Protein 6THD (pdb70)

Radius of gyration: 28.04 Å; Cα contacts (8 Å, |Δi|>4): 2144; chains: 4; bounding box: 78×81×57 Å

Structure (mmCIF, N/CA/C/O backbone):
data_6THD
#
_entry.id   6THD
#
_cell.length_a   1.00
_cell.length_b   1.00
_cell.length_c   1.00
_cell.angle_alpha   90.00
_cell.angle_beta   90.00
_cell.angle_gamma   90.00
#
_symmetry.space_group_name_H-M   'P 1'
#
loop_
_entity.id
_entity.type
_entity.pdbx_description
1 polymer 'Genome polyprotein'
2 polymer 'Genome polyprotein'
3 polymer 'Genome polyprotein'
4 polymer 'Genome polyprotein'
5 non-polymer 'MYRISTIC ACID'
6 non-polymer 'SULFATE ION'
7 water water
#
loop_
_atom_site.group_PDB
_atom_site.id
_atom_site.type_symbol
_atom_site.label_atom_id
_atom_site.label_alt_id
_atom_site.label_comp_id
_atom_site.label_asym_id
_atom_site.label_entity_id
_atom_site.label_seq_id
_atom_site.pdbx_PDB_ins_code
_atom_site.Cartn_x
_atom_site.Cartn_y
_atom_site.Cartn_z
_atom_site.occupancy
_atom_site.B_iso_or_equiv
_atom_site.auth_seq_id
_atom_site.auth_comp_id
_atom_site.auth_asym_id
_atom_site.auth_atom_id
_atom_site.pdbx_PDB_model_num
ATOM 1 N N . GLY A 1 4 ? 48.063 -1.463 87.330 1.00 39.38 4 GLY 1 N 1
ATOM 2 C CA . GLY A 1 4 ? 46.964 -2.405 87.358 1.00 39.38 4 GLY 1 CA 1
ATOM 3 C C . GLY A 1 4 ? 45.763 -1.894 88.128 1.00 39.38 4 GLY 1 C 1
ATOM 4 O O . GLY A 1 4 ? 45.890 -1.039 88.995 1.00 39.38 4 GLY 1 O 1
ATOM 5 N N . LYS A 1 5 ? 44.589 -2.432 87.797 1.00 41.17 5 LYS 1 N 1
ATOM 6 C CA . LYS A 1 5 ? 43.352 -2.069 88.478 1.00 41.17 5 LYS 1 CA 1
ATOM 7 C C . LYS A 1 5 ? 43.318 -2.597 89.911 1.00 41.17 5 LYS 1 C 1
ATOM 8 O O . LYS A 1 5 ? 42.772 -1.938 90.814 1.00 41.17 5 LYS 1 O 1
ATOM 14 N N . MET A 1 6 ? 43.924 -3.761 90.143 1.00 39.78 6 MET 1 N 1
ATOM 15 C CA . MET A 1 6 ? 43.982 -4.310 91.493 1.00 39.78 6 MET 1 CA 1
ATOM 16 C C . MET A 1 6 ? 44.766 -3.392 92.418 1.00 39.78 6 MET 1 C 1
ATOM 17 O O . MET A 1 6 ? 44.375 -3.175 93.570 1.00 39.78 6 MET 1 O 1
ATOM 22 N N . LEU A 1 7 ? 45.886 -2.850 91.932 1.00 38.38 7 LEU 1 N 1
ATOM 23 C CA . LEU A 1 7 ? 46.597 -1.853 92.720 1.00 38.38 7 LEU 1 CA 1
ATOM 24 C C . LEU A 1 7 ? 45.814 -0.544 92.778 1.00 38.38 7 LEU 1 C 1
ATOM 25 O O . LEU A 1 7 ? 45.934 0.203 93.754 1.00 38.38 7 LEU 1 O 1
ATOM 30 N N . LYS A 1 8 ? 44.999 -0.250 91.755 1.00 40.03 8 LYS 1 N 1
ATOM 31 C CA . LYS A 1 8 ? 44.095 0.895 91.846 1.00 40.03 8 LYS 1 CA 1
ATOM 32 C C . LYS A 1 8 ? 43.145 0.773 93.023 1.00 40.03 8 LYS 1 C 1
ATOM 33 O O . LYS A 1 8 ? 42.645 1.791 93.510 1.00 40.03 8 LYS 1 O 1
ATOM 39 N N . ASP A 1 9 ? 42.860 -0.450 93.470 1.00 38.42 9 ASP 1 N 1
ATOM 40 C CA . ASP A 1 9 ? 41.990 -0.611 94.633 1.00 38.42 9 ASP 1 CA 1
ATOM 41 C C . ASP A 1 9 ? 42.654 -0.106 95.911 1.00 38.42 9 ASP 1 C 1
ATOM 42 O O . ASP A 1 9 ? 41.970 0.339 96.839 1.00 38.42 9 ASP 1 O 1
ATOM 47 N N . ALA A 1 10 ? 43.977 -0.183 95.989 1.00 31.97 10 ALA 1 N 1
ATOM 48 C CA . ALA A 1 10 ? 44.701 0.217 97.187 1.00 31.97 10 ALA 1 CA 1
ATOM 49 C C . ALA A 1 10 ? 45.088 1.692 97.186 1.00 31.97 10 ALA 1 C 1
ATOM 50 O O . ALA A 1 10 ? 45.795 2.130 98.095 1.00 31.97 10 ALA 1 O 1
ATOM 52 N N . ILE A 1 11 ? 44.639 2.458 96.192 1.00 32.48 11 ILE 1 N 1
ATOM 53 C CA . ILE A 1 11 ? 44.910 3.887 96.087 1.00 32.48 11 ILE 1 CA 1
ATOM 54 C C . ILE A 1 11 ? 43.583 4.630 96.064 1.00 32.48 11 ILE 1 C 1
ATOM 55 O O . ILE A 1 11 ? 42.693 4.290 95.278 1.00 32.48 11 ILE 1 O 1
ATOM 60 N N . ASP A 1 12 ? 43.453 5.643 96.915 1.00 31.01 12 ASP 1 N 1
ATOM 61 C CA . ASP A 1 12 ? 42.285 6.519 96.915 1.00 31.01 12 ASP 1 CA 1
ATOM 62 C C . ASP A 1 12 ? 42.755 7.952 96.711 1.00 31.01 12 ASP 1 C 1
ATOM 63 O O . ASP A 1 12 ? 43.424 8.520 97.578 1.00 31.01 12 ASP 1 O 1
ATOM 68 N N . LYS A 1 13 ? 42.427 8.520 95.558 1.00 31.17 13 LYS 1 N 1
ATOM 69 C CA . LYS A 1 13 ? 42.686 9.926 95.286 1.00 31.17 13 LYS 1 CA 1
ATOM 70 C C . LYS A 1 13 ? 41.680 10.774 96.057 1.00 31.17 13 LYS 1 C 1
ATOM 71 O O . LYS A 1 13 ? 40.471 10.650 95.850 1.00 31.17 13 LYS 1 O 1
ATOM 77 N N . GLN A 1 14 ? 42.179 11.618 96.963 1.00 23.23 14 GLN 1 N 1
ATOM 78 C CA . GLN A 1 14 ? 41.341 12.386 97.876 1.00 23.23 14 GLN 1 CA 1
ATOM 79 C C . GLN A 1 14 ? 41.859 13.818 97.948 1.00 23.23 14 GLN 1 C 1
ATOM 80 O O . GLN A 1 14 ? 43.069 14.050 97.980 1.00 23.23 14 GLN 1 O 1
ATOM 86 N N . VAL A 1 15 ? 40.934 14.776 97.934 1.00 21.67 15 VAL 1 N 1
ATOM 87 C CA . VAL A 1 15 ? 41.219 16.156 97.552 1.00 21.67 15 VAL 1 CA 1
ATOM 88 C C . VAL A 1 15 ? 40.700 17.110 98.619 1.00 21.67 15 VAL 1 C 1
ATOM 89 O O . VAL A 1 15 ? 39.546 17.007 99.045 1.00 21.67 15 VAL 1 O 1
ATOM 93 N N . ALA A 1 16 ? 41.535 18.061 99.021 1.00 19.46 16 ALA 1 N 1
ATOM 94 C CA . ALA A 1 16 ? 41.140 19.148 99.920 1.00 19.46 16 ALA 1 CA 1
ATOM 95 C C . ALA A 1 16 ? 41.176 20.448 99.117 1.00 19.46 16 ALA 1 C 1
ATOM 96 O O . ALA A 1 16 ? 42.200 21.128 99.045 1.00 19.46 16 ALA 1 O 1
ATOM 98 N N . GLY A 1 17 ? 40.050 20.790 98.509 1.00 16.20 17 GLY 1 N 1
ATOM 99 C CA . GLY A 1 17 ? 39.977 21.992 97.710 1.00 16.20 17 GLY 1 CA 1
ATOM 100 C C . GLY A 1 17 ? 38.721 22.800 97.938 1.00 16.20 17 GLY 1 C 1
ATOM 101 O O . GLY A 1 17 ? 38.340 23.616 97.097 1.00 16.20 17 GLY 1 O 1
ATOM 102 N N . ALA A 1 18 ? 38.065 22.571 99.064 1.00 10.99 18 ALA 1 N 1
ATOM 103 C CA . ALA A 1 18 ? 36.921 23.383 99.450 1.00 10.99 18 ALA 1 CA 1
ATOM 104 C C . ALA A 1 18 ? 37.379 24.762 99.916 1.00 10.99 18 ALA 1 C 1
ATOM 105 O O . ALA A 1 18 ? 38.305 24.884 100.717 1.00 10.99 18 ALA 1 O 1
ATOM 107 N N . LEU A 1 19 ? 36.751 25.802 99.397 1.00 7.49 19 LEU 1 N 1
ATOM 108 C CA . LEU A 1 19 ? 37.156 27.166 99.692 1.00 7.49 19 LEU 1 CA 1
ATOM 109 C C . LEU A 1 19 ? 36.181 27.836 100.648 1.00 7.49 19 LEU 1 C 1
ATOM 110 O O . LEU A 1 19 ? 35.068 27.382 100.885 1.00 7.49 19 LEU 1 O 1
ATOM 115 N N . VAL A 1 20 ? 36.622 28.945 101.183 1.00 5.86 20 VAL 1 N 1
ATOM 116 C CA . VAL A 1 20 ? 35.790 29.784 102.024 1.00 5.86 20 VAL 1 CA 1
ATOM 117 C C . VAL A 1 20 ? 34.881 30.631 101.132 1.00 5.86 20 VAL 1 C 1
ATOM 118 O O . VAL A 1 20 ? 35.114 30.777 99.939 1.00 5.86 20 VAL 1 O 1
ATOM 122 N N . ALA A 1 21 ? 33.816 31.180 101.697 1.00 5.53 21 ALA 1 N 1
ATOM 123 C CA . ALA A 1 21 ? 32.915 31.984 100.870 1.00 5.53 21 ALA 1 CA 1
ATOM 124 C C . ALA A 1 21 ? 33.548 33.316 100.451 1.00 5.53 21 ALA 1 C 1
ATOM 125 O O . ALA A 1 21 ? 34.302 33.939 101.195 1.00 5.53 21 ALA 1 O 1
ATOM 127 N N . GLY A 1 22 ? 33.201 33.769 99.250 1.00 7.05 22 GLY 1 N 1
ATOM 128 C CA . GLY A 1 22 ? 33.696 35.024 98.723 1.00 7.05 22 GLY 1 CA 1
ATOM 129 C C . GLY A 1 22 ? 32.820 36.210 99.086 1.00 7.05 22 GLY 1 C 1
ATOM 130 O O . GLY A 1 22 ? 31.950 36.139 99.952 1.00 7.05 22 GLY 1 O 1
ATOM 131 N N . THR A 1 23 ? 33.064 37.328 98.408 1.00 8.39 23 THR 1 N 1
ATOM 132 C CA . THR A 1 23 ? 32.318 38.557 98.661 1.00 8.39 23 THR 1 CA 1
ATOM 133 C C . THR A 1 23 ? 31.941 39.210 97.340 1.00 8.39 23 THR 1 C 1
ATOM 134 O O . THR A 1 23 ? 32.792 39.405 96.474 1.00 8.39 23 THR 1 O 1
ATOM 138 N N . THR A 1 24 ? 30.675 39.545 97.197 1.00 9.35 24 THR 1 N 1
ATOM 139 C CA . THR A 1 24 ? 30.185 40.286 96.047 1.00 9.35 24 THR 1 CA 1
ATOM 140 C C . THR A 1 24 ? 30.140 41.768 96.388 1.00 9.35 24 THR 1 C 1
ATOM 141 O O . THR A 1 24 ? 29.820 42.140 97.514 1.00 9.35 24 THR 1 O 1
ATOM 145 N N . THR A 1 25 ? 30.475 42.611 95.423 1.00 9.67 25 THR 1 N 1
ATOM 146 C CA . THR A 1 25 ? 30.323 44.042 95.623 1.00 9.67 25 THR 1 CA 1
ATOM 147 C C . THR A 1 25 ? 28.851 44.400 95.831 1.00 9.67 25 THR 1 C 1
ATOM 148 O O . THR A 1 25 ? 27.948 43.761 95.289 1.00 9.67 25 THR 1 O 1
ATOM 152 N N . SER A 1 26 ? 28.612 45.404 96.663 1.00 9.95 26 SER 1 N 1
ATOM 153 C CA . SER A 1 26 ? 27.262 45.880 96.914 1.00 9.95 26 SER 1 CA 1
ATOM 154 C C . SER A 1 26 ? 27.271 47.399 96.915 1.00 9.95 26 SER 1 C 1
ATOM 155 O O . SER A 1 26 ? 28.319 48.031 97.016 1.00 9.95 26 SER 1 O 1
ATOM 158 N N . THR A 1 27 ? 26.093 47.976 96.777 1.00 11.45 27 THR 1 N 1
ATOM 159 C CA . THR A 1 27 ? 25.922 49.419 96.793 1.00 11.45 27 THR 1 CA 1
ATOM 160 C C . THR A 1 27 ? 24.942 49.808 97.888 1.00 11.45 27 THR 1 C 1
ATOM 161 O O . THR A 1 27 ? 24.433 48.972 98.626 1.00 11.45 27 THR 1 O 1
ATOM 165 N N . HIS A 1 28 ? 24.695 51.103 97.980 1.00 11.49 28 HIS 1 N 1
ATOM 166 C CA . HIS A 1 28 ? 23.878 51.638 99.045 1.00 11.49 28 HIS 1 CA 1
ATOM 167 C C . HIS A 1 28 ? 22.416 51.261 98.835 1.00 11.49 28 HIS 1 C 1
ATOM 168 O O . HIS A 1 28 ? 21.947 51.114 97.711 1.00 11.49 28 HIS 1 O 1
ATOM 175 N N . SER A 1 29 ? 21.691 51.127 99.934 1.00 11.99 29 SER 1 N 1
ATOM 176 C CA . SER A 1 29 ? 20.288 50.755 99.891 1.00 11.99 29 SER 1 CA 1
ATOM 177 C C . SER A 1 29 ? 19.477 51.706 100.755 1.00 11.99 29 SER 1 C 1
ATOM 178 O O . SER A 1 29 ? 19.709 51.807 101.961 1.00 11.99 29 SER 1 O 1
ATOM 181 N N . VAL A 1 30 ? 18.529 52.399 100.145 1.00 13.48 30 VAL 1 N 1
ATOM 182 C CA . VAL A 1 30 ? 17.607 53.267 100.869 1.00 13.48 30 VAL 1 CA 1
ATOM 183 C C . VAL A 1 30 ? 16.209 52.785 100.526 1.00 13.48 30 VAL 1 C 1
ATOM 184 O O . VAL A 1 30 ? 15.680 53.103 99.457 1.00 13.48 30 VAL 1 O 1
ATOM 188 N N . ALA A 1 31 ? 15.606 52.012 101.417 1.00 16.48 31 ALA 1 N 1
ATOM 189 C CA . ALA A 1 31 ? 14.306 51.428 101.130 1.00 16.48 31 ALA 1 CA 1
ATOM 190 C C . ALA A 1 31 ? 13.606 51.077 102.435 1.00 16.48 31 ALA 1 C 1
ATOM 191 O O . ALA A 1 31 ? 14.196 51.120 103.512 1.00 16.48 31 ALA 1 O 1
ATOM 193 N N . THR A 1 32 ? 12.319 50.760 102.318 1.00 20.06 32 THR 1 N 1
ATOM 194 C CA . THR A 1 32 ? 11.559 50.090 103.364 1.00 20.06 32 THR 1 CA 1
ATOM 195 C C . THR A 1 32 ? 11.279 48.633 103.013 1.00 20.06 32 THR 1 C 1
ATOM 196 O O . THR A 1 32 ? 10.630 47.925 103.786 1.00 20.06 32 THR 1 O 1
ATOM 200 N N . ASP A 1 33 ? 11.788 48.168 101.874 1.00 24.86 33 ASP 1 N 1
ATOM 201 C CA . ASP A 1 33 ? 11.550 46.809 101.403 1.00 24.86 33 ASP 1 CA 1
ATOM 202 C C . ASP A 1 33 ? 12.381 45.790 102.176 1.00 24.86 33 ASP 1 C 1
ATOM 203 O O . ASP A 1 33 ? 11.839 44.871 102.796 1.00 24.86 33 ASP 1 O 1
ATOM 208 N N . SER A 1 34 ? 13.693 45.943 102.145 1.00 19.88 34 SER 1 N 1
ATOM 209 C CA . SER A 1 34 ? 14.638 44.934 102.586 1.00 19.88 34 SER 1 CA 1
ATOM 210 C C . SER A 1 34 ? 15.271 45.403 103.888 1.00 19.88 34 SER 1 C 1
ATOM 211 O O . SER A 1 34 ? 15.969 46.418 103.909 1.00 19.88 34 SER 1 O 1
ATOM 214 N N . THR A 1 35 ? 15.032 44.674 104.974 1.00 14.86 35 THR 1 N 1
ATOM 215 C CA . THR A 1 35 ? 15.663 44.972 106.260 1.00 14.86 35 THR 1 CA 1
ATOM 216 C C . THR A 1 35 ? 16.456 43.767 106.754 1.00 14.86 35 THR 1 C 1
ATOM 217 O O . THR A 1 35 ? 16.016 43.052 107.663 1.00 14.86 35 THR 1 O 1
ATOM 221 N N . PRO A 1 36 ? 17.650 43.538 106.202 1.00 13.35 36 PRO 1 N 1
ATOM 222 C CA . PRO A 1 36 ? 18.460 42.389 106.634 1.00 13.35 36 PRO 1 CA 1
ATOM 223 C C . PRO A 1 36 ? 19.018 42.478 108.052 1.00 13.35 36 PRO 1 C 1
ATOM 224 O O . PRO A 1 36 ? 19.291 41.433 108.633 1.00 13.35 36 PRO 1 O 1
ATOM 228 N N . ALA A 1 37 ? 19.170 43.665 108.630 1.00 9.82 37 ALA 1 N 1
ATOM 229 C CA . ALA A 1 37 ? 19.756 43.805 109.956 1.00 9.82 37 ALA 1 CA 1
ATOM 230 C C . ALA A 1 37 ? 18.793 43.486 111.094 1.00 9.82 37 ALA 1 C 1
ATOM 231 O O . ALA A 1 37 ? 19.247 43.239 112.206 1.00 9.82 37 ALA 1 O 1
ATOM 233 N N . LEU A 1 38 ? 17.487 43.479 110.855 1.00 10.44 38 LEU 1 N 1
ATOM 234 C CA . LEU A 1 38 ? 16.528 43.164 111.911 1.00 10.44 38 LEU 1 CA 1
ATOM 235 C C . LEU A 1 38 ? 16.449 41.657 112.120 1.00 10.44 38 LEU 1 C 1
ATOM 236 O O . LEU A 1 38 ? 16.161 40.905 111.189 1.00 10.44 38 LEU 1 O 1
ATOM 241 N N . GLN A 1 39 ? 16.684 41.216 113.345 1.00 9.26 39 GLN 1 N 1
ATOM 242 C CA . GLN A 1 39 ? 16.770 39.798 113.638 1.00 9.26 39 GLN 1 CA 1
ATOM 243 C C . GLN A 1 39 ? 15.841 39.434 114.786 1.00 9.26 39 GLN 1 C 1
ATOM 244 O O . GLN A 1 39 ? 15.163 40.283 115.365 1.00 9.26 39 GLN 1 O 1
ATOM 250 N N . ALA A 1 40 ? 15.779 38.138 115.066 1.00 9.47 40 ALA 1 N 1
ATOM 251 C CA . ALA A 1 40 ? 15.009 37.619 116.196 1.00 9.47 40 ALA 1 CA 1
ATOM 252 C C . ALA A 1 40 ? 15.749 36.388 116.700 1.00 9.47 40 ALA 1 C 1
ATOM 253 O O . ALA A 1 40 ? 15.599 35.299 116.139 1.00 9.47 40 ALA 1 O 1
ATOM 255 N N . ALA A 1 41 ? 16.544 36.576 117.747 1.00 7.27 41 ALA 1 N 1
ATOM 256 C CA . ALA A 1 41 ? 17.297 35.485 118.335 1.00 7.27 41 ALA 1 CA 1
ATOM 257 C C . ALA A 1 41 ? 16.415 34.483 119.069 1.00 7.27 41 ALA 1 C 1
ATOM 258 O O . ALA A 1 41 ? 16.891 33.388 119.356 1.00 7.27 41 ALA 1 O 1
ATOM 260 N N . GLU A 1 42 ? 15.149 34.823 119.331 1.00 7.14 42 GLU 1 N 1
ATOM 261 C CA . GLU A 1 42 ? 14.243 33.936 120.061 1.00 7.14 42 GLU 1 CA 1
ATOM 262 C C . GLU A 1 42 ? 13.968 32.652 119.305 1.00 7.14 42 GLU 1 C 1
ATOM 263 O O . GLU A 1 42 ? 13.828 31.604 119.930 1.00 7.14 42 GLU 1 O 1
ATOM 269 N N . THR A 1 43 ? 13.903 32.710 117.972 1.00 6.71 43 THR 1 N 1
ATOM 270 C CA . THR A 1 43 ? 13.675 31.519 117.160 1.00 6.71 43 THR 1 CA 1
ATOM 271 C C . THR A 1 43 ? 14.713 30.428 117.386 1.00 6.71 43 THR 1 C 1
ATOM 272 O O . THR A 1 43 ? 14.411 29.264 117.149 1.00 6.71 43 THR 1 O 1
ATOM 276 N N . GLY A 1 44 ? 15.906 30.768 117.867 1.00 6.41 44 GLY 1 N 1
ATOM 277 C CA . GLY A 1 44 ? 16.990 29.820 117.909 1.00 6.41 44 GLY 1 CA 1
ATOM 278 C C . GLY A 1 44 ? 17.815 29.742 116.644 1.00 6.41 44 GLY 1 C 1
ATOM 279 O O . GLY A 1 44 ? 18.769 28.965 116.603 1.00 6.41 44 GLY 1 O 1
ATOM 280 N N . ALA A 1 45 ? 17.466 30.495 115.607 1.00 7.26 45 ALA 1 N 1
ATOM 281 C CA . ALA A 1 45 ? 18.266 30.554 114.394 1.00 7.26 45 ALA 1 CA 1
ATOM 282 C C . ALA A 1 45 ? 19.364 31.597 114.547 1.00 7.26 45 ALA 1 C 1
ATOM 283 O O . ALA A 1 45 ? 19.170 32.625 115.191 1.00 7.26 45 ALA 1 O 1
ATOM 285 N N . THR A 1 46 ? 20.517 31.319 113.955 1.00 7.95 46 THR 1 N 1
ATOM 286 C CA . THR A 1 46 ? 21.578 32.310 113.878 1.00 7.95 46 THR 1 CA 1
ATOM 287 C C . THR A 1 46 ? 21.213 33.357 112.823 1.00 7.95 46 THR 1 C 1
ATOM 288 O O . THR A 1 46 ? 20.491 33.072 111.864 1.00 7.95 46 THR 1 O 1
ATOM 292 N N . SER A 1 47 ? 21.671 34.585 113.045 1.00 9.31 47 SER 1 N 1
ATOM 293 C CA . SER A 1 47 ? 21.480 35.700 112.123 1.00 9.31 47 SER 1 CA 1
ATOM 294 C C . SER A 1 47 ? 21.809 35.314 110.686 1.00 9.31 47 SER 1 C 1
ATOM 295 O O . SER A 1 47 ? 22.800 34.636 110.420 1.00 9.31 47 SER 1 O 1
ATOM 298 N N . THR A 1 48 ? 20.975 35.772 109.756 1.00 12.39 48 THR 1 N 1
ATOM 299 C CA . THR A 1 48 ? 21.193 35.557 108.334 1.00 12.39 48 THR 1 CA 1
ATOM 300 C C . THR A 1 48 ? 21.866 36.736 107.646 1.00 12.39 48 THR 1 C 1
ATOM 301 O O . THR A 1 48 ? 22.206 36.624 106.468 1.00 12.39 48 THR 1 O 1
ATOM 305 N N . ALA A 1 49 ? 22.076 37.845 108.343 1.00 12.51 49 ALA 1 N 1
ATOM 306 C CA . ALA A 1 49 ? 22.596 39.036 107.695 1.00 12.51 49 ALA 1 CA 1
ATOM 307 C C . ALA A 1 49 ? 24.040 38.811 107.266 1.00 12.51 49 ALA 1 C 1
ATOM 308 O O . ALA A 1 49 ? 24.826 38.194 107.980 1.00 12.51 49 ALA 1 O 1
ATOM 310 N N . ARG A 1 50 ? 24.382 39.300 106.088 1.00 13.44 50 ARG 1 N 1
ATOM 311 C CA . ARG A 1 50 ? 25.731 39.158 105.575 1.00 13.44 50 ARG 1 CA 1
ATOM 312 C C . ARG A 1 50 ? 26.353 40.531 105.376 1.00 13.44 50 ARG 1 C 1
ATOM 313 O O . ARG A 1 50 ? 25.651 41.543 105.336 1.00 13.44 50 ARG 1 O 1
ATOM 321 N N . ASP A 1 51 ? 27.688 40.537 105.279 1.00 11.03 51 ASP 1 N 1
ATOM 322 C CA . ASP A 1 51 ? 28.493 41.708 104.929 1.00 11.03 51 ASP 1 CA 1
ATOM 323 C C . ASP A 1 51 ? 27.849 42.621 103.894 1.00 11.03 51 ASP 1 C 1
ATOM 324 O O . ASP A 1 51 ? 27.687 43.821 104.120 1.00 11.03 51 ASP 1 O 1
ATOM 329 N N . GLU A 1 52 ? 27.549 42.053 102.731 1.00 11.65 52 GLU 1 N 1
ATOM 330 C CA . GLU A 1 52 ? 27.103 42.814 101.571 1.00 11.65 52 GLU 1 CA 1
ATOM 331 C C . GLU A 1 52 ? 25.810 43.575 101.825 1.00 11.65 52 GLU 1 C 1
ATOM 332 O O . GLU A 1 52 ? 25.559 44.590 101.180 1.00 11.65 52 GLU 1 O 1
ATOM 338 N N . SER A 1 53 ? 24.972 43.086 102.717 1.00 11.85 53 SER 1 N 1
ATOM 339 C CA . SER A 1 53 ? 23.697 43.717 103.004 1.00 11.85 53 SER 1 CA 1
ATOM 340 C C . SER A 1 53 ? 23.776 44.730 104.140 1.00 11.85 53 SER 1 C 1
ATOM 341 O O . SER A 1 53 ? 22.810 45.452 104.370 1.00 11.85 53 SER 1 O 1
ATOM 344 N N . MET A 1 54 ? 24.910 44.839 104.813 1.00 9.82 54 MET 1 N 1
ATOM 345 C CA . MET A 1 54 ? 25.070 45.744 105.943 1.00 9.82 54 MET 1 CA 1
ATOM 346 C C . MET A 1 54 ? 25.925 46.964 105.639 1.00 9.82 54 MET 1 C 1
ATOM 347 O O . MET A 1 54 ? 25.668 48.037 106.180 1.00 9.82 54 MET 1 O 1
ATOM 352 N N . ILE A 1 55 ? 26.927 46.827 104.779 1.00 8.08 55 ILE 1 N 1
ATOM 353 C CA . ILE A 1 55 ? 27.799 47.907 104.342 1.00 8.08 55 ILE 1 CA 1
ATOM 354 C C . ILE A 1 55 ? 27.984 47.765 102.841 1.00 8.08 55 ILE 1 C 1
ATOM 355 O O . ILE A 1 55 ? 27.601 46.764 102.240 1.00 8.08 55 ILE 1 O 1
ATOM 360 N N . GLU A 1 56 ? 28.627 48.754 102.244 1.00 8.19 56 GLU 1 N 1
ATOM 361 C CA . GLU A 1 56 ? 29.007 48.653 100.847 1.00 8.19 56 GLU 1 CA 1
ATOM 362 C C . GLU A 1 56 ? 30.312 47.870 100.752 1.00 8.19 56 GLU 1 C 1
ATOM 363 O O . GLU A 1 56 ? 31.326 48.265 101.323 1.00 8.19 56 GLU 1 O 1
ATOM 369 N N . THR A 1 57 ? 30.272 46.737 100.066 1.00 7.75 57 THR 1 N 1
ATOM 370 C CA . THR A 1 57 ? 31.407 45.841 99.929 1.00 7.75 57 THR 1 CA 1
ATOM 371 C C . THR A 1 57 ? 32.021 45.947 98.540 1.00 7.75 57 THR 1 C 1
ATOM 372 O O . THR A 1 57 ? 31.386 46.384 97.584 1.00 7.75 57 THR 1 O 1
ATOM 376 N N . ARG A 1 58 ? 33.282 45.565 98.448 1.00 7.20 58 ARG 1 N 1
ATOM 377 C CA . ARG A 1 58 ? 33.906 45.272 97.170 1.00 7.20 58 ARG 1 CA 1
ATOM 378 C C . ARG A 1 58 ? 33.711 43.792 96.847 1.00 7.20 58 ARG 1 C 1
ATOM 379 O O . ARG A 1 58 ? 33.093 43.040 97.600 1.00 7.20 58 ARG 1 O 1
ATOM 387 N N . THR A 1 59 ? 34.204 43.371 95.696 1.00 8.13 59 THR 1 N 1
ATOM 388 C CA . THR A 1 59 ? 34.239 41.960 95.342 1.00 8.13 59 THR 1 CA 1
ATOM 389 C C . THR A 1 59 ? 35.531 41.326 95.850 1.00 8.13 59 THR 1 C 1
ATOM 390 O O . THR A 1 59 ? 36.608 41.905 95.734 1.00 8.13 59 THR 1 O 1
ATOM 394 N N . ILE A 1 60 ? 35.410 40.147 96.445 1.00 7.01 60 ILE 1 N 1
ATOM 395 C CA . ILE A 1 60 ? 36.556 39.380 96.922 1.00 7.01 60 ILE 1 CA 1
ATOM 396 C C . ILE A 1 60 ? 36.434 37.964 96.374 1.00 7.01 60 ILE 1 C 1
ATOM 397 O O . ILE A 1 60 ? 35.448 37.275 96.648 1.00 7.01 60 ILE 1 O 1
ATOM 402 N N . VAL A 1 61 ? 37.427 37.536 95.610 1.00 6.82 61 VAL 1 N 1
ATOM 403 C CA . VAL A 1 61 ? 37.504 36.151 95.135 1.00 6.82 61 VAL 1 CA 1
ATOM 404 C C . VAL A 1 61 ? 37.971 35.261 96.287 1.00 6.82 61 VAL 1 C 1
ATOM 405 O O . VAL A 1 61 ? 38.989 35.565 96.915 1.00 6.82 61 VAL 1 O 1
ATOM 409 N N . PRO A 1 62 ? 37.270 34.171 96.593 1.00 6.34 62 PRO 1 N 1
ATOM 410 C CA . PRO A 1 62 ? 37.690 33.302 97.705 1.00 6.34 62 PRO 1 CA 1
ATOM 411 C C . PRO A 1 62 ? 39.025 32.625 97.416 1.00 6.34 62 PRO 1 C 1
ATOM 412 O O . PRO A 1 62 ? 39.238 32.071 96.339 1.00 6.34 62 PRO 1 O 1
ATOM 416 N N . THR A 1 63 ? 39.918 32.657 98.392 1.00 6.44 63 THR 1 N 1
ATOM 417 C CA . THR A 1 63 ? 41.202 31.991 98.255 1.00 6.44 63 THR 1 CA 1
ATOM 418 C C . THR A 1 63 ? 41.591 31.099 99.426 1.00 6.44 63 THR 1 C 1
ATOM 419 O O . THR A 1 63 ? 42.558 30.350 99.292 1.00 6.44 63 THR 1 O 1
ATOM 423 N N . HIS A 1 64 ? 40.896 31.153 100.554 1.00 5.63 64 HIS 1 N 1
ATOM 424 C CA . HIS A 1 64 ? 41.325 30.450 101.755 1.00 5.63 64 HIS 1 CA 1
ATOM 425 C C . HIS A 1 64 ? 40.674 29.079 101.848 1.00 5.63 64 HIS 1 C 1
ATOM 426 O O . HIS A 1 64 ? 39.479 28.926 101.601 1.00 5.63 64 HIS 1 O 1
ATOM 433 N N . GLY A 1 65 ? 41.470 28.086 102.202 1.00 6.61 65 GLY 1 N 1
ATOM 434 C CA . GLY A 1 65 ? 40.934 26.768 102.424 1.00 6.61 65 GLY 1 CA 1
ATOM 435 C C . GLY A 1 65 ? 40.335 26.640 103.796 1.00 6.61 65 GLY 1 C 1
ATOM 436 O O . GLY A 1 65 ? 40.470 27.512 104.641 1.00 6.61 65 GLY 1 O 1
ATOM 437 N N . ILE A 1 66 ? 39.622 25.540 104.001 1.00 7.19 66 ILE 1 N 1
ATOM 438 C CA . ILE A 1 66 ? 38.977 25.221 105.265 1.00 7.19 66 ILE 1 CA 1
ATOM 439 C C . ILE A 1 66 ? 39.502 23.926 105.862 1.00 7.19 66 ILE 1 C 1
ATOM 440 O O . ILE A 1 66 ? 38.981 23.459 106.866 1.00 7.19 66 ILE 1 O 1
ATOM 445 N N . HIS A 1 67 ? 40.525 23.328 105.263 1.00 8.51 67 HIS 1 N 1
ATOM 446 C CA . HIS A 1 67 ? 40.826 21.939 105.586 1.00 8.51 67 HIS 1 CA 1
ATOM 447 C C . HIS A 1 67 ? 41.460 21.755 106.968 1.00 8.51 67 HIS 1 C 1
ATOM 448 O O . HIS A 1 67 ? 41.312 20.689 107.565 1.00 8.51 67 HIS 1 O 1
ATOM 455 N N . GLU A 1 68 ? 42.127 22.758 107.517 1.00 6.38 68 GLU 1 N 1
ATOM 456 C CA . GLU A 1 68 ? 42.685 22.599 108.854 1.00 6.38 68 GLU 1 CA 1
ATOM 457 C C . GLU A 1 68 ? 41.621 22.520 109.944 1.00 6.38 68 GLU 1 C 1
ATOM 458 O O . GLU A 1 68 ? 41.952 22.168 111.071 1.00 6.38 68 GLU 1 O 1
ATOM 464 N N . THR A 1 69 ? 40.365 22.838 109.658 1.00 5.26 69 THR 1 N 1
ATOM 465 C CA . THR A 1 69 ? 39.295 22.645 110.622 1.00 5.26 69 THR 1 CA 1
ATOM 466 C C . THR A 1 69 ? 38.340 21.520 110.240 1.00 5.26 69 THR 1 C 1
ATOM 467 O O . THR A 1 69 ? 37.343 21.324 110.923 1.00 5.26 69 THR 1 O 1
ATOM 471 N N . SER A 1 70 ? 38.602 20.789 109.168 1.00 5.53 70 SER 1 N 1
ATOM 472 C CA . SER A 1 70 ? 37.898 19.532 108.970 1.00 5.53 70 SER 1 CA 1
ATOM 473 C C . SER A 1 70 ? 38.127 18.627 110.180 1.00 5.53 70 SER 1 C 1
ATOM 474 O O . SER A 1 70 ? 39.178 18.675 110.817 1.00 5.53 70 SER 1 O 1
ATOM 477 N N . VAL A 1 71 ? 37.098 17.846 110.532 1.00 5.60 71 VAL 1 N 1
ATOM 478 C CA . VAL A 1 71 ? 37.155 17.012 111.737 1.00 5.60 71 VAL 1 CA 1
ATOM 479 C C . VAL A 1 71 ? 38.340 16.059 111.666 1.00 5.60 71 VAL 1 C 1
ATOM 480 O O . VAL A 1 71 ? 39.056 15.859 112.655 1.00 5.60 71 VAL 1 O 1
ATOM 484 N N . GLU A 1 72 ? 38.610 15.532 110.472 1.00 6.35 72 GLU 1 N 1
ATOM 485 C CA . GLU A 1 72 ? 39.774 14.681 110.256 1.00 6.35 72 GLU 1 CA 1
ATOM 486 C C . GLU A 1 72 ? 41.075 15.391 110.617 1.00 6.35 72 GLU 1 C 1
ATOM 487 O O . GLU A 1 72 ? 41.892 14.857 111.360 1.00 6.35 72 GLU 1 O 1
ATOM 493 N N . SER A 1 73 ? 41.279 16.600 110.100 1.00 5.94 73 SER 1 N 1
ATOM 494 C CA . SER A 1 73 ? 42.509 17.331 110.384 1.00 5.94 73 SER 1 CA 1
ATOM 495 C C . SER A 1 73 ? 42.600 17.733 111.848 1.00 5.94 73 SER 1 C 1
ATOM 496 O O . SER A 1 73 ? 43.672 17.664 112.446 1.00 5.94 73 SER 1 O 1
ATOM 499 N N . PHE A 1 74 ? 41.476 18.105 112.453 1.00 4.67 74 PHE 1 N 1
ATOM 500 C CA . PHE A 1 74 ? 41.461 18.534 113.846 1.00 4.67 74 PHE 1 CA 1
ATOM 501 C C . PHE A 1 74 ? 41.819 17.397 114.796 1.00 4.67 74 PHE 1 C 1
ATOM 502 O O . PHE A 1 74 ? 42.545 17.609 115.769 1.00 4.67 74 PHE 1 O 1
ATOM 510 N N . PHE A 1 75 ? 41.363 16.180 114.512 1.00 4.66 75 PHE 1 N 1
ATOM 511 C CA . PHE A 1 75 ? 41.714 15.039 115.343 1.00 4.66 75 PHE 1 CA 1
ATOM 512 C C . PHE A 1 75 ? 42.916 14.271 114.812 1.00 4.66 75 PHE 1 C 1
ATOM 513 O O . PHE A 1 75 ? 43.532 13.519 115.565 1.00 4.66 75 PHE 1 O 1
ATOM 521 N N . GLY A 1 76 ? 43.302 14.497 113.564 1.00 5.34 76 GLY 1 N 1
ATOM 522 C CA . GLY A 1 76 ? 44.242 13.633 112.890 1.00 5.34 76 GLY 1 CA 1
ATOM 523 C C . GLY A 1 76 ? 45.705 13.806 113.218 1.00 5.34 76 GLY 1 C 1
ATOM 524 O O . GLY A 1 76 ? 46.538 13.845 112.316 1.00 5.34 76 GLY 1 O 1
ATOM 525 N N . ARG A 1 77 ? 46.032 13.859 114.499 1.00 5.11 77 ARG 1 N 1
ATOM 526 C CA . ARG A 1 77 ? 47.409 13.904 114.950 1.00 5.11 77 ARG 1 CA 1
ATOM 527 C C . ARG A 1 77 ? 47.521 13.124 116.253 1.00 5.11 77 ARG 1 C 1
ATOM 528 O O . ARG A 1 77 ? 46.526 12.831 116.909 1.00 5.11 77 ARG 1 O 1
ATOM 536 N N . SER A 1 78 ? 48.743 12.780 116.623 1.00 4.89 78 SER 1 N 1
ATOM 537 C CA . SER A 1 78 ? 48.945 11.920 117.776 1.00 4.89 78 SER 1 CA 1
ATOM 538 C C . SER A 1 78 ? 49.065 12.726 119.057 1.00 4.89 78 SER 1 C 1
ATOM 539 O O . SER A 1 78 ? 49.635 13.816 119.081 1.00 4.89 78 SER 1 O 1
ATOM 542 N N . SER A 1 79 ? 48.542 12.153 120.125 1.00 5.08 79 SER 1 N 1
ATOM 543 C CA . SER A 1 79 ? 48.475 12.778 121.427 1.00 5.08 79 SER 1 CA 1
ATOM 544 C C . SER A 1 79 ? 48.732 11.707 122.475 1.00 5.08 79 SER 1 C 1
ATOM 545 O O . SER A 1 79 ? 48.403 10.541 122.275 1.00 5.08 79 SER 1 O 1
ATOM 548 N N . LEU A 1 80 ? 49.294 12.103 123.602 1.00 5.12 80 LEU 1 N 1
ATOM 549 C CA . LEU A 1 80 ? 49.548 11.150 124.672 1.00 5.12 80 LEU 1 CA 1
ATOM 550 C C . LEU A 1 80 ? 48.254 10.759 125.398 1.00 5.12 80 LEU 1 C 1
ATOM 551 O O . LEU A 1 80 ? 47.405 11.605 125.670 1.00 5.12 80 LEU 1 O 1
ATOM 556 N N . VAL A 1 81 ? 48.091 9.462 125.666 1.00 5.44 81 VAL 1 N 1
ATOM 557 C CA . VAL A 1 81 ? 46.885 8.908 126.281 1.00 5.44 81 VAL 1 CA 1
ATOM 558 C C . VAL A 1 81 ? 47.206 7.915 127.392 1.00 5.44 81 VAL 1 C 1
ATOM 559 O O . VAL A 1 81 ? 46.305 7.455 128.088 1.00 5.44 81 VAL 1 O 1
ATOM 563 N N . GLY A 1 82 ? 48.467 7.549 127.553 1.00 5.74 82 GLY 1 N 1
ATOM 564 C CA . GLY A 1 82 ? 48.831 6.599 128.585 1.00 5.74 82 GLY 1 CA 1
ATOM 565 C C . GLY A 1 82 ? 50.311 6.560 128.862 1.00 5.74 82 GLY 1 C 1
ATOM 566 O O . GLY A 1 82 ? 51.120 6.563 127.934 1.00 5.74 82 GLY 1 O 1
ATOM 567 N N . MET A 1 83 ? 50.683 6.527 130.134 1.00 7.45 83 MET 1 N 1
ATOM 568 C CA . MET A 1 83 ? 52.087 6.581 130.540 1.00 7.45 83 MET 1 CA 1
ATOM 569 C C . MET A 1 83 ? 52.358 5.573 131.650 1.00 7.45 83 MET 1 C 1
ATOM 570 O O . MET A 1 83 ? 52.782 5.939 132.743 1.00 7.45 83 MET 1 O 1
ATOM 575 N N . PRO A 1 84 ? 52.185 4.284 131.380 1.00 7.43 84 PRO 1 N 1
ATOM 576 C CA . PRO A 1 84 ? 52.453 3.289 132.423 1.00 7.43 84 PRO 1 CA 1
ATOM 577 C C . PRO A 1 84 ? 53.946 3.129 132.686 1.00 7.43 84 PRO 1 C 1
ATOM 578 O O . PRO A 1 84 ? 54.771 3.195 131.776 1.00 7.43 84 PRO 1 O 1
ATOM 582 N N . LEU A 1 85 ? 54.284 2.909 133.945 1.00 9.63 85 LEU 1 N 1
ATOM 583 C CA . LEU A 1 85 ? 55.663 2.736 134.375 1.00 9.63 85 LEU 1 CA 1
ATOM 584 C C . LEU A 1 85 ? 55.898 1.282 134.762 1.00 9.63 85 LEU 1 C 1
ATOM 585 O O . LEU A 1 85 ? 55.231 0.761 135.654 1.00 9.63 85 LEU 1 O 1
ATOM 590 N N . LEU A 1 86 ? 56.861 0.645 134.111 1.00 10.49 86 LEU 1 N 1
ATOM 591 C CA . LEU A 1 86 ? 57.267 -0.720 134.431 1.00 10.49 86 LEU 1 CA 1
ATOM 592 C C . LEU A 1 86 ? 58.420 -0.654 135.425 1.00 10.49 86 LEU 1 C 1
ATOM 593 O O . LEU A 1 86 ? 59.508 -0.191 135.090 1.00 10.49 86 LEU 1 O 1
ATOM 598 N N . ALA A 1 87 ? 58.165 -1.065 136.657 1.00 13.10 87 ALA 1 N 1
ATOM 599 C CA . ALA A 1 87 ? 59.184 -1.104 137.692 1.00 13.10 87 ALA 1 CA 1
ATOM 600 C C . ALA A 1 87 ? 60.008 -2.380 137.564 1.00 13.10 87 ALA 1 C 1
ATOM 601 O O . ALA A 1 87 ? 59.670 -3.289 136.811 1.00 13.10 87 ALA 1 O 1
ATOM 603 N N . THR A 1 88 ? 61.100 -2.452 138.316 1.00 15.97 88 THR 1 N 1
ATOM 604 C CA . THR A 1 88 ? 61.962 -3.626 138.248 1.00 15.97 88 THR 1 CA 1
ATOM 605 C C . THR A 1 88 ? 61.563 -4.725 139.225 1.00 15.97 88 THR 1 C 1
ATOM 606 O O . THR A 1 88 ? 62.059 -5.849 139.101 1.00 15.97 88 THR 1 O 1
ATOM 610 N N . GLY A 1 89 ? 60.674 -4.439 140.175 1.00 16.04 89 GLY 1 N 1
ATOM 611 C CA . GLY A 1 89 ? 60.282 -5.451 141.139 1.00 16.04 89 GLY 1 CA 1
ATOM 612 C C . GLY A 1 89 ? 59.483 -6.588 140.529 1.00 16.04 89 GLY 1 C 1
ATOM 613 O O . GLY A 1 89 ? 59.725 -7.757 140.828 1.00 16.04 89 GLY 1 O 1
ATOM 614 N N . THR A 1 90 ? 58.520 -6.266 139.670 1.00 13.80 90 THR 1 N 1
ATOM 615 C CA . THR A 1 90 ? 57.711 -7.267 138.994 1.00 13.80 90 THR 1 CA 1
ATOM 616 C C . THR A 1 90 ? 57.885 -7.272 137.482 1.00 13.80 90 THR 1 C 1
ATOM 617 O O . THR A 1 90 ? 57.510 -8.257 136.844 1.00 13.80 90 THR 1 O 1
ATOM 621 N N . SER A 1 91 ? 58.468 -6.220 136.907 1.00 12.30 91 SER 1 N 1
ATOM 622 C CA . SER A 1 91 ? 58.681 -6.066 135.464 1.00 12.30 91 SER 1 CA 1
ATOM 623 C C . SER A 1 91 ? 57.389 -6.169 134.657 1.00 12.30 91 SER 1 C 1
ATOM 624 O O . SER A 1 91 ? 57.417 -6.538 133.488 1.00 12.30 91 SER 1 O 1
ATOM 627 N N . ILE A 1 92 ? 56.259 -5.795 135.255 1.00 10.16 92 ILE 1 N 1
ATOM 628 C CA . ILE A 1 92 ? 54.958 -5.882 134.605 1.00 10.16 92 ILE 1 CA 1
ATOM 629 C C . ILE A 1 92 ? 54.178 -4.612 134.925 1.00 10.16 92 ILE 1 C 1
ATOM 630 O O . ILE A 1 92 ? 54.314 -4.036 136.005 1.00 10.16 92 ILE 1 O 1
ATOM 635 N N . THR A 1 93 ? 53.374 -4.167 133.967 1.00 7.61 93 THR 1 N 1
ATOM 636 C CA . THR A 1 93 ? 52.491 -3.018 134.136 1.00 7.61 93 THR 1 CA 1
ATOM 637 C C . THR A 1 93 ? 51.359 -3.147 133.125 1.00 7.61 93 THR 1 C 1
ATOM 638 O O . THR A 1 93 ? 51.344 -4.051 132.293 1.00 7.61 93 THR 1 O 1
ATOM 642 N N . HIS A 1 94 ? 50.389 -2.248 133.224 1.00 6.74 94 HIS 1 N 1
ATOM 643 C CA . HIS A 1 94 ? 49.303 -2.225 132.260 1.00 6.74 94 HIS 1 CA 1
ATOM 644 C C . HIS A 1 94 ? 48.749 -0.820 132.176 1.00 6.74 94 HIS 1 C 1
ATOM 645 O O . HIS A 1 94 ? 48.990 0.012 133.045 1.00 6.74 94 HIS 1 O 1
ATOM 652 N N . TRP A 1 95 ? 47.983 -0.584 131.124 1.00 5.91 95 TRP 1 N 1
ATOM 653 C CA . TRP A 1 95 ? 47.279 0.663 130.906 1.00 5.91 95 TRP 1 CA 1
ATOM 654 C C . TRP A 1 95 ? 45.861 0.318 130.518 1.00 5.91 95 TRP 1 C 1
ATOM 655 O O . TRP A 1 95 ? 45.645 -0.485 129.610 1.00 5.91 95 TRP 1 O 1
ATOM 666 N N . ARG A 1 96 ? 44.905 0.915 131.204 1.00 6.81 96 ARG 1 N 1
ATOM 667 C CA . ARG A 1 96 ? 43.517 0.761 130.825 1.00 6.81 96 ARG 1 CA 1
ATOM 668 C C . ARG A 1 96 ? 43.254 1.648 129.620 1.00 6.81 96 ARG 1 C 1
ATOM 669 O O . ARG A 1 96 ? 43.665 2.805 129.593 1.00 6.81 96 ARG 1 O 1
ATOM 677 N N . ILE A 1 97 ? 42.600 1.099 128.612 1.00 6.08 97 ILE 1 N 1
ATOM 678 C CA . ILE A 1 97 ? 42.511 1.751 127.312 1.00 6.08 97 ILE 1 CA 1
ATOM 679 C C . ILE A 1 97 ? 41.290 2.668 127.290 1.00 6.08 97 ILE 1 C 1
ATOM 680 O O . ILE A 1 97 ? 40.155 2.198 127.223 1.00 6.08 97 ILE 1 O 1
ATOM 685 N N . ASP A 1 98 ? 41.535 3.976 127.362 1.00 7.52 98 ASP 1 N 1
ATOM 686 C CA . ASP A 1 98 ? 40.579 5.043 127.078 1.00 7.52 98 ASP 1 CA 1
ATOM 687 C C . ASP A 1 98 ? 41.358 6.345 127.015 1.00 7.52 98 ASP 1 C 1
ATOM 688 O O . ASP A 1 98 ? 42.476 6.433 127.525 1.00 7.52 98 ASP 1 O 1
ATOM 693 N N . PHE A 1 99 ? 40.753 7.350 126.395 1.00 6.31 99 PHE 1 N 1
ATOM 694 C CA . PHE A 1 99 ? 41.414 8.637 126.173 1.00 6.31 99 PHE 1 CA 1
ATOM 695 C C . PHE A 1 99 ? 40.994 9.656 127.233 1.00 6.31 99 PHE 1 C 1
ATOM 696 O O . PHE A 1 99 ? 40.470 10.716 126.916 1.00 6.31 99 PHE 1 O 1
ATOM 704 N N . ARG A 1 100 ? 41.226 9.347 128.506 1.00 7.78 100 ARG 1 N 1
ATOM 705 C CA . ARG A 1 100 ? 40.740 10.204 129.581 1.00 7.78 100 ARG 1 CA 1
ATOM 706 C C . ARG A 1 100 ? 41.764 10.527 130.657 1.00 7.78 100 ARG 1 C 1
ATOM 707 O O . ARG A 1 100 ? 41.441 11.277 131.573 1.00 7.78 100 ARG 1 O 1
ATOM 715 N N . GLU A 1 101 ? 42.974 9.981 130.586 1.00 8.42 101 GLU 1 N 1
ATOM 716 C CA . GLU A 1 101 ? 43.997 10.322 131.566 1.00 8.42 101 GLU 1 CA 1
ATOM 717 C C . GLU A 1 101 ? 44.612 11.685 131.308 1.00 8.42 101 GLU 1 C 1
ATOM 718 O O . GLU A 1 101 ? 44.970 12.382 132.252 1.00 8.42 101 GLU 1 O 1
ATOM 724 N N . PHE A 1 102 ? 44.730 12.076 130.052 1.00 7.40 102 PHE 1 N 1
ATOM 725 C CA . PHE A 1 102 ? 45.446 13.275 129.663 1.00 7.40 102 PHE 1 CA 1
ATOM 726 C C . PHE A 1 102 ? 44.477 14.242 128.997 1.00 7.40 102 PHE 1 C 1
ATOM 727 O O . PHE A 1 102 ? 43.665 13.843 128.161 1.00 7.40 102 PHE 1 O 1
ATOM 735 N N . VAL A 1 103 ? 44.538 15.509 129.395 1.00 8.16 103 VAL 1 N 1
ATOM 736 C CA . VAL A 1 103 ? 43.385 16.376 129.185 1.00 8.16 103 VAL 1 CA 1
ATOM 737 C C . VAL A 1 103 ? 43.278 16.938 127.775 1.00 8.16 103 VAL 1 C 1
ATOM 738 O O . VAL A 1 103 ? 42.172 17.254 127.350 1.00 8.16 103 VAL 1 O 1
ATOM 742 N N . GLN A 1 104 ? 44.369 17.040 127.018 1.00 6.98 104 GLN 1 N 1
ATOM 743 C CA . GLN A 1 104 ? 44.303 17.752 125.745 1.00 6.98 104 GLN 1 CA 1
ATOM 744 C C . GLN A 1 104 ? 43.451 16.997 124.727 1.00 6.98 104 GLN 1 C 1
ATOM 745 O O . GLN A 1 104 ? 42.556 17.578 124.097 1.00 6.98 104 GLN 1 O 1
ATOM 751 N N . LEU A 1 105 ? 43.665 15.692 124.599 1.00 6.08 105 LEU 1 N 1
ATOM 752 C CA . LEU A 1 105 ? 42.834 14.925 123.681 1.00 6.08 105 LEU 1 CA 1
ATOM 753 C C . LEU A 1 105 ? 41.395 14.836 124.181 1.00 6.08 105 LEU 1 C 1
ATOM 754 O O . LEU A 1 105 ? 40.458 14.909 123.390 1.00 6.08 105 LEU 1 O 1
ATOM 759 N N . ARG A 1 106 ? 41.207 14.667 125.490 1.00 6.82 106 ARG 1 N 1
ATOM 760 C CA . ARG A 1 106 ? 39.863 14.570 126.052 1.00 6.82 106 ARG 1 CA 1
ATOM 761 C C . ARG A 1 106 ? 39.061 15.847 125.802 1.00 6.82 106 ARG 1 C 1
ATOM 762 O O . ARG A 1 106 ? 37.873 15.803 125.467 1.00 6.82 106 ARG 1 O 1
ATOM 770 N N . ALA A 1 107 ? 39.707 16.995 125.941 1.00 6.49 107 ALA 1 N 1
ATOM 771 C CA . ALA A 1 107 ? 39.020 18.254 125.733 1.00 6.49 107 ALA 1 CA 1
ATOM 772 C C . ALA A 1 107 ? 38.721 18.471 124.262 1.00 6.49 107 ALA 1 C 1
ATOM 773 O O . ALA A 1 107 ? 37.688 19.046 123.914 1.00 6.49 107 ALA 1 O 1
ATOM 775 N N . LYS A 1 108 ? 39.619 18.035 123.381 1.00 5.97 108 LYS 1 N 1
ATOM 776 C CA . LYS A 1 108 ? 39.307 18.093 121.960 1.00 5.97 108 LYS 1 CA 1
ATOM 777 C C . LYS A 1 108 ? 38.117 17.202 121.612 1.00 5.97 108 LYS 1 C 1
ATOM 778 O O . LYS A 1 108 ? 37.275 17.577 120.794 1.00 5.97 108 LYS 1 O 1
ATOM 784 N N . MET A 1 109 ? 38.021 16.027 122.232 1.00 6.01 109 MET 1 N 1
ATOM 785 C CA . MET A 1 109 ? 36.885 15.155 121.956 1.00 6.01 109 MET 1 CA 1
ATOM 786 C C . MET A 1 109 ? 35.584 15.711 122.530 1.00 6.01 109 MET 1 C 1
ATOM 787 O O . MET A 1 109 ? 34.502 15.379 122.040 1.00 6.01 109 MET 1 O 1
ATOM 792 N N . SER A 1 110 ? 35.668 16.538 123.568 1.00 5.07 110 SER 1 N 1
ATOM 793 C CA . SER A 1 110 ? 34.454 17.051 124.190 1.00 5.07 110 SER 1 CA 1
ATOM 794 C C . SER A 1 110 ? 33.650 18.003 123.290 1.00 5.07 110 SER 1 C 1
ATOM 795 O O . SER A 1 110 ? 32.551 18.379 123.674 1.00 5.07 110 SER 1 O 1
ATOM 798 N N . TRP A 1 111 ? 34.098 18.323 122.078 1.00 4.56 111 TRP 1 N 1
ATOM 799 C CA . TRP A 1 111 ? 33.286 19.122 121.164 1.00 4.56 111 TRP 1 CA 1
ATOM 800 C C . TRP A 1 111 ? 32.156 18.332 120.504 1.00 4.56 111 TRP 1 C 1
ATOM 801 O O . TRP A 1 111 ? 31.280 18.950 119.897 1.00 4.56 111 TRP 1 O 1
ATOM 812 N N . PHE A 1 112 ? 32.138 17.008 120.630 1.00 4.16 112 PHE 1 N 1
ATOM 813 C CA . PHE A 1 112 ? 31.166 16.145 119.979 1.00 4.16 112 PHE 1 CA 1
ATOM 814 C C . PHE A 1 112 ? 30.575 15.146 120.966 1.00 4.16 112 PHE 1 C 1
ATOM 815 O O . PHE A 1 112 ? 31.113 14.910 122.038 1.00 4.16 112 PHE 1 O 1
ATOM 823 N N . THR A 1 113 ? 29.422 14.595 120.602 1.00 3.91 113 THR 1 N 1
ATOM 824 C CA . THR A 1 113 ? 28.775 13.561 121.410 1.00 3.91 113 THR 1 CA 1
ATOM 825 C C . THR A 1 113 ? 29.218 12.171 120.973 1.00 3.91 113 THR 1 C 1
ATOM 826 O O . THR A 1 113 ? 29.807 11.428 121.753 1.00 3.91 113 THR 1 O 1
ATOM 830 N N . TYR A 1 114 ? 28.970 11.832 119.722 1.00 3.99 114 TYR 1 N 1
ATOM 831 C CA . TYR A 1 114 ? 29.299 10.532 119.177 1.00 3.99 114 TYR 1 CA 1
ATOM 832 C C . TYR A 1 114 ? 30.433 10.663 118.171 1.00 3.99 114 TYR 1 C 1
ATOM 833 O O . TYR A 1 114 ? 30.447 11.589 117.358 1.00 3.99 114 TYR 1 O 1
ATOM 842 N N . MET A 1 115 ? 31.378 9.733 118.223 1.00 4.48 115 MET 1 N 1
ATOM 843 C CA . MET A 1 115 ? 32.564 9.775 117.375 1.00 4.48 115 MET 1 CA 1
ATOM 844 C C . MET A 1 115 ? 32.895 8.368 116.910 1.00 4.48 115 MET 1 C 1
ATOM 845 O O . MET A 1 115 ? 33.015 7.455 117.720 1.00 4.48 115 MET 1 O 1
ATOM 850 N N . ARG A 1 116 ? 33.015 8.196 115.610 1.00 3.96 116 ARG 1 N 1
ATOM 851 C CA . ARG A 1 116 ? 33.414 6.932 115.013 1.00 3.96 116 ARG 1 CA 1
ATOM 852 C C . ARG A 1 116 ? 34.782 7.126 114.375 1.00 3.96 116 ARG 1 C 1
ATOM 853 O O . ARG A 1 116 ? 34.954 8.000 113.523 1.00 3.96 116 ARG 1 O 1
ATOM 861 N N . PHE A 1 117 ? 35.760 6.341 114.800 1.00 3.81 117 PHE 1 N 1
ATOM 862 C CA . PHE A 1 117 ? 37.095 6.497 114.240 1.00 3.81 117 PHE 1 CA 1
ATOM 863 C C . PHE A 1 117 ? 37.882 5.204 114.332 1.00 3.81 117 PHE 1 C 1
ATOM 864 O O . PHE A 1 117 ? 37.506 4.260 115.023 1.00 3.81 117 PHE 1 O 1
ATOM 872 N N . ASP A 1 118 ? 38.999 5.203 113.629 1.00 4.65 118 ASP 1 N 1
ATOM 873 C CA . ASP A 1 118 ? 40.097 4.266 113.788 1.00 4.65 118 ASP 1 CA 1
ATOM 874 C C . ASP A 1 118 ? 41.186 4.931 114.626 1.00 4.65 118 ASP 1 C 1
ATOM 875 O O . ASP A 1 118 ? 41.135 6.123 114.913 1.00 4.65 118 ASP 1 O 1
ATOM 880 N N . VAL A 1 119 ? 42.163 4.147 115.050 1.00 4.25 119 VAL 1 N 1
ATOM 881 C CA . VAL A 1 119 ? 43.250 4.651 115.882 1.00 4.25 119 VAL 1 CA 1
ATOM 882 C C . VAL A 1 119 ? 44.583 4.145 115.345 1.00 4.25 119 VAL 1 C 1
ATOM 883 O O . VAL A 1 119 ? 44.726 2.965 115.020 1.00 4.25 119 VAL 1 O 1
ATOM 887 N N . GLU A 1 120 ? 45.560 5.031 115.265 1.00 4.79 120 GLU 1 N 1
ATOM 888 C CA . GLU A 1 120 ? 46.953 4.625 115.197 1.00 4.79 120 GLU 1 CA 1
ATOM 889 C C . GLU A 1 120 ? 47.595 4.835 116.564 1.00 4.79 120 GLU 1 C 1
ATOM 890 O O . GLU A 1 120 ? 47.606 5.947 117.089 1.00 4.79 120 GLU 1 O 1
ATOM 896 N N . PHE A 1 121 ? 48.082 3.764 117.150 1.00 4.04 121 PHE 1 N 1
ATOM 897 C CA . PHE A 1 121 ? 48.808 3.810 118.408 1.00 4.04 121 PHE 1 CA 1
ATOM 898 C C . PHE A 1 121 ? 50.312 3.846 118.162 1.00 4.04 121 PHE 1 C 1
ATOM 899 O O . PHE A 1 121 ? 50.821 3.194 117.248 1.00 4.04 121 PHE 1 O 1
ATOM 907 N N . THR A 1 122 ? 51.020 4.597 118.987 1.00 3.95 122 THR 1 N 1
ATOM 908 C CA . THR A 1 122 ? 52.467 4.693 118.903 1.00 3.95 122 THR 1 CA 1
ATOM 909 C C . THR A 1 122 ? 53.012 4.600 120.315 1.00 3.95 122 THR 1 C 1
ATOM 910 O O . THR A 1 122 ? 52.553 5.323 121.202 1.00 3.95 122 THR 1 O 1
ATOM 914 N N . ILE A 1 123 ? 53.979 3.720 120.525 1.00 4.38 123 ILE 1 N 1
ATOM 915 C CA . ILE A 1 123 ? 54.519 3.472 121.853 1.00 4.38 123 ILE 1 CA 1
ATOM 916 C C . ILE A 1 123 ? 56.006 3.787 121.861 1.00 4.38 123 ILE 1 C 1
ATOM 917 O O . ILE A 1 123 ? 56.781 3.195 121.103 1.00 4.38 123 ILE 1 O 1
ATOM 922 N N . ILE A 1 124 ? 56.396 4.709 122.724 1.00 4.91 124 ILE 1 N 1
ATOM 923 C CA . ILE A 1 124 ? 57.787 5.056 122.966 1.00 4.91 124 ILE 1 CA 1
ATOM 924 C C . ILE A 1 124 ? 58.149 4.543 124.349 1.00 4.91 124 ILE 1 C 1
ATOM 925 O O . ILE A 1 124 ? 57.510 4.911 125.340 1.00 4.91 124 ILE 1 O 1
ATOM 930 N N . ALA A 1 125 ? 59.163 3.699 124.418 1.00 6.58 125 ALA 1 N 1
ATOM 931 C CA . ALA A 1 125 ? 59.658 3.177 125.678 1.00 6.58 125 ALA 1 CA 1
ATOM 932 C C . ALA A 1 125 ? 60.938 3.910 126.044 1.00 6.58 125 ALA 1 C 1
ATOM 933 O O . ALA A 1 125 ? 61.780 4.169 125.188 1.00 6.58 125 ALA 1 O 1
ATOM 935 N N . THR A 1 126 ? 61.074 4.260 127.311 1.00 9.28 126 THR 1 N 1
ATOM 936 C CA . THR A 1 126 ? 62.267 4.951 127.777 1.00 9.28 126 THR 1 CA 1
ATOM 937 C C . THR A 1 126 ? 62.723 4.328 129.079 1.00 9.28 126 THR 1 C 1
ATOM 938 O O . THR A 1 126 ? 61.930 4.191 130.010 1.00 9.28 126 THR 1 O 1
ATOM 942 N N . SER A 1 127 ? 63.997 4.011 129.163 1.00 13.69 127 SER 1 N 1
ATOM 943 C CA . SER A 1 127 ? 64.572 3.422 130.359 1.00 13.69 127 SER 1 CA 1
ATOM 944 C C . SER A 1 127 ? 65.230 4.500 131.204 1.00 13.69 127 SER 1 C 1
ATOM 945 O O . SER A 1 127 ? 65.788 5.462 130.679 1.00 13.69 127 SER 1 O 1
ATOM 948 N N . SER A 1 128 ? 65.168 4.349 132.520 1.00 17.25 128 SER 1 N 1
ATOM 949 C CA . SER A 1 128 ? 65.828 5.325 133.379 1.00 17.25 128 SER 1 CA 1
ATOM 950 C C . SER A 1 128 ? 66.187 4.696 134.718 1.00 17.25 128 SER 1 C 1
ATOM 951 O O . SER A 1 128 ? 65.795 3.575 135.028 1.00 17.25 128 SER 1 O 1
ATOM 954 N N . THR A 1 129 ? 66.979 5.425 135.495 1.00 2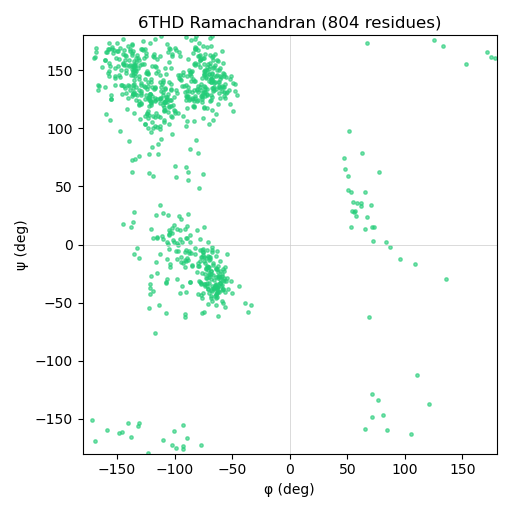1.27 129 THR 1 N 1
ATOM 955 C CA . THR A 1 129 ? 67.360 4.988 136.827 1.00 21.27 129 THR 1 CA 1
ATOM 956 C C . THR A 1 129 ? 66.261 5.297 137.836 1.00 21.27 129 THR 1 C 1
ATOM 957 O O . THR A 1 129 ? 65.200 5.830 137.506 1.00 21.27 129 THR 1 O 1
ATOM 961 N N . GLY A 1 130 ? 66.529 4.921 139.086 1.00 24.68 130 GLY 1 N 1
ATOM 962 C CA . GLY A 1 130 ? 65.610 5.231 140.168 1.00 24.68 130 GLY 1 CA 1
ATOM 963 C C . GLY A 1 130 ? 65.447 6.722 140.381 1.00 24.68 130 GLY 1 C 1
ATOM 964 O O . GLY A 1 130 ? 64.346 7.202 140.658 1.00 24.68 130 GLY 1 O 1
ATOM 965 N N . GLN A 1 131 ? 66.526 7.480 140.206 1.00 25.28 131 GLN 1 N 1
ATOM 966 C CA . GLN A 1 131 ? 66.461 8.935 140.212 1.00 25.28 131 GLN 1 CA 1
ATOM 967 C C . GLN A 1 131 ? 65.992 9.502 138.883 1.00 25.28 131 GLN 1 C 1
ATOM 968 O O . GLN A 1 131 ? 66.111 10.708 138.657 1.00 25.28 131 GLN 1 O 1
ATOM 974 N N . ASN A 1 132 ? 65.474 8.653 138.003 1.00 21.31 132 ASN 1 N 1
ATOM 975 C CA . ASN A 1 132 ? 64.818 9.044 136.763 1.00 21.31 132 ASN 1 CA 1
ATOM 976 C C . ASN A 1 132 ? 65.755 9.678 135.739 1.00 21.31 132 ASN 1 C 1
ATOM 977 O O . ASN A 1 132 ? 65.297 10.431 134.881 1.00 21.31 132 ASN 1 O 1
ATOM 982 N N . VAL A 1 133 ? 67.051 9.408 135.802 1.00 18.40 133 VAL 1 N 1
ATOM 983 C CA . VAL A 1 133 ? 67.985 9.867 134.781 1.00 18.40 133 VAL 1 CA 1
ATOM 984 C C . VAL A 1 133 ? 68.094 8.805 133.702 1.00 18.40 133 VAL 1 C 1
ATOM 985 O O . VAL A 1 133 ? 68.159 7.612 133.998 1.00 18.40 133 VAL 1 O 1
ATOM 989 N N . THR A 1 134 ? 68.094 9.248 132.445 1.00 16.62 134 THR 1 N 1
ATOM 990 C CA . THR A 1 134 ? 68.163 8.337 131.312 1.00 16.62 134 THR 1 CA 1
ATOM 991 C C . THR A 1 134 ? 69.324 7.369 131.486 1.00 16.62 134 THR 1 C 1
ATOM 992 O O . THR A 1 134 ? 70.359 7.700 132.060 1.00 16.62 134 THR 1 O 1
ATOM 996 N N . THR A 1 135 ? 69.132 6.144 131.033 1.00 18.69 135 THR 1 N 1
ATOM 997 C CA . THR A 1 135 ? 70.144 5.124 131.231 1.00 18.69 135 THR 1 CA 1
ATOM 998 C C . THR A 1 135 ? 70.055 4.174 130.056 1.00 18.69 135 THR 1 C 1
ATOM 999 O O . THR A 1 135 ? 69.090 4.192 129.293 1.00 18.69 135 THR 1 O 1
ATOM 1003 N N . GLU A 1 136 ? 71.074 3.345 129.909 1.00 20.40 136 GLU 1 N 1
ATOM 1004 C CA . GLU A 1 136 ? 71.118 2.386 128.822 1.00 20.40 136 GLU 1 CA 1
ATOM 1005 C C . GLU A 1 136 ? 70.485 1.067 129.247 1.00 20.40 136 GLU 1 C 1
ATOM 1006 O O . GLU A 1 136 ? 70.817 0.525 130.301 1.00 20.40 136 GLU 1 O 1
ATOM 1012 N N . GLN A 1 137 ? 69.590 0.549 128.415 1.00 16.69 137 GLN 1 N 1
ATOM 1013 C CA . GLN A 1 137 ? 69.015 -0.769 128.652 1.00 16.69 137 GLN 1 CA 1
ATOM 1014 C C . GLN A 1 137 ? 68.459 -1.261 127.326 1.00 16.69 137 GLN 1 C 1
ATOM 1015 O O . GLN A 1 137 ? 67.502 -0.689 126.810 1.00 16.69 137 GLN 1 O 1
ATOM 1021 N N . HIS A 1 138 ? 69.063 -2.292 126.764 1.00 14.68 138 HIS 1 N 1
ATOM 1022 C CA . HIS A 1 138 ? 68.538 -2.908 125.558 1.00 14.68 138 HIS 1 CA 1
ATOM 1023 C C . HIS A 1 138 ? 67.773 -4.172 125.932 1.00 14.68 138 HIS 1 C 1
ATOM 1024 O O . HIS A 1 138 ? 68.365 -5.129 126.438 1.00 14.68 138 HIS 1 O 1
ATOM 1031 N N . THR A 1 139 ? 66.472 -4.180 125.674 1.00 11.47 139 THR 1 N 1
ATOM 1032 C CA . THR A 1 139 ? 65.663 -5.350 125.978 1.00 11.47 139 THR 1 CA 1
ATOM 1033 C C . THR A 1 139 ? 64.411 -5.325 125.119 1.00 11.47 139 THR 1 C 1
ATOM 1034 O O . THR A 1 139 ? 63.903 -4.262 124.765 1.00 11.47 139 THR 1 O 1
ATOM 1038 N N . THR A 1 140 ? 63.942 -6.506 124.753 1.00 8.50 140 THR 1 N 1
ATOM 1039 C CA . THR A 1 140 ? 62.634 -6.606 124.146 1.00 8.50 140 THR 1 CA 1
ATOM 1040 C C . THR A 1 140 ? 61.572 -6.390 125.219 1.00 8.50 140 THR 1 C 1
ATOM 1041 O O . THR A 1 140 ? 61.770 -6.716 126.389 1.00 8.50 140 THR 1 O 1
ATOM 1045 N N . TYR A 1 141 ? 60.462 -5.783 124.823 1.00 6.46 141 TYR 1 N 1
ATOM 1046 C CA . TYR A 1 141 ? 59.269 -5.727 125.650 1.00 6.46 141 TYR 1 CA 1
ATOM 1047 C C . TYR A 1 141 ? 58.101 -6.294 124.855 1.00 6.46 141 TYR 1 C 1
ATOM 1048 O O . TYR A 1 141 ? 58.152 -6.390 123.632 1.00 6.46 141 TYR 1 O 1
ATOM 1057 N N . GLN A 1 142 ? 57.038 -6.651 125.566 1.00 4.87 142 GLN 1 N 1
ATOM 1058 C CA . GLN A 1 142 ? 55.832 -7.201 124.960 1.00 4.87 142 GLN 1 CA 1
ATOM 1059 C C . GLN A 1 142 ? 54.626 -6.390 125.404 1.00 4.87 142 GLN 1 C 1
ATOM 1060 O O . GLN A 1 142 ? 54.384 -6.241 126.602 1.00 4.87 142 GLN 1 O 1
ATOM 1066 N N . VAL A 1 143 ? 53.858 -5.894 124.446 1.00 4.90 143 VAL 1 N 1
ATOM 1067 C CA . VAL A 1 143 ? 52.562 -5.283 124.716 1.00 4.90 143 VAL 1 CA 1
ATOM 1068 C C . VAL A 1 143 ? 51.489 -6.262 124.282 1.00 4.90 143 VAL 1 C 1
ATOM 1069 O O . VAL A 1 143 ? 51.362 -6.552 123.092 1.00 4.90 143 VAL 1 O 1
ATOM 1073 N N . MET A 1 144 ? 50.665 -6.698 125.212 1.00 5.08 144 MET 1 N 1
ATOM 1074 C CA . MET A 1 144 ? 49.602 -7.634 124.887 1.00 5.08 144 MET 1 CA 1
ATOM 1075 C C . MET A 1 144 ? 48.243 -6.968 125.049 1.00 5.08 144 MET 1 C 1
ATOM 1076 O O . MET A 1 144 ? 47.943 -6.390 126.093 1.00 5.08 144 MET 1 O 1
ATOM 1081 N N . TYR A 1 145 ? 47.440 -7.026 124.005 1.00 5.33 145 TYR 1 N 1
ATOM 1082 C CA . TYR A 1 145 ? 46.055 -6.606 124.103 1.00 5.33 145 TYR 1 CA 1
ATOM 1083 C C . TYR A 1 145 ? 45.279 -7.669 124.871 1.00 5.33 145 TYR 1 C 1
ATOM 1084 O O . TYR A 1 145 ? 45.186 -8.812 124.432 1.00 5.33 145 TYR 1 O 1
ATOM 1093 N N . VAL A 1 146 ? 44.730 -7.300 126.015 1.00 5.63 146 VAL 1 N 1
ATOM 1094 C CA . VAL A 1 146 ? 43.947 -8.225 126.823 1.00 5.63 146 VAL 1 CA 1
ATOM 1095 C C . VAL A 1 146 ? 42.499 -7.747 126.819 1.00 5.63 146 VAL 1 C 1
ATOM 1096 O O . VAL A 1 146 ? 42.175 -6.805 127.545 1.00 5.63 146 VAL 1 O 1
ATOM 1100 N N . PRO A 1 147 ? 41.601 -8.359 126.042 1.00 5.37 147 PRO 1 N 1
ATOM 1101 C CA . PRO A 1 147 ? 40.200 -7.893 125.982 1.00 5.37 147 PRO 1 CA 1
ATOM 1102 C C . PRO A 1 147 ? 39.403 -8.371 127.182 1.00 5.37 147 PRO 1 C 1
ATOM 1103 O O . PRO A 1 147 ? 39.824 -9.308 127.867 1.00 5.37 147 PRO 1 O 1
ATOM 1107 N N . PRO A 1 148 ? 38.252 -7.746 127.469 1.00 6.16 148 PRO 1 N 1
ATOM 1108 C CA . PRO A 1 148 ? 37.484 -8.110 128.671 1.00 6.16 148 PRO 1 CA 1
ATOM 1109 C C . PRO A 1 148 ? 37.162 -9.597 128.695 1.00 6.16 148 PRO 1 C 1
ATOM 1110 O O . PRO A 1 148 ? 36.687 -10.159 127.712 1.00 6.16 148 PRO 1 O 1
ATOM 1114 N N . GLY A 1 149 ? 37.436 -10.235 129.823 1.00 7.15 149 GLY 1 N 1
ATOM 1115 C CA . GLY A 1 149 ? 37.203 -11.647 129.993 1.00 7.15 149 GLY 1 CA 1
ATOM 1116 C C . GLY A 1 149 ? 38.400 -12.541 129.739 1.00 7.15 149 GLY 1 C 1
ATOM 1117 O O . GLY A 1 149 ? 38.340 -13.727 130.056 1.00 7.15 149 GLY 1 O 1
ATOM 1118 N N . ALA A 1 150 ? 39.462 -12.018 129.151 1.00 7.62 150 ALA 1 N 1
ATOM 1119 C CA . ALA A 1 150 ? 40.698 -12.778 129.030 1.00 7.62 150 ALA 1 CA 1
ATOM 1120 C C . ALA A 1 150 ? 41.493 -12.672 130.330 1.00 7.62 150 ALA 1 C 1
ATOM 1121 O O . ALA A 1 150 ? 41.509 -11.613 130.955 1.00 7.62 150 ALA 1 O 1
ATOM 1123 N N . PRO A 1 151 ? 42.122 -13.751 130.787 1.00 9.06 151 PRO 1 N 1
ATOM 1124 C CA . PRO A 1 151 ? 42.814 -13.688 132.077 1.00 9.06 151 PRO 1 CA 1
ATOM 1125 C C . PRO A 1 151 ? 44.027 -12.780 131.994 1.00 9.06 151 PRO 1 C 1
ATOM 1126 O O . PRO A 1 151 ? 44.749 -12.780 130.998 1.00 9.06 151 PRO 1 O 1
ATOM 1130 N N . VAL A 1 152 ? 44.248 -11.994 133.039 1.00 9.30 152 VAL 1 N 1
ATOM 1131 C CA . VAL A 1 152 ? 45.355 -11.045 132.981 1.00 9.30 152 VAL 1 CA 1
ATOM 1132 C C . VAL A 1 152 ? 46.646 -11.715 133.442 1.00 9.30 152 VAL 1 C 1
ATOM 1133 O O . VAL A 1 152 ? 46.617 -12.605 134.300 1.00 9.30 152 VAL 1 O 1
ATOM 1137 N N . PRO A 1 153 ? 47.790 -11.349 132.882 1.00 9.62 153 PRO 1 N 1
ATOM 1138 C CA . PRO A 1 153 ? 49.053 -11.841 133.430 1.00 9.62 153 PRO 1 CA 1
ATOM 1139 C C . PRO A 1 153 ? 49.264 -11.304 134.833 1.00 9.62 153 PRO 1 C 1
ATOM 1140 O O . PRO A 1 153 ? 48.990 -10.140 135.114 1.00 9.62 153 PRO 1 O 1
ATOM 1144 N N . SER A 1 154 ? 49.778 -12.153 135.715 1.00 12.14 154 SER 1 N 1
ATOM 1145 C CA . SER A 1 154 ? 50.079 -11.715 137.068 1.00 12.14 154 SER 1 CA 1
ATOM 1146 C C . SER A 1 154 ? 51.561 -11.541 137.344 1.00 12.14 154 SER 1 C 1
ATOM 1147 O O . SER A 1 154 ? 51.909 -10.942 138.361 1.00 12.14 154 SER 1 O 1
ATOM 1150 N N . ASN A 1 155 ? 52.435 -12.017 136.465 1.00 12.05 155 ASN 1 N 1
ATOM 1151 C CA . ASN A 1 155 ? 53.872 -11.927 136.661 1.00 12.05 155 ASN 1 CA 1
ATOM 1152 C C . ASN A 1 155 ? 54.540 -11.715 135.316 1.00 12.05 155 ASN 1 C 1
ATOM 1153 O O . ASN A 1 155 ? 53.899 -11.716 134.267 1.00 12.05 155 ASN 1 O 1
ATOM 1158 N N . GLN A 1 156 ? 55.853 -11.550 135.357 1.00 10.64 156 GLN 1 N 1
ATOM 1159 C CA . GLN A 1 156 ? 56.607 -11.401 134.128 1.00 10.64 156 GLN 1 CA 1
ATOM 1160 C C . GLN A 1 156 ? 56.695 -12.728 133.382 1.00 10.64 156 GLN 1 C 1
ATOM 1161 O O . GLN A 1 156 ? 56.753 -12.744 132.150 1.00 10.64 156 GLN 1 O 1
ATOM 1167 N N . ASP A 1 157 ? 56.650 -13.846 134.100 1.00 12.36 157 ASP 1 N 1
ATOM 1168 C CA . ASP A 1 157 ? 56.799 -15.161 133.495 1.00 12.36 157 ASP 1 CA 1
ATOM 1169 C C . ASP A 1 157 ? 55.483 -15.927 133.391 1.00 12.36 157 ASP 1 C 1
ATOM 1170 O O . ASP A 1 157 ? 55.497 -17.128 133.125 1.00 12.36 157 ASP 1 O 1
ATOM 1175 N N . SER A 1 158 ? 54.356 -15.263 133.594 1.00 10.70 158 SER 1 N 1
ATOM 1176 C CA . SER A 1 158 ? 53.069 -15.931 133.510 1.00 10.70 158 SER 1 CA 1
ATOM 1177 C C . SER A 1 158 ? 52.868 -16.541 132.128 1.00 10.70 158 SER 1 C 1
ATOM 1178 O O . SER A 1 158 ? 53.271 -15.975 131.111 1.00 10.70 158 SER 1 O 1
ATOM 1181 N N . PHE A 1 159 ? 52.227 -17.695 132.084 1.00 10.05 159 PHE 1 N 1
ATOM 1182 C CA . PHE A 1 159 ? 52.091 -18.351 130.798 1.00 10.05 159 PHE 1 CA 1
ATOM 1183 C C . PHE A 1 159 ? 51.027 -17.708 129.930 1.00 10.05 159 PHE 1 C 1
ATOM 1184 O O . PHE A 1 159 ? 50.888 -18.101 128.773 1.00 10.05 159 PHE 1 O 1
ATOM 1192 N N . GLN A 1 160 ? 50.303 -16.723 130.466 1.00 8.94 160 GLN 1 N 1
ATOM 1193 C CA . GLN A 1 160 ? 49.420 -15.881 129.673 1.00 8.94 160 GLN 1 CA 1
ATOM 1194 C C . GLN A 1 160 ? 50.167 -15.160 128.559 1.00 8.94 160 GLN 1 C 1
ATOM 1195 O O . GLN A 1 160 ? 49.590 -14.910 127.501 1.00 8.94 160 GLN 1 O 1
ATOM 1201 N N . TRP A 1 161 ? 51.448 -14.847 128.760 1.00 6.91 161 TRP 1 N 1
ATOM 1202 C CA . TRP A 1 161 ? 52.172 -14.127 127.720 1.00 6.91 161 TRP 1 CA 1
ATOM 1203 C C . TRP A 1 161 ? 52.472 -14.984 126.494 1.00 6.91 161 TRP 1 C 1
ATOM 1204 O O . TRP A 1 161 ? 53.056 -14.464 125.545 1.00 6.91 161 TRP 1 O 1
ATOM 1215 N N . GLN A 1 162 ? 52.157 -16.277 126.526 1.00 7.15 162 GLN 1 N 1
ATOM 1216 C CA . GLN A 1 162 ? 52.077 -17.099 125.323 1.00 7.15 162 GLN 1 CA 1
ATOM 1217 C C . GLN A 1 162 ? 51.451 -16.347 124.160 1.00 7.15 162 GLN 1 C 1
ATOM 1218 O O . GLN A 1 162 ? 51.972 -16.359 123.043 1.00 7.15 162 GLN 1 O 1
ATOM 1224 N N . SER A 1 163 ? 50.296 -15.734 124.414 1.00 6.65 163 SER 1 N 1
ATOM 1225 C CA . SER A 1 163 ? 49.623 -14.832 123.490 1.00 6.65 163 SER 1 CA 1
ATOM 1226 C C . SER A 1 163 ? 49.035 -15.567 122.286 1.00 6.65 163 SER 1 C 1
ATOM 1227 O O . SER A 1 163 ? 48.990 -15.027 121.188 1.00 6.65 163 SER 1 O 1
ATOM 1230 N N . GLY A 1 164 ? 48.568 -16.798 122.489 1.00 7.16 164 GLY 1 N 1
ATOM 1231 C CA . GLY A 1 164 ? 48.019 -17.569 121.388 1.00 7.16 164 GLY 1 CA 1
ATOM 1232 C C . GLY A 1 164 ? 46.812 -16.924 120.737 1.00 7.16 164 GLY 1 C 1
ATOM 1233 O O . GLY A 1 164 ? 46.613 -17.040 119.531 1.00 7.16 164 GLY 1 O 1
ATOM 1234 N N . CYS A 1 165 ? 46.006 -16.218 121.517 1.00 7.52 165 CYS 1 N 1
ATOM 1235 C CA . CYS A 1 165 ? 44.812 -15.568 121.009 1.00 7.52 165 CYS 1 CA 1
ATOM 1236 C C . CYS A 1 165 ? 44.776 -14.062 121.220 1.00 7.52 165 CYS 1 C 1
ATOM 1237 O O . CYS A 1 165 ? 44.223 -13.366 120.378 1.00 7.52 165 CYS 1 O 1
ATOM 1240 N N . ASN A 1 166 ? 45.332 -13.550 122.308 1.00 5.92 166 ASN 1 N 1
ATOM 1241 C CA . ASN A 1 166 ? 45.549 -12.110 122.424 1.00 5.92 166 ASN 1 CA 1
ATOM 1242 C C . ASN A 1 166 ? 46.596 -11.667 121.410 1.00 5.92 166 ASN 1 C 1
ATOM 1243 O O . ASN A 1 166 ? 47.667 -12.269 121.342 1.00 5.92 166 ASN 1 O 1
ATOM 1248 N N . PRO A 1 167 ? 46.353 -10.601 120.648 1.00 5.46 167 PRO 1 N 1
ATOM 1249 C CA . PRO A 1 167 ? 47.434 -10.026 119.840 1.00 5.46 167 PRO 1 CA 1
ATOM 1250 C C . PRO A 1 167 ? 48.485 -9.348 120.708 1.00 5.46 167 PRO 1 C 1
ATOM 1251 O O . PRO A 1 167 ? 48.168 -8.693 121.700 1.00 5.46 167 PRO 1 O 1
ATOM 1255 N N . SER A 1 168 ? 49.746 -9.517 120.322 1.00 4.69 168 SER 1 N 1
ATOM 1256 C CA . SER A 1 168 ? 50.877 -8.857 120.957 1.00 4.69 168 SER 1 CA 1
ATOM 1257 C C . SER A 1 168 ? 51.754 -8.155 119.929 1.00 4.69 168 SER 1 C 1
ATOM 1258 O O . SER A 1 168 ? 51.792 -8.520 118.758 1.00 4.69 168 SER 1 O 1
ATOM 1261 N N . VAL A 1 169 ? 52.475 -7.141 120.397 1.00 4.30 169 VAL 1 N 1
ATOM 1262 C CA . VAL A 1 169 ? 53.556 -6.504 119.654 1.00 4.30 169 VAL 1 CA 1
ATOM 1263 C C . VAL A 1 169 ? 54.826 -6.637 120.482 1.00 4.30 169 VAL 1 C 1
ATOM 1264 O O . VAL A 1 169 ? 54.816 -6.383 121.687 1.00 4.30 169 VAL 1 O 1
ATOM 1268 N N . PHE A 1 170 ? 55.895 -7.109 119.856 1.00 4.14 170 PHE 1 N 1
ATOM 1269 C CA . PHE A 1 170 ? 57.211 -7.171 120.477 1.00 4.14 170 PHE 1 CA 1
ATOM 1270 C C . PHE A 1 170 ? 58.119 -6.149 119.822 1.00 4.14 170 PHE 1 C 1
ATOM 1271 O O . PHE A 1 170 ? 58.239 -6.118 118.597 1.00 4.14 170 PHE 1 O 1
ATOM 1279 N N . ALA A 1 171 ? 58.762 -5.325 120.635 1.00 6.53 171 ALA 1 N 1
ATOM 1280 C CA . ALA A 1 171 ? 59.696 -4.338 120.128 1.00 6.53 171 ALA 1 CA 1
ATOM 1281 C C . ALA A 1 171 ? 60.800 -4.137 121.148 1.00 6.53 171 ALA 1 C 1
ATOM 1282 O O . ALA A 1 171 ? 60.705 -4.566 122.293 1.00 6.53 171 ALA 1 O 1
ATOM 1284 N N . ASP A 1 172 ? 61.837 -3.437 120.717 1.00 9.87 172 ASP 1 N 1
ATOM 1285 C CA . ASP A 1 172 ? 63.006 -3.180 121.540 1.00 9.87 172 ASP 1 CA 1
ATOM 1286 C C . ASP A 1 172 ? 62.892 -1.837 122.242 1.00 9.87 172 ASP 1 C 1
ATOM 1287 O O . ASP A 1 172 ? 62.444 -0.857 121.649 1.00 9.87 172 ASP 1 O 1
ATOM 1292 N N . THR A 1 173 ? 63.343 -1.791 123.499 1.00 10.78 173 THR 1 N 1
ATOM 1293 C CA . THR A 1 173 ? 63.324 -0.539 124.255 1.00 10.78 173 THR 1 CA 1
ATOM 1294 C C . THR A 1 173 ? 64.135 0.549 123.568 1.00 10.78 173 THR 1 C 1
ATOM 1295 O O . THR A 1 173 ? 63.737 1.715 123.564 1.00 10.78 173 THR 1 O 1
ATOM 1299 N N . ASP A 1 174 ? 65.282 0.201 122.990 1.00 12.19 174 ASP 1 N 1
ATOM 1300 C CA . ASP A 1 174 ? 66.093 1.193 122.300 1.00 12.19 174 ASP 1 CA 1
ATOM 1301 C C . ASP A 1 174 ? 66.012 1.071 120.784 1.00 12.19 174 ASP 1 C 1
ATOM 1302 O O . ASP A 1 174 ? 66.920 1.499 120.078 1.00 12.19 174 ASP 1 O 1
ATOM 1307 N N . GLY A 1 175 ? 64.924 0.528 120.271 1.00 7.90 175 GLY 1 N 1
ATOM 1308 C CA . GLY A 1 175 ? 64.687 0.515 118.854 1.00 7.90 175 GLY 1 CA 1
ATOM 1309 C C . GLY A 1 175 ? 63.696 1.586 118.472 1.00 7.90 175 GLY 1 C 1
ATOM 1310 O O . GLY A 1 175 ? 63.288 2.401 119.296 1.00 7.90 175 GLY 1 O 1
ATOM 1311 N N . PRO A 1 176 ? 63.269 1.594 117.219 1.00 4.99 176 PRO 1 N 1
ATOM 1312 C CA . PRO A 1 176 ? 62.216 2.520 116.797 1.00 4.99 176 PRO 1 CA 1
ATOM 1313 C C . PRO A 1 176 ? 60.910 2.263 117.531 1.00 4.99 176 PRO 1 C 1
ATOM 1314 O O . PRO A 1 176 ? 60.705 1.184 118.096 1.00 4.99 176 PRO 1 O 1
ATOM 1318 N N . PRO A 1 177 ? 60.036 3.264 117.599 1.00 4.37 177 PRO 1 N 1
ATOM 1319 C CA . PRO A 1 177 ? 58.756 3.094 118.302 1.00 4.37 177 PRO 1 CA 1
ATOM 1320 C C . PRO A 1 177 ? 57.828 2.093 117.631 1.00 4.37 177 PRO 1 C 1
ATOM 1321 O O . PRO A 1 177 ? 57.648 2.108 116.413 1.00 4.37 177 PRO 1 O 1
ATOM 1325 N N . ALA A 1 178 ? 57.223 1.233 118.448 1.00 4.12 178 ALA 1 N 1
ATOM 1326 C CA . ALA A 1 178 ? 56.135 0.377 117.990 1.00 4.12 178 ALA 1 CA 1
ATOM 1327 C C . ALA A 1 178 ? 54.944 1.211 117.533 1.00 4.12 178 ALA 1 C 1
ATOM 1328 O O . ALA A 1 178 ? 54.586 2.208 118.159 1.00 4.12 178 ALA 1 O 1
ATOM 1330 N N . GLN A 1 179 ? 54.315 0.792 116.442 1.00 4.26 179 GLN 1 N 1
ATOM 1331 C CA . GLN A 1 179 ? 53.170 1.511 115.916 1.00 4.26 179 GLN 1 CA 1
ATOM 1332 C C . GLN A 1 179 ? 52.185 0.548 115.279 1.00 4.26 179 GLN 1 C 1
ATOM 1333 O O . GLN A 1 179 ? 52.579 -0.348 114.544 1.00 4.26 179 GLN 1 O 1
ATOM 1339 N N . PHE A 1 180 ? 50.901 0.758 115.540 1.00 4.43 180 PHE 1 N 1
ATOM 1340 C CA . PHE A 1 180 ? 49.899 -0.112 114.947 1.00 4.43 180 PHE 1 CA 1
ATOM 1341 C C . PHE A 1 180 ? 48.555 0.592 114.866 1.00 4.43 180 PHE 1 C 1
ATOM 1342 O O . PHE A 1 180 ? 48.247 1.470 115.665 1.00 4.43 180 PHE 1 O 1
ATOM 1350 N N . SER A 1 181 ? 47.751 0.167 113.902 1.00 5.09 181 SER 1 N 1
ATOM 1351 C CA . SER A 1 181 ? 46.416 0.703 113.702 1.00 5.09 181 SER 1 CA 1
ATOM 1352 C C . SER A 1 181 ? 45.358 -0.250 114.245 1.00 5.09 181 SER 1 C 1
ATOM 1353 O O . SER A 1 181 ? 45.608 -1.431 114.481 1.00 5.09 181 SER 1 O 1
ATOM 1356 N N . VAL A 1 182 ? 44.164 0.300 114.435 1.00 4.82 182 VAL 1 N 1
ATOM 1357 C CA . VAL A 1 182 ? 43.019 -0.343 115.070 1.00 4.82 182 VAL 1 CA 1
ATOM 1358 C C . VAL A 1 182 ? 41.738 0.146 114.394 1.00 4.82 182 VAL 1 C 1
ATOM 1359 O O . VAL A 1 182 ? 41.545 1.354 114.252 1.00 4.82 182 VAL 1 O 1
ATOM 1363 N N . PRO A 1 183 ? 40.843 -0.732 113.964 1.00 4.43 183 PRO 1 N 1
ATOM 1364 C CA . PRO A 1 183 ? 39.551 -0.288 113.433 1.00 4.43 183 PRO 1 CA 1
ATOM 1365 C C . PRO A 1 183 ? 38.611 0.154 114.550 1.00 4.43 183 PRO 1 C 1
ATOM 1366 O O . PRO A 1 183 ? 38.905 0.004 115.727 1.00 4.43 183 PRO 1 O 1
ATOM 1370 N N . PHE A 1 184 ? 37.483 0.744 114.147 1.00 3.84 184 PHE 1 N 1
ATOM 1371 C CA . PHE A 1 184 ? 36.430 1.125 115.087 1.00 3.84 184 PHE 1 CA 1
ATOM 1372 C C . PHE A 1 184 ? 35.854 -0.125 115.735 1.00 3.84 184 PHE 1 C 1
ATOM 1373 O O . PHE A 1 184 ? 35.180 -0.926 115.077 1.00 3.84 184 PHE 1 O 1
ATOM 1381 N N . MET A 1 185 ? 36.088 -0.290 117.027 1.00 5.37 185 MET 1 N 1
ATOM 1382 C CA . MET A 1 185 ? 35.828 -1.567 117.670 1.00 5.37 185 MET 1 CA 1
ATOM 1383 C C . MET A 1 185 ? 34.574 -1.609 118.534 1.00 5.37 185 MET 1 C 1
ATOM 1384 O O . MET A 1 185 ? 34.237 -2.679 119.038 1.00 5.37 185 MET 1 O 1
ATOM 1389 N N . SER A 1 186 ? 33.865 -0.497 118.711 1.00 3.88 186 SER 1 N 1
ATOM 1390 C CA . SER A 1 186 ? 32.714 -0.495 119.609 1.00 3.88 186 SER 1 CA 1
ATOM 1391 C C . SER A 1 186 ? 31.639 -1.482 119.161 1.00 3.88 186 SER 1 C 1
ATOM 1392 O O . SER A 1 186 ? 31.337 -1.610 117.974 1.00 3.88 186 SER 1 O 1
ATOM 1395 N N . SER A 1 187 ? 31.008 -2.130 120.138 1.00 3.68 187 SER 1 N 1
ATOM 1396 C CA . SER A 1 187 ? 29.752 -2.816 119.864 1.00 3.68 187 SER 1 CA 1
ATOM 1397 C C . SER A 1 187 ? 28.671 -1.841 119.401 1.00 3.68 187 SER 1 C 1
ATOM 1398 O O . SER A 1 187 ? 27.743 -2.240 118.698 1.00 3.68 187 SER 1 O 1
ATOM 1401 N N . ALA A 1 188 ? 28.755 -0.577 119.803 1.00 3.58 188 ALA 1 N 1
ATOM 1402 C CA . ALA A 1 188 ? 27.817 0.438 119.348 1.00 3.58 188 ALA 1 CA 1
ATOM 1403 C C . ALA A 1 188 ? 28.199 0.910 117.940 1.00 3.58 188 ALA 1 C 1
ATOM 1404 O O . ALA A 1 188 ? 29.208 0.505 117.376 1.00 3.58 188 ALA 1 O 1
ATOM 1406 N N . ASN A 1 189 ? 27.365 1.735 117.344 1.00 3.91 189 ASN 1 N 1
ATOM 1407 C CA . ASN A 1 189 ? 27.688 2.239 116.020 1.00 3.91 189 ASN 1 CA 1
ATOM 1408 C C . ASN A 1 189 ? 28.535 3.510 116.056 1.00 3.91 189 ASN 1 C 1
ATOM 1409 O O . ASN A 1 189 ? 28.963 3.968 115.002 1.00 3.91 189 ASN 1 O 1
ATOM 1414 N N . ALA A 1 190 ? 28.755 4.101 117.228 1.00 3.47 190 ALA 1 N 1
ATOM 1415 C CA . ALA A 1 190 ? 29.782 5.112 117.450 1.00 3.47 190 ALA 1 CA 1
ATOM 1416 C C . ALA A 1 190 ? 30.243 4.994 118.892 1.00 3.47 190 ALA 1 C 1
ATOM 1417 O O . ALA A 1 190 ? 29.635 4.291 119.690 1.00 3.47 190 ALA 1 O 1
ATOM 1419 N N . TYR A 1 191 ? 31.361 5.631 119.203 1.00 3.82 191 TYR 1 N 1
ATOM 1420 C CA . TYR A 1 191 ? 31.737 5.859 120.587 1.00 3.82 191 TYR 1 CA 1
ATOM 1421 C C . TYR A 1 191 ? 30.922 7.023 121.139 1.00 3.82 191 TYR 1 C 1
ATOM 1422 O O . TYR A 1 191 ? 30.337 7.805 120.394 1.00 3.82 191 TYR 1 O 1
ATOM 1431 N N . SER A 1 192 ? 30.885 7.135 122.456 1.00 3.55 192 SER 1 N 1
ATOM 1432 C CA . SER A 1 192 ? 30.148 8.211 123.107 1.00 3.55 192 SER 1 CA 1
ATOM 1433 C C . SER A 1 192 ? 31.087 8.996 124.005 1.00 3.55 192 SER 1 C 1
ATOM 1434 O O . SER A 1 192 ? 31.788 8.419 124.834 1.00 3.55 192 SER 1 O 1
ATOM 1437 N N . THR A 1 193 ? 31.134 10.305 123.818 1.00 4.30 193 THR 1 N 1
ATOM 1438 C CA . THR A 1 193 ? 32.004 11.108 124.668 1.00 4.30 193 THR 1 CA 1
ATOM 1439 C C . THR A 1 193 ? 31.379 11.383 126.022 1.00 4.30 193 THR 1 C 1
ATOM 1440 O O . THR A 1 193 ? 32.088 11.715 126.965 1.00 4.30 193 THR 1 O 1
ATOM 1444 N N . VAL A 1 194 ? 30.076 11.220 126.136 1.00 4.51 194 VAL 1 N 1
ATOM 1445 C CA . VAL A 1 194 ? 29.345 11.572 127.338 1.00 4.51 194 VAL 1 CA 1
ATOM 1446 C C . VAL A 1 194 ? 28.143 10.644 127.386 1.00 4.51 194 VAL 1 C 1
ATOM 1447 O O . VAL A 1 194 ? 27.623 10.245 126.345 1.00 4.51 194 VAL 1 O 1
ATOM 1451 N N . TYR A 1 195 ? 27.735 10.238 128.576 1.00 5.12 195 TYR 1 N 1
ATOM 1452 C CA . TYR A 1 195 ? 26.710 9.208 128.700 1.00 5.12 195 TYR 1 CA 1
ATOM 1453 C C . TYR A 1 195 ? 25.793 9.550 129.862 1.00 5.12 195 TYR 1 C 1
ATOM 1454 O O . TYR A 1 195 ? 26.227 9.585 131.011 1.00 5.12 195 TYR 1 O 1
ATOM 1463 N N . ASP A 1 196 ? 24.530 9.796 129.558 1.00 5.35 196 ASP 1 N 1
ATOM 1464 C CA . ASP A 1 196 ? 23.557 10.195 130.569 1.00 5.35 196 ASP 1 CA 1
ATOM 1465 C C . ASP A 1 196 ? 22.737 8.972 130.981 1.00 5.35 196 ASP 1 C 1
ATOM 1466 O O . ASP A 1 196 ? 21.550 8.849 130.700 1.00 5.35 196 ASP 1 O 1
ATOM 1471 N N . GLY A 1 197 ? 23.418 8.037 131.630 1.00 5.81 197 GLY 1 N 1
ATOM 1472 C CA . GLY A 1 197 ? 22.773 6.793 131.985 1.00 5.81 197 GLY 1 CA 1
ATOM 1473 C C . GLY A 1 197 ? 23.607 5.976 132.938 1.00 5.81 197 GLY 1 C 1
ATOM 1474 O O . GLY A 1 197 ? 24.616 6.433 133.463 1.00 5.81 197 GLY 1 O 1
ATOM 1475 N N . TYR A 1 198 ? 23.191 4.737 133.125 1.00 7.06 198 TYR 1 N 1
ATOM 1476 C CA . TYR A 1 198 ? 23.830 3.852 134.080 1.00 7.06 198 TYR 1 CA 1
ATOM 1477 C C . TYR A 1 198 ? 24.488 2.689 133.365 1.00 7.06 198 TYR 1 C 1
ATOM 1478 O O . TYR A 1 198 ? 24.033 2.231 132.315 1.00 7.06 198 TYR 1 O 1
ATOM 1487 N N . ALA A 1 199 ? 25.571 2.215 133.960 1.00 6.95 199 ALA 1 N 1
ATOM 1488 C CA . ALA A 1 199 ? 26.312 1.122 133.369 1.00 6.95 199 ALA 1 CA 1
ATOM 1489 C C . ALA A 1 199 ? 25.559 -0.194 133.486 1.00 6.95 199 ALA 1 C 1
ATOM 1490 O O . ALA A 1 199 ? 25.848 -1.114 132.732 1.00 6.95 199 ALA 1 O 1
ATOM 1492 N N . ARG A 1 200 ? 24.579 -0.293 134.379 1.00 7.92 200 ARG 1 N 1
ATOM 1493 C CA . ARG A 1 200 ? 23.948 -1.561 134.727 1.00 7.92 200 ARG 1 CA 1
ATOM 1494 C C . ARG A 1 200 ? 22.458 -1.362 134.938 1.00 7.92 200 ARG 1 C 1
ATOM 1495 O O . ARG A 1 200 ? 22.026 -0.298 135.373 1.00 7.92 200 ARG 1 O 1
ATOM 1503 N N . PHE A 1 201 ? 21.676 -2.386 134.604 1.00 6.59 201 PHE 1 N 1
ATOM 1504 C CA . PHE A 1 201 ? 20.314 -2.484 135.107 1.00 6.59 201 PHE 1 CA 1
ATOM 1505 C C . PHE A 1 201 ? 20.334 -2.764 136.601 1.00 6.59 201 PHE 1 C 1
ATOM 1506 O O . PHE A 1 201 ? 21.304 -3.290 137.146 1.00 6.59 201 PHE 1 O 1
ATOM 1514 N N . MET A 1 202 ? 19.240 -2.400 137.266 1.00 10.20 202 MET 1 N 1
ATOM 1515 C CA . MET A 1 202 ? 19.011 -2.768 138.661 1.00 10.20 202 MET 1 CA 1
ATOM 1516 C C . MET A 1 202 ? 20.081 -2.194 139.574 1.00 10.20 202 MET 1 C 1
ATOM 1517 O O . MET A 1 202 ? 20.475 -2.808 140.561 1.00 10.20 202 MET 1 O 1
ATOM 1522 N N . ASP A 1 203 ? 20.535 -0.997 139.252 1.00 11.10 203 ASP 1 N 1
ATOM 1523 C CA . ASP A 1 203 ? 21.651 -0.383 139.941 1.00 11.10 203 ASP 1 CA 1
ATOM 1524 C C . ASP A 1 203 ? 21.661 1.077 139.546 1.00 11.10 203 ASP 1 C 1
ATOM 1525 O O . ASP A 1 203 ? 21.546 1.391 138.361 1.00 11.10 203 ASP 1 O 1
ATOM 1530 N N . THR A 1 204 ? 21.791 1.965 140.526 1.00 10.93 204 THR 1 N 1
ATOM 1531 C CA . THR A 1 204 ? 21.911 3.392 140.249 1.00 10.93 204 THR 1 CA 1
ATOM 1532 C C . THR A 1 204 ? 23.016 4.009 141.096 1.00 10.93 204 THR 1 C 1
ATOM 1533 O O . THR A 1 204 ? 22.972 5.191 141.427 1.00 10.93 204 THR 1 O 1
ATOM 1537 N N . ASP A 1 205 ? 24.001 3.205 141.449 1.00 11.93 205 ASP 1 N 1
ATOM 1538 C CA . ASP A 1 205 ? 25.169 3.684 142.159 1.00 11.93 205 ASP 1 CA 1
ATOM 1539 C C . ASP A 1 205 ? 25.798 4.863 141.418 1.00 11.93 205 ASP 1 C 1
ATOM 1540 O O . ASP A 1 205 ? 25.962 4.802 140.195 1.00 11.93 205 ASP 1 O 1
ATOM 1545 N N . PRO A 1 206 ? 26.134 5.955 142.111 1.00 11.31 206 PRO 1 N 1
ATOM 1546 C CA . PRO A 1 206 ? 26.795 7.087 141.438 1.00 11.31 206 PRO 1 CA 1
ATOM 1547 C C . PRO A 1 206 ? 28.056 6.709 140.680 1.00 11.31 206 PRO 1 C 1
ATOM 1548 O O . PRO A 1 206 ? 28.392 7.367 139.687 1.00 11.31 206 PRO 1 O 1
ATOM 1552 N N . ASP A 1 207 ? 28.758 5.662 141.113 1.00 11.21 207 ASP 1 N 1
ATOM 1553 C CA . ASP A 1 207 ? 29.987 5.254 140.451 1.00 11.21 207 ASP 1 CA 1
ATOM 1554 C C . ASP A 1 207 ? 29.738 4.543 139.132 1.00 11.21 207 ASP 1 C 1
ATOM 1555 O O . ASP A 1 207 ? 30.696 4.260 138.416 1.00 11.21 207 ASP 1 O 1
ATOM 1560 N N . ARG A 1 208 ? 28.484 4.260 138.796 1.00 9.25 208 ARG 1 N 1
ATOM 1561 C CA . ARG A 1 208 ? 28.136 3.696 137.505 1.00 9.25 208 ARG 1 CA 1
ATOM 1562 C C . ARG A 1 208 ? 27.284 4.644 136.686 1.00 9.25 208 ARG 1 C 1
ATOM 1563 O O . ARG A 1 208 ? 26.802 4.260 135.615 1.00 9.25 208 ARG 1 O 1
ATOM 1571 N N . TYR A 1 209 ? 27.075 5.862 137.170 1.00 7.16 209 TYR 1 N 1
ATOM 1572 C CA . TYR A 1 209 ? 26.484 6.901 136.352 1.00 7.16 209 TYR 1 CA 1
ATOM 1573 C C . TYR A 1 209 ? 27.532 7.455 135.392 1.00 7.16 209 TYR 1 C 1
ATOM 1574 O O . TYR A 1 209 ? 28.695 7.623 135.751 1.00 7.16 209 TYR 1 O 1
ATOM 1583 N N . GLY A 1 210 ? 27.118 7.689 134.156 1.00 6.41 210 GLY 1 N 1
ATOM 1584 C CA . GLY A 1 210 ? 28.009 8.210 133.145 1.00 6.41 210 GLY 1 CA 1
ATOM 1585 C C . GLY A 1 210 ? 29.031 7.231 132.628 1.00 6.41 210 GLY 1 C 1
ATOM 1586 O O . GLY A 1 210 ? 29.996 7.649 131.995 1.00 6.41 210 GLY 1 O 1
ATOM 1587 N N . ILE A 1 211 ? 28.858 5.943 132.881 1.00 6.62 211 ILE 1 N 1
ATOM 1588 C CA . ILE A 1 211 ? 29.820 4.913 132.506 1.00 6.62 211 ILE 1 CA 1
ATOM 1589 C C . ILE A 1 211 ? 29.209 4.094 131.377 1.00 6.62 211 ILE 1 C 1
ATOM 1590 O O . ILE A 1 211 ? 28.297 3.295 131.609 1.00 6.62 211 ILE 1 O 1
ATOM 1595 N N . LEU A 1 212 ? 29.709 4.260 130.159 1.00 5.13 212 LEU 1 N 1
ATOM 1596 C CA . LEU A 1 212 ? 29.184 3.450 129.071 1.00 5.13 212 LEU 1 CA 1
ATOM 1597 C C . LEU A 1 212 ? 30.202 2.376 128.729 1.00 5.13 212 LEU 1 C 1
ATOM 1598 O O . LEU A 1 212 ? 31.205 2.667 128.069 1.00 5.13 212 LEU 1 O 1
ATOM 1603 N N . PRO A 1 213 ? 29.989 1.126 129.137 1.00 5.39 213 PRO 1 N 1
ATOM 1604 C CA . PRO A 1 213 ? 31.045 0.110 129.018 1.00 5.39 213 PRO 1 CA 1
ATOM 1605 C C . PRO A 1 213 ? 31.340 -0.328 127.596 1.00 5.39 213 PRO 1 C 1
ATOM 1606 O O . PRO A 1 213 ? 32.323 -1.043 127.389 1.00 5.39 213 PRO 1 O 1
ATOM 1610 N N . SER A 1 214 ? 30.526 0.061 126.621 1.00 4.63 214 SER 1 N 1
ATOM 1611 C CA . SER A 1 214 ? 30.841 -0.152 125.219 1.00 4.63 214 SER 1 CA 1
ATOM 1612 C C . SER A 1 214 ? 31.950 0.759 124.696 1.00 4.63 214 SER 1 C 1
ATOM 1613 O O . SER A 1 214 ? 32.462 0.502 123.607 1.00 4.63 214 SER 1 O 1
ATOM 1616 N N . ASN A 1 215 ? 32.355 1.786 125.448 1.00 4.96 215 ASN 1 N 1
ATOM 1617 C CA . ASN A 1 215 ? 33.581 2.504 125.132 1.00 4.96 215 ASN 1 CA 1
ATOM 1618 C C . ASN A 1 215 ? 34.844 1.767 125.577 1.00 4.96 215 ASN 1 C 1
ATOM 1619 O O . ASN A 1 215 ? 35.927 2.130 125.132 1.00 4.96 215 ASN 1 O 1
ATOM 1624 N N . PHE A 1 216 ? 34.735 0.753 126.425 1.00 6.02 216 PHE 1 N 1
ATOM 1625 C CA . PHE A 1 216 ? 35.889 0.136 127.077 1.00 6.02 216 PHE 1 CA 1
ATOM 1626 C C . PHE A 1 216 ? 36.218 -1.179 126.392 1.00 6.02 216 PHE 1 C 1
ATOM 1627 O O . PHE A 1 216 ? 35.487 -2.156 126.543 1.00 6.02 216 PHE 1 O 1
ATOM 1635 N N . LEU A 1 217 ? 37.331 -1.218 125.670 1.00 5.52 217 LEU 1 N 1
ATOM 1636 C CA . LEU A 1 217 ? 37.731 -2.428 124.961 1.00 5.52 217 LEU 1 CA 1
ATOM 1637 C C . LEU A 1 217 ? 38.816 -3.231 125.666 1.00 5.52 217 LEU 1 C 1
ATOM 1638 O O . LEU A 1 217 ? 39.288 -4.220 125.105 1.00 5.52 217 LEU 1 O 1
ATOM 1643 N N . GLY A 1 218 ? 39.238 -2.837 126.867 1.00 5.70 218 GLY 1 N 1
ATOM 1644 C CA . GLY A 1 218 ? 40.074 -3.669 127.707 1.00 5.70 218 GLY 1 CA 1
ATOM 1645 C C . GLY A 1 218 ? 41.401 -3.004 128.039 1.00 5.70 218 GLY 1 C 1
ATOM 1646 O O . GLY A 1 218 ? 41.465 -1.816 128.369 1.00 5.70 218 GLY 1 O 1
ATOM 1647 N N . PHE A 1 219 ? 42.461 -3.790 127.981 1.00 6.14 219 PHE 1 N 1
ATOM 1648 C CA . PHE A 1 219 ? 43.719 -3.437 128.612 1.00 6.14 219 PHE 1 CA 1
ATOM 1649 C C . PHE A 1 219 ? 44.866 -3.713 127.660 1.00 6.14 219 PHE 1 C 1
ATOM 1650 O O . PHE A 1 219 ? 44.780 -4.586 126.795 1.00 6.14 219 PHE 1 O 1
ATOM 1658 N N . MET A 1 220 ? 45.925 -2.928 127.800 1.00 6.25 220 MET 1 N 1
ATOM 1659 C CA . MET A 1 220 ? 47.243 -3.266 127.288 1.00 6.25 220 MET 1 CA 1
ATOM 1660 C C . MET A 1 220 ? 48.105 -3.661 128.470 1.00 6.25 220 MET 1 C 1
ATOM 1661 O O . MET A 1 220 ? 48.163 -2.937 129.458 1.00 6.25 220 MET 1 O 1
ATOM 1666 N N . TYR A 1 221 ? 48.762 -4.806 128.373 1.00 6.04 221 TYR 1 N 1
ATOM 1667 C CA . TYR A 1 221 ? 49.671 -5.274 129.403 1.00 6.04 221 TYR 1 CA 1
ATOM 1668 C C . TYR A 1 221 ? 51.092 -5.273 128.871 1.00 6.04 221 TYR 1 C 1
ATOM 1669 O O . TYR A 1 221 ? 51.312 -5.450 127.677 1.00 6.04 221 TYR 1 O 1
ATOM 1678 N N . PHE A 1 222 ? 52.036 -4.980 129.756 1.00 5.84 222 PHE 1 N 1
ATOM 1679 C CA . PHE A 1 222 ? 53.417 -4.695 129.394 1.00 5.84 222 PHE 1 CA 1
ATOM 1680 C C . PHE A 1 222 ? 54.349 -5.470 130.300 1.00 5.84 222 PHE 1 C 1
ATOM 1681 O O . PHE A 1 222 ? 54.290 -5.325 131.520 1.00 5.84 222 PHE 1 O 1
ATOM 1689 N N . ARG A 1 223 ? 55.234 -6.254 129.710 1.00 6.49 223 ARG 1 N 1
ATOM 1690 C CA . ARG A 1 223 ? 56.379 -6.792 130.417 1.00 6.49 223 ARG 1 CA 1
ATOM 1691 C C . ARG A 1 223 ? 57.612 -6.588 129.559 1.00 6.49 223 ARG 1 C 1
ATOM 1692 O O . ARG A 1 223 ? 57.522 -6.390 128.352 1.00 6.49 223 ARG 1 O 1
ATOM 1700 N N . THR A 1 224 ? 58.767 -6.655 130.199 1.00 8.78 224 THR 1 N 1
ATOM 1701 C CA . THR A 1 224 ? 59.997 -6.972 129.498 1.00 8.78 224 THR 1 CA 1
ATOM 1702 C C . THR A 1 224 ? 60.144 -8.489 129.386 1.00 8.78 224 THR 1 C 1
ATOM 1703 O O . THR A 1 224 ? 59.640 -9.247 130.214 1.00 8.78 224 THR 1 O 1
ATOM 1707 N N . LEU A 1 225 ? 60.791 -8.932 128.315 1.00 8.47 225 LEU 1 N 1
ATOM 1708 C CA . LEU A 1 225 ? 60.936 -10.368 128.108 1.00 8.47 225 LEU 1 CA 1
ATOM 1709 C C . LEU A 1 225 ? 61.931 -11.011 129.061 1.00 8.47 225 LEU 1 C 1
ATOM 1710 O O . LEU A 1 225 ? 61.843 -12.213 129.300 1.00 8.47 225 LEU 1 O 1
ATOM 1715 N N . GLU A 1 226 ? 62.835 -10.249 129.636 1.00 11.63 226 GLU 1 N 1
ATOM 1716 C CA . GLU A 1 226 ? 63.562 -10.653 130.825 1.00 11.63 226 GLU 1 CA 1
ATOM 1717 C C . GLU A 1 226 ? 63.209 -9.695 131.957 1.00 11.63 226 GLU 1 C 1
ATOM 1718 O O . GLU A 1 226 ? 62.467 -8.741 131.773 1.00 11.63 226 GLU 1 O 1
ATOM 1724 N N . ASP A 1 227 ? 63.744 -9.953 133.141 1.00 14.55 227 ASP 1 N 1
ATOM 1725 C CA . ASP A 1 227 ? 63.500 -9.056 134.259 1.00 14.55 227 ASP 1 CA 1
ATOM 1726 C C . ASP A 1 227 ? 64.265 -7.763 134.056 1.00 14.55 227 ASP 1 C 1
ATOM 1727 O O . ASP A 1 227 ? 65.463 -7.780 133.770 1.00 14.55 227 ASP 1 O 1
ATOM 1732 N N . ALA A 1 228 ? 63.572 -6.642 134.190 1.00 14.79 228 ALA 1 N 1
ATOM 1733 C CA . ALA A 1 228 ? 64.172 -5.363 133.860 1.00 14.79 228 ALA 1 CA 1
ATOM 1734 C C . ALA A 1 228 ? 65.278 -5.028 134.844 1.00 14.79 228 ALA 1 C 1
ATOM 1735 O O . ALA A 1 228 ? 65.183 -5.317 136.036 1.00 14.79 228 ALA 1 O 1
ATOM 1737 N N . ALA A 1 229 ? 66.348 -4.441 134.330 1.00 17.08 229 ALA 1 N 1
ATOM 1738 C CA . ALA A 1 229 ? 67.399 -3.919 135.184 1.00 17.08 229 ALA 1 CA 1
ATOM 1739 C C . ALA A 1 229 ? 67.098 -2.500 135.637 1.00 17.08 229 ALA 1 C 1
ATOM 1740 O O . ALA A 1 229 ? 67.443 -2.130 136.758 1.00 17.08 229 ALA 1 O 1
ATOM 1742 N N . HIS A 1 230 ? 66.422 -1.724 134.803 1.00 17.72 230 HIS 1 N 1
ATOM 1743 C CA . HIS A 1 230 ? 66.014 -0.367 135.118 1.00 17.72 230 HIS 1 CA 1
ATOM 1744 C C . HIS A 1 230 ? 64.541 -0.218 134.791 1.00 17.72 230 HIS 1 C 1
ATOM 1745 O O . HIS A 1 230 ? 63.981 -0.997 134.023 1.00 17.72 230 HIS 1 O 1
ATOM 1752 N N . GLN A 1 231 ? 63.909 0.775 135.395 1.00 14.33 231 GLN 1 N 1
ATOM 1753 C CA . GLN A 1 231 ? 62.499 0.994 135.140 1.00 14.33 231 GLN 1 CA 1
ATOM 1754 C C . GLN A 1 231 ? 62.292 1.456 133.703 1.00 14.33 231 GLN 1 C 1
ATOM 1755 O O . GLN A 1 231 ? 63.137 2.130 133.121 1.00 14.33 231 GLN 1 O 1
ATOM 1761 N N . VAL A 1 232 ? 61.168 1.065 133.121 1.00 10.05 232 VAL 1 N 1
ATOM 1762 C CA . VAL A 1 232 ? 60.812 1.479 131.772 1.00 10.05 232 VAL 1 CA 1
ATOM 1763 C C . VAL A 1 232 ? 59.535 2.299 131.831 1.00 10.05 232 VAL 1 C 1
ATOM 1764 O O . VAL A 1 232 ? 58.575 1.926 132.504 1.00 10.05 232 VAL 1 O 1
ATOM 1768 N N . ARG A 1 233 ? 59.523 3.413 131.125 1.00 8.59 233 ARG 1 N 1
ATOM 1769 C CA . ARG A 1 233 ? 58.318 4.209 130.974 1.00 8.59 233 ARG 1 CA 1
ATOM 1770 C C . ARG A 1 233 ? 57.836 4.049 129.545 1.00 8.59 233 ARG 1 C 1
ATOM 1771 O O . ARG A 1 233 ? 58.592 4.287 128.605 1.00 8.59 233 ARG 1 O 1
ATOM 1779 N N . PHE A 1 234 ? 56.611 3.590 129.376 1.00 6.25 234 PHE 1 N 1
ATOM 1780 C CA . PHE A 1 234 ? 56.001 3.550 128.061 1.00 6.25 234 PHE 1 CA 1
ATOM 1781 C C . PHE A 1 234 ? 55.115 4.773 127.894 1.00 6.25 234 PHE 1 C 1
ATOM 1782 O O . PHE A 1 234 ? 54.320 5.100 128.776 1.00 6.25 234 PHE 1 O 1
ATOM 1790 N N . ARG A 1 235 ? 55.278 5.464 126.787 1.00 5.21 235 ARG 1 N 1
ATOM 1791 C CA . ARG A 1 235 ? 54.400 6.566 126.441 1.00 5.21 235 ARG 1 CA 1
ATOM 1792 C C . ARG A 1 235 ? 53.520 6.101 125.300 1.00 5.21 235 ARG 1 C 1
ATOM 1793 O O . ARG A 1 235 ? 54.020 5.598 124.291 1.00 5.21 235 ARG 1 O 1
ATOM 1801 N N . ILE A 1 236 ? 52.220 6.199 125.487 1.00 4.73 236 ILE 1 N 1
ATOM 1802 C CA . ILE A 1 236 ? 51.263 5.655 124.539 1.00 4.73 236 ILE 1 CA 1
ATOM 1803 C C . ILE A 1 236 ? 50.599 6.825 123.844 1.00 4.73 236 ILE 1 C 1
ATOM 1804 O O . ILE A 1 236 ? 49.957 7.653 124.493 1.00 4.73 236 ILE 1 O 1
ATOM 1809 N N . TYR A 1 237 ? 50.774 6.910 122.538 1.00 4.27 237 TYR 1 N 1
ATOM 1810 C CA . TYR A 1 237 ? 50.189 7.976 121.748 1.00 4.27 237 TYR 1 CA 1
ATOM 1811 C C . TYR A 1 237 ? 49.091 7.423 120.865 1.00 4.27 237 TYR 1 C 1
ATOM 1812 O O . TYR A 1 237 ? 49.196 6.316 120.345 1.00 4.27 237 TYR 1 O 1
ATOM 1821 N N . ALA A 1 238 ? 48.030 8.184 120.715 1.00 4.26 238 ALA 1 N 1
ATOM 1822 C CA . ALA A 1 238 ? 46.961 7.777 119.834 1.00 4.26 238 ALA 1 CA 1
ATOM 1823 C C . ALA A 1 238 ? 46.740 8.888 1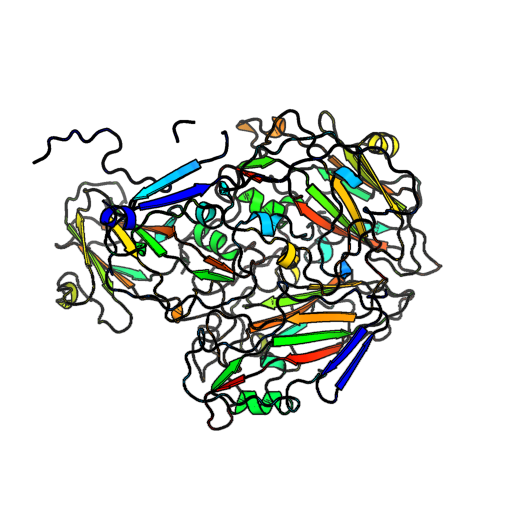18.832 1.00 4.26 238 ALA 1 C 1
ATOM 1824 O O . ALA A 1 238 ? 46.721 10.061 119.201 1.00 4.26 238 ALA 1 O 1
ATOM 1826 N N . LYS A 1 239 ? 46.625 8.520 117.571 1.00 4.79 239 LYS 1 N 1
ATOM 1827 C CA . LYS A 1 239 ? 46.118 9.402 116.536 1.00 4.79 239 LYS 1 CA 1
ATOM 1828 C C . LYS A 1 239 ? 44.781 8.864 116.047 1.00 4.79 239 LYS 1 C 1
ATOM 1829 O O . LYS A 1 239 ? 44.698 7.724 115.590 1.00 4.79 239 LYS 1 O 1
ATOM 1835 N N . ILE A 1 240 ? 43.771 9.712 116.089 1.00 4.18 240 ILE 1 N 1
ATOM 1836 C CA . ILE A 1 240 ? 42.423 9.403 115.647 1.00 4.18 240 ILE 1 CA 1
ATOM 1837 C C . ILE A 1 240 ? 42.338 9.646 114.146 1.00 4.18 240 ILE 1 C 1
ATOM 1838 O O . ILE A 1 240 ? 42.740 10.704 113.667 1.00 4.18 240 ILE 1 O 1
ATOM 1843 N N . LYS A 1 241 ? 41.804 8.683 113.398 1.00 4.66 241 LYS 1 N 1
ATOM 1844 C CA . LYS A 1 241 ? 41.725 8.837 111.954 1.00 4.66 241 LYS 1 CA 1
ATOM 1845 C C . LYS A 1 241 ? 40.449 8.210 111.421 1.00 4.66 241 LYS 1 C 1
ATOM 1846 O O . LYS A 1 241 ? 39.768 7.455 112.108 1.00 4.66 241 LYS 1 O 1
ATOM 1852 N N . HIS A 1 242 ? 40.147 8.520 110.165 1.00 5.05 242 HIS 1 N 1
ATOM 1853 C CA . HIS A 1 242 ? 38.923 8.116 109.470 1.00 5.05 242 HIS 1 CA 1
ATOM 1854 C C . HIS A 1 242 ? 37.683 8.399 110.325 1.00 5.05 242 HIS 1 C 1
ATOM 1855 O O . HIS A 1 242 ? 36.971 7.502 110.760 1.00 5.05 242 HIS 1 O 1
ATOM 1862 N N . THR A 1 243 ? 37.449 9.675 110.555 1.00 4.95 243 THR 1 N 1
ATOM 1863 C CA . THR A 1 243 ? 36.677 10.152 111.685 1.00 4.95 243 THR 1 CA 1
ATOM 1864 C C . THR A 1 243 ? 35.308 10.641 111.235 1.00 4.95 243 THR 1 C 1
ATOM 1865 O O . THR A 1 243 ? 35.190 11.430 110.299 1.00 4.95 243 THR 1 O 1
ATOM 1869 N N . SER A 1 244 ? 34.282 10.116 111.872 1.00 4.88 244 SER 1 N 1
ATOM 1870 C CA . SER A 1 244 ? 32.940 10.650 111.784 1.00 4.88 244 SER 1 CA 1
ATOM 1871 C C . SER A 1 244 ? 32.561 11.223 113.138 1.00 4.88 244 SER 1 C 1
ATOM 1872 O O . SER A 1 244 ? 32.900 10.650 114.171 1.00 4.88 244 SER 1 O 1
ATOM 1875 N N . CYS A 1 245 ? 31.892 12.367 113.118 1.00 5.82 245 CYS 1 N 1
ATOM 1876 C CA . CYS A 1 245 ? 31.501 13.103 114.311 1.00 5.82 245 CYS 1 CA 1
ATOM 1877 C C . CYS A 1 245 ? 30.060 13.574 114.191 1.00 5.82 245 CYS 1 C 1
ATOM 1878 O O . CYS A 1 245 ? 29.639 14.031 113.135 1.00 5.82 245 CYS 1 O 1
ATOM 1881 N N . TRP A 1 246 ? 29.313 13.458 115.277 1.00 6.63 246 TRP 1 N 1
ATOM 1882 C CA . TRP A 1 246 ? 27.918 13.866 115.316 1.00 6.63 246 TRP 1 CA 1
ATOM 1883 C C . TRP A 1 246 ? 27.651 14.683 116.571 1.00 6.63 246 TRP 1 C 1
ATOM 1884 O O . TRP A 1 246 ? 28.243 14.441 117.620 1.00 6.63 246 TRP 1 O 1
ATOM 1895 N N . ILE A 1 247 ? 26.708 15.619 116.459 1.00 4.04 247 ILE 1 N 1
ATOM 1896 C CA . ILE A 1 247 ? 26.131 16.330 117.603 1.00 4.04 247 ILE 1 CA 1
ATOM 1897 C C . ILE A 1 247 ? 27.167 17.154 118.370 1.00 4.04 247 ILE 1 C 1
ATOM 1898 O O . ILE A 1 247 ? 27.690 16.721 119.397 1.00 4.04 247 ILE 1 O 1
ATOM 1903 N N . PRO A 1 248 ? 27.537 18.328 117.872 1.00 4.08 248 PRO 1 N 1
ATOM 1904 C CA . PRO A 1 248 ? 28.482 19.170 118.608 1.00 4.08 248 PRO 1 CA 1
ATOM 1905 C C . PRO A 1 248 ? 27.922 19.672 119.934 1.00 4.08 248 PRO 1 C 1
ATOM 1906 O O . PRO A 1 248 ? 26.720 19.834 120.122 1.00 4.08 248 PRO 1 O 1
ATOM 1910 N N . ARG A 1 249 ? 28.825 19.920 120.860 1.00 3.74 249 ARG 1 N 1
ATOM 1911 C CA . ARG A 1 249 ? 28.500 20.249 122.230 1.00 3.74 249 ARG 1 CA 1
ATOM 1912 C C . ARG A 1 249 ? 29.150 21.564 122.612 1.00 3.74 249 ARG 1 C 1
ATOM 1913 O O . ARG A 1 249 ? 30.041 22.066 121.931 1.00 3.74 249 ARG 1 O 1
ATOM 1921 N N . ALA A 1 250 ? 28.684 22.121 123.712 1.00 4.15 250 ALA 1 N 1
ATOM 1922 C CA . ALA A 1 250 ? 29.456 23.104 124.438 1.00 4.15 250 ALA 1 CA 1
ATOM 1923 C C . ALA A 1 250 ? 30.738 22.440 124.923 1.00 4.15 250 ALA 1 C 1
ATOM 1924 O O . ALA A 1 250 ? 30.671 21.457 125.670 1.00 4.15 250 ALA 1 O 1
ATOM 1926 N N . PRO A 1 251 ? 31.905 22.929 124.537 1.00 4.83 251 PRO 1 N 1
ATOM 1927 C CA . PRO A 1 251 ? 33.139 22.253 124.935 1.00 4.83 251 PRO 1 CA 1
ATOM 1928 C C . PRO A 1 251 ? 33.432 22.441 126.413 1.00 4.83 251 PRO 1 C 1
ATOM 1929 O O . PRO A 1 251 ? 33.015 23.419 127.030 1.00 4.83 251 PRO 1 O 1
ATOM 1933 N N . ARG A 1 252 ? 34.147 21.472 126.975 1.00 6.66 252 ARG 1 N 1
ATOM 1934 C CA . ARG A 1 252 ? 34.651 21.560 128.340 1.00 6.66 252 ARG 1 CA 1
ATOM 1935 C C . ARG A 1 252 ? 35.332 22.902 128.613 1.00 6.66 252 ARG 1 C 1
ATOM 1936 O O . ARG A 1 252 ? 36.175 23.365 127.839 1.00 6.66 252 ARG 1 O 1
ATOM 1944 N N . GLN A 1 253 ? 34.968 23.514 129.718 1.00 7.03 253 GLN 1 N 1
ATOM 1945 C CA . GLN A 1 253 ? 35.555 24.775 130.141 1.00 7.03 253 GLN 1 CA 1
ATOM 1946 C C . GLN A 1 253 ? 36.210 24.700 131.505 1.00 7.03 253 GLN 1 C 1
ATOM 1947 O O . GLN A 1 253 ? 37.273 25.277 131.703 1.00 7.03 253 GLN 1 O 1
ATOM 1953 N N . ALA A 1 254 ? 35.581 24.043 132.459 1.00 7.44 254 ALA 1 N 1
ATOM 1954 C CA . ALA A 1 254 ? 36.208 23.812 133.738 1.00 7.44 254 ALA 1 CA 1
ATOM 1955 C C . ALA A 1 254 ? 37.284 22.737 133.587 1.00 7.44 254 ALA 1 C 1
ATOM 1956 O O . ALA A 1 254 ? 37.191 21.880 132.716 1.00 7.44 254 ALA 1 O 1
ATOM 1958 N N . PRO A 1 255 ? 38.340 22.794 134.386 1.00 7.45 255 PRO 1 N 1
ATOM 1959 C CA . PRO A 1 255 ? 39.365 21.745 134.320 1.00 7.45 255 PRO 1 CA 1
ATOM 1960 C C . PRO A 1 255 ? 38.801 20.375 134.662 1.00 7.45 255 PRO 1 C 1
ATOM 1961 O O . PRO A 1 255 ? 37.852 20.235 135.429 1.00 7.45 255 PRO 1 O 1
ATOM 1965 N N . TYR A 1 256 ? 39.405 19.355 134.077 1.00 7.45 256 TYR 1 N 1
ATOM 1966 C CA . TYR A 1 256 ? 39.022 18.000 134.408 1.00 7.45 256 TYR 1 CA 1
ATOM 1967 C C . TYR A 1 256 ? 39.577 17.633 135.773 1.00 7.45 256 TYR 1 C 1
ATOM 1968 O O . TYR A 1 256 ? 40.633 18.105 136.184 1.00 7.45 256 TYR 1 O 1
ATOM 1977 N N . LYS A 1 257 ? 38.837 16.835 136.497 1.00 10.46 257 LYS 1 N 1
ATOM 1978 C CA . LYS A 1 257 ? 39.282 16.428 137.821 1.00 10.46 257 LYS 1 CA 1
ATOM 1979 C C . LYS A 1 257 ? 39.405 14.924 137.981 1.00 10.46 257 LYS 1 C 1
ATOM 1980 O O . LYS A 1 257 ? 40.329 14.463 138.643 1.00 10.46 257 LYS 1 O 1
ATOM 1986 N N . LYS A 1 258 ? 38.508 14.147 137.385 1.00 10.68 258 LYS 1 N 1
ATOM 1987 C CA . LYS A 1 258 ? 38.480 12.705 137.546 1.00 10.68 258 LYS 1 CA 1
ATOM 1988 C C . LYS A 1 258 ? 38.485 12.047 136.179 1.00 10.68 258 LYS 1 C 1
ATOM 1989 O O . LYS A 1 258 ? 38.087 12.648 135.183 1.00 10.68 258 LYS 1 O 1
ATOM 1995 N N . ARG A 1 259 ? 38.956 10.802 136.137 1.00 8.97 259 ARG 1 N 1
ATOM 1996 C CA . ARG A 1 259 ? 39.042 10.099 134.862 1.00 8.97 259 ARG 1 CA 1
ATOM 1997 C C . ARG A 1 259 ? 37.666 9.661 134.357 1.00 8.97 259 ARG 1 C 1
ATOM 1998 O O . ARG A 1 259 ? 37.408 9.693 133.153 1.00 8.97 259 ARG 1 O 1
ATOM 2006 N N . TYR A 1 260 ? 36.765 9.273 135.251 1.00 8.99 260 TYR 1 N 1
ATOM 2007 C CA . TYR A 1 260 ? 35.541 8.608 134.828 1.00 8.99 260 TYR 1 CA 1
ATOM 2008 C C . TYR A 1 260 ? 34.274 9.391 135.138 1.00 8.99 260 TYR 1 C 1
ATOM 2009 O O . TYR A 1 260 ? 33.205 8.794 135.252 1.00 8.99 260 TYR 1 O 1
ATOM 2018 N N . ASN A 1 261 ? 34.367 10.711 135.255 1.00 10.00 261 ASN 1 N 1
ATOM 2019 C CA . ASN A 1 261 ? 33.184 11.552 135.400 1.00 10.00 261 ASN 1 CA 1
ATOM 2020 C C . ASN A 1 261 ? 33.579 13.009 135.218 1.00 10.00 261 ASN 1 C 1
ATOM 2021 O O . ASN A 1 261 ? 34.756 13.362 135.218 1.00 10.00 261 ASN 1 O 1
ATOM 2026 N N . LEU A 1 262 ? 32.567 13.853 135.100 1.00 8.75 262 LEU 1 N 1
ATOM 2027 C CA . LEU A 1 262 ? 32.729 15.234 134.684 1.00 8.75 262 LEU 1 CA 1
ATOM 2028 C C . LEU A 1 262 ? 32.829 16.203 135.842 1.00 8.75 262 LEU 1 C 1
ATOM 2029 O O . LEU A 1 262 ? 32.723 17.408 135.617 1.00 8.75 262 LEU 1 O 1
ATOM 2034 N N . VAL A 1 263 ? 33.015 15.707 137.063 1.00 10.41 263 VAL 1 N 1
ATOM 2035 C CA . VAL A 1 263 ? 33.077 16.555 138.245 1.00 10.41 263 VAL 1 CA 1
ATOM 2036 C C . VAL A 1 263 ? 34.041 17.721 138.027 1.00 10.41 263 VAL 1 C 1
ATOM 2037 O O . VAL A 1 263 ? 35.095 17.578 137.399 1.00 10.41 263 VAL 1 O 1
ATOM 2041 N N . PHE A 1 264 ? 33.639 18.894 138.496 1.00 11.43 264 PHE 1 N 1
ATOM 2042 C CA . PHE A 1 264 ? 34.433 20.107 138.399 1.00 11.43 264 PHE 1 CA 1
ATOM 2043 C C . PHE A 1 264 ? 34.316 20.877 139.704 1.00 11.43 264 PHE 1 C 1
ATOM 2044 O O . PHE A 1 264 ? 33.474 20.583 140.551 1.00 11.43 264 PHE 1 O 1
ATOM 2052 N N . SER A 1 265 ? 35.175 21.876 139.871 1.00 17.05 265 SER 1 N 1
ATOM 2053 C CA . SER A 1 265 ? 35.142 22.663 141.096 1.00 17.05 265 SER 1 CA 1
ATOM 2054 C C . SER A 1 265 ? 33.956 23.622 141.113 1.00 17.05 265 SER 1 C 1
ATOM 2055 O O . SER A 1 265 ? 33.128 23.584 142.024 1.00 17.05 265 SER 1 O 1
ATOM 2058 N N . GLY A 1 266 ? 33.866 24.495 140.118 1.00 18.75 266 GLY 1 N 1
ATOM 2059 C CA . GLY A 1 266 ? 32.775 25.453 140.066 1.00 18.75 266 GLY 1 CA 1
ATOM 2060 C C . GLY A 1 266 ? 32.677 26.375 141.261 1.00 18.75 266 GLY 1 C 1
ATOM 2061 O O . GLY A 1 266 ? 31.570 26.708 141.682 1.00 18.75 266 GLY 1 O 1
ATOM 2062 N N . ASP A 1 267 ? 33.812 26.779 141.832 1.00 21.84 267 ASP 1 N 1
ATOM 2063 C CA . ASP A 1 267 ? 33.820 27.698 142.967 1.00 21.84 267 ASP 1 CA 1
ATOM 2064 C C . ASP A 1 267 ? 33.564 29.137 142.538 1.00 21.84 267 ASP 1 C 1
ATOM 2065 O O . ASP A 1 267 ? 32.815 29.860 143.199 1.00 21.84 267 ASP 1 O 1
ATOM 2070 N N . SER A 1 268 ? 34.194 29.578 141.455 1.00 17.75 268 SER 1 N 1
ATOM 2071 C CA . SER A 1 268 ? 34.029 30.929 140.935 1.00 17.75 268 SER 1 CA 1
ATOM 2072 C C . SER A 1 268 ? 33.417 30.821 139.551 1.00 17.75 268 SER 1 C 1
ATOM 2073 O O . SER A 1 268 ? 34.071 30.355 138.614 1.00 17.75 268 SER 1 O 1
ATOM 2076 N N . ASP A 1 269 ? 32.166 31.231 139.428 1.00 12.71 269 ASP 1 N 1
ATOM 2077 C CA . ASP A 1 269 ? 31.429 31.057 138.182 1.00 12.71 269 ASP 1 CA 1
ATOM 2078 C C . ASP A 1 269 ? 31.817 32.167 137.222 1.00 12.71 269 ASP 1 C 1
ATOM 2079 O O . ASP A 1 269 ? 31.207 33.229 137.185 1.00 12.71 269 ASP 1 O 1
ATOM 2084 N N . ARG A 1 270 ? 32.853 31.906 136.438 1.00 11.10 270 ARG 1 N 1
ATOM 2085 C CA . ARG A 1 270 ? 33.299 32.745 135.340 1.00 11.10 270 ARG 1 CA 1
ATOM 2086 C C . ARG A 1 270 ? 34.336 31.952 134.572 1.00 11.10 270 ARG 1 C 1
ATOM 2087 O O . ARG A 1 270 ? 34.919 31.000 135.091 1.00 11.10 270 ARG 1 O 1
ATOM 2095 N N . ILE A 1 271 ? 34.562 32.357 133.332 1.00 9.22 271 ILE 1 N 1
ATOM 2096 C CA . ILE A 1 271 ? 35.587 31.768 132.485 1.00 9.22 271 ILE 1 CA 1
ATOM 2097 C C . ILE A 1 271 ? 36.580 32.816 132.000 1.00 9.22 271 ILE 1 C 1
ATOM 2098 O O . ILE A 1 271 ? 37.790 32.670 132.179 1.00 9.22 271 ILE 1 O 1
ATOM 2103 N N . CYS A 1 272 ? 36.090 33.876 131.379 1.00 10.61 272 CYS 1 N 1
ATOM 2104 C CA . CYS A 1 272 ? 36.949 34.957 130.946 1.00 10.61 272 CYS 1 CA 1
ATOM 2105 C C . CYS A 1 272 ? 37.312 35.849 132.133 1.00 10.61 272 CYS 1 C 1
ATOM 2106 O O . CYS A 1 272 ? 36.651 35.845 133.170 1.00 10.61 272 CYS 1 O 1
ATOM 2109 N N . SER A 1 273 ? 38.403 36.586 131.982 1.00 11.50 273 SER 1 N 1
ATOM 2110 C CA . SER A 1 273 ? 38.930 37.424 133.049 1.00 11.50 273 SER 1 CA 1
ATOM 2111 C C . SER A 1 273 ? 38.073 38.667 133.260 1.00 11.50 273 SER 1 C 1
ATOM 2112 O O . SER A 1 273 ? 37.275 39.065 132.413 1.00 11.50 273 SER 1 O 1
ATOM 2115 N N . ASN A 1 274 ? 38.273 39.300 134.403 1.00 11.64 274 ASN 1 N 1
ATOM 2116 C CA . ASN A 1 274 ? 37.475 40.450 134.791 1.00 11.64 274 ASN 1 CA 1
ATOM 2117 C C . ASN A 1 274 ? 38.147 41.760 134.421 1.00 11.64 274 ASN 1 C 1
ATOM 2118 O O . ASN A 1 274 ? 39.351 41.832 134.190 1.00 11.64 274 ASN 1 O 1
ATOM 2123 N N . ARG A 1 275 ? 37.331 42.807 134.401 1.00 10.53 275 ARG 1 N 1
ATOM 2124 C CA . ARG A 1 275 ? 37.792 44.179 134.324 1.00 10.53 275 ARG 1 CA 1
ATOM 2125 C C . ARG A 1 275 ? 36.977 45.010 135.301 1.00 10.53 275 ARG 1 C 1
ATOM 2126 O O . ARG A 1 275 ? 35.998 44.546 135.879 1.00 10.53 275 ARG 1 O 1
ATOM 2134 N N . ALA A 1 276 ? 37.383 46.253 135.484 1.00 11.33 276 ALA 1 N 1
ATOM 2135 C CA . ALA A 1 276 ? 36.754 47.121 136.467 1.00 11.33 276 ALA 1 CA 1
ATOM 2136 C C . ALA A 1 276 ? 35.557 47.891 135.926 1.00 11.33 276 ALA 1 C 1
ATOM 2137 O O . ALA A 1 276 ? 34.789 48.439 136.714 1.00 11.33 276 ALA 1 O 1
ATOM 2139 N N . SER A 1 277 ? 35.367 47.925 134.616 1.00 10.77 277 SER 1 N 1
ATOM 2140 C CA . SER A 1 277 ? 34.341 48.755 134.014 1.00 10.77 277 SER 1 CA 1
ATOM 2141 C C . SER A 1 277 ? 34.052 48.219 132.627 1.00 10.77 277 SER 1 C 1
ATOM 2142 O O . SER A 1 277 ? 34.977 47.925 131.873 1.00 10.77 277 SER 1 O 1
ATOM 2145 N N . LEU A 1 278 ? 32.770 48.128 132.288 1.00 9.25 278 LEU 1 N 1
ATOM 2146 C CA . LEU A 1 278 ? 32.376 47.620 130.985 1.00 9.25 278 LEU 1 CA 1
ATOM 2147 C C . LEU A 1 278 ? 32.630 48.607 129.849 1.00 9.25 278 LEU 1 C 1
ATOM 2148 O O . LEU A 1 278 ? 32.622 48.190 128.691 1.00 9.25 278 LEU 1 O 1
ATOM 2153 N N . THR A 1 279 ? 32.865 49.887 130.133 1.00 10.15 279 THR 1 N 1
ATOM 2154 C CA . THR A 1 279 ? 33.051 50.873 129.074 1.00 10.15 279 THR 1 CA 1
ATOM 2155 C C . THR A 1 279 ? 34.507 51.283 128.885 1.00 10.15 279 THR 1 C 1
ATOM 2156 O O . THR A 1 279 ? 34.782 52.211 128.127 1.00 10.15 279 THR 1 O 1
ATOM 2160 N N . SER A 1 280 ? 35.442 50.607 129.538 1.00 11.72 280 SER 1 N 1
ATOM 2161 C CA . SER A 1 280 ? 36.852 50.744 129.206 1.00 11.72 280 SER 1 CA 1
ATOM 2162 C C . SER A 1 280 ? 37.518 49.383 129.326 1.00 11.72 280 SER 1 C 1
ATOM 2163 O O . SER A 1 280 ? 36.979 48.460 129.930 1.00 11.72 280 SER 1 O 1
ATOM 2166 N N . TYR A 1 281 ? 38.694 49.259 128.723 1.00 13.28 281 TYR 1 N 1
ATOM 2167 C CA . TYR A 1 281 ? 39.405 47.991 128.712 1.00 13.28 281 TYR 1 CA 1
ATOM 2168 C C . TYR A 1 281 ? 40.160 47.783 130.017 1.00 13.28 281 TYR 1 C 1
ATOM 2169 O O . TYR A 1 281 ? 40.470 48.729 130.736 1.00 13.28 281 TYR 1 O 1
ATOM 2179 N N . TYR B 2 9 ? 2.786 33.042 106.731 1.00 37.30 9 TYR 2 N 1
ATOM 2180 C CA . TYR B 2 9 ? 2.609 34.478 106.918 1.00 37.30 9 TYR 2 CA 1
ATOM 2181 C C . TYR B 2 9 ? 2.797 34.884 108.370 1.00 37.30 9 TYR 2 C 1
ATOM 2182 O O . TYR B 2 9 ? 3.312 35.961 108.646 1.00 37.30 9 TYR 2 O 1
ATOM 2191 N N . SER B 2 10 ? 2.384 34.027 109.298 1.00 26.36 10 SER 2 N 1
ATOM 2192 C CA . SER B 2 10 ? 2.592 34.286 110.721 1.00 26.36 10 SER 2 CA 1
ATOM 2193 C C . SER B 2 10 ? 3.223 33.057 111.359 1.00 26.36 10 SER 2 C 1
ATOM 2194 O O . SER B 2 10 ? 2.549 32.038 111.537 1.00 26.36 10 SER 2 O 1
ATOM 2197 N N . ASP B 2 11 ? 4.503 33.157 111.719 1.00 18.88 11 ASP 2 N 1
ATOM 2198 C CA . ASP B 2 11 ? 5.136 32.175 112.585 1.00 18.88 11 ASP 2 CA 1
ATOM 2199 C C . ASP B 2 11 ? 5.019 32.553 114.061 1.00 18.88 11 ASP 2 C 1
ATOM 2200 O O . ASP B 2 11 ? 5.689 31.950 114.901 1.00 18.88 11 ASP 2 O 1
ATOM 2205 N N . ARG B 2 12 ? 4.157 33.518 114.395 1.00 15.34 12 ARG 2 N 1
ATOM 2206 C CA . ARG B 2 12 ? 3.790 33.794 115.780 1.00 15.34 12 ARG 2 CA 1
ATOM 2207 C C . ARG B 2 12 ? 2.562 33.015 116.232 1.00 15.34 12 ARG 2 C 1
ATOM 2208 O O . ARG B 2 12 ? 2.296 32.954 117.425 1.00 15.34 12 ARG 2 O 1
ATOM 2216 N N . VAL B 2 13 ? 1.815 32.416 115.320 1.00 15.01 13 VAL 2 N 1
ATOM 2217 C CA . VAL B 2 13 ? 0.639 31.631 115.658 1.00 15.01 13 VAL 2 CA 1
ATOM 2218 C C . VAL B 2 13 ? 0.878 30.192 115.223 1.00 15.01 13 VAL 2 C 1
ATOM 2219 O O . VAL B 2 13 ? 1.170 29.928 114.056 1.00 15.01 13 VAL 2 O 1
ATOM 2223 N N . ALA B 2 14 ? 0.753 29.265 116.153 1.00 11.32 14 ALA 2 N 1
ATOM 2224 C CA . ALA B 2 14 ? 0.994 27.871 115.832 1.00 11.32 14 ALA 2 CA 1
ATOM 2225 C C . ALA B 2 14 ? -0.101 26.995 116.416 1.00 11.32 14 ALA 2 C 1
ATOM 2226 O O . ALA B 2 14 ? -0.764 27.363 117.384 1.00 11.32 14 ALA 2 O 1
ATOM 2228 N N . GLN B 2 15 ? -0.301 25.838 115.795 1.00 10.59 15 GLN 2 N 1
ATOM 2229 C CA . GLN B 2 15 ? -1.149 24.788 116.337 1.00 10.59 15 GLN 2 CA 1
ATOM 2230 C C . GLN B 2 15 ? -0.469 23.449 116.111 1.00 10.59 15 GLN 2 C 1
ATOM 2231 O O . GLN B 2 15 ? 0.000 23.173 115.009 1.00 10.59 15 GLN 2 O 1
ATOM 2237 N N . LEU B 2 16 ? -0.434 22.630 117.156 1.00 8.24 16 LEU 2 N 1
ATOM 2238 C CA . LEU B 2 16 ? 0.242 21.340 117.182 1.00 8.24 16 LEU 2 CA 1
ATOM 2239 C C . LEU B 2 16 ? -0.782 20.279 117.567 1.00 8.24 16 LEU 2 C 1
ATOM 2240 O O . LEU B 2 16 ? -1.226 20.237 118.714 1.00 8.24 16 LEU 2 O 1
ATOM 2245 N N . THR B 2 17 ? -1.122 19.396 116.652 1.00 8.31 17 THR 2 N 1
ATOM 2246 C CA . THR B 2 17 ? -2.133 18.377 116.908 1.00 8.31 17 THR 2 CA 1
ATOM 2247 C C . THR B 2 17 ? -1.468 17.010 116.845 1.00 8.31 17 THR 2 C 1
ATOM 2248 O O . THR B 2 17 ? -1.040 16.581 115.776 1.00 8.31 17 THR 2 O 1
ATOM 2252 N N . LEU B 2 18 ? -1.399 16.326 117.981 1.00 6.04 18 LEU 2 N 1
ATOM 2253 C CA . LEU B 2 18 ? -0.907 14.957 118.057 1.00 6.04 18 LEU 2 CA 1
ATOM 2254 C C . LEU B 2 18 ? -1.903 14.117 118.844 1.00 6.04 18 LEU 2 C 1
ATOM 2255 O O . LEU B 2 18 ? -2.170 14.414 120.008 1.00 6.04 18 LEU 2 O 1
ATOM 2260 N N . GLY B 2 19 ? -2.433 13.075 118.215 1.00 5.98 19 GLY 2 N 1
ATOM 2261 C CA . GLY B 2 19 ? -3.367 12.177 118.891 1.00 5.98 19 GLY 2 CA 1
ATOM 2262 C C . GLY B 2 19 ? -4.716 12.830 119.128 1.00 5.98 19 GLY 2 C 1
ATOM 2263 O O . GLY B 2 19 ? -5.325 13.388 118.215 1.00 5.98 19 GLY 2 O 1
ATOM 2264 N N . ASN B 2 20 ? -5.186 12.780 120.369 1.00 4.75 20 ASN 2 N 1
ATOM 2265 C CA . ASN B 2 20 ? -6.385 13.477 120.811 1.00 4.75 20 ASN 2 CA 1
ATOM 2266 C C . ASN B 2 20 ? -6.075 14.822 121.462 1.00 4.75 20 ASN 2 C 1
ATOM 2267 O O . ASN B 2 20 ? -6.850 15.289 122.291 1.00 4.75 20 ASN 2 O 1
ATOM 2272 N N . SER B 2 21 ? -4.950 15.427 121.141 1.00 5.49 21 SER 2 N 1
ATOM 2273 C CA . SER B 2 21 ? -4.467 16.579 121.882 1.00 5.49 21 SER 2 CA 1
ATOM 2274 C C . SER B 2 21 ? -3.983 17.659 120.929 1.00 5.49 21 SER 2 C 1
ATOM 2275 O O . SER B 2 21 ? -3.371 17.373 119.900 1.00 5.49 21 SER 2 O 1
ATOM 2278 N N . THR B 2 22 ? -4.260 18.903 121.278 1.00 6.42 22 THR 2 N 1
ATOM 2279 C CA . THR B 2 22 ? -3.931 20.028 120.420 1.00 6.42 22 THR 2 CA 1
ATOM 2280 C C . THR B 2 22 ? -3.471 21.197 121.278 1.00 6.42 22 THR 2 C 1
ATOM 2281 O O . THR B 2 22 ? -4.107 21.531 122.276 1.00 6.42 22 THR 2 O 1
ATOM 2285 N N . ILE B 2 23 ? -2.336 21.770 120.910 1.00 6.40 23 ILE 2 N 1
ATOM 2286 C CA . ILE B 2 23 ? -1.775 22.951 121.549 1.00 6.40 23 ILE 2 CA 1
ATOM 2287 C C . ILE B 2 23 ? -1.936 24.128 120.603 1.00 6.40 23 ILE 2 C 1
ATOM 2288 O O . ILE B 2 23 ? -1.840 23.966 119.385 1.00 6.40 23 ILE 2 O 1
ATOM 2293 N N . THR B 2 24 ? -2.134 25.311 121.157 1.00 6.84 24 THR 2 N 1
ATOM 2294 C CA . THR B 2 24 ? -2.093 26.537 120.379 1.00 6.84 24 THR 2 CA 1
ATOM 2295 C C . THR B 2 24 ? -1.250 27.562 121.128 1.00 6.84 24 THR 2 C 1
ATOM 2296 O O . THR B 2 24 ? -1.065 27.476 122.337 1.00 6.84 24 THR 2 O 1
ATOM 2300 N N . THR B 2 25 ? -0.719 28.519 120.383 1.00 7.78 25 THR 2 N 1
ATOM 2301 C CA . THR B 2 25 ? -0.029 29.665 120.951 1.00 7.78 25 THR 2 CA 1
ATOM 2302 C C . THR B 2 25 ? -0.190 30.823 119.983 1.00 7.78 25 THR 2 C 1
ATOM 2303 O O . THR B 2 25 ? -0.084 30.648 118.773 1.00 7.78 25 THR 2 O 1
ATOM 2307 N N . GLN B 2 26 ? -0.465 31.995 120.519 1.00 9.46 26 GLN 2 N 1
ATOM 2308 C CA . GLN B 2 26 ? -0.550 33.185 119.699 1.00 9.46 26 GLN 2 CA 1
ATOM 2309 C C . GLN B 2 26 ? 0.730 34.006 119.730 1.00 9.46 26 GLN 2 C 1
ATOM 2310 O O . GLN B 2 26 ? 0.839 34.974 118.978 1.00 9.46 26 GLN 2 O 1
ATOM 2316 N N . GLU B 2 27 ? 1.703 33.638 120.561 1.00 9.58 27 GLU 2 N 1
ATOM 2317 C CA . GLU B 2 27 ? 3.028 34.255 120.533 1.00 9.58 27 GLU 2 CA 1
ATOM 2318 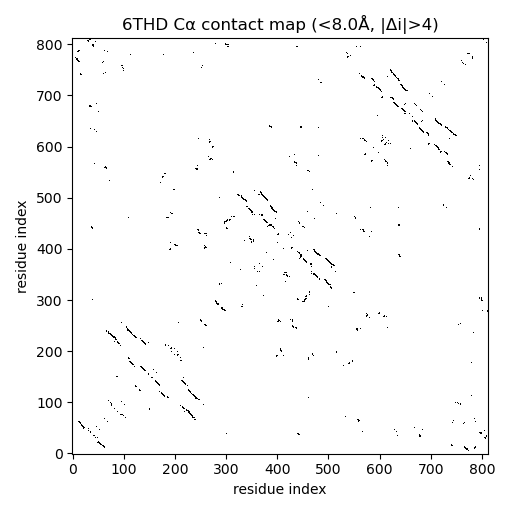C C . GLU B 2 27 ? 4.095 33.170 120.509 1.00 9.58 27 GLU 2 C 1
ATOM 2319 O O . GLU B 2 27 ? 4.810 32.983 121.488 1.00 9.58 27 GLU 2 O 1
ATOM 2325 N N . ALA B 2 28 ? 4.282 32.551 119.364 1.00 10.58 28 ALA 2 N 1
ATOM 2326 C CA . ALA B 2 28 ? 5.424 31.683 119.171 1.00 10.58 28 ALA 2 CA 1
ATOM 2327 C C . ALA B 2 28 ? 6.518 32.485 118.492 1.00 10.58 28 ALA 2 C 1
ATOM 2328 O O . ALA B 2 28 ? 6.293 33.578 117.979 1.00 10.58 28 ALA 2 O 1
ATOM 2330 N N . ALA B 2 29 ? 7.724 31.950 118.504 1.00 12.31 29 ALA 2 N 1
ATOM 2331 C CA . ALA B 2 29 ? 8.694 32.567 117.620 1.00 12.31 29 ALA 2 CA 1
ATOM 2332 C C . ALA B 2 29 ? 8.664 31.875 116.262 1.00 12.31 29 ALA 2 C 1
ATOM 2333 O O . ALA B 2 29 ? 8.279 32.469 115.256 1.00 12.31 29 ALA 2 O 1
ATOM 2335 N N . ASN B 2 30 ? 8.992 30.601 116.241 1.00 11.62 30 ASN 2 N 1
ATOM 2336 C CA . ASN B 2 30 ? 8.958 29.720 115.088 1.00 11.62 30 ASN 2 CA 1
ATOM 2337 C C . ASN B 2 30 ? 8.895 28.338 115.721 1.00 11.62 30 ASN 2 C 1
ATOM 2338 O O . ASN B 2 30 ? 8.520 28.208 116.891 1.00 11.62 30 ASN 2 O 1
ATOM 2343 N N . ILE B 2 31 ? 9.260 27.312 114.983 1.00 9.43 31 ILE 2 N 1
ATOM 2344 C CA . ILE B 2 31 ? 9.442 25.992 115.559 1.00 9.43 31 ILE 2 CA 1
ATOM 2345 C C . ILE B 2 31 ? 10.867 25.559 115.279 1.00 9.43 31 ILE 2 C 1
ATOM 2346 O O . ILE B 2 31 ? 11.309 25.560 114.128 1.00 9.43 31 ILE 2 O 1
ATOM 2351 N N . CYS B 2 32 ? 11.584 25.190 116.325 1.00 7.73 32 CYS 2 N 1
ATOM 2352 C CA . CYS B 2 32 ? 12.904 24.611 116.151 1.00 7.73 32 CYS 2 CA 1
ATOM 2353 C C . CYS B 2 32 ? 12.780 23.119 115.854 1.00 7.73 32 CYS 2 C 1
ATOM 2354 O O . CYS B 2 32 ? 12.183 22.365 116.626 1.00 7.73 32 CYS 2 O 1
ATOM 2357 N N . VAL B 2 33 ? 13.344 22.699 114.738 1.00 6.57 33 VAL 2 N 1
ATOM 2358 C CA . VAL B 2 33 ? 13.475 21.291 114.399 1.00 6.57 33 VAL 2 CA 1
ATOM 2359 C C . VAL B 2 33 ? 14.952 20.947 114.523 1.00 6.57 33 VAL 2 C 1
ATOM 2360 O O . VAL B 2 33 ? 15.757 21.317 113.664 1.00 6.57 33 VAL 2 O 1
ATOM 2364 N N . ALA B 2 34 ? 15.306 20.235 115.582 1.00 4.70 34 ALA 2 N 1
ATOM 2365 C CA . ALA B 2 34 ? 16.703 19.949 115.905 1.00 4.70 34 ALA 2 CA 1
ATOM 2366 C C . ALA B 2 34 ? 17.453 19.261 114.764 1.00 4.70 34 ALA 2 C 1
ATOM 2367 O O . ALA B 2 34 ? 17.033 18.219 114.258 1.00 4.70 34 ALA 2 O 1
ATOM 2369 N N . TYR B 2 35 ? 18.581 19.858 114.374 1.00 4.61 35 TYR 2 N 1
ATOM 2370 C CA . TYR B 2 35 ? 19.468 19.363 113.323 1.00 4.61 35 TYR 2 CA 1
ATOM 2371 C C . TYR B 2 35 ? 18.742 19.194 111.997 1.00 4.61 35 TYR 2 C 1
ATOM 2372 O O . TYR B 2 35 ? 19.170 18.432 111.140 1.00 4.61 35 TYR 2 O 1
ATOM 2381 N N . GLY B 2 36 ? 17.661 19.953 111.825 1.00 5.88 36 GLY 2 N 1
ATOM 2382 C CA . GLY B 2 36 ? 16.771 19.835 110.689 1.00 5.88 36 GLY 2 CA 1
ATOM 2383 C C . GLY B 2 36 ? 16.188 18.457 110.466 1.00 5.88 36 GLY 2 C 1
ATOM 2384 O O . GLY B 2 36 ? 15.899 18.105 109.327 1.00 5.88 36 GLY 2 O 1
ATOM 2385 N N . CYS B 2 37 ? 16.024 17.658 111.516 1.00 6.45 37 CYS 2 N 1
ATOM 2386 C CA . CYS B 2 37 ? 15.688 16.243 111.384 1.00 6.45 37 CYS 2 CA 1
ATOM 2387 C C . CYS B 2 37 ? 14.357 15.977 112.071 1.00 6.45 37 CYS 2 C 1
ATOM 2388 O O . CYS B 2 37 ? 14.276 15.975 113.299 1.00 6.45 37 CYS 2 O 1
ATOM 2391 N N . TRP B 2 38 ? 13.322 15.787 111.281 1.00 6.91 38 TRP 2 N 1
ATOM 2392 C CA . TRP B 2 38 ? 12.052 15.351 111.825 1.00 6.91 38 TRP 2 CA 1
ATOM 2393 C C . TRP B 2 38 ? 12.164 13.917 112.327 1.00 6.91 38 TRP 2 C 1
ATOM 2394 O O . TRP B 2 38 ? 12.861 13.103 111.725 1.00 6.91 38 TRP 2 O 1
ATOM 2405 N N . PRO B 2 39 ? 11.513 13.592 113.436 1.00 5.59 39 PRO 2 N 1
ATOM 2406 C CA . PRO B 2 39 ? 11.542 12.218 113.942 1.00 5.59 39 PRO 2 CA 1
ATOM 2407 C C . PRO B 2 39 ? 11.074 11.220 112.891 1.00 5.59 39 PRO 2 C 1
ATOM 2408 O O . PRO B 2 39 ? 10.199 11.509 112.077 1.00 5.59 39 PRO 2 O 1
ATOM 2412 N N . ALA B 2 40 ? 11.701 10.051 112.890 1.00 5.69 40 ALA 2 N 1
ATOM 2413 C CA . ALA B 2 40 ? 11.450 9.061 111.858 1.00 5.69 40 ALA 2 CA 1
ATOM 2414 C C . ALA B 2 40 ? 11.635 7.662 112.426 1.00 5.69 40 ALA 2 C 1
ATOM 2415 O O . ALA B 2 40 ? 12.395 7.455 113.370 1.00 5.69 40 ALA 2 O 1
ATOM 2417 N N . LYS B 2 41 ? 10.942 6.701 111.826 1.00 6.76 41 LYS 2 N 1
ATOM 2418 C CA . LYS B 2 41 ? 11.038 5.328 112.288 1.00 6.76 41 LYS 2 CA 1
ATOM 2419 C C . LYS B 2 41 ? 12.346 4.680 111.825 1.00 6.76 41 LYS 2 C 1
ATOM 2420 O O . LYS B 2 41 ? 13.005 5.135 110.890 1.00 6.76 41 LYS 2 O 1
ATOM 2426 N N . LEU B 2 42 ? 12.718 3.613 112.515 1.00 6.85 42 LEU 2 N 1
ATOM 2427 C CA . LEU B 2 42 ? 13.981 2.920 112.300 1.00 6.85 42 LEU 2 CA 1
ATOM 2428 C C . LEU B 2 42 ? 13.935 2.042 111.046 1.00 6.85 42 LEU 2 C 1
ATOM 2429 O O . LEU B 2 42 ? 13.047 1.199 110.898 1.00 6.85 42 LEU 2 O 1
ATOM 2434 N N . SER B 2 43 ? 14.910 2.213 110.159 1.00 8.38 43 SER 2 N 1
ATOM 2435 C CA . SER B 2 43 ? 14.920 1.464 108.911 1.00 8.38 43 SER 2 CA 1
ATOM 2436 C C . SER B 2 43 ? 15.515 0.072 109.113 1.00 8.38 43 SER 2 C 1
ATOM 2437 O O . SER B 2 43 ? 16.277 -0.171 110.042 1.00 8.38 43 SER 2 O 1
ATOM 2440 N N . ASP B 2 44 ? 15.138 -0.846 108.220 1.00 9.29 44 ASP 2 N 1
ATOM 2441 C CA . ASP B 2 44 ? 15.623 -2.220 108.286 1.00 9.29 44 ASP 2 CA 1
ATOM 2442 C C . ASP B 2 44 ? 17.141 -2.316 108.159 1.00 9.29 44 ASP 2 C 1
ATOM 2443 O O . ASP B 2 44 ? 17.721 -3.294 108.630 1.00 9.29 44 ASP 2 O 1
ATOM 2448 N N . THR B 2 45 ? 17.800 -1.320 107.565 1.00 9.58 45 THR 2 N 1
ATOM 2449 C CA . THR B 2 45 ? 19.246 -1.389 107.402 1.00 9.58 45 THR 2 CA 1
ATOM 2450 C C . THR B 2 45 ? 19.994 -1.063 108.685 1.00 9.58 45 THR 2 C 1
ATOM 2451 O O . THR B 2 45 ? 21.063 -1.622 108.927 1.00 9.58 45 THR 2 O 1
ATOM 2455 N N . ASP B 2 46 ? 19.457 -0.186 109.527 1.00 8.44 46 ASP 2 N 1
ATOM 2456 C CA . ASP B 2 46 ? 20.100 0.133 110.794 1.00 8.44 46 ASP 2 CA 1
ATOM 2457 C C . ASP B 2 46 ? 19.607 -0.725 111.957 1.00 8.44 46 ASP 2 C 1
ATOM 2458 O O . ASP B 2 46 ? 20.281 -0.779 112.981 1.00 8.44 46 ASP 2 O 1
ATOM 2463 N N . ALA B 2 47 ? 18.474 -1.408 111.825 1.00 6.77 47 ALA 2 N 1
ATOM 2464 C CA . ALA B 2 47 ? 17.907 -2.159 112.942 1.00 6.77 47 ALA 2 CA 1
ATOM 2465 C C . ALA B 2 47 ? 18.674 -3.455 113.222 1.00 6.77 47 ALA 2 C 1
ATOM 2466 O O . ALA B 2 47 ? 19.175 -4.119 112.318 1.00 6.77 47 ALA 2 O 1
ATOM 2468 N N . THR B 2 48 ? 18.723 -3.833 114.490 1.00 5.42 48 THR 2 N 1
ATOM 2469 C CA . THR B 2 48 ? 19.365 -5.077 114.906 1.00 5.42 48 THR 2 CA 1
ATOM 2470 C C . THR B 2 48 ? 18.410 -6.053 115.584 1.00 5.42 48 THR 2 C 1
ATOM 2471 O O . THR B 2 48 ? 18.462 -7.245 115.302 1.00 5.42 48 THR 2 O 1
ATOM 2475 N N . SER B 2 49 ? 17.507 -5.572 116.430 1.00 5.65 49 SER 2 N 1
ATOM 2476 C CA . SER B 2 49 ? 16.598 -6.440 117.166 1.00 5.65 49 SER 2 CA 1
ATOM 2477 C C . SER B 2 49 ? 15.600 -7.113 116.219 1.00 5.65 49 SER 2 C 1
ATOM 2478 O O . SER B 2 49 ? 14.910 -6.440 115.454 1.00 5.65 49 SER 2 O 1
ATOM 2481 N N . VAL B 2 50 ? 15.509 -8.447 116.284 1.00 5.86 50 VAL 2 N 1
ATOM 2482 C CA . VAL B 2 50 ? 14.810 -9.198 115.240 1.00 5.86 50 VAL 2 CA 1
ATOM 2483 C C . VAL B 2 50 ? 13.305 -9.289 115.460 1.00 5.86 50 VAL 2 C 1
ATOM 2484 O O . VAL B 2 50 ? 12.583 -9.585 114.510 1.00 5.86 50 VAL 2 O 1
ATOM 2488 N N . ASP B 2 51 ? 12.808 -9.026 116.664 1.00 5.98 51 ASP 2 N 1
ATOM 2489 C CA . ASP B 2 51 ? 11.379 -9.146 116.908 1.00 5.98 51 ASP 2 CA 1
ATOM 2490 C C . ASP B 2 51 ? 10.626 -7.976 116.284 1.00 5.98 51 ASP 2 C 1
ATOM 2491 O O . ASP B 2 51 ? 11.165 -6.889 116.085 1.00 5.98 51 ASP 2 O 1
ATOM 2496 N N . LYS B 2 52 ? 9.367 -8.205 115.995 1.00 6.37 52 LYS 2 N 1
ATOM 2497 C CA . LYS B 2 52 ? 8.557 -7.189 115.351 1.00 6.37 52 LYS 2 CA 1
ATOM 2498 C C . LYS B 2 52 ? 8.165 -6.124 116.366 1.00 6.37 52 LYS 2 C 1
ATOM 2499 O O . LYS B 2 52 ? 7.532 -6.449 117.370 1.00 6.37 52 LYS 2 O 1
ATOM 2505 N N . PRO B 2 53 ? 8.495 -4.858 116.142 1.00 5.28 53 PRO 2 N 1
ATOM 2506 C CA . PRO B 2 53 ? 8.208 -3.836 117.149 1.00 5.28 53 PRO 2 CA 1
ATOM 2507 C C . PRO B 2 53 ? 6.718 -3.611 117.349 1.00 5.28 53 PRO 2 C 1
ATOM 2508 O O . PRO B 2 53 ? 5.894 -3.815 116.458 1.00 5.28 53 PRO 2 O 1
ATOM 2512 N N . THR B 2 54 ? 6.381 -3.195 118.546 1.00 5.24 54 THR 2 N 1
ATOM 2513 C CA . THR B 2 54 ? 5.080 -2.604 118.792 1.00 5.24 54 THR 2 CA 1
ATOM 2514 C C . THR B 2 54 ? 5.152 -1.102 118.540 1.00 5.24 54 THR 2 C 1
ATOM 2515 O O . THR B 2 54 ? 6.031 -0.406 119.058 1.00 5.24 54 THR 2 O 1
ATOM 2519 N N . GLU B 2 55 ? 4.234 -0.616 117.723 1.00 6.76 55 GLU 2 N 1
ATOM 2520 C CA . GLU B 2 55 ? 4.075 0.814 117.475 1.00 6.76 55 GLU 2 CA 1
ATOM 2521 C C . GLU B 2 55 ? 2.723 1.258 117.998 1.00 6.76 55 GLU 2 C 1
ATOM 2522 O O . GLU B 2 55 ? 1.702 1.065 117.321 1.00 6.76 55 GLU 2 O 1
ATOM 2528 N N . PRO B 2 56 ? 2.657 1.889 119.168 1.00 5.41 56 PRO 2 N 1
ATOM 2529 C CA . PRO B 2 56 ? 1.348 2.130 119.790 1.00 5.41 56 PRO 2 CA 1
ATOM 2530 C C . PRO B 2 56 ? 0.510 3.203 119.103 1.00 5.41 56 PRO 2 C 1
ATOM 2531 O O . PRO B 2 56 ? -0.709 3.196 119.280 1.00 5.41 56 PRO 2 O 1
ATOM 2535 N N . GLY B 2 57 ? 1.104 4.102 118.320 1.00 4.96 57 GLY 2 N 1
ATOM 2536 C CA . GLY B 2 57 ? 0.321 5.083 117.584 1.00 4.96 57 GLY 2 CA 1
ATOM 2537 C C . GLY B 2 57 ? -0.175 6.199 118.475 1.00 4.96 57 GLY 2 C 1
ATOM 2538 O O . GLY B 2 57 ? 0.571 6.720 119.294 1.00 4.96 57 GLY 2 O 1
ATOM 2539 N N . VAL B 2 58 ? -1.458 6.541 118.340 1.00 4.73 58 VAL 2 N 1
ATOM 2540 C CA . VAL B 2 58 ? -2.004 7.704 119.036 1.00 4.73 58 VAL 2 CA 1
ATOM 2541 C C . VAL B 2 58 ? -2.130 7.480 120.530 1.00 4.73 58 VAL 2 C 1
ATOM 2542 O O . VAL B 2 58 ? -2.130 8.448 121.290 1.00 4.73 58 VAL 2 O 1
ATOM 2546 N N . SER B 2 59 ? -2.183 6.227 120.978 1.00 4.71 59 SER 2 N 1
ATOM 2547 C CA . SER B 2 59 ? -2.253 5.948 122.407 1.00 4.71 59 SER 2 CA 1
ATOM 2548 C C . SER B 2 59 ? -1.063 6.528 123.151 1.00 4.71 59 SER 2 C 1
ATOM 2549 O O . SER B 2 59 ? -1.164 6.842 124.335 1.00 4.71 59 SER 2 O 1
ATOM 2552 N N . ALA B 2 60 ? 0.061 6.690 122.482 1.00 4.74 60 ALA 2 N 1
ATOM 2553 C CA . ALA B 2 60 ? 1.229 7.270 123.117 1.00 4.74 60 ALA 2 CA 1
ATOM 2554 C C . ALA B 2 60 ? 1.734 8.537 122.450 1.00 4.74 60 ALA 2 C 1
ATOM 2555 O O . ALA B 2 60 ? 2.283 9.387 123.142 1.00 4.74 60 ALA 2 O 1
ATOM 2557 N N . ASP B 2 61 ? 1.510 8.720 121.149 1.00 5.06 61 ASP 2 N 1
ATOM 2558 C CA . ASP B 2 61 ? 2.041 9.882 120.428 1.00 5.06 61 ASP 2 CA 1
ATOM 2559 C C . ASP B 2 61 ? 1.065 11.053 120.558 1.00 5.06 61 ASP 2 C 1
ATOM 2560 O O . ASP B 2 61 ? 0.268 11.358 119.673 1.00 5.06 61 ASP 2 O 1
ATOM 2565 N N . ARG B 2 62 ? 1.171 11.739 121.687 1.00 4.30 62 ARG 2 N 1
ATOM 2566 C CA . ARG B 2 62 ? 0.231 12.764 122.119 1.00 4.30 62 ARG 2 CA 1
ATOM 2567 C C . ARG B 2 62 ? 0.925 13.628 123.162 1.00 4.30 62 ARG 2 C 1
ATOM 2568 O O . ARG B 2 62 ? 1.894 13.205 123.788 1.00 4.30 62 ARG 2 O 1
ATOM 2576 N N . PHE B 2 63 ? 0.409 14.835 123.349 1.00 4.41 63 PHE 2 N 1
ATOM 2577 C CA . PHE B 2 63 ? 0.999 15.774 124.290 1.00 4.41 63 PHE 2 CA 1
ATOM 2578 C C . PHE B 2 63 ? 0.608 15.397 125.715 1.00 4.41 63 PHE 2 C 1
ATOM 2579 O O . PHE B 2 63 ? -0.536 15.033 125.981 1.00 4.41 63 PHE 2 O 1
ATOM 2587 N N . TYR B 2 64 ? 1.580 15.427 126.612 1.00 4.62 64 TYR 2 N 1
ATOM 2588 C CA . TYR B 2 64 ? 1.372 15.244 128.038 1.00 4.62 64 TYR 2 CA 1
ATOM 2589 C C . TYR B 2 64 ? 1.844 16.492 128.763 1.00 4.62 64 TYR 2 C 1
ATOM 2590 O O . TYR B 2 64 ? 2.902 17.035 128.453 1.00 4.62 64 TYR 2 O 1
ATOM 2599 N N . THR B 2 65 ? 1.065 16.968 129.713 1.00 5.32 65 THR 2 N 1
ATOM 2600 C CA . THR B 2 65 ? 1.431 18.171 130.436 1.00 5.32 65 THR 2 CA 1
ATOM 2601 C C . THR B 2 65 ? 1.970 17.780 131.801 1.00 5.32 65 THR 2 C 1
ATOM 2602 O O . THR B 2 65 ? 1.319 17.040 132.539 1.00 5.32 65 THR 2 O 1
ATOM 2606 N N . LEU B 2 66 ? 3.180 18.220 132.095 1.00 6.08 66 LEU 2 N 1
ATOM 2607 C CA . LEU B 2 66 ? 3.747 18.074 133.420 1.00 6.08 66 LEU 2 CA 1
ATOM 2608 C C . LEU B 2 66 ? 3.204 19.157 134.355 1.00 6.08 66 LEU 2 C 1
ATOM 2609 O O . LEU B 2 66 ? 2.575 20.126 133.938 1.00 6.08 66 LEU 2 O 1
ATOM 2614 N N . ARG B 2 67 ? 3.446 18.968 135.643 1.00 9.01 67 ARG 2 N 1
ATOM 2615 C CA . ARG B 2 67 ? 3.080 19.969 136.629 1.00 9.01 67 ARG 2 CA 1
ATOM 2616 C C . ARG B 2 67 ? 3.862 21.262 136.407 1.00 9.01 67 ARG 2 C 1
ATOM 2617 O O . ARG B 2 67 ? 5.034 21.255 136.035 1.00 9.01 67 ARG 2 O 1
ATOM 2625 N N . SER B 2 68 ? 3.206 22.379 136.666 1.00 7.47 68 SER 2 N 1
ATOM 2626 C CA . SER B 2 68 ? 3.838 23.664 136.435 1.00 7.47 68 SER 2 CA 1
ATOM 2627 C C . SER B 2 68 ? 4.835 24.023 137.538 1.00 7.47 68 SER 2 C 1
ATOM 2628 O O . SER B 2 68 ? 4.776 23.522 138.657 1.00 7.47 68 SER 2 O 1
ATOM 2631 N N . LYS B 2 69 ? 5.750 24.924 137.197 1.00 7.44 69 LYS 2 N 1
ATOM 2632 C CA . LYS B 2 69 ? 6.789 25.486 138.042 1.00 7.44 69 LYS 2 CA 1
ATOM 2633 C C . LYS B 2 69 ? 6.606 26.987 138.205 1.00 7.44 69 LYS 2 C 1
ATOM 2634 O O . LYS B 2 69 ? 6.390 27.690 137.221 1.00 7.44 69 LYS 2 O 1
ATOM 2640 N N . PRO B 2 70 ? 6.748 27.512 139.418 1.00 7.62 70 PRO 2 N 1
ATOM 2641 C CA . PRO B 2 70 ? 6.764 28.970 139.609 1.00 7.62 70 PRO 2 CA 1
ATOM 2642 C C . PRO B 2 70 ? 8.129 29.561 139.258 1.00 7.62 70 PRO 2 C 1
ATOM 2643 O O . PRO B 2 70 ? 9.169 29.051 139.675 1.00 7.62 70 PRO 2 O 1
ATOM 2647 N N . TRP B 2 71 ? 8.120 30.615 138.450 1.00 7.10 71 TRP 2 N 1
ATOM 2648 C CA . TRP B 2 71 ? 9.325 31.374 138.131 1.00 7.10 71 TRP 2 CA 1
ATOM 2649 C C . TRP B 2 71 ? 9.566 32.375 139.251 1.00 7.10 71 TRP 2 C 1
ATOM 2650 O O . TRP B 2 71 ? 8.848 33.364 139.373 1.00 7.10 71 TRP 2 O 1
ATOM 2661 N N . GLN B 2 72 ? 10.551 32.118 140.084 1.00 12.34 72 GLN 2 N 1
ATOM 2662 C CA . GLN B 2 72 ? 10.790 32.984 141.224 1.00 12.34 72 GLN 2 CA 1
ATOM 2663 C C . GLN B 2 72 ? 11.998 33.875 140.958 1.00 12.34 72 GLN 2 C 1
ATOM 2664 O O . GLN B 2 72 ? 12.740 33.696 139.992 1.00 12.34 72 GLN 2 O 1
ATOM 2670 N N . ALA B 2 73 ? 12.168 34.870 141.823 1.00 16.04 73 ALA 2 N 1
ATOM 2671 C CA . ALA B 2 73 ? 13.249 35.834 141.656 1.00 16.04 73 ALA 2 CA 1
ATOM 2672 C C . ALA B 2 73 ? 14.618 35.165 141.639 1.00 16.04 73 ALA 2 C 1
ATOM 2673 O O . ALA B 2 73 ? 15.505 35.589 140.892 1.00 16.04 73 ALA 2 O 1
ATOM 2675 N N . ASP B 2 74 ? 14.793 34.101 142.414 1.00 17.00 74 ASP 2 N 1
ATOM 2676 C CA . ASP B 2 74 ? 16.072 33.436 142.602 1.00 17.00 74 ASP 2 CA 1
ATOM 2677 C C . ASP B 2 74 ? 16.262 32.203 141.723 1.00 17.00 74 ASP 2 C 1
ATOM 2678 O O . ASP B 2 74 ? 17.313 31.566 141.809 1.00 17.00 74 ASP 2 O 1
ATOM 2683 N N . SER B 2 75 ? 15.295 31.872 140.872 1.00 12.04 75 SER 2 N 1
ATOM 2684 C CA . SER B 2 75 ? 15.311 30.606 140.147 1.00 12.04 75 SER 2 CA 1
ATOM 2685 C C . SER B 2 75 ? 16.572 30.420 139.303 1.00 12.04 75 SER 2 C 1
ATOM 2686 O O . SER B 2 75 ? 16.930 31.268 138.484 1.00 12.04 75 SER 2 O 1
ATOM 2689 N N . LYS B 2 76 ? 17.228 29.284 139.485 1.00 9.91 76 LYS 2 N 1
ATOM 2690 C CA . LYS B 2 76 ? 18.397 28.946 138.684 1.00 9.91 76 LYS 2 CA 1
ATOM 2691 C C . LYS B 2 76 ? 18.056 28.156 137.434 1.00 9.91 76 LYS 2 C 1
ATOM 2692 O O . LYS B 2 76 ? 18.861 28.120 136.505 1.00 9.91 76 LYS 2 O 1
ATOM 2698 N N . GLY B 2 77 ? 16.894 27.534 137.385 1.00 6.49 77 GLY 2 N 1
ATOM 2699 C CA . GLY B 2 77 ? 16.544 26.716 136.246 1.00 6.49 77 GLY 2 CA 1
ATOM 2700 C C . GLY B 2 77 ? 15.975 25.357 136.582 1.00 6.49 77 GLY 2 C 1
ATOM 2701 O O . GLY B 2 77 ? 15.996 24.924 137.729 1.00 6.49 77 GLY 2 O 1
ATOM 2702 N N . TRP B 2 78 ? 15.473 24.664 135.576 1.00 5.11 78 TRP 2 N 1
ATOM 2703 C CA . TRP B 2 78 ? 14.825 23.385 135.773 1.00 5.11 78 TRP 2 CA 1
ATOM 2704 C C . TRP B 2 78 ? 15.252 22.468 134.645 1.00 5.11 78 TRP 2 C 1
ATOM 2705 O O . TRP B 2 78 ? 15.687 22.921 133.588 1.00 5.11 78 TRP 2 O 1
ATOM 2716 N N . TYR B 2 79 ? 15.131 21.172 134.874 1.00 5.00 79 TYR 2 N 1
ATOM 2717 C CA . TYR B 2 79 ? 15.521 20.232 133.843 1.00 5.00 79 TYR 2 CA 1
ATOM 2718 C C . TYR B 2 79 ? 14.700 18.963 133.989 1.00 5.00 79 TYR 2 C 1
ATOM 2719 O O . TYR B 2 79 ? 14.234 18.632 135.077 1.00 5.00 79 TYR 2 O 1
ATOM 2728 N N . TRP B 2 80 ? 14.492 18.281 132.866 1.00 4.79 80 TRP 2 N 1
ATOM 2729 C CA . TRP B 2 80 ? 13.806 16.996 132.815 1.00 4.79 80 TRP 2 CA 1
ATOM 2730 C C . TRP B 2 80 ? 14.563 16.056 131.893 1.00 4.79 80 TRP 2 C 1
ATOM 2731 O O . TRP B 2 80 ? 14.910 16.434 130.775 1.00 4.79 80 TRP 2 O 1
ATOM 2742 N N . LYS B 2 81 ? 14.760 14.826 132.325 1.00 4.71 81 LYS 2 N 1
ATOM 2743 C CA . LYS B 2 81 ? 15.259 13.799 131.431 1.00 4.71 81 LYS 2 CA 1
ATOM 2744 C C . LYS B 2 81 ? 14.147 13.144 130.620 1.00 4.71 81 LYS 2 C 1
ATOM 2745 O O . LYS B 2 81 ? 13.043 12.907 131.103 1.00 4.71 81 LYS 2 O 1
ATOM 2751 N N . LEU B 2 82 ? 14.460 12.836 129.383 1.00 4.50 82 LEU 2 N 1
ATOM 2752 C CA . LEU B 2 82 ? 13.559 12.113 128.531 1.00 4.50 82 LEU 2 CA 1
ATOM 2753 C C . LEU B 2 82 ? 14.212 10.816 128.078 1.00 4.50 82 LEU 2 C 1
ATOM 2754 O O . LEU B 2 82 ? 15.408 10.794 127.800 1.00 4.50 82 LEU 2 O 1
ATOM 2759 N N . PRO B 2 83 ? 13.467 9.711 128.028 1.00 5.05 83 PRO 2 N 1
ATOM 2760 C CA . PRO B 2 83 ? 12.041 9.568 128.331 1.00 5.05 83 PRO 2 CA 1
ATOM 2761 C C . PRO B 2 83 ? 11.714 9.585 129.806 1.00 5.05 83 PRO 2 C 1
ATOM 2762 O O . PRO B 2 83 ? 10.545 9.585 130.120 1.00 5.05 83 PRO 2 O 1
ATOM 2766 N N . ASP B 2 84 ? 12.733 9.587 130.662 1.00 6.04 84 ASP 2 N 1
ATOM 2767 C CA . ASP B 2 84 ? 12.560 9.533 132.111 1.00 6.04 84 ASP 2 CA 1
ATOM 2768 C C . ASP B 2 84 ? 11.316 10.251 132.641 1.00 6.04 84 ASP 2 C 1
ATOM 2769 O O . ASP B 2 84 ? 10.532 9.664 133.386 1.00 6.04 84 ASP 2 O 1
ATOM 2774 N N . ALA B 2 85 ? 11.120 11.519 132.266 1.00 5.79 85 ALA 2 N 1
ATOM 2775 C CA . ALA B 2 85 ? 10.022 12.310 132.817 1.00 5.79 85 ALA 2 CA 1
ATOM 2776 C C . ALA B 2 85 ? 8.651 11.728 132.480 1.00 5.79 85 ALA 2 C 1
ATOM 2777 O O . ALA B 2 85 ? 7.694 11.929 133.227 1.00 5.79 85 ALA 2 O 1
ATOM 2779 N N . LEU B 2 86 ? 8.520 11.038 131.357 1.00 5.37 86 LEU 2 N 1
ATOM 2780 C CA . LEU B 2 86 ? 7.233 10.486 130.980 1.00 5.37 86 LEU 2 CA 1
ATOM 2781 C C . LEU B 2 86 ? 7.134 8.984 131.205 1.00 5.37 86 LEU 2 C 1
ATOM 2782 O O . LEU B 2 86 ? 6.144 8.392 130.797 1.00 5.37 86 LEU 2 O 1
ATOM 2787 N N . ASN B 2 87 ? 8.096 8.368 131.898 1.00 6.21 87 ASN 2 N 1
ATOM 2788 C CA . ASN B 2 87 ? 8.111 6.909 132.001 1.00 6.21 87 ASN 2 CA 1
ATOM 2789 C C . ASN B 2 87 ? 6.976 6.369 132.868 1.00 6.21 87 ASN 2 C 1
ATOM 2790 O O . ASN B 2 87 ? 6.627 5.199 132.738 1.00 6.21 87 ASN 2 O 1
ATOM 2795 N N . ASN B 2 88 ? 6.370 7.183 133.721 1.00 9.39 88 ASN 2 N 1
ATOM 2796 C CA . ASN B 2 88 ? 5.225 6.738 134.504 1.00 9.39 88 ASN 2 CA 1
ATOM 2797 C C . ASN B 2 88 ? 3.915 7.385 134.071 1.00 9.39 88 ASN 2 C 1
ATOM 2798 O O . ASN B 2 88 ? 2.983 7.466 134.863 1.00 9.39 88 ASN 2 O 1
ATOM 2803 N N . THR B 2 89 ? 3.794 7.794 132.817 1.00 6.41 89 THR 2 N 1
ATOM 2804 C CA . THR B 2 89 ? 2.639 8.579 132.391 1.00 6.41 89 THR 2 CA 1
ATOM 2805 C C . THR B 2 89 ? 2.009 7.980 131.148 1.00 6.41 89 THR 2 C 1
ATOM 2806 O O . THR B 2 89 ? 2.670 7.839 130.116 1.00 6.41 89 THR 2 O 1
ATOM 2810 N N . GLY B 2 90 ? 0.733 7.629 131.255 1.00 5.21 90 GLY 2 N 1
ATOM 2811 C CA . GLY B 2 90 ? -0.089 7.239 130.160 1.00 5.21 90 GLY 2 CA 1
ATOM 2812 C C . GLY B 2 90 ? 0.357 5.951 129.506 1.00 5.21 90 GLY 2 C 1
ATOM 2813 O O . GLY B 2 90 ? 1.089 5.135 130.067 1.00 5.21 90 GLY 2 O 1
ATOM 2814 N N . MET B 2 91 ? -0.083 5.792 128.270 1.00 5.00 91 MET 2 N 1
ATOM 2815 C CA . MET B 2 91 ? 0.290 4.622 127.504 1.00 5.00 91 MET 2 CA 1
ATOM 2816 C C . MET B 2 91 ? 1.715 4.706 126.971 1.00 5.00 91 MET 2 C 1
ATOM 2817 O O . MET B 2 91 ? 2.312 3.657 126.735 1.00 5.00 91 MET 2 O 1
ATOM 2822 N N . PHE B 2 92 ? 2.282 5.910 126.800 1.00 4.15 92 PHE 2 N 1
ATOM 2823 C CA . PHE B 2 92 ? 3.730 5.982 126.631 1.00 4.15 92 PHE 2 CA 1
ATOM 2824 C C . PHE B 2 92 ? 4.439 5.325 127.800 1.00 4.15 92 PHE 2 C 1
ATOM 2825 O O . PHE B 2 92 ? 5.325 4.490 127.612 1.00 4.15 92 PHE 2 O 1
ATOM 2833 N N . GLY B 2 93 ? 4.108 5.752 129.012 1.00 4.59 93 GLY 2 N 1
ATOM 2834 C CA . GLY B 2 93 ? 4.741 5.197 130.183 1.00 4.59 93 GLY 2 CA 1
ATOM 2835 C C . GLY B 2 93 ? 4.585 3.694 130.264 1.00 4.59 93 GLY 2 C 1
ATOM 2836 O O . GLY B 2 93 ? 5.533 2.987 130.589 1.00 4.59 93 GLY 2 O 1
ATOM 2837 N N . GLN B 2 94 ? 3.400 3.185 129.930 1.00 4.48 94 GLN 2 N 1
ATOM 2838 C CA . GLN B 2 94 ? 3.195 1.743 130.009 1.00 4.48 94 GLN 2 CA 1
ATOM 2839 C C . GLN B 2 94 ? 3.983 0.991 128.937 1.00 4.48 94 GLN 2 C 1
ATOM 2840 O O . GLN B 2 94 ? 4.559 -0.061 129.222 1.00 4.48 94 GLN 2 O 1
ATOM 2846 N N . ASN B 2 95 ? 4.019 1.503 127.707 1.00 4.54 95 ASN 2 N 1
ATOM 2847 C CA . ASN B 2 95 ? 4.802 0.849 126.667 1.00 4.54 95 ASN 2 CA 1
ATOM 2848 C C . ASN B 2 95 ? 6.286 0.886 127.000 1.00 4.54 95 ASN 2 C 1
ATOM 2849 O O . ASN B 2 95 ? 7.008 -0.076 126.735 1.00 4.54 95 ASN 2 O 1
ATOM 2854 N N . ALA B 2 96 ? 6.747 1.966 127.632 1.00 4.67 96 ALA 2 N 1
ATOM 2855 C CA . ALA B 2 96 ? 8.145 2.043 128.022 1.00 4.67 96 ALA 2 CA 1
ATOM 2856 C C . ALA B 2 96 ? 8.459 1.106 129.183 1.00 4.67 96 ALA 2 C 1
ATOM 2857 O O . ALA B 2 96 ? 9.574 0.596 129.268 1.00 4.67 96 ALA 2 O 1
ATOM 2859 N N . GLN B 2 97 ? 7.501 0.892 130.084 1.00 5.13 97 GLN 2 N 1
ATOM 2860 C CA . GLN B 2 97 ? 7.708 -0.031 131.198 1.00 5.13 97 GLN 2 CA 1
ATOM 2861 C C . GLN B 2 97 ? 7.735 -1.482 130.739 1.00 5.13 97 GLN 2 C 1
ATOM 2862 O O . GLN B 2 97 ? 8.520 -2.274 131.252 1.00 5.13 97 GLN 2 O 1
ATOM 2868 N N . PHE B 2 98 ? 6.892 -1.849 129.782 1.00 4.52 98 PHE 2 N 1
ATOM 2869 C CA . PHE B 2 98 ? 6.738 -3.245 129.403 1.00 4.52 98 PHE 2 CA 1
ATOM 2870 C C . PHE B 2 98 ? 7.749 -3.731 128.368 1.00 4.52 98 PHE 2 C 1
ATOM 2871 O O . PHE B 2 98 ? 7.764 -4.920 128.066 1.00 4.52 98 PHE 2 O 1
ATOM 2879 N N . HIS B 2 99 ? 8.570 -2.860 127.801 1.00 3.98 99 HIS 2 N 1
ATOM 2880 C CA . HIS B 2 99 ? 9.556 -3.258 126.810 1.00 3.98 99 HIS 2 CA 1
ATOM 2881 C C . HIS B 2 99 ? 10.971 -3.009 127.304 1.00 3.98 99 HIS 2 C 1
ATOM 2882 O O . HIS B 2 99 ? 11.232 -2.078 128.056 1.00 3.98 99 HIS 2 O 1
ATOM 2889 N N . TYR B 2 100 ? 11.882 -3.873 126.867 1.00 3.66 100 TYR 2 N 1
ATOM 2890 C CA . TYR B 2 100 ? 13.295 -3.714 127.175 1.00 3.66 100 TYR 2 CA 1
ATOM 2891 C C . TYR B 2 100 ? 13.886 -2.485 126.494 1.00 3.66 100 TYR 2 C 1
ATOM 2892 O O . TYR B 2 100 ? 14.701 -1.779 127.085 1.00 3.66 100 TYR 2 O 1
ATOM 2901 N N . ILE B 2 101 ? 13.511 -2.219 125.257 1.00 3.61 101 ILE 2 N 1
ATOM 2902 C CA . ILE B 2 101 ? 14.120 -1.139 124.508 1.00 3.61 101 ILE 2 CA 1
ATOM 2903 C C . ILE B 2 101 ? 13.038 -0.352 123.790 1.00 3.61 101 ILE 2 C 1
ATOM 2904 O O . ILE B 2 101 ? 11.942 -0.841 123.517 1.00 3.61 101 ILE 2 O 1
ATOM 2909 N N . TYR B 2 102 ? 13.374 0.900 123.540 1.00 3.97 102 TYR 2 N 1
ATOM 2910 C CA . TYR B 2 102 ? 12.495 1.954 123.085 1.00 3.97 102 TYR 2 CA 1
ATOM 2911 C C . TYR B 2 102 ? 13.287 2.882 122.178 1.00 3.97 102 TYR 2 C 1
ATOM 2912 O O . TYR B 2 102 ? 14.495 3.055 122.342 1.00 3.97 102 TYR 2 O 1
ATOM 2921 N N . ARG B 2 103 ? 12.589 3.490 121.234 1.00 4.48 103 ARG 2 N 1
ATOM 2922 C CA . ARG B 2 103 ? 13.133 4.559 120.418 1.00 4.48 103 ARG 2 CA 1
ATOM 2923 C C . ARG B 2 103 ? 12.021 5.538 120.063 1.00 4.48 103 ARG 2 C 1
ATOM 2924 O O . ARG B 2 103 ? 10.878 5.137 119.859 1.00 4.48 103 ARG 2 O 1
ATOM 2932 N N . GLY B 2 104 ? 12.358 6.821 119.999 1.00 3.87 104 GLY 2 N 1
ATOM 2933 C CA . GLY B 2 104 ? 11.440 7.817 119.472 1.00 3.87 104 GLY 2 CA 1
ATOM 2934 C C . GLY B 2 104 ? 11.867 9.259 119.646 1.00 3.87 104 GLY 2 C 1
ATOM 2935 O O . GLY B 2 104 ? 12.780 9.546 120.414 1.00 3.87 104 GLY 2 O 1
ATOM 2936 N N . GLY B 2 105 ? 11.223 10.186 118.940 1.00 3.98 105 GLY 2 N 1
ATOM 2937 C CA . GLY B 2 105 ? 11.488 11.597 119.094 1.00 3.98 105 GLY 2 CA 1
ATOM 2938 C C . GLY B 2 105 ? 10.479 12.296 119.992 1.00 3.98 105 GLY 2 C 1
ATOM 2939 O O . GLY B 2 105 ? 9.585 11.691 120.565 1.00 3.98 105 GLY 2 O 1
ATOM 2940 N N . TRP B 2 106 ? 10.626 13.615 120.087 1.00 3.87 106 TRP 2 N 1
ATOM 2941 C CA . TRP B 2 106 ? 9.817 14.426 120.986 1.00 3.87 106 TRP 2 CA 1
ATOM 2942 C C . TRP B 2 106 ? 9.303 15.679 120.295 1.00 3.87 106 TRP 2 C 1
ATOM 2943 O O . TRP B 2 106 ? 9.920 16.201 119.370 1.00 3.87 106 TRP 2 O 1
ATOM 2954 N N . ALA B 2 107 ? 8.139 16.127 120.737 1.00 4.13 107 ALA 2 N 1
ATOM 2955 C CA . ALA B 2 107 ? 7.616 17.455 120.445 1.00 4.13 107 ALA 2 CA 1
ATOM 2956 C C . ALA B 2 107 ? 7.468 18.162 121.783 1.00 4.13 107 ALA 2 C 1
ATOM 2957 O O . ALA B 2 107 ? 6.631 17.780 122.601 1.00 4.13 107 ALA 2 O 1
ATOM 2959 N N . VAL B 2 108 ? 8.304 19.163 122.027 1.00 4.10 108 VAL 2 N 1
ATOM 2960 C CA . VAL B 2 108 ? 8.361 19.849 123.310 1.00 4.10 108 VAL 2 CA 1
ATOM 2961 C C . VAL B 2 108 ? 7.770 21.243 123.171 1.00 4.10 108 VAL 2 C 1
ATOM 2962 O O . VAL B 2 108 ? 8.091 21.975 122.232 1.00 4.10 108 VAL 2 O 1
ATOM 2966 N N . HIS B 2 109 ? 6.937 21.620 124.125 1.00 4.55 109 HIS 2 N 1
ATOM 2967 C CA . HIS B 2 109 ? 6.302 22.930 124.120 1.00 4.55 109 HIS 2 CA 1
ATOM 2968 C C . HIS B 2 109 ? 6.390 23.512 125.520 1.00 4.55 109 HIS 2 C 1
ATOM 2969 O O . HIS B 2 109 ? 5.812 22.974 126.464 1.00 4.55 109 HIS 2 O 1
ATOM 2976 N N . VAL B 2 110 ? 7.151 24.583 125.662 1.00 4.58 110 VAL 2 N 1
ATOM 2977 C CA . VAL B 2 110 ? 7.284 25.281 126.930 1.00 4.58 110 VAL 2 CA 1
ATOM 2978 C C . VAL B 2 110 ? 6.390 26.507 126.909 1.00 4.58 110 VAL 2 C 1
ATOM 2979 O O . VAL B 2 110 ? 6.447 27.315 125.981 1.00 4.58 110 VAL 2 O 1
ATOM 2983 N N . GLN B 2 111 ? 5.552 26.635 127.920 1.00 5.38 111 GLN 2 N 1
ATOM 2984 C CA . GLN B 2 111 ? 4.648 27.762 128.035 1.00 5.38 111 GLN 2 CA 1
ATOM 2985 C C . GLN B 2 111 ? 5.064 28.634 129.214 1.00 5.38 111 GLN 2 C 1
ATOM 2986 O O . GLN B 2 111 ? 5.325 28.120 130.303 1.00 5.38 111 GLN 2 O 1
ATOM 2992 N N . CYS B 2 112 ? 5.134 29.947 128.992 1.00 6.52 112 CYS 2 N 1
ATOM 2993 C CA . CYS B 2 112 ? 5.221 30.910 130.095 1.00 6.52 112 CYS 2 CA 1
ATOM 2994 C C . CYS B 2 112 ? 4.711 32.268 129.620 1.00 6.52 112 CYS 2 C 1
ATOM 2995 O O . CYS B 2 112 ? 5.399 32.959 128.865 1.00 6.52 112 CYS 2 O 1
ATOM 2998 N N . ASN B 2 113 ? 3.530 32.662 130.063 1.00 6.09 113 ASN 2 N 1
ATOM 2999 C CA . ASN B 2 113 ? 3.048 33.999 129.763 1.00 6.09 113 ASN 2 CA 1
ATOM 3000 C C . ASN B 2 113 ? 3.195 34.898 130.979 1.00 6.09 113 ASN 2 C 1
ATOM 3001 O O . ASN B 2 113 ? 3.195 34.449 132.122 1.00 6.09 113 ASN 2 O 1
ATOM 3006 N N . ALA B 2 114 ? 3.361 36.178 130.697 1.00 6.31 114 ALA 2 N 1
ATOM 3007 C CA . ALA B 2 114 ? 3.468 37.240 131.674 1.00 6.31 114 ALA 2 CA 1
ATOM 3008 C C . ALA B 2 114 ? 2.858 38.460 131.000 1.00 6.31 114 ALA 2 C 1
ATOM 3009 O O . ALA B 2 114 ? 2.130 38.328 130.016 1.00 6.31 114 ALA 2 O 1
ATOM 3011 N N . THR B 2 115 ? 3.129 39.642 131.503 1.00 6.32 115 THR 2 N 1
ATOM 3012 C CA . THR B 2 115 ? 2.489 40.811 130.926 1.00 6.32 115 THR 2 CA 1
ATOM 3013 C C . THR B 2 115 ? 3.463 41.610 130.066 1.00 6.32 115 THR 2 C 1
ATOM 3014 O O . THR B 2 115 ? 4.672 41.390 130.061 1.00 6.32 115 THR 2 O 1
ATOM 3018 N N . LYS B 2 116 ? 2.899 42.563 129.328 1.00 6.04 116 LYS 2 N 1
ATOM 3019 C CA . LYS B 2 116 ? 3.655 43.672 128.774 1.00 6.04 116 LYS 2 CA 1
ATOM 3020 C C . LYS B 2 116 ? 4.260 44.565 129.861 1.00 6.04 116 LYS 2 C 1
ATOM 3021 O O . LYS B 2 116 ? 5.058 45.447 129.543 1.00 6.04 116 LYS 2 O 1
ATOM 3027 N N . PHE B 2 117 ? 3.940 44.313 131.123 1.00 6.24 117 PHE 2 N 1
ATOM 3028 C CA . PHE B 2 117 ? 4.475 45.015 132.278 1.00 6.24 117 PHE 2 CA 1
ATOM 3029 C C . PHE B 2 117 ? 5.552 44.202 132.990 1.00 6.24 117 PHE 2 C 1
ATOM 3030 O O . PHE B 2 117 ? 5.985 44.573 134.079 1.00 6.24 117 PHE 2 O 1
ATOM 3038 N N . HIS B 2 118 ? 6.001 43.113 132.380 1.00 6.18 118 HIS 2 N 1
ATOM 3039 C CA . HIS B 2 118 ? 7.024 42.214 132.889 1.00 6.18 118 HIS 2 CA 1
ATOM 3040 C C . HIS B 2 118 ? 8.241 42.257 131.972 1.00 6.18 118 HIS 2 C 1
ATOM 3041 O O . HIS B 2 118 ? 8.138 42.600 130.798 1.00 6.18 118 HIS 2 O 1
ATOM 3048 N N . GLN B 2 119 ? 9.390 41.844 132.492 1.00 6.10 119 GLN 2 N 1
ATOM 3049 C CA . GLN B 2 119 ? 10.541 41.552 131.648 1.00 6.10 119 GLN 2 CA 1
ATOM 3050 C C . GLN B 2 119 ? 11.222 40.300 132.168 1.00 6.10 119 GLN 2 C 1
ATOM 3051 O O . GLN B 2 119 ? 11.104 39.957 133.341 1.00 6.10 119 GLN 2 O 1
ATOM 3057 N N . GLY B 2 120 ? 11.900 39.602 131.286 1.00 5.50 120 GLY 2 N 1
ATOM 3058 C CA . GLY B 2 120 ? 12.677 38.443 131.671 1.00 5.50 120 GLY 2 CA 1
ATOM 3059 C C . GLY B 2 120 ? 12.795 37.470 130.526 1.00 5.50 120 GLY 2 C 1
ATOM 3060 O O . GLY B 2 120 ? 11.978 37.401 129.624 1.00 5.50 120 GLY 2 O 1
ATOM 3061 N N . THR B 2 121 ? 13.847 36.670 130.567 1.00 5.43 121 THR 2 N 1
ATOM 3062 C CA . THR B 2 121 ? 14.149 35.813 129.437 1.00 5.43 121 THR 2 CA 1
ATOM 3063 C C . THR B 2 121 ? 14.485 34.416 129.930 1.00 5.43 121 THR 2 C 1
ATOM 3064 O O . THR B 2 121 ? 15.281 34.256 130.853 1.00 5.43 121 THR 2 O 1
ATOM 3068 N N . LEU B 2 122 ? 13.846 33.417 129.349 1.00 4.53 122 LEU 2 N 1
ATOM 3069 C CA . LEU B 2 122 ? 14.191 32.032 129.603 1.00 4.53 122 LEU 2 CA 1
ATOM 3070 C C . LEU B 2 122 ? 14.955 31.481 128.411 1.00 4.53 122 LEU 2 C 1
ATOM 3071 O O . LEU B 2 122 ? 14.645 31.794 127.262 1.00 4.53 122 LEU 2 O 1
ATOM 3076 N N . LEU B 2 123 ? 15.975 30.690 128.686 1.00 3.92 123 LEU 2 N 1
ATOM 3077 C CA . LEU B 2 123 ? 16.607 29.874 127.659 1.00 3.92 123 LEU 2 CA 1
ATOM 3078 C C . LEU B 2 123 ? 16.060 28.455 127.748 1.00 3.92 123 LEU 2 C 1
ATOM 3079 O O . LEU B 2 123 ? 15.979 27.880 128.835 1.00 3.92 123 LEU 2 O 1
ATOM 3084 N N . VAL B 2 124 ? 15.694 27.896 126.609 1.00 3.72 124 VAL 2 N 1
ATOM 3085 C CA . VAL B 2 124 ? 15.015 26.605 126.533 1.00 3.72 124 VAL 2 CA 1
ATOM 3086 C C . VAL B 2 124 ? 15.926 25.678 125.737 1.00 3.72 124 VAL 2 C 1
ATOM 3087 O O . VAL B 2 124 ? 15.975 25.733 124.510 1.00 3.72 124 VAL 2 O 1
ATOM 3091 N N . LEU B 2 125 ? 16.658 24.831 126.436 1.00 3.59 125 LEU 2 N 1
ATOM 3092 C CA . LEU B 2 125 ? 17.613 23.936 125.812 1.00 3.59 125 LEU 2 CA 1
ATOM 3093 C C . LEU B 2 125 ? 17.039 22.536 125.746 1.00 3.59 125 LEU 2 C 1
ATOM 3094 O O . LEU B 2 125 ? 16.474 22.043 126.723 1.00 3.59 125 LEU 2 O 1
ATOM 3099 N N . ALA B 2 126 ? 17.165 21.917 124.600 1.00 3.34 126 ALA 2 N 1
ATOM 3100 C CA . ALA B 2 126 ? 17.121 20.472 124.488 1.00 3.34 126 ALA 2 CA 1
ATOM 3101 C C . ALA B 2 126 ? 18.560 19.997 124.312 1.00 3.34 126 ALA 2 C 1
ATOM 3102 O O . ALA B 2 126 ? 19.170 20.235 123.270 1.00 3.34 126 ALA 2 O 1
ATOM 3104 N N . ILE B 2 127 ? 19.099 19.333 125.328 1.00 3.48 127 ILE 2 N 1
ATOM 3105 C CA . ILE B 2 127 ? 20.495 18.914 125.362 1.00 3.48 127 ILE 2 CA 1
ATOM 3106 C C . ILE B 2 127 ? 20.539 17.395 125.203 1.00 3.48 127 ILE 2 C 1
ATOM 3107 O O . ILE B 2 127 ? 20.122 16.667 126.109 1.00 3.48 127 ILE 2 O 1
ATOM 3112 N N . PRO B 2 128 ? 21.098 16.877 124.116 1.00 3.65 128 PRO 2 N 1
ATOM 3113 C CA . PRO B 2 128 ? 21.259 15.425 123.979 1.00 3.65 128 PRO 2 CA 1
ATOM 3114 C C . PRO B 2 128 ? 22.414 14.910 124.824 1.00 3.65 128 PRO 2 C 1
ATOM 3115 O O . PRO B 2 128 ? 23.430 15.588 124.982 1.00 3.65 128 PRO 2 O 1
ATOM 3119 N N . GLU B 2 129 ? 22.231 13.717 125.400 1.00 4.87 129 GLU 2 N 1
ATOM 3120 C CA . GLU B 2 129 ? 23.220 13.038 126.253 1.00 4.87 129 GLU 2 CA 1
ATOM 3121 C C . GLU B 2 129 ? 23.745 13.948 127.351 1.00 4.87 129 GLU 2 C 1
ATOM 3122 O O . GLU B 2 129 ? 24.945 14.049 127.583 1.00 4.87 129 GLU 2 O 1
ATOM 3128 N N . HIS B 2 130 ? 22.843 14.626 128.033 1.00 5.31 130 HIS 2 N 1
ATOM 3129 C CA . HIS B 2 130 ? 23.253 15.619 129.016 1.00 5.31 130 HIS 2 CA 1
ATOM 3130 C C . HIS B 2 130 ? 23.648 14.933 130.322 1.00 5.31 130 HIS 2 C 1
ATOM 3131 O O . HIS B 2 130 ? 22.906 14.910 131.299 1.00 5.31 130 HIS 2 O 1
ATOM 3138 N N . GLN B 2 131 ? 24.858 14.393 130.342 1.00 5.95 131 GLN 2 N 1
ATOM 3139 C CA . GLN B 2 131 ? 25.420 13.855 131.577 1.00 5.95 131 GLN 2 CA 1
ATOM 3140 C C . GLN B 2 131 ? 25.817 15.004 132.492 1.00 5.95 131 GLN 2 C 1
ATOM 3141 O O . GLN B 2 131 ? 26.472 15.956 132.060 1.00 5.95 131 GLN 2 O 1
ATOM 3147 N N . ILE B 2 132 ? 25.449 14.910 133.755 1.00 7.55 132 ILE 2 N 1
ATOM 3148 C CA . ILE B 2 132 ? 25.585 16.022 134.678 1.00 7.55 132 ILE 2 CA 1
ATOM 3149 C C . ILE B 2 132 ? 26.570 15.662 135.775 1.00 7.55 132 ILE 2 C 1
ATOM 3150 O O . ILE B 2 132 ? 26.745 14.497 136.130 1.00 7.55 132 ILE 2 O 1
ATOM 3155 N N . ALA B 2 133 ? 27.200 16.692 136.320 1.00 10.80 133 ALA 2 N 1
ATOM 3156 C CA . ALA B 2 133 ? 28.046 16.580 137.496 1.00 10.80 133 ALA 2 CA 1
ATOM 3157 C C . ALA B 2 133 ? 28.112 17.948 138.156 1.00 10.80 133 ALA 2 C 1
ATOM 3158 O O . ALA B 2 133 ? 27.690 18.955 137.592 1.00 10.80 133 ALA 2 O 1
ATOM 3160 N N . THR B 2 134 ? 28.644 17.962 139.364 1.00 14.27 134 THR 2 N 1
ATOM 3161 C CA . THR B 2 134 ? 28.994 19.170 140.099 1.00 14.27 134 THR 2 CA 1
ATOM 3162 C C . THR B 2 134 ? 30.298 18.843 140.791 1.00 14.27 134 THR 2 C 1
ATOM 3163 O O . THR B 2 134 ? 31.072 18.032 140.288 1.00 14.27 134 THR 2 O 1
ATOM 3167 N N . GLN B 2 135 ? 30.581 19.490 141.910 1.00 15.90 135 GLN 2 N 1
ATOM 3168 C CA . GLN B 2 135 ? 31.701 19.082 142.743 1.00 15.90 135 GLN 2 CA 1
ATOM 3169 C C . GLN B 2 135 ? 31.640 17.610 143.149 1.00 15.90 135 GLN 2 C 1
ATOM 3170 O O . GLN B 2 135 ? 32.600 17.112 143.740 1.00 15.90 135 GLN 2 O 1
ATOM 3176 N N . GLU B 2 136 ? 30.547 16.910 142.862 1.00 15.85 136 GLU 2 N 1
ATOM 3177 C CA . GLU B 2 136 ? 30.394 15.510 143.226 1.00 15.85 136 GLU 2 CA 1
ATOM 3178 C C . GLU B 2 136 ? 29.599 14.798 142.143 1.00 15.85 136 GLU 2 C 1
ATOM 3179 O O . GLU B 2 136 ? 28.822 15.411 141.414 1.00 15.85 136 GLU 2 O 1
ATOM 3185 N N . GLN B 2 137 ? 29.804 13.497 142.046 1.00 12.01 137 GLN 2 N 1
ATOM 3186 C CA . GLN B 2 137 ? 28.985 12.685 141.161 1.00 12.01 137 GLN 2 CA 1
ATOM 3187 C C . GLN B 2 137 ? 27.550 12.652 141.678 1.00 12.01 137 GLN 2 C 1
ATOM 3188 O O . GLN B 2 137 ? 27.336 12.452 142.876 1.00 12.01 137 GLN 2 O 1
ATOM 3194 N N . PRO B 2 138 ? 26.550 12.826 140.823 1.00 10.58 138 PRO 2 N 1
ATOM 3195 C CA . PRO B 2 138 ? 25.183 13.015 141.314 1.00 10.58 138 PRO 2 CA 1
ATOM 3196 C C . PRO B 2 138 ? 24.481 11.709 141.642 1.00 10.58 138 PRO 2 C 1
ATOM 3197 O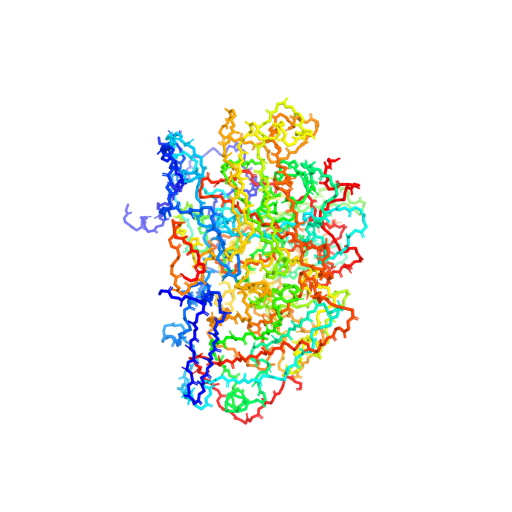 O . PRO B 2 138 ? 24.783 10.650 141.090 1.00 10.58 138 PRO 2 O 1
ATOM 3201 N N . ALA B 2 139 ? 23.507 11.806 142.540 1.00 9.51 139 ALA 2 N 1
ATOM 3202 C CA . ALA B 2 139 ? 22.701 10.666 142.932 1.00 9.51 139 ALA 2 CA 1
ATOM 3203 C C . ALA B 2 139 ? 21.528 10.477 141.968 1.00 9.51 139 ALA 2 C 1
ATOM 3204 O O . ALA B 2 139 ? 21.300 11.261 141.047 1.00 9.51 139 ALA 2 O 1
ATOM 3206 N N . PHE B 2 140 ? 20.775 9.407 142.195 1.00 10.23 140 PHE 2 N 1
ATOM 3207 C CA . PHE B 2 140 ? 19.712 9.026 141.275 1.00 10.23 140 PHE 2 CA 1
ATOM 3208 C C . PHE B 2 140 ? 18.593 10.061 141.251 1.00 10.23 140 PHE 2 C 1
ATOM 3209 O O . PHE B 2 140 ? 18.042 10.357 140.186 1.00 10.23 140 PHE 2 O 1
ATOM 3217 N N . ASP B 2 141 ? 18.273 10.650 142.405 1.00 11.20 141 ASP 2 N 1
ATOM 3218 C CA . ASP B 2 141 ? 17.265 11.697 142.483 1.00 11.20 141 ASP 2 CA 1
ATOM 3219 C C . ASP B 2 141 ? 17.605 12.924 141.645 1.00 11.20 141 ASP 2 C 1
ATOM 3220 O O . ASP B 2 141 ? 16.730 13.763 141.434 1.00 11.20 141 ASP 2 O 1
ATOM 3225 N N . ARG B 2 142 ? 18.839 13.069 141.175 1.00 8.63 142 ARG 2 N 1
ATOM 3226 C CA . ARG B 2 142 ? 19.170 14.144 140.251 1.00 8.63 142 ARG 2 CA 1
ATOM 3227 C C . ARG B 2 142 ? 19.403 13.676 138.822 1.00 8.63 142 ARG 2 C 1
ATOM 3228 O O . ARG B 2 142 ? 19.102 14.416 137.893 1.00 8.63 142 ARG 2 O 1
ATOM 3236 N N . THR B 2 143 ? 19.935 12.471 138.622 1.00 8.07 143 THR 2 N 1
ATOM 3237 C CA . THR B 2 143 ? 20.167 11.987 137.266 1.00 8.07 143 THR 2 CA 1
ATOM 3238 C C . THR B 2 143 ? 18.867 11.596 136.580 1.00 8.07 143 THR 2 C 1
ATOM 3239 O O . THR B 2 143 ? 18.752 11.715 135.361 1.00 8.07 143 THR 2 O 1
ATOM 3243 N N . MET B 2 144 ? 17.905 11.081 137.330 1.00 8.21 144 MET 2 N 1
ATOM 3244 C CA . MET B 2 144 ? 16.620 10.650 136.787 1.00 8.21 144 MET 2 CA 1
ATOM 3245 C C . MET B 2 144 ? 15.522 11.179 137.700 1.00 8.21 144 MET 2 C 1
ATOM 3246 O O . MET B 2 144 ? 14.910 10.425 138.458 1.00 8.21 144 MET 2 O 1
ATOM 3251 N N . PRO B 2 145 ? 15.248 12.487 137.653 1.00 7.47 145 PRO 2 N 1
ATOM 3252 C CA . PRO B 2 145 ? 14.342 13.078 138.647 1.00 7.47 145 PRO 2 CA 1
ATOM 3253 C C . PRO B 2 145 ? 12.862 12.781 138.437 1.00 7.47 145 PRO 2 C 1
ATOM 3254 O O . PRO B 2 145 ? 12.063 13.101 139.321 1.00 7.47 145 PRO 2 O 1
ATOM 3258 N N . GLY B 2 146 ? 12.466 12.193 137.319 1.00 7.91 146 GLY 2 N 1
ATOM 3259 C CA . GLY B 2 146 ? 11.076 11.863 137.090 1.00 7.91 146 GLY 2 CA 1
ATOM 3260 C C . GLY B 2 146 ? 10.263 13.013 136.524 1.00 7.91 146 GLY 2 C 1
ATOM 3261 O O . GLY B 2 146 ? 10.779 13.971 135.959 1.00 7.91 146 GLY 2 O 1
ATOM 3262 N N . SER B 2 147 ? 8.947 12.904 136.697 1.00 9.61 147 SER 2 N 1
ATOM 3263 C CA . SER B 2 147 ? 8.034 13.900 136.142 1.00 9.61 147 SER 2 CA 1
ATOM 3264 C C . SER B 2 147 ? 8.203 15.274 136.774 1.00 9.61 147 SER 2 C 1
ATOM 3265 O O . SER B 2 147 ? 7.943 16.278 136.116 1.00 9.61 147 SER 2 O 1
ATOM 3268 N N . GLU B 2 148 ? 8.594 15.347 138.043 1.00 9.60 148 GLU 2 N 1
ATOM 3269 C CA . GLU B 2 148 ? 8.765 16.645 138.678 1.00 9.60 148 GLU 2 CA 1
ATOM 3270 C C . GLU B 2 148 ? 10.020 17.369 138.214 1.00 9.60 148 GLU 2 C 1
ATOM 3271 O O . GLU B 2 148 ? 10.146 18.570 138.450 1.00 9.60 148 GLU 2 O 1
ATOM 3277 N N . GLY B 2 149 ? 10.943 16.676 137.556 1.00 7.32 149 GLY 2 N 1
ATOM 3278 C CA . GLY B 2 149 ? 12.185 17.278 137.130 1.00 7.32 149 GLY 2 CA 1
ATOM 3279 C C . GLY B 2 149 ? 13.119 17.681 138.251 1.00 7.32 149 GLY 2 C 1
ATOM 3280 O O . GLY B 2 149 ? 12.781 17.562 139.426 1.00 7.32 149 GLY 2 O 1
ATOM 3281 N N . GLY B 2 150 ? 14.325 18.106 137.883 1.00 6.07 150 GLY 2 N 1
ATOM 3282 C CA . GLY B 2 150 ? 15.302 18.630 138.806 1.00 6.07 150 GLY 2 CA 1
ATOM 3283 C C . GLY B 2 150 ? 15.549 20.120 138.612 1.00 6.07 150 GLY 2 C 1
ATOM 3284 O O . GLY B 2 150 ? 14.946 20.784 137.777 1.00 6.07 150 GLY 2 O 1
ATOM 3285 N N . THR B 2 151 ? 16.431 20.647 139.446 1.00 7.20 151 THR 2 N 1
ATOM 3286 C CA . THR B 2 151 ? 16.836 22.042 139.369 1.00 7.20 151 THR 2 CA 1
ATOM 3287 C C . THR B 2 151 ? 18.343 22.145 139.194 1.00 7.20 151 THR 2 C 1
ATOM 3288 O O . THR B 2 151 ? 19.100 21.301 139.674 1.00 7.20 151 THR 2 O 1
ATOM 3292 N N . PHE B 2 152 ? 18.769 23.172 138.471 1.00 7.56 152 PHE 2 N 1
ATOM 3293 C CA . PHE B 2 152 ? 20.187 23.462 138.356 1.00 7.56 152 PHE 2 CA 1
ATOM 3294 C C . PHE B 2 152 ? 20.747 23.989 139.670 1.00 7.56 152 PHE 2 C 1
ATOM 3295 O O . PHE B 2 152 ? 20.063 24.649 140.448 1.00 7.56 152 PHE 2 O 1
ATOM 3303 N N . GLN B 2 153 ? 22.003 23.654 139.929 1.00 9.70 153 GLN 2 N 1
ATOM 3304 C CA . GLN B 2 153 ? 22.785 24.327 140.953 1.00 9.70 153 GLN 2 CA 1
ATOM 3305 C C . GLN B 2 153 ? 23.967 25.079 140.379 1.00 9.70 153 GLN 2 C 1
ATOM 3306 O O . GLN B 2 153 ? 24.448 26.024 141.002 1.00 9.70 153 GLN 2 O 1
ATOM 3312 N N . GLU B 2 154 ? 24.445 24.678 139.212 1.00 9.49 154 GLU 2 N 1
ATOM 3313 C CA . GLU B 2 154 ? 25.504 25.379 138.501 1.00 9.49 154 GLU 2 CA 1
ATOM 3314 C C . GLU B 2 154 ? 25.005 25.782 137.123 1.00 9.49 154 GLU 2 C 1
ATOM 3315 O O . GLU B 2 154 ? 25.560 25.341 136.116 1.00 9.49 154 GLU 2 O 1
ATOM 3321 N N . PRO B 2 155 ? 23.964 26.625 137.037 1.00 8.12 155 PRO 2 N 1
ATOM 3322 C CA . PRO B 2 155 ? 23.465 27.014 135.707 1.00 8.12 155 PRO 2 CA 1
ATOM 3323 C C . PRO B 2 155 ? 24.527 27.649 134.815 1.00 8.12 155 PRO 2 C 1
ATOM 3324 O O . PRO B 2 155 ? 24.494 27.461 133.598 1.00 8.12 155 PRO 2 O 1
ATOM 3328 N N . PHE B 2 156 ? 25.502 28.353 135.389 1.00 8.05 156 PHE 2 N 1
ATOM 3329 C CA . PHE B 2 156 ? 26.569 28.921 134.579 1.00 8.05 156 PHE 2 CA 1
ATOM 3330 C C . PHE B 2 156 ? 27.377 27.826 133.879 1.00 8.05 156 PHE 2 C 1
ATOM 3331 O O . PHE B 2 156 ? 27.690 27.946 132.695 1.00 8.05 156 PHE 2 O 1
ATOM 3339 N N . TRP B 2 157 ? 27.650 26.724 134.564 1.00 8.33 157 TRP 2 N 1
ATOM 3340 C CA . TRP B 2 157 ? 28.414 25.625 133.994 1.00 8.33 157 TRP 2 CA 1
ATOM 3341 C C . TRP B 2 157 ? 27.557 24.578 133.285 1.00 8.33 157 TRP 2 C 1
ATOM 3342 O O . TRP B 2 157 ? 28.092 23.556 132.865 1.00 8.33 157 TRP 2 O 1
ATOM 3353 N N . LEU B 2 158 ? 26.253 24.811 133.147 1.00 7.70 158 LEU 2 N 1
ATOM 3354 C CA . LEU B 2 158 ? 25.320 23.868 132.529 1.00 7.70 158 LEU 2 CA 1
ATOM 3355 C C . LEU B 2 158 ? 25.376 22.491 133.191 1.00 7.70 158 LEU 2 C 1
ATOM 3356 O O . LEU B 2 158 ? 25.257 21.466 132.525 1.00 7.70 158 LEU 2 O 1
ATOM 3361 N N . GLU B 2 159 ? 25.560 22.472 134.512 1.00 9.27 159 GLU 2 N 1
ATOM 3362 C CA . GLU B 2 159 ? 25.674 21.259 135.317 1.00 9.27 159 GLU 2 CA 1
ATOM 3363 C C . GLU B 2 159 ? 26.729 20.280 134.830 1.00 9.27 159 GLU 2 C 1
ATOM 3364 O O . GLU B 2 159 ? 26.666 19.109 135.192 1.00 9.27 159 GLU 2 O 1
ATOM 3370 N N . ASP B 2 160 ? 27.634 20.694 133.957 1.00 8.66 160 ASP 2 N 1
ATOM 3371 C CA . ASP B 2 160 ? 28.493 19.695 133.339 1.00 8.66 160 ASP 2 CA 1
ATOM 3372 C C . ASP B 2 160 ? 29.909 20.196 133.074 1.00 8.66 160 ASP 2 C 1
ATOM 3373 O O . ASP B 2 160 ? 30.628 19.579 132.286 1.00 8.66 160 ASP 2 O 1
ATOM 3378 N N . GLY B 2 161 ? 30.339 21.277 133.711 1.00 7.67 161 GLY 2 N 1
ATOM 3379 C CA . GLY B 2 161 ? 31.671 21.786 133.484 1.00 7.67 161 GLY 2 CA 1
ATOM 3380 C C . GLY B 2 161 ? 31.902 22.461 132.150 1.00 7.67 161 GLY 2 C 1
ATOM 3381 O O . GLY B 2 161 ? 33.031 22.865 131.879 1.00 7.67 161 GLY 2 O 1
ATOM 3382 N N . THR B 2 162 ? 30.885 22.596 131.315 1.00 6.80 162 THR 2 N 1
ATOM 3383 C CA . THR B 2 162 ? 30.914 23.417 130.109 1.00 6.80 162 THR 2 CA 1
ATOM 3384 C C . THR B 2 162 ? 30.381 24.808 130.467 1.00 6.80 162 THR 2 C 1
ATOM 3385 O O . THR B 2 162 ? 30.549 25.263 131.598 1.00 6.80 162 THR 2 O 1
ATOM 3389 N N . SER B 2 163 ? 29.858 25.560 129.515 1.00 6.28 163 SER 2 N 1
ATOM 3390 C CA . SER B 2 163 ? 29.314 26.875 129.820 1.00 6.28 163 SER 2 CA 1
ATOM 3391 C C . SER B 2 163 ? 27.932 27.048 129.213 1.00 6.28 163 SER 2 C 1
ATOM 3392 O O . SER B 2 163 ? 27.664 26.568 128.111 1.00 6.28 163 SER 2 O 1
ATOM 3395 N N . LEU B 2 164 ? 27.079 27.777 129.930 1.00 5.90 164 LEU 2 N 1
ATOM 3396 C CA . LEU B 2 164 ? 25.749 28.100 129.426 1.00 5.90 164 LEU 2 CA 1
ATOM 3397 C C . LEU B 2 164 ? 25.819 28.931 128.151 1.00 5.90 164 LEU 2 C 1
ATOM 3398 O O . LEU B 2 164 ? 25.006 28.755 127.237 1.00 5.90 164 LEU 2 O 1
ATOM 3403 N N . GLY B 2 165 ? 26.791 29.836 128.072 1.00 5.22 165 GLY 2 N 1
ATOM 3404 C CA . GLY B 2 165 ? 26.932 30.676 126.903 1.00 5.22 165 GLY 2 CA 1
ATOM 3405 C C . GLY B 2 165 ? 27.146 29.900 125.623 1.00 5.22 165 GLY 2 C 1
ATOM 3406 O O . GLY B 2 165 ? 26.625 30.276 124.580 1.00 5.22 165 GLY 2 O 1
ATOM 3407 N N . ASN B 2 166 ? 27.874 28.794 125.689 1.00 4.99 166 ASN 2 N 1
ATOM 3408 C CA . ASN B 2 166 ? 28.130 27.994 124.505 1.00 4.99 166 ASN 2 CA 1
ATOM 3409 C C . ASN B 2 166 ? 27.043 26.965 124.237 1.00 4.99 166 ASN 2 C 1
ATOM 3410 O O . ASN B 2 166 ? 27.065 26.333 123.183 1.00 4.99 166 ASN 2 O 1
ATOM 3415 N N . SER B 2 167 ? 26.076 26.815 125.130 1.00 4.27 167 SER 2 N 1
ATOM 3416 C CA . SER B 2 167 ? 25.021 25.851 124.890 1.00 4.27 167 SER 2 CA 1
ATOM 3417 C C . SER B 2 167 ? 24.061 26.267 123.786 1.00 4.27 167 SER 2 C 1
ATOM 3418 O O . SER B 2 167 ? 23.131 25.518 123.533 1.00 4.27 167 SER 2 O 1
ATOM 3421 N N . LEU B 2 168 ? 24.254 27.398 123.103 1.00 4.03 168 LEU 2 N 1
ATOM 3422 C CA . LEU B 2 168 ? 23.417 27.632 121.932 1.00 4.03 168 LEU 2 CA 1
ATOM 3423 C C . LEU B 2 168 ? 23.762 26.702 120.774 1.00 4.03 168 LEU 2 C 1
ATOM 3424 O O . LEU B 2 168 ? 23.004 26.642 119.811 1.00 4.03 168 LEU 2 O 1
ATOM 3429 N N . ILE B 2 169 ? 24.872 25.968 120.855 1.00 3.61 169 ILE 2 N 1
ATOM 3430 C CA . ILE B 2 169 ? 25.109 24.902 119.892 1.00 3.61 169 ILE 2 CA 1
ATOM 3431 C C . ILE B 2 169 ? 23.997 23.851 119.954 1.00 3.61 169 ILE 2 C 1
ATOM 3432 O O . ILE B 2 169 ? 23.604 23.302 118.927 1.00 3.61 169 ILE 2 O 1
ATOM 3437 N N . TYR B 2 170 ? 23.430 23.612 121.126 1.00 3.28 170 TYR 2 N 1
ATOM 3438 C CA . TYR B 2 170 ? 22.302 22.711 121.252 1.00 3.28 170 TYR 2 CA 1
ATOM 3439 C C . TYR B 2 170 ? 21.038 23.323 120.653 1.00 3.28 170 TYR 2 C 1
ATOM 3440 O O . TYR B 2 170 ? 20.910 24.542 120.556 1.00 3.28 170 TYR 2 O 1
ATOM 3449 N N . PRO B 2 171 ? 20.085 22.490 120.241 1.00 3.47 171 PRO 2 N 1
ATOM 3450 C CA . PRO B 2 171 ? 18.802 23.023 119.761 1.00 3.47 171 PRO 2 CA 1
ATOM 3451 C C . PRO B 2 171 ? 18.105 23.789 120.875 1.00 3.47 171 PRO 2 C 1
ATOM 3452 O O . PRO B 2 171 ? 18.105 23.368 122.027 1.00 3.47 171 PRO 2 O 1
ATOM 3456 N N . HIS B 2 172 ? 17.577 24.961 120.539 1.00 3.55 172 HIS 2 N 1
ATOM 3457 C CA . HIS B 2 172 ? 17.081 25.867 121.566 1.00 3.55 172 HIS 2 CA 1
ATOM 3458 C C . HIS B 2 172 ? 16.086 26.849 120.970 1.00 3.55 172 HIS 2 C 1
ATOM 3459 O O . HIS B 2 172 ? 15.975 26.996 119.757 1.00 3.55 172 HIS 2 O 1
ATOM 3466 N N . GLN B 2 173 ? 15.353 27.507 121.860 1.00 4.72 173 GLN 2 N 1
ATOM 3467 C CA . GLN B 2 173 ? 14.657 28.755 121.593 1.00 4.72 173 GLN 2 CA 1
ATOM 3468 C C . GLN B 2 173 ? 14.804 29.617 122.834 1.00 4.72 173 GLN 2 C 1
ATOM 3469 O O . GLN B 2 173 ? 15.253 29.164 123.880 1.00 4.72 173 GLN 2 O 1
ATOM 3475 N N . TRP B 2 174 ? 14.406 30.865 122.723 1.00 4.71 174 TRP 2 N 1
ATOM 3476 C CA . TRP B 2 174 ? 14.271 31.710 123.891 1.00 4.71 174 TRP 2 CA 1
ATOM 3477 C C . TRP B 2 174 ? 12.800 31.951 124.174 1.00 4.71 174 TRP 2 C 1
ATOM 3478 O O . TRP B 2 174 ? 11.966 31.951 123.271 1.00 4.71 174 TRP 2 O 1
ATOM 3489 N N . ILE B 2 175 ? 12.490 32.178 125.427 1.00 4.69 175 ILE 2 N 1
ATOM 3490 C CA . ILE B 2 175 ? 11.277 32.887 125.782 1.00 4.69 175 ILE 2 CA 1
ATOM 3491 C C . ILE B 2 175 ? 11.715 34.215 126.383 1.00 4.69 175 ILE 2 C 1
ATOM 3492 O O . ILE B 2 175 ? 12.125 34.291 127.542 1.00 4.69 175 ILE 2 O 1
ATOM 3497 N N . ASN B 2 176 ? 11.656 35.249 125.556 1.00 5.28 176 ASN 2 N 1
ATOM 3498 C CA . ASN B 2 176 ? 11.858 36.645 125.923 1.00 5.28 176 ASN 2 CA 1
ATOM 3499 C C . ASN B 2 176 ? 10.476 37.275 126.076 1.00 5.28 176 ASN 2 C 1
ATOM 3500 O O . ASN B 2 176 ? 9.719 37.335 125.109 1.00 5.28 176 ASN 2 O 1
ATOM 3505 N N . LEU B 2 177 ? 10.128 37.693 127.292 1.00 5.66 177 LEU 2 N 1
ATOM 3506 C CA . LEU B 2 177 ? 8.731 38.028 127.590 1.00 5.66 177 LEU 2 CA 1
ATOM 3507 C C . LEU B 2 177 ? 8.201 39.195 126.754 1.00 5.66 177 LEU 2 C 1
ATOM 3508 O O . LEU B 2 177 ? 7.000 39.273 126.510 1.00 5.66 177 LEU 2 O 1
ATOM 3513 N N . ARG B 2 178 ? 9.063 40.105 126.308 1.00 5.93 178 ARG 2 N 1
ATOM 3514 C CA . ARG B 2 178 ? 8.607 41.152 125.405 1.00 5.93 178 ARG 2 CA 1
ATOM 3515 C C . ARG B 2 178 ? 8.185 40.620 124.034 1.00 5.93 178 ARG 2 C 1
ATOM 3516 O O . ARG B 2 178 ? 7.455 41.315 123.331 1.00 5.93 178 ARG 2 O 1
ATOM 3524 N N . THR B 2 179 ? 8.581 39.405 123.659 1.00 7.13 179 THR 2 N 1
ATOM 3525 C CA . THR B 2 179 ? 8.392 38.866 122.316 1.00 7.13 179 THR 2 CA 1
ATOM 3526 C C . THR B 2 179 ? 7.437 37.685 122.244 1.00 7.13 179 THR 2 C 1
ATOM 3527 O O . THR B 2 179 ? 6.534 37.685 121.410 1.00 7.13 179 THR 2 O 1
ATOM 3531 N N . ASN B 2 180 ? 7.630 36.654 123.059 1.00 6.05 180 ASN 2 N 1
ATOM 3532 C CA . ASN B 2 180 ? 6.898 35.404 122.914 1.00 6.05 180 ASN 2 CA 1
ATOM 3533 C C . ASN B 2 180 ? 6.594 34.839 124.293 1.00 6.05 180 ASN 2 C 1
ATOM 3534 O O . ASN B 2 180 ? 7.248 35.169 125.279 1.00 6.05 180 ASN 2 O 1
ATOM 3539 N N . ASN B 2 181 ? 5.593 33.971 124.347 1.00 6.53 181 ASN 2 N 1
ATOM 3540 C CA . ASN B 2 181 ? 5.219 33.294 125.579 1.00 6.53 181 ASN 2 CA 1
ATOM 3541 C C . ASN B 2 181 ? 5.428 31.784 125.505 1.00 6.53 181 ASN 2 C 1
ATOM 3542 O O . ASN B 2 181 ? 5.066 31.075 126.444 1.00 6.53 181 ASN 2 O 1
ATOM 3547 N N . SER B 2 182 ? 6.033 31.275 124.437 1.00 6.00 182 SER 2 N 1
ATOM 3548 C CA . SER B 2 182 ? 6.120 29.836 124.248 1.00 6.00 182 SER 2 CA 1
ATOM 3549 C C . SER B 2 182 ? 7.284 29.497 123.333 1.00 6.00 182 SER 2 C 1
ATOM 3550 O O . SER B 2 182 ? 7.625 30.263 122.433 1.00 6.00 182 SER 2 O 1
ATOM 3553 N N . ALA B 2 183 ? 7.862 28.325 123.571 1.00 4.93 183 ALA 2 N 1
ATOM 3554 C CA . ALA B 2 183 ? 8.923 27.730 122.770 1.00 4.93 183 ALA 2 CA 1
ATOM 3555 C C . ALA B 2 183 ? 8.520 26.319 122.360 1.00 4.93 183 ALA 2 C 1
ATOM 3556 O O . ALA B 2 183 ? 7.985 25.560 123.168 1.00 4.93 183 ALA 2 O 1
ATOM 3558 N N . THR B 2 184 ? 8.763 25.977 121.102 1.00 5.23 184 THR 2 N 1
ATOM 3559 C CA . THR B 2 184 ? 8.443 24.666 120.554 1.00 5.23 184 THR 2 CA 1
ATOM 3560 C C . THR B 2 184 ? 9.694 24.047 119.956 1.00 5.23 184 THR 2 C 1
ATOM 3561 O O . THR B 2 184 ? 10.375 24.674 119.147 1.00 5.23 184 THR 2 O 1
ATOM 3565 N N . LEU B 2 185 ? 9.995 22.817 120.344 1.00 4.96 185 LEU 2 N 1
ATOM 3566 C CA . LEU B 2 185 ? 11.117 22.095 119.766 1.00 4.96 185 LEU 2 CA 1
ATOM 3567 C C . LEU B 2 185 ? 10.678 20.703 119.343 1.00 4.96 185 LEU 2 C 1
ATOM 3568 O O . LEU B 2 185 ? 10.001 20.004 120.099 1.00 4.96 185 LEU 2 O 1
ATOM 3573 N N . ILE B 2 186 ? 11.056 20.317 118.136 1.00 4.69 186 ILE 2 N 1
ATOM 3574 C CA . ILE B 2 186 ? 10.888 18.964 117.631 1.00 4.69 186 ILE 2 CA 1
ATOM 3575 C C . ILE B 2 186 ? 12.255 18.289 117.680 1.00 4.69 186 ILE 2 C 1
ATOM 3576 O O . ILE B 2 186 ? 13.227 18.809 117.128 1.00 4.69 186 ILE 2 O 1
ATOM 3581 N N . LEU B 2 187 ? 12.338 17.143 118.349 1.00 3.97 187 LEU 2 N 1
ATOM 3582 C CA . LEU B 2 187 ? 13.601 16.457 118.607 1.00 3.97 187 LEU 2 CA 1
ATOM 3583 C C . LEU B 2 187 ? 13.601 15.103 117.925 1.00 3.97 187 LEU 2 C 1
ATOM 3584 O O . LEU B 2 187 ? 12.704 14.290 118.183 1.00 3.97 187 LEU 2 O 1
ATOM 3589 N N . PRO B 2 188 ? 14.568 14.809 117.071 1.00 3.64 188 PRO 2 N 1
ATOM 3590 C CA . PRO B 2 188 ? 14.728 13.441 116.583 1.00 3.64 188 PRO 2 CA 1
ATOM 3591 C C . PRO B 2 188 ? 15.337 12.559 117.661 1.00 3.64 188 PRO 2 C 1
ATOM 3592 O O . PRO B 2 188 ? 15.967 13.024 118.604 1.00 3.64 188 PRO 2 O 1
ATOM 3596 N N . TYR B 2 189 ? 15.156 11.259 117.503 1.00 3.18 189 TYR 2 N 1
ATOM 3597 C CA . TYR B 2 189 ? 15.923 10.329 118.325 1.00 3.18 189 TYR 2 CA 1
ATOM 3598 C C . TYR B 2 189 ? 17.422 10.543 118.112 1.00 3.18 189 TYR 2 C 1
ATOM 3599 O O . TYR B 2 189 ? 17.892 10.650 116.980 1.00 3.18 189 TYR 2 O 1
ATOM 3608 N N . VAL B 2 190 ? 18.179 10.629 119.198 1.00 3.69 190 VAL 2 N 1
ATOM 3609 C CA . VAL B 2 190 ? 19.633 10.668 119.094 1.00 3.69 190 VAL 2 CA 1
ATOM 3610 C C . VAL B 2 190 ? 20.235 9.623 120.022 1.00 3.69 190 VAL 2 C 1
ATOM 3611 O O . VAL B 2 190 ? 19.914 9.585 121.211 1.00 3.69 190 VAL 2 O 1
ATOM 3615 N N . ASN B 2 191 ? 21.118 8.794 119.479 1.00 3.64 191 ASN 2 N 1
ATOM 3616 C CA . ASN B 2 191 ? 21.823 7.763 120.229 1.00 3.64 191 ASN 2 CA 1
ATOM 3617 C C . ASN B 2 191 ? 22.942 7.240 119.348 1.00 3.64 191 ASN 2 C 1
ATOM 3618 O O . ASN B 2 191 ? 22.956 7.455 118.139 1.00 3.64 191 ASN 2 O 1
ATOM 3623 N N . ALA B 2 192 ? 23.864 6.523 119.965 1.00 3.68 192 ALA 2 N 1
ATOM 3624 C CA . ALA B 2 192 ? 24.894 5.832 119.214 1.00 3.68 192 ALA 2 CA 1
ATOM 3625 C C . ALA B 2 192 ? 24.484 4.412 118.830 1.00 3.68 192 ALA 2 C 1
ATOM 3626 O O . ALA B 2 192 ? 25.227 3.750 118.116 1.00 3.68 192 ALA 2 O 1
ATOM 3628 N N . ILE B 2 193 ? 23.322 3.942 119.276 1.00 3.55 193 ILE 2 N 1
ATOM 3629 C CA . ILE B 2 193 ? 22.789 2.633 118.882 1.00 3.55 193 ILE 2 CA 1
ATOM 3630 C C . ILE B 2 193 ? 21.374 2.814 118.331 1.00 3.55 193 ILE 2 C 1
ATOM 3631 O O . ILE B 2 193 ? 20.814 3.904 118.477 1.00 3.55 193 ILE 2 O 1
ATOM 3636 N N . PRO B 2 194 ? 20.751 1.794 117.680 1.00 3.83 194 PRO 2 N 1
ATOM 3637 C CA . PRO B 2 194 ? 19.400 1.992 117.128 1.00 3.83 194 PRO 2 CA 1
ATOM 3638 C C . PRO B 2 194 ? 18.286 2.188 118.158 1.00 3.83 194 PRO 2 C 1
ATOM 3639 O O . PRO B 2 194 ? 17.484 3.110 118.019 1.00 3.83 194 PRO 2 O 1
ATOM 3643 N N . MET B 2 195 ? 18.209 1.335 119.171 1.00 4.21 195 MET 2 N 1
ATOM 3644 C CA . MET B 2 195 ? 17.253 1.468 120.259 1.00 4.21 195 MET 2 CA 1
ATOM 3645 C C . MET B 2 195 ? 18.029 1.417 121.563 1.00 4.21 195 MET 2 C 1
ATOM 3646 O O . MET B 2 195 ? 19.203 1.065 121.583 1.00 4.21 195 MET 2 O 1
ATOM 3651 N N . ASP B 2 196 ? 17.372 1.784 122.657 1.00 4.14 196 ASP 2 N 1
ATOM 3652 C CA . ASP B 2 196 ? 18.019 1.760 123.956 1.00 4.14 196 ASP 2 CA 1
ATOM 3653 C C . ASP B 2 196 ? 16.931 1.751 125.024 1.00 4.14 196 ASP 2 C 1
ATOM 3654 O O . ASP B 2 196 ? 15.791 2.129 124.765 1.00 4.14 196 ASP 2 O 1
ATOM 3659 N N . SER B 2 197 ? 17.301 1.302 126.219 1.00 4.45 197 SER 2 N 1
ATOM 3660 C CA . SER B 2 197 ? 16.378 1.192 127.343 1.00 4.45 197 SER 2 CA 1
ATOM 3661 C C . SER B 2 197 ? 15.915 2.552 127.847 1.00 4.45 197 SER 2 C 1
ATOM 3662 O O . SER B 2 197 ? 16.728 3.441 128.092 1.00 4.45 197 SER 2 O 1
ATOM 3665 N N . ALA B 2 198 ? 14.604 2.676 128.082 1.00 4.84 198 ALA 2 N 1
ATOM 3666 C CA . ALA B 2 198 ? 14.026 3.917 128.601 1.00 4.84 198 ALA 2 CA 1
ATOM 3667 C C . ALA B 2 198 ? 14.361 4.169 130.071 1.00 4.84 198 ALA 2 C 1
ATOM 3668 O O . ALA B 2 198 ? 14.457 5.325 130.473 1.00 4.84 198 ALA 2 O 1
ATOM 3670 N N . ILE B 2 199 ? 14.571 3.125 130.879 1.00 5.32 199 ILE 2 N 1
ATOM 3671 C CA . ILE B 2 199 ? 14.843 3.313 132.301 1.00 5.32 199 ILE 2 CA 1
ATOM 3672 C C . ILE B 2 199 ? 16.325 3.447 132.624 1.00 5.32 199 ILE 2 C 1
ATOM 3673 O O . ILE B 2 199 ? 16.676 3.880 133.724 1.00 5.32 199 ILE 2 O 1
ATOM 3678 N N . ARG B 2 200 ? 17.199 3.103 131.708 1.00 5.22 200 ARG 2 N 1
ATOM 3679 C CA . ARG B 2 200 ? 18.610 3.104 132.021 1.00 5.22 200 ARG 2 CA 1
ATOM 3680 C C . ARG B 2 200 ? 19.344 4.296 131.436 1.00 5.22 200 ARG 2 C 1
ATOM 3681 O O . ARG B 2 200 ? 20.410 4.644 131.939 1.00 5.22 200 ARG 2 O 1
ATOM 3689 N N . HIS B 2 201 ? 18.779 4.955 130.431 1.00 4.94 201 HIS 2 N 1
ATOM 3690 C CA . HIS B 2 201 ? 19.463 5.963 129.639 1.00 4.94 201 HIS 2 CA 1
ATOM 3691 C C . HIS B 2 201 ? 18.492 7.074 129.259 1.00 4.94 201 HIS 2 C 1
ATOM 3692 O O . HIS B 2 201 ? 17.359 6.803 128.865 1.00 4.94 201 HIS 2 O 1
ATOM 3699 N N . SER B 2 202 ? 18.939 8.319 129.379 1.00 4.75 202 SER 2 N 1
ATOM 3700 C CA . SER B 2 202 ? 18.172 9.487 128.954 1.00 4.75 202 SER 2 CA 1
ATOM 3701 C C . SER B 2 202 ? 18.823 10.090 127.720 1.00 4.75 202 SER 2 C 1
ATOM 3702 O O . SER B 2 202 ? 19.931 10.623 127.800 1.00 4.75 202 SER 2 O 1
ATOM 3705 N N . ASN B 2 203 ? 18.108 10.062 126.601 1.00 4.71 203 ASN 2 N 1
ATOM 3706 C CA . ASN B 2 203 ? 18.662 10.542 125.339 1.00 4.71 203 ASN 2 CA 1
ATOM 3707 C C . ASN B 2 203 ? 18.673 12.073 125.250 1.00 4.71 203 ASN 2 C 1
ATOM 3708 O O . ASN B 2 203 ? 19.551 12.648 124.606 1.00 4.71 203 ASN 2 O 1
ATOM 3713 N N . TRP B 2 204 ? 17.689 12.745 125.833 1.00 3.27 204 TRP 2 N 1
ATOM 3714 C CA . TRP B 2 204 ? 17.584 14.198 125.799 1.00 3.27 204 TRP 2 CA 1
ATOM 3715 C C . TRP B 2 204 ? 17.322 14.723 127.198 1.00 3.27 204 TRP 2 C 1
ATOM 3716 O O . TRP B 2 204 ? 16.764 14.024 128.038 1.00 3.27 204 TRP 2 O 1
ATOM 3727 N N . THR B 2 205 ? 17.761 15.950 127.446 1.00 4.21 205 THR 2 N 1
ATOM 3728 C CA . THR B 2 205 ? 17.376 16.708 128.625 1.00 4.21 205 THR 2 CA 1
ATOM 3729 C C . THR B 2 205 ? 16.745 18.013 128.180 1.00 4.21 205 THR 2 C 1
ATOM 3730 O O . THR B 2 205 ? 17.347 18.764 127.413 1.00 4.21 205 THR 2 O 1
ATOM 3734 N N . LEU B 2 206 ? 15.549 18.283 128.677 1.00 4.14 206 LEU 2 N 1
ATOM 3735 C CA . LEU B 2 206 ? 14.910 19.576 128.493 1.00 4.14 206 LEU 2 CA 1
ATOM 3736 C C . LEU B 2 206 ? 15.327 20.491 129.632 1.00 4.14 206 LEU 2 C 1
ATOM 3737 O O . LEU B 2 206 ? 15.001 20.235 130.787 1.00 4.14 206 LEU 2 O 1
ATOM 3742 N N . ALA B 2 207 ? 16.015 21.570 129.300 1.00 4.11 207 ALA 2 N 1
ATOM 3743 C CA . ALA B 2 207 ? 16.540 22.507 130.284 1.00 4.11 207 ALA 2 CA 1
ATOM 3744 C C . ALA B 2 207 ? 15.975 23.901 130.033 1.00 4.11 207 ALA 2 C 1
ATOM 3745 O O . ALA B 2 207 ? 15.996 24.398 128.905 1.00 4.11 207 ALA 2 O 1
ATOM 3747 N N . ILE B 2 208 ? 15.444 24.513 131.080 1.00 4.15 208 ILE 2 N 1
ATOM 3748 C CA . ILE B 2 208 ? 14.862 25.847 131.024 1.00 4.15 208 ILE 2 CA 1
ATOM 3749 C C . ILE B 2 208 ? 15.600 26.704 132.048 1.00 4.15 208 ILE 2 C 1
ATOM 3750 O O . ILE B 2 208 ? 15.393 26.552 133.253 1.00 4.15 208 ILE 2 O 1
ATOM 3755 N N . ILE B 2 209 ? 16.422 27.633 131.580 1.00 5.20 209 ILE 2 N 1
ATOM 3756 C CA . ILE B 2 209 ? 17.307 28.396 132.448 1.00 5.20 209 ILE 2 CA 1
ATOM 3757 C C . ILE B 2 209 ? 16.997 29.882 132.323 1.00 5.20 209 ILE 2 C 1
ATOM 3758 O O . ILE B 2 209 ? 17.040 30.432 131.223 1.00 5.20 209 ILE 2 O 1
ATOM 3763 N N . PRO B 2 210 ? 16.673 30.567 133.416 1.00 5.93 210 PRO 2 N 1
ATOM 3764 C CA . PRO B 2 210 ? 16.544 32.031 133.370 1.00 5.93 210 PRO 2 CA 1
ATOM 3765 C C . PRO B 2 210 ? 17.886 32.713 133.148 1.00 5.93 210 PRO 2 C 1
ATOM 3766 O O . PRO B 2 210 ? 18.854 32.456 133.861 1.00 5.93 210 PRO 2 O 1
ATOM 3770 N N . VAL B 2 211 ? 17.928 33.600 132.171 1.00 6.00 211 VAL 2 N 1
ATOM 3771 C CA . VAL B 2 211 ? 19.119 34.377 131.855 1.00 6.00 211 VAL 2 CA 1
ATOM 3772 C C . VAL B 2 211 ? 18.947 35.830 132.282 1.00 6.00 211 VAL 2 C 1
ATOM 3773 O O . VAL B 2 211 ? 19.686 36.323 133.126 1.00 6.00 211 VAL 2 O 1
ATOM 3777 N N . ALA B 2 212 ? 17.936 36.506 131.763 1.00 6.24 212 ALA 2 N 1
ATOM 3778 C CA . ALA B 2 212 ? 17.526 37.788 132.318 1.00 6.24 212 ALA 2 CA 1
ATOM 3779 C C . ALA B 2 212 ? 16.474 37.539 133.389 1.00 6.24 212 ALA 2 C 1
ATOM 3780 O O . ALA B 2 212 ? 15.482 36.864 133.113 1.00 6.24 212 ALA 2 O 1
ATOM 3782 N N . PRO B 2 213 ? 16.664 38.014 134.617 1.00 6.62 213 PRO 2 N 1
ATOM 3783 C CA . PRO B 2 213 ? 15.709 37.692 135.685 1.00 6.62 213 PRO 2 CA 1
ATOM 3784 C C . PRO B 2 213 ? 14.324 38.276 135.434 1.00 6.62 213 PRO 2 C 1
ATOM 3785 O O . PRO B 2 213 ? 14.122 39.173 134.617 1.00 6.62 213 PRO 2 O 1
ATOM 3789 N N . LEU B 2 214 ? 13.363 37.743 136.169 1.00 6.78 214 LEU 2 N 1
ATOM 3790 C CA . LEU B 2 214 ? 11.973 38.139 136.023 1.00 6.78 214 LEU 2 CA 1
ATOM 3791 C C . LEU B 2 214 ? 11.714 39.405 136.827 1.00 6.78 214 LEU 2 C 1
ATOM 3792 O O . LEU B 2 214 ? 11.855 39.405 138.048 1.00 6.78 214 LEU 2 O 1
ATOM 3797 N N . LYS B 2 215 ? 11.308 40.470 136.145 1.00 7.47 215 LYS 2 N 1
ATOM 3798 C CA . LYS B 2 215 ? 11.027 41.758 136.764 1.00 7.47 215 LYS 2 CA 1
ATOM 3799 C C . LYS B 2 215 ? 9.622 42.217 136.403 1.00 7.47 215 LYS 2 C 1
ATOM 3800 O O . LYS B 2 215 ? 9.162 42.006 135.281 1.00 7.47 215 LYS 2 O 1
ATOM 3806 N N . TYR B 2 216 ? 8.952 42.834 137.367 1.00 9.31 216 TYR 2 N 1
ATOM 3807 C CA . TYR B 2 216 ? 7.567 43.269 137.265 1.00 9.31 216 TYR 2 CA 1
ATOM 3808 C C . TYR B 2 216 ? 7.502 44.786 137.385 1.00 9.31 216 TYR 2 C 1
ATOM 3809 O O . TYR B 2 216 ? 8.351 45.397 138.025 1.00 9.31 216 TYR 2 O 1
ATOM 3818 N N . ALA B 2 217 ? 6.479 45.398 136.800 1.00 9.90 217 ALA 2 N 1
ATOM 3819 C CA . ALA B 2 217 ? 6.296 46.839 136.923 1.00 9.90 217 ALA 2 CA 1
ATOM 3820 C C . ALA B 2 217 ? 5.790 47.265 138.299 1.00 9.90 217 ALA 2 C 1
ATOM 3821 O O . ALA B 2 217 ? 5.325 48.386 138.448 1.00 9.90 217 ALA 2 O 1
ATOM 3823 N N . ALA B 2 218 ? 5.855 46.396 139.295 1.00 15.06 218 ALA 2 N 1
ATOM 3824 C CA . ALA B 2 218 ? 5.581 46.749 140.676 1.00 15.06 218 ALA 2 CA 1
ATOM 3825 C C . ALA B 2 218 ? 6.419 45.826 141.544 1.00 15.06 218 ALA 2 C 1
ATOM 3826 O O . ALA B 2 218 ? 7.067 44.903 141.051 1.00 15.06 218 ALA 2 O 1
ATOM 3828 N N . GLU B 2 219 ? 6.416 46.086 142.846 1.00 24.60 219 GLU 2 N 1
ATOM 3829 C CA . GLU B 2 219 ? 7.221 45.308 143.775 1.00 24.60 219 GLU 2 CA 1
ATOM 3830 C C . GLU B 2 219 ? 6.447 44.153 144.404 1.00 24.60 219 GLU 2 C 1
ATOM 3831 O O . GLU B 2 219 ? 6.842 43.665 145.464 1.00 24.60 219 GLU 2 O 1
ATOM 3837 N N . THR B 2 220 ? 5.367 43.697 143.772 1.00 25.55 220 THR 2 N 1
ATOM 3838 C CA . THR B 2 220 ? 4.432 42.799 144.433 1.00 25.55 220 THR 2 CA 1
ATOM 3839 C C . THR B 2 220 ? 4.399 41.388 143.863 1.00 25.55 220 THR 2 C 1
ATOM 3840 O O . THR B 2 220 ? 3.752 40.525 144.462 1.00 25.55 220 THR 2 O 1
ATOM 3844 N N . THR B 2 221 ? 5.074 41.127 142.738 1.00 22.26 221 THR 2 N 1
ATOM 3845 C CA . THR B 2 221 ? 5.435 39.801 142.218 1.00 22.26 221 THR 2 CA 1
ATOM 3846 C C . THR B 2 221 ? 4.324 38.728 142.202 1.00 22.26 221 THR 2 C 1
ATOM 3847 O O . THR B 2 221 ? 4.334 37.791 143.005 1.00 22.26 221 THR 2 O 1
ATOM 3851 N N . PRO B 2 222 ? 3.370 38.814 141.276 1.00 15.38 222 PRO 2 N 1
ATOM 3852 C CA . PRO B 2 222 ? 2.364 37.750 141.121 1.00 15.38 222 PRO 2 CA 1
ATOM 3853 C C . PRO B 2 222 ? 2.962 36.453 140.580 1.00 15.38 222 PRO 2 C 1
ATOM 3854 O O . PRO B 2 222 ? 4.109 36.387 140.146 1.00 15.38 222 PRO 2 O 1
ATOM 3858 N N . LEU B 2 223 ? 2.156 35.400 140.594 1.00 9.45 223 LEU 2 N 1
ATOM 3859 C CA . LEU B 2 223 ? 2.665 34.075 140.261 1.00 9.45 223 LEU 2 CA 1
ATOM 3860 C C . LEU B 2 223 ? 2.758 33.915 138.748 1.00 9.45 223 LEU 2 C 1
ATOM 3861 O O . LEU B 2 223 ? 1.764 34.080 138.040 1.00 9.45 223 LEU 2 O 1
ATOM 3866 N N . VAL B 2 224 ? 3.944 33.591 138.255 1.00 7.48 224 VAL 2 N 1
ATOM 3867 C CA . VAL B 2 224 ? 4.183 33.370 136.837 1.00 7.48 224 VAL 2 CA 1
ATOM 3868 C C . VAL B 2 224 ? 4.704 31.950 136.658 1.00 7.48 224 VAL 2 C 1
ATOM 3869 O O . VAL B 2 224 ? 5.887 31.684 136.851 1.00 7.48 224 VAL 2 O 1
ATOM 3873 N N . PRO B 2 225 ? 3.840 31.003 136.320 1.00 6.80 225 PRO 2 N 1
ATOM 3874 C CA . PRO B 2 225 ? 4.289 29.620 136.158 1.00 6.80 225 PRO 2 CA 1
ATOM 3875 C C . PRO B 2 225 ? 4.955 29.365 134.815 1.00 6.80 225 PRO 2 C 1
ATOM 3876 O O . PRO B 2 225 ? 4.729 30.062 133.829 1.00 6.80 225 PRO 2 O 1
ATOM 3880 N N . ILE B 2 226 ? 5.798 28.347 134.800 1.00 5.70 226 ILE 2 N 1
ATOM 3881 C CA . ILE B 2 226 ? 6.320 27.748 133.581 1.00 5.70 226 ILE 2 CA 1
ATOM 3882 C C . ILE B 2 226 ? 5.696 26.365 133.464 1.00 5.70 226 ILE 2 C 1
ATOM 3883 O O . ILE B 2 226 ? 5.546 25.655 134.460 1.00 5.70 226 ILE 2 O 1
ATOM 3888 N N . THR B 2 227 ? 5.325 25.988 132.255 1.00 5.10 227 THR 2 N 1
ATOM 3889 C CA . THR B 2 227 ? 4.601 24.749 132.060 1.00 5.10 227 THR 2 CA 1
ATOM 3890 C C . THR B 2 227 ? 5.178 24.011 130.867 1.00 5.10 227 THR 2 C 1
ATOM 3891 O O . THR B 2 227 ? 5.323 24.575 129.785 1.00 5.10 227 THR 2 O 1
ATOM 3895 N N . VAL B 2 228 ? 5.472 22.741 131.051 1.00 4.27 228 VAL 2 N 1
ATOM 3896 C CA . VAL B 2 228 ? 6.101 21.932 130.022 1.00 4.27 228 VAL 2 CA 1
ATOM 3897 C C . VAL B 2 228 ? 5.073 20.951 129.483 1.00 4.27 228 VAL 2 C 1
ATOM 3898 O O . VAL B 2 228 ? 4.346 20.309 130.248 1.00 4.27 228 VAL 2 O 1
ATOM 3902 N N . THR B 2 229 ? 5.008 20.840 128.168 1.00 4.24 229 THR 2 N 1
ATOM 3903 C CA . THR B 2 229 ? 4.112 19.910 127.497 1.00 4.24 229 THR 2 CA 1
ATOM 3904 C C . THR B 2 229 ? 4.928 19.145 126.468 1.00 4.24 229 THR 2 C 1
ATOM 3905 O O . THR B 2 229 ? 5.537 19.755 125.589 1.00 4.24 229 THR 2 O 1
ATOM 3909 N N . ILE B 2 230 ? 4.926 17.821 126.556 1.00 4.17 230 ILE 2 N 1
ATOM 3910 C CA . ILE B 2 230 ? 5.807 16.989 125.745 1.00 4.17 230 ILE 2 CA 1
ATOM 3911 C C . ILE B 2 230 ? 5.009 15.890 125.057 1.00 4.17 230 ILE 2 C 1
ATOM 3912 O O . ILE B 2 230 ? 4.260 15.160 125.708 1.00 4.17 230 ILE 2 O 1
ATOM 3917 N N . ALA B 2 231 ? 5.199 15.737 123.755 1.00 3.88 231 ALA 2 N 1
ATOM 3918 C CA . ALA B 2 231 ? 4.573 14.641 123.027 1.00 3.88 231 ALA 2 CA 1
ATOM 3919 C C . ALA B 2 231 ? 5.638 13.694 122.494 1.00 3.88 231 ALA 2 C 1
ATOM 3920 O O . ALA B 2 231 ? 6.549 14.138 121.784 1.00 3.88 231 ALA 2 O 1
ATOM 3922 N N . PRO B 2 232 ? 5.584 12.403 122.795 1.00 3.94 232 PRO 2 N 1
ATOM 3923 C CA . PRO B 2 232 ? 6.423 11.458 122.057 1.00 3.94 232 PRO 2 CA 1
ATOM 3924 C C . PRO B 2 232 ? 6.000 11.415 120.602 1.00 3.94 232 PRO 2 C 1
ATOM 3925 O O . PRO B 2 232 ? 4.856 11.715 120.258 1.00 3.94 232 PRO 2 O 1
ATOM 3929 N N . MET B 2 233 ? 6.945 11.047 119.751 1.00 5.00 233 MET 2 N 1
ATOM 3930 C CA . MET B 2 233 ? 6.763 11.062 118.311 1.00 5.00 233 MET 2 CA 1
ATOM 3931 C C . MET B 2 233 ? 7.473 9.862 117.707 1.00 5.00 233 MET 2 C 1
ATOM 3932 O O . MET B 2 233 ? 8.613 9.585 118.071 1.00 5.00 233 MET 2 O 1
ATOM 3937 N N . GLU B 2 234 ? 6.798 9.173 116.790 1.00 6.25 234 GLU 2 N 1
ATOM 3938 C CA . GLU B 2 234 ? 7.340 8.049 116.011 1.00 6.25 234 GLU 2 CA 1
ATOM 3939 C C . GLU B 2 234 ? 8.014 6.996 116.897 1.00 6.25 234 GLU 2 C 1
ATOM 3940 O O . GLU B 2 234 ? 9.189 6.677 116.744 1.00 6.25 234 GLU 2 O 1
ATOM 3946 N N . THR B 2 235 ? 7.247 6.439 117.821 1.00 5.40 235 THR 2 N 1
ATOM 3947 C CA . THR B 2 235 ? 7.806 5.551 118.822 1.00 5.40 235 THR 2 CA 1
ATOM 3948 C C . THR B 2 235 ? 7.729 4.098 118.376 1.00 5.40 235 THR 2 C 1
ATOM 3949 O O . THR B 2 235 ? 6.793 3.685 117.698 1.00 5.40 235 THR 2 O 1
ATOM 3953 N N . GLU B 2 236 ? 8.733 3.332 118.778 1.00 5.43 236 GLU 2 N 1
ATOM 3954 C CA . GLU B 2 236 ? 8.784 1.887 118.641 1.00 5.43 236 GLU 2 CA 1
ATOM 3955 C C . GLU B 2 236 ? 9.302 1.294 119.939 1.00 5.43 236 GLU 2 C 1
ATOM 3956 O O . GLU B 2 236 ? 10.042 1.943 120.671 1.00 5.43 236 GLU 2 O 1
ATOM 3962 N N . TYR B 2 237 ? 8.903 0.054 120.208 1.00 4.59 237 TYR 2 N 1
ATOM 3963 C CA . TYR B 2 237 ? 9.318 -0.693 121.385 1.00 4.59 237 TYR 2 CA 1
ATOM 3964 C C . TYR B 2 237 ? 9.574 -2.139 121.007 1.00 4.59 237 TYR 2 C 1
ATOM 3965 O O . TYR B 2 237 ? 8.795 -2.741 120.268 1.00 4.59 237 TYR 2 O 1
ATOM 3974 N N . ASN B 2 238 ? 10.650 -2.696 121.523 1.00 4.38 238 ASN 2 N 1
ATOM 3975 C CA . ASN B 2 238 ? 10.981 -4.089 121.307 1.00 4.38 238 ASN 2 CA 1
ATOM 3976 C C . ASN B 2 238 ? 11.338 -4.718 122.639 1.00 4.38 238 ASN 2 C 1
ATOM 3977 O O . ASN B 2 238 ? 11.667 -4.035 123.603 1.00 4.38 238 ASN 2 O 1
ATOM 3982 N N . GLY B 2 239 ? 11.317 -6.039 122.675 1.00 4.19 239 GLY 2 N 1
ATOM 3983 C CA . GLY B 2 239 ? 11.672 -6.734 123.890 1.00 4.19 239 GLY 2 CA 1
ATOM 3984 C C . GLY B 2 239 ? 10.585 -6.738 124.936 1.00 4.19 239 GLY 2 C 1
ATOM 3985 O O . GLY B 2 239 ? 10.766 -6.236 126.036 1.00 4.19 239 GLY 2 O 1
ATOM 3986 N N . LEU B 2 240 ? 9.453 -7.340 124.622 1.00 4.17 240 LEU 2 N 1
ATOM 3987 C CA . LEU B 2 240 ? 8.331 -7.364 125.546 1.00 4.17 240 LEU 2 CA 1
ATOM 3988 C C . LEU B 2 240 ? 8.557 -8.367 126.676 1.00 4.17 240 LEU 2 C 1
ATOM 3989 O O . LEU B 2 240 ? 8.904 -9.522 126.435 1.00 4.17 240 LEU 2 O 1
ATOM 3994 N N . ARG B 2 241 ? 8.417 -7.900 127.907 1.00 4.74 241 ARG 2 N 1
ATOM 3995 C CA . ARG B 2 241 ? 8.421 -8.743 129.099 1.00 4.74 241 ARG 2 CA 1
ATOM 3996 C C . ARG B 2 241 ? 7.455 -8.119 130.101 1.00 4.74 241 ARG 2 C 1
ATOM 3997 O O . ARG B 2 241 ? 6.557 -7.366 129.720 1.00 4.74 241 ARG 2 O 1
ATOM 4005 N N . ARG B 2 242 ? 7.583 -8.479 131.370 1.00 6.17 242 ARG 2 N 1
ATOM 4006 C CA . ARG B 2 242 ? 6.841 -7.791 132.416 1.00 6.17 242 ARG 2 CA 1
ATOM 4007 C C . ARG B 2 242 ? 7.176 -6.293 132.423 1.00 6.17 242 ARG 2 C 1
ATOM 4008 O O . ARG B 2 242 ? 8.145 -5.840 131.816 1.00 6.17 242 ARG 2 O 1
ATOM 4016 N N . ALA B 2 243 ? 6.363 -5.520 133.134 1.00 5.67 243 ALA 2 N 1
ATOM 4017 C CA . ALA B 2 243 ? 6.600 -4.090 133.258 1.00 5.67 243 ALA 2 CA 1
ATOM 4018 C C . ALA B 2 243 ? 7.635 -3.808 134.337 1.00 5.67 243 ALA 2 C 1
ATOM 4019 O O . ALA B 2 243 ? 7.504 -4.260 135.474 1.00 5.67 243 ALA 2 O 1
ATOM 4021 N N . ILE B 2 244 ? 8.651 -3.040 133.975 1.00 5.65 244 ILE 2 N 1
ATOM 4022 C CA . ILE B 2 244 ? 9.698 -2.598 134.885 1.00 5.65 244 ILE 2 CA 1
ATOM 4023 C C . ILE B 2 244 ? 9.720 -1.076 134.857 1.00 5.65 244 ILE 2 C 1
ATOM 4024 O O . ILE B 2 244 ? 9.863 -0.468 133.790 1.00 5.65 244 ILE 2 O 1
ATOM 4029 N N . ALA B 2 245 ? 9.590 -0.466 136.025 1.00 7.07 245 ALA 2 N 1
ATOM 4030 C CA . ALA B 2 245 ? 9.331 0.962 136.136 1.00 7.07 245 ALA 2 CA 1
ATOM 4031 C C . ALA B 2 245 ? 10.596 1.809 136.214 1.00 7.07 245 ALA 2 C 1
ATOM 4032 O O . ALA B 2 245 ? 10.650 2.879 135.606 1.00 7.07 245 ALA 2 O 1
ATOM 4034 N N . SER B 2 246 ? 11.610 1.367 136.947 1.00 9.01 246 SER 2 N 1
ATOM 4035 C CA . SER B 2 246 ? 12.820 2.150 137.128 1.00 9.01 246 SER 2 CA 1
ATOM 4036 C C . SER B 2 246 ? 14.029 1.233 137.155 1.00 9.01 246 SER 2 C 1
ATOM 4037 O O . SER B 2 246 ? 13.909 0.025 137.356 1.00 9.01 246 SER 2 O 1
ATOM 4040 N N . ASN B 2 247 ? 15.202 1.840 136.967 1.00 9.30 247 ASN 2 N 1
ATOM 4041 C CA . ASN B 2 247 ? 16.484 1.147 136.972 1.00 9.30 247 ASN 2 CA 1
ATOM 4042 C C . ASN B 2 247 ? 16.976 0.815 138.369 1.00 9.30 247 ASN 2 C 1
ATOM 4043 O O . ASN B 2 247 ? 18.086 0.302 138.500 1.00 9.30 247 ASN 2 O 1
ATOM 4048 N N . GLN B 2 248 ? 16.185 1.077 139.398 1.00 12.95 248 GLN 2 N 1
ATOM 4049 C CA . GLN B 2 248 ? 16.554 0.719 140.757 1.00 12.95 248 GLN 2 CA 1
ATOM 4050 C C . GLN B 2 248 ? 16.092 -0.683 141.131 1.00 12.95 248 GLN 2 C 1
ATOM 4051 O O . GLN B 2 248 ? 16.249 -1.632 140.363 1.00 12.95 248 GLN 2 O 1
ATOM 4057 N N . GLY C 3 1 ? 68.049 -8.303 96.924 1.00 6.98 1 GLY 3 N 1
ATOM 4058 C CA . GLY C 3 1 ? 67.263 -7.222 97.493 1.00 6.98 1 GLY 3 CA 1
ATOM 4059 C C . GLY C 3 1 ? 67.415 -5.928 96.715 1.00 6.98 1 GLY 3 C 1
ATOM 4060 O O . GLY C 3 1 ? 68.447 -5.685 96.109 1.00 6.98 1 GLY 3 O 1
ATOM 4061 N N . LEU C 3 2 ? 66.384 -5.114 96.711 1.00 6.13 2 LEU 3 N 1
ATOM 4062 C CA . LEU C 3 2 ? 66.451 -3.831 96.036 1.00 6.13 2 LEU 3 CA 1
ATOM 4063 C C . LEU C 3 2 ? 67.402 -2.905 96.788 1.00 6.13 2 LEU 3 C 1
ATOM 4064 O O . LEU C 3 2 ? 67.198 -2.665 97.980 1.00 6.13 2 LEU 3 O 1
ATOM 4069 N N . PRO C 3 3 ? 68.436 -2.367 96.143 1.00 5.60 3 PRO 3 N 1
ATOM 4070 C CA . PRO C 3 3 ? 69.345 -1.434 96.831 1.00 5.60 3 PRO 3 CA 1
ATOM 4071 C C . PRO C 3 3 ? 68.627 -0.164 97.253 1.00 5.60 3 PRO 3 C 1
ATOM 4072 O O . PRO C 3 3 ? 67.870 0.420 96.486 1.00 5.60 3 PRO 3 O 1
ATOM 4076 N N . THR C 3 4 ? 68.854 0.246 98.491 1.00 4.66 4 THR 3 N 1
ATOM 4077 C CA . THR C 3 4 ? 68.184 1.413 99.045 1.00 4.66 4 THR 3 CA 1
ATOM 4078 C C . THR C 3 4 ? 69.177 2.276 99.804 1.00 4.66 4 THR 3 C 1
ATOM 4079 O O . THR C 3 4 ? 70.293 1.872 100.110 1.00 4.66 4 THR 3 O 1
ATOM 4083 N N . LYS C 3 5 ? 68.737 3.488 100.109 1.00 4.50 5 LYS 3 N 1
ATOM 4084 C CA . LYS C 3 5 ? 69.495 4.421 100.931 1.00 4.50 5 LYS 3 CA 1
ATOM 4085 C C . LYS C 3 5 ? 68.501 5.100 101.859 1.00 4.50 5 LYS 3 C 1
ATOM 4086 O O . LYS C 3 5 ? 67.917 6.132 101.513 1.00 4.50 5 LYS 3 O 1
ATOM 4092 N N . PRO C 3 6 ? 68.259 4.524 103.033 1.00 3.93 6 PRO 3 N 1
ATOM 4093 C CA . PRO C 3 6 ? 67.538 5.250 104.083 1.00 3.93 6 PRO 3 CA 1
ATOM 4094 C C . PRO C 3 6 ? 68.229 6.569 104.370 1.00 3.93 6 PRO 3 C 1
ATOM 4095 O O . PRO C 3 6 ? 69.447 6.623 104.524 1.00 3.93 6 PRO 3 O 1
ATOM 4099 N N . GLY C 3 7 ? 67.450 7.637 104.404 1.00 3.80 7 GLY 3 N 1
ATOM 4100 C CA . GLY C 3 7 ? 67.987 8.947 104.642 1.00 3.80 7 GLY 3 CA 1
ATOM 4101 C C . GLY C 3 7 ? 67.625 9.543 105.986 1.00 3.80 7 GLY 3 C 1
ATOM 4102 O O . GLY C 3 7 ? 67.110 8.868 106.877 1.00 3.80 7 GLY 3 O 1
ATOM 4103 N N . PRO C 3 8 ? 67.897 10.837 106.144 1.00 4.24 8 PRO 3 N 1
ATOM 4104 C CA . PRO C 3 8 ? 67.555 11.529 107.394 1.00 4.24 8 PRO 3 CA 1
ATOM 4105 C C . PRO C 3 8 ? 66.053 11.548 107.654 1.00 4.24 8 PRO 3 C 1
ATOM 4106 O O . PRO C 3 8 ? 65.231 11.518 106.737 1.00 4.24 8 PRO 3 O 1
ATOM 4110 N N . GLY C 3 9 ? 65.701 11.564 108.932 1.00 3.82 9 GLY 3 N 1
ATOM 4111 C CA . GLY C 3 9 ? 64.344 11.320 109.361 1.00 3.82 9 GLY 3 CA 1
ATOM 4112 C C . GLY C 3 9 ? 63.961 9.862 109.507 1.00 3.82 9 GLY 3 C 1
ATOM 4113 O O . GLY C 3 9 ? 62.799 9.585 109.793 1.00 3.82 9 GLY 3 O 1
ATOM 4114 N N . SER C 3 10 ? 64.891 8.931 109.274 1.00 3.82 10 SER 3 N 1
ATOM 4115 C CA . SER C 3 10 ? 64.641 7.511 109.485 1.00 3.82 10 SER 3 CA 1
ATOM 4116 C C . SER C 3 10 ? 64.305 7.251 110.941 1.00 3.82 10 SER 3 C 1
ATOM 4117 O O . SER C 3 10 ? 64.972 7.750 111.839 1.00 3.82 10 SER 3 O 1
ATOM 4120 N N . TYR C 3 11 ? 63.272 6.446 111.170 1.00 3.79 11 TYR 3 N 1
ATOM 4121 C CA . TYR C 3 11 ? 62.835 5.986 112.485 1.00 3.79 11 TYR 3 CA 1
ATOM 4122 C C . TYR C 3 11 ? 62.317 7.094 113.400 1.00 3.79 11 TYR 3 C 1
ATOM 4123 O O . TYR C 3 11 ? 62.138 6.854 114.590 1.00 3.79 11 TYR 3 O 1
ATOM 4132 N N . GLN C 3 12 ? 62.049 8.288 112.890 1.00 3.99 12 GLN 3 N 1
ATOM 4133 C CA . GLN C 3 12 ? 61.457 9.318 113.726 1.00 3.99 12 GLN 3 CA 1
ATOM 4134 C C . GLN C 3 12 ? 59.947 9.125 113.799 1.00 3.99 12 GLN 3 C 1
ATOM 4135 O O . GLN C 3 12 ? 59.332 8.520 112.922 1.00 3.99 12 GLN 3 O 1
ATOM 4141 N N . PHE C 3 13 ? 59.361 9.627 114.873 1.00 3.97 13 PHE 3 N 1
ATOM 4142 C CA . PHE C 3 13 ? 57.915 9.657 115.045 1.00 3.97 13 PHE 3 CA 1
ATOM 4143 C C . PHE C 3 13 ? 57.474 11.113 115.066 1.00 3.97 13 PHE 3 C 1
ATOM 4144 O O . PHE C 3 13 ? 57.743 11.832 116.026 1.00 3.97 13 PHE 3 O 1
ATOM 4152 N N . MET C 3 14 ? 56.774 11.532 114.024 1.00 5.88 14 MET 3 N 1
ATOM 4153 C CA . MET C 3 14 ? 56.176 12.853 113.955 1.00 5.88 14 MET 3 CA 1
ATOM 4154 C C . MET C 3 14 ? 54.688 12.707 114.224 1.00 5.88 14 MET 3 C 1
ATOM 4155 O O . MET C 3 14 ? 54.051 11.802 113.688 1.00 5.88 14 MET 3 O 1
ATOM 4160 N N . THR C 3 15 ? 54.148 13.559 115.092 1.00 5.20 15 THR 3 N 1
ATOM 4161 C CA . THR C 3 15 ? 52.761 13.375 115.509 1.00 5.20 15 THR 3 CA 1
ATOM 4162 C C . THR C 3 15 ? 51.770 13.693 114.397 1.00 5.20 15 THR 3 C 1
ATOM 4163 O O . THR C 3 15 ? 50.640 13.217 114.455 1.00 5.20 15 THR 3 O 1
ATOM 4167 N N . THR C 3 16 ? 52.178 14.436 113.372 1.00 6.54 16 THR 3 N 1
ATOM 4168 C CA . THR C 3 16 ? 51.306 14.753 112.252 1.00 6.54 16 THR 3 CA 1
ATOM 4169 C C . THR C 3 16 ? 51.590 13.898 111.014 1.00 6.54 16 THR 3 C 1
ATOM 4170 O O . THR C 3 16 ? 51.120 14.229 109.932 1.00 6.54 16 THR 3 O 1
ATOM 4174 N N . ASP C 3 17 ? 52.348 12.815 111.157 1.00 8.90 17 ASP 3 N 1
ATOM 4175 C CA . ASP C 3 17 ? 52.579 11.894 110.050 1.00 8.90 17 ASP 3 CA 1
ATOM 4176 C C . ASP C 3 17 ? 51.267 11.459 109.413 1.00 8.90 17 ASP 3 C 1
ATOM 4177 O O . ASP C 3 17 ? 50.267 11.233 110.096 1.00 8.90 17 ASP 3 O 1
ATOM 4182 N N . GLU C 3 18 ? 51.286 11.318 108.099 1.00 11.99 18 GLU 3 N 1
ATOM 4183 C CA . GLU C 3 18 ? 50.191 10.722 107.346 1.00 11.99 18 GLU 3 CA 1
ATOM 4184 C C . GLU C 3 18 ? 50.746 9.491 106.638 1.00 11.99 18 GLU 3 C 1
ATOM 4185 O O . GLU C 3 18 ? 51.120 9.543 105.472 1.00 11.99 18 GLU 3 O 1
ATOM 4191 N N . ASP C 3 19 ? 50.791 8.378 107.354 1.00 10.47 19 ASP 3 N 1
ATOM 4192 C CA . ASP C 3 19 ? 51.323 7.131 106.832 1.00 10.47 19 ASP 3 CA 1
ATOM 4193 C C . ASP C 3 19 ? 50.377 5.992 107.184 1.00 10.47 19 ASP 3 C 1
ATOM 4194 O O . ASP C 3 19 ? 49.754 5.993 108.242 1.00 10.47 19 ASP 3 O 1
ATOM 4199 N N . CYS C 3 20 ? 50.272 5.026 106.282 1.00 9.16 20 CYS 3 N 1
ATOM 4200 C CA . CYS C 3 20 ? 49.631 3.764 106.611 1.00 9.16 20 CYS 3 CA 1
ATOM 4201 C C . CYS C 3 20 ? 50.497 2.989 107.598 1.00 9.16 20 CYS 3 C 1
ATOM 4202 O O . CYS C 3 20 ? 51.703 3.195 107.680 1.00 9.16 20 CYS 3 O 1
ATOM 42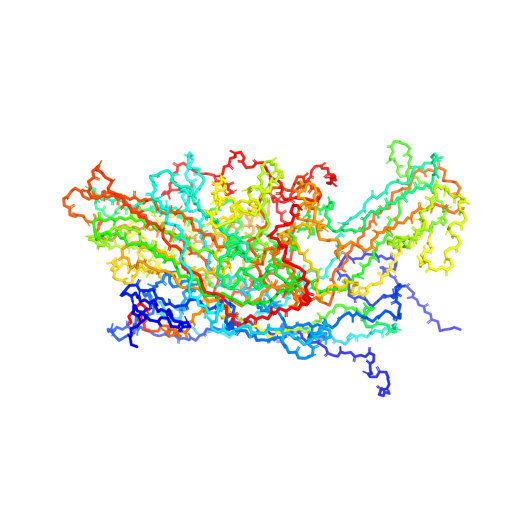05 N N . SER C 3 21 ? 49.857 2.130 108.398 1.00 7.35 21 SER 3 N 1
ATOM 4206 C CA . SER C 3 21 ? 50.527 1.338 109.438 1.00 7.35 21 SER 3 CA 1
ATOM 4207 C C . SER C 3 21 ? 49.792 0.025 109.694 1.00 7.35 21 SER 3 C 1
ATOM 4208 O O . SER C 3 21 ? 48.562 -0.000 109.652 1.00 7.35 21 SER 3 O 1
ATOM 4211 N N . PRO C 3 22 ? 50.512 -1.065 109.961 1.00 7.02 22 PRO 3 N 1
ATOM 4212 C CA . PRO C 3 22 ? 49.869 -2.385 110.066 1.00 7.02 22 PRO 3 CA 1
ATOM 4213 C C . PRO C 3 22 ? 48.768 -2.443 111.121 1.00 7.02 22 PRO 3 C 1
ATOM 4214 O O . PRO C 3 22 ? 48.941 -2.003 112.253 1.00 7.02 22 PRO 3 O 1
ATOM 4218 N N . CYS C 3 23 ? 47.649 -3.052 110.751 1.00 7.33 23 CYS 3 N 1
ATOM 4219 C CA . CYS C 3 23 ? 46.517 -3.195 111.654 1.00 7.33 23 CYS 3 CA 1
ATOM 4220 C C . CYS C 3 23 ? 46.698 -4.417 112.541 1.00 7.33 23 CYS 3 C 1
ATOM 4221 O O . CYS C 3 23 ? 46.860 -5.532 112.047 1.00 7.33 23 CYS 3 O 1
ATOM 4224 N N . ILE C 3 24 ? 46.620 -4.208 113.854 1.00 6.45 24 ILE 3 N 1
ATOM 4225 C CA . ILE C 3 24 ? 46.726 -5.284 114.830 1.00 6.45 24 ILE 3 CA 1
ATOM 4226 C C . ILE C 3 24 ? 45.538 -6.240 114.825 1.00 6.45 24 ILE 3 C 1
ATOM 4227 O O . ILE C 3 24 ? 45.615 -7.303 115.442 1.00 6.45 24 ILE 3 O 1
ATOM 4232 N N . LEU C 3 25 ? 44.452 -5.913 114.128 1.00 7.29 25 LEU 3 N 1
ATOM 4233 C CA . LEU C 3 25 ? 43.292 -6.800 114.008 1.00 7.29 25 LEU 3 CA 1
ATOM 4234 C C . LEU C 3 25 ? 42.791 -6.797 112.575 1.00 7.29 25 LEU 3 C 1
ATOM 4235 O O . LEU C 3 25 ? 41.727 -6.255 112.272 1.00 7.29 25 LEU 3 O 1
ATOM 4240 N N . PRO C 3 26 ? 43.528 -7.436 111.662 1.00 8.78 26 PRO 3 N 1
ATOM 4241 C CA . PRO C 3 26 ? 43.252 -7.242 110.232 1.00 8.78 26 PRO 3 CA 1
ATOM 4242 C C . PRO C 3 26 ? 41.995 -7.952 109.733 1.00 8.78 26 PRO 3 C 1
ATOM 4243 O O . PRO C 3 26 ? 41.543 -7.659 108.623 1.00 8.78 26 PRO 3 O 1
ATOM 4247 N N . ASP C 3 27 ? 41.397 -8.823 110.529 1.00 8.43 27 ASP 3 N 1
ATOM 4248 C CA . ASP C 3 27 ? 40.182 -9.527 110.146 1.00 8.43 27 ASP 3 CA 1
ATOM 4249 C C . ASP C 3 27 ? 38.918 -8.929 110.760 1.00 8.43 27 ASP 3 C 1
ATOM 4250 O O . ASP C 3 27 ? 37.831 -9.464 110.538 1.00 8.43 27 ASP 3 O 1
ATOM 4255 N N . PHE C 3 28 ? 39.031 -7.838 111.510 1.00 5.98 28 PHE 3 N 1
ATOM 4256 C CA . PHE C 3 28 ? 37.880 -7.284 112.208 1.00 5.98 28 PHE 3 CA 1
ATOM 4257 C C . PHE C 3 28 ? 36.929 -6.604 111.226 1.00 5.98 28 PHE 3 C 1
ATOM 4258 O O . PHE C 3 28 ? 37.344 -5.991 110.246 1.00 5.98 28 PHE 3 O 1
ATOM 4266 N N . GLN C 3 29 ? 35.636 -6.736 111.484 1.00 6.87 29 GLN 3 N 1
ATOM 4267 C CA . GLN C 3 29 ? 34.609 -6.167 110.619 1.00 6.87 29 GLN 3 CA 1
ATOM 4268 C C . GLN C 3 29 ? 33.708 -5.306 111.495 1.00 6.87 29 GLN 3 C 1
ATOM 4269 O O . GLN C 3 29 ? 32.888 -5.835 112.257 1.00 6.87 29 GLN 3 O 1
ATOM 4275 N N . PRO C 3 30 ? 33.849 -3.987 111.444 1.00 5.27 30 PRO 3 N 1
ATOM 4276 C CA . PRO C 3 30 ? 33.097 -3.128 112.366 1.00 5.27 30 PRO 3 CA 1
ATOM 4277 C C . PRO C 3 30 ? 31.589 -3.120 112.132 1.00 5.27 30 PRO 3 C 1
ATOM 4278 O O . PRO C 3 30 ? 31.077 -3.456 111.067 1.00 5.27 30 PRO 3 O 1
ATOM 4282 N N . THR C 3 31 ? 30.885 -2.683 113.171 1.00 4.33 31 THR 3 N 1
ATOM 4283 C CA . THR C 3 31 ? 29.452 -2.444 113.105 1.00 4.33 31 THR 3 CA 1
ATOM 4284 C C . THR C 3 31 ? 29.138 -1.420 112.018 1.00 4.33 31 THR 3 C 1
ATOM 4285 O O . THR C 3 31 ? 29.925 -0.516 111.769 1.00 4.33 31 THR 3 O 1
ATOM 4289 N N . PRO C 3 32 ? 27.993 -1.535 111.363 1.00 4.46 32 PRO 3 N 1
ATOM 4290 C CA . PRO C 3 32 ? 27.669 -0.578 110.302 1.00 4.46 32 PRO 3 CA 1
ATOM 4291 C C . PRO C 3 32 ? 27.546 0.837 110.838 1.00 4.46 32 PRO 3 C 1
ATOM 4292 O O . PRO C 3 32 ? 27.316 1.065 112.022 1.00 4.46 32 PRO 3 O 1
ATOM 4296 N N . GLU C 3 33 ? 27.690 1.801 109.945 1.00 6.34 33 GLU 3 N 1
ATOM 4297 C CA . GLU C 3 33 ? 27.347 3.165 110.311 1.00 6.34 33 GLU 3 CA 1
ATOM 4298 C C . GLU C 3 33 ? 25.842 3.349 110.159 1.00 6.34 33 GLU 3 C 1
ATOM 4299 O O . GLU C 3 33 ? 25.282 3.071 109.100 1.00 6.34 33 GLU 3 O 1
ATOM 4305 N N . ILE C 3 34 ? 25.191 3.812 111.215 1.00 5.20 34 ILE 3 N 1
ATOM 4306 C CA . ILE C 3 34 ? 23.769 4.094 111.188 1.00 5.20 34 ILE 3 CA 1
ATOM 4307 C C . ILE C 3 34 ? 23.568 5.588 110.965 1.00 5.20 34 ILE 3 C 1
ATOM 4308 O O . ILE C 3 34 ? 24.494 6.385 111.080 1.00 5.20 34 ILE 3 O 1
ATOM 4313 N N . PHE C 3 35 ? 22.335 5.980 110.663 1.00 4.77 35 PHE 3 N 1
ATOM 4314 C CA . PHE C 3 35 ? 22.034 7.401 110.596 1.00 4.77 35 PHE 3 CA 1
ATOM 4315 C C . PHE C 3 35 ? 21.963 7.976 112.000 1.00 4.77 35 PHE 3 C 1
ATOM 4316 O O . PHE C 3 35 ? 21.300 7.432 112.881 1.00 4.77 35 PHE 3 O 1
ATOM 4324 N N . ILE C 3 36 ? 22.653 9.080 112.205 1.00 4.39 36 ILE 3 N 1
ATOM 4325 C CA . ILE C 3 36 ? 22.522 9.873 113.416 1.00 4.39 36 ILE 3 CA 1
ATOM 4326 C C . ILE C 3 36 ? 22.279 11.293 112.932 1.00 4.39 36 ILE 3 C 1
ATOM 4327 O O . ILE C 3 36 ? 22.889 11.715 111.947 1.00 4.39 36 ILE 3 O 1
ATOM 4332 N N . PRO C 3 37 ? 21.378 12.041 113.553 1.00 4.47 37 PRO 3 N 1
ATOM 4333 C CA . PRO C 3 37 ? 21.224 13.450 113.181 1.00 4.47 37 PRO 3 CA 1
ATOM 4334 C C . PRO C 3 37 ? 22.466 14.252 113.548 1.00 4.47 37 PRO 3 C 1
ATOM 4335 O O . PRO C 3 37 ? 23.288 13.845 114.364 1.00 4.47 37 PRO 3 O 1
ATOM 4339 N N . GLY C 3 38 ? 22.621 15.392 112.890 1.00 5.12 38 GLY 3 N 1
ATOM 4340 C CA . GLY C 3 38 ? 23.673 16.335 113.240 1.00 5.12 38 GLY 3 CA 1
ATOM 4341 C C . GLY C 3 38 ? 25.115 15.906 113.041 1.00 5.12 38 GLY 3 C 1
ATOM 4342 O O . GLY C 3 38 ? 25.939 16.087 113.932 1.00 5.12 38 GLY 3 O 1
ATOM 4343 N N . LYS C 3 39 ? 25.420 15.301 111.900 1.00 6.00 39 LYS 3 N 1
ATOM 4344 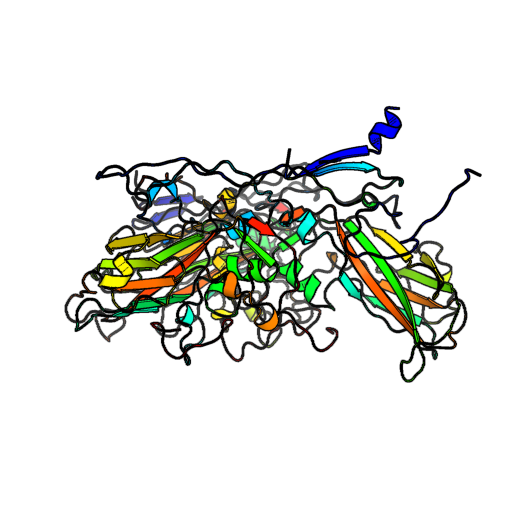C CA . LYS C 3 39 ? 26.790 14.952 111.563 1.00 6.00 39 LYS 3 CA 1
ATOM 4345 C C . LYS C 3 39 ? 27.577 16.218 111.239 1.00 6.00 39 LYS 3 C 1
ATOM 4346 O O . LYS C 3 39 ? 27.087 17.090 110.530 1.00 6.00 39 LYS 3 O 1
ATOM 4352 N N . VAL C 3 40 ? 28.776 16.338 111.795 1.00 6.29 40 VAL 3 N 1
ATOM 4353 C CA . VAL C 3 40 ? 29.647 17.486 111.566 1.00 6.29 40 VAL 3 CA 1
ATOM 4354 C C . VAL C 3 40 ? 30.863 17.041 110.760 1.00 6.29 40 VAL 3 C 1
ATOM 4355 O O . VAL C 3 40 ? 31.576 16.111 111.150 1.00 6.29 40 VAL 3 O 1
ATOM 4359 N N . ASN C 3 41 ? 31.112 17.719 109.651 1.00 8.06 41 ASN 3 N 1
ATOM 4360 C CA . ASN C 3 41 ? 32.298 17.422 108.859 1.00 8.06 41 ASN 3 CA 1
ATOM 4361 C C . ASN C 3 41 ? 33.406 18.446 109.025 1.00 8.06 41 ASN 3 C 1
ATOM 4362 O O . ASN C 3 41 ? 34.548 18.152 108.668 1.00 8.06 41 ASN 3 O 1
ATOM 4367 N N . ASN C 3 42 ? 33.102 19.627 109.557 1.00 6.35 42 ASN 3 N 1
ATOM 4368 C CA . ASN C 3 42 ? 34.080 20.703 109.627 1.00 6.35 42 ASN 3 CA 1
ATOM 4369 C C . ASN C 3 42 ? 33.704 21.635 110.760 1.00 6.35 42 ASN 3 C 1
ATOM 4370 O O . ASN C 3 42 ? 32.582 22.132 110.807 1.00 6.35 42 ASN 3 O 1
ATOM 4375 N N . LEU C 3 43 ? 34.663 21.913 111.635 1.00 5.57 43 LEU 3 N 1
ATOM 4376 C CA . LEU C 3 43 ? 34.425 22.701 112.830 1.00 5.57 43 LEU 3 CA 1
ATOM 4377 C C . LEU C 3 43 ? 34.022 24.143 112.539 1.00 5.57 43 LEU 3 C 1
ATOM 4378 O O . LEU C 3 43 ? 33.590 24.827 113.464 1.00 5.57 43 LEU 3 O 1
ATOM 4383 N N . LEU C 3 44 ? 34.121 24.613 111.294 1.00 5.93 44 LEU 3 N 1
ATOM 4384 C CA . LEU C 3 44 ? 33.584 25.927 110.972 1.00 5.93 44 LEU 3 CA 1
ATOM 4385 C C . LEU C 3 44 ? 32.072 25.912 110.824 1.00 5.93 44 LEU 3 C 1
ATOM 4386 O O . LEU C 3 44 ? 31.470 26.980 110.763 1.00 5.93 44 LEU 3 O 1
ATOM 4391 N N . GLU C 3 45 ? 31.448 24.740 110.772 1.00 8.72 45 GLU 3 N 1
ATOM 4392 C CA . GLU C 3 45 ? 30.005 24.687 110.934 1.00 8.72 45 GLU 3 CA 1
ATOM 4393 C C . GLU C 3 45 ? 29.603 25.072 112.355 1.00 8.72 45 GLU 3 C 1
ATOM 4394 O O . GLU C 3 45 ? 28.591 25.745 112.547 1.00 8.72 45 GLU 3 O 1
ATOM 4400 N N . ILE C 3 46 ? 30.409 24.704 113.351 1.00 5.83 46 ILE 3 N 1
ATOM 4401 C CA . ILE C 3 46 ? 30.165 25.132 114.729 1.00 5.83 46 ILE 3 CA 1
ATOM 4402 C C . ILE C 3 46 ? 30.462 26.619 114.900 1.00 5.83 46 ILE 3 C 1
ATOM 4403 O O . ILE C 3 46 ? 29.768 27.325 115.636 1.00 5.83 46 ILE 3 O 1
ATOM 4408 N N . ALA C 3 47 ? 31.508 27.117 114.244 1.00 5.73 47 ALA 3 N 1
ATOM 4409 C CA . ALA C 3 47 ? 31.903 28.503 114.451 1.00 5.73 47 ALA 3 CA 1
ATOM 4410 C C . ALA C 3 47 ? 30.885 29.488 113.890 1.00 5.73 47 ALA 3 C 1
ATOM 4411 O O . ALA C 3 47 ? 30.843 30.631 114.336 1.00 5.73 47 ALA 3 O 1
ATOM 4413 N N . GLN C 3 48 ? 30.068 29.061 112.931 1.00 6.22 48 GLN 3 N 1
ATOM 4414 C CA . GLN C 3 48 ? 29.008 29.879 112.370 1.00 6.22 48 GLN 3 CA 1
ATOM 4415 C C . GLN C 3 48 ? 27.735 29.871 113.214 1.00 6.22 48 GLN 3 C 1
ATOM 4416 O O . GLN C 3 48 ? 26.804 30.607 112.890 1.00 6.22 48 GLN 3 O 1
ATOM 4422 N N . VAL C 3 49 ? 27.690 29.102 114.296 1.00 5.99 49 VAL 3 N 1
ATOM 4423 C CA . VAL C 3 49 ? 26.556 29.085 115.216 1.00 5.99 49 VAL 3 CA 1
ATOM 4424 C C . VAL C 3 49 ? 26.753 30.163 116.268 1.00 5.99 49 VAL 3 C 1
ATOM 4425 O O . VAL C 3 49 ? 27.817 30.248 116.885 1.00 5.99 49 VAL 3 O 1
ATOM 4429 N N . GLU C 3 50 ? 25.717 30.957 116.511 1.00 7.29 50 GLU 3 N 1
ATOM 4430 C CA . GLU C 3 50 ? 25.802 31.990 117.540 1.00 7.29 50 GLU 3 CA 1
ATOM 4431 C C . GLU C 3 50 ? 25.886 31.399 118.944 1.00 7.29 50 GLU 3 C 1
ATOM 4432 O O . GLU C 3 50 ? 25.275 30.381 119.258 1.00 7.29 50 GLU 3 O 1
ATOM 4438 N N . SER C 3 51 ? 26.674 32.047 119.781 1.00 6.23 51 SER 3 N 1
ATOM 4439 C CA . SER C 3 51 ? 26.812 31.710 121.184 1.00 6.23 51 SER 3 CA 1
ATOM 4440 C C . SER C 3 51 ? 26.819 33.013 121.969 1.00 6.23 51 SER 3 C 1
ATOM 4441 O O . SER C 3 51 ? 27.041 34.080 121.409 1.00 6.23 51 SER 3 O 1
ATOM 4444 N N . ILE C 3 52 ? 26.625 32.928 123.267 1.00 6.19 52 ILE 3 N 1
ATOM 4445 C CA . ILE C 3 52 ? 26.483 34.122 124.088 1.00 6.19 52 ILE 3 CA 1
ATOM 4446 C C . ILE C 3 52 ? 27.844 34.582 124.574 1.00 6.19 52 ILE 3 C 1
ATOM 4447 O O . ILE C 3 52 ? 28.657 33.783 125.044 1.00 6.19 52 ILE 3 O 1
ATOM 4452 N N . LEU C 3 53 ? 28.097 35.872 124.430 1.00 7.87 53 LEU 3 N 1
ATOM 4453 C CA . LEU C 3 53 ? 29.295 36.469 124.983 1.00 7.87 53 LEU 3 CA 1
ATOM 4454 C C . LEU C 3 53 ? 29.172 36.577 126.490 1.00 7.87 53 LEU 3 C 1
ATOM 4455 O O . LEU C 3 53 ? 28.145 37.001 127.016 1.00 7.87 53 LEU 3 O 1
ATOM 4460 N N . GLU C 3 54 ? 30.245 36.210 127.179 1.00 8.90 54 GLU 3 N 1
ATOM 4461 C CA . GLU C 3 54 ? 30.411 36.477 128.604 1.00 8.90 54 GLU 3 CA 1
ATOM 4462 C C . GLU C 3 54 ? 30.754 37.960 128.787 1.00 8.90 54 GLU 3 C 1
ATOM 4463 O O . GLU C 3 54 ? 31.796 38.341 129.308 1.00 8.90 54 GLU 3 O 1
ATOM 4469 N N . ALA C 3 55 ? 29.819 38.798 128.332 1.00 8.73 55 ALA 3 N 1
ATOM 4470 C CA . ALA C 3 55 ? 30.093 40.199 128.046 1.00 8.73 55 ALA 3 CA 1
ATOM 4471 C C . ALA C 3 55 ? 30.136 41.065 129.294 1.00 8.73 55 ALA 3 C 1
ATOM 4472 O O . ALA C 3 55 ? 30.903 42.022 129.333 1.00 8.73 55 ALA 3 O 1
ATOM 4474 N N . ASN C 3 56 ? 29.369 40.740 130.327 1.00 9.87 56 ASN 3 N 1
ATOM 4475 C CA . ASN C 3 56 ? 29.353 41.537 131.553 1.00 9.87 56 ASN 3 CA 1
ATOM 4476 C C . ASN C 3 56 ? 30.420 41.005 132.510 1.00 9.87 56 ASN 3 C 1
ATOM 4477 O O . ASN C 3 56 ? 30.139 40.470 133.579 1.00 9.87 56 ASN 3 O 1
ATOM 4482 N N . ASN C 3 57 ? 31.677 41.177 132.098 1.00 10.92 57 ASN 3 N 1
ATOM 4483 C CA . ASN C 3 57 ? 32.832 40.627 132.803 1.00 10.92 57 ASN 3 CA 1
ATOM 4484 C C . ASN C 3 57 ? 33.362 41.568 133.871 1.00 10.92 57 ASN 3 C 1
ATOM 4485 O O . ASN C 3 57 ? 34.549 41.535 134.190 1.00 10.92 57 ASN 3 O 1
ATOM 4490 N N . ARG C 3 58 ? 32.518 42.435 134.409 1.00 13.60 58 ARG 3 N 1
ATOM 4491 C CA . ARG C 3 58 ? 32.948 43.328 135.468 1.00 13.60 58 ARG 3 CA 1
ATOM 4492 C C . ARG C 3 58 ? 33.282 42.541 136.727 1.00 13.60 58 ARG 3 C 1
ATOM 4493 O O . ARG C 3 58 ? 32.613 41.563 137.070 1.00 13.60 58 ARG 3 O 1
ATOM 4501 N N . GLU C 3 59 ? 34.345 42.960 137.396 1.00 15.65 59 GLU 3 N 1
ATOM 4502 C CA . GLU C 3 59 ? 34.743 42.403 138.679 1.00 15.65 59 GLU 3 CA 1
ATOM 4503 C C . GLU C 3 59 ? 33.581 42.406 139.658 1.00 15.65 59 GLU 3 C 1
ATOM 4504 O O . GLU C 3 59 ? 33.015 43.456 139.963 1.00 15.65 59 GLU 3 O 1
ATOM 4510 N N . GLY C 3 60 ? 33.216 41.222 140.142 1.00 15.92 60 GLY 3 N 1
ATOM 4511 C CA . GLY C 3 60 ? 32.131 41.061 141.080 1.00 15.92 60 GLY 3 CA 1
ATOM 4512 C C . GLY C 3 60 ? 30.885 40.410 140.516 1.00 15.92 60 GLY 3 C 1
ATOM 4513 O O . GLY C 3 60 ? 30.043 39.962 141.294 1.00 15.92 60 GLY 3 O 1
ATOM 4514 N N . VAL C 3 61 ? 30.731 40.352 139.198 1.00 13.30 61 VAL 3 N 1
ATOM 4515 C CA . VAL C 3 61 ? 29.586 39.692 138.578 1.00 13.30 61 VAL 3 CA 1
ATOM 4516 C C . VAL C 3 61 ? 29.922 38.215 138.394 1.00 13.30 61 VAL 3 C 1
ATOM 4517 O O . VAL C 3 61 ? 30.923 37.873 137.758 1.00 13.30 61 VAL 3 O 1
ATOM 4521 N N . GLU C 3 62 ? 29.080 37.339 138.928 1.00 14.39 62 GLU 3 N 1
ATOM 4522 C CA . GLU C 3 62 ? 29.292 35.902 138.872 1.00 14.39 62 GLU 3 CA 1
ATOM 4523 C C . GLU C 3 62 ? 28.117 35.207 138.211 1.00 14.39 62 GLU 3 C 1
ATOM 4524 O O . GLU C 3 62 ? 26.969 35.630 138.350 1.00 14.39 62 GLU 3 O 1
ATOM 4530 N N . GLY C 3 63 ? 28.420 34.127 137.503 1.00 10.75 63 GLY 3 N 1
ATOM 4531 C CA . GLY C 3 63 ? 27.385 33.216 137.074 1.00 10.75 63 GLY 3 CA 1
ATOM 4532 C C . GLY C 3 63 ? 26.658 33.703 135.834 1.00 10.75 63 GLY 3 C 1
ATOM 4533 O O . GLY C 3 63 ? 27.226 34.357 134.972 1.00 10.75 63 GLY 3 O 1
ATOM 4534 N N . VAL C 3 64 ? 25.371 33.373 135.769 1.00 8.76 64 VAL 3 N 1
ATOM 4535 C CA . VAL C 3 64 ? 24.559 33.650 134.590 1.00 8.76 64 VAL 3 CA 1
ATOM 4536 C C . VAL C 3 64 ? 24.495 35.145 134.291 1.00 8.76 64 VAL 3 C 1
ATOM 4537 O O . VAL C 3 64 ? 24.491 35.546 133.126 1.00 8.76 64 VAL 3 O 1
ATOM 4541 N N . GLU C 3 65 ? 24.518 35.986 135.328 1.00 10.73 65 GLU 3 N 1
ATOM 4542 C CA . GLU C 3 65 ? 24.494 37.439 135.177 1.00 10.73 65 GLU 3 CA 1
ATOM 4543 C C . GLU C 3 65 ? 25.648 38.002 134.341 1.00 10.73 65 GLU 3 C 1
ATOM 4544 O O . GLU C 3 65 ? 25.538 39.117 133.830 1.00 10.73 65 GLU 3 O 1
ATOM 4550 N N . ARG C 3 66 ? 26.751 37.275 134.187 1.00 9.38 66 ARG 3 N 1
ATOM 4551 C CA . ARG C 3 66 ? 27.809 37.772 133.314 1.00 9.38 66 ARG 3 CA 1
ATOM 4552 C C . ARG C 3 66 ? 27.392 37.799 131.848 1.00 9.38 66 ARG 3 C 1
ATOM 4553 O O . ARG C 3 66 ? 28.121 38.340 131.017 1.00 9.38 66 ARG 3 O 1
ATOM 4561 N N . TYR C 3 67 ? 26.223 37.270 131.523 1.00 7.46 67 TYR 3 N 1
ATOM 4562 C CA . TYR C 3 67 ? 25.745 37.187 130.160 1.00 7.46 67 TYR 3 CA 1
ATOM 4563 C C . TYR C 3 67 ? 24.803 38.323 129.768 1.00 7.46 67 TYR 3 C 1
ATOM 4564 O O . TYR C 3 67 ? 24.380 38.363 128.619 1.00 7.46 67 TYR 3 O 1
ATOM 4573 N N . VAL C 3 68 ? 24.495 39.251 130.668 1.00 6.93 68 VAL 3 N 1
ATOM 4574 C CA . VAL C 3 68 ? 23.563 40.342 130.405 1.00 6.93 68 VAL 3 CA 1
ATOM 4575 C C . VAL C 3 68 ? 24.274 41.663 130.674 1.00 6.93 68 VAL 3 C 1
ATOM 4576 O O . VAL C 3 68 ? 24.556 41.994 131.826 1.00 6.93 68 VAL 3 O 1
ATOM 4580 N N . ILE C 3 69 ? 24.495 42.442 129.623 1.00 6.92 69 ILE 3 N 1
ATOM 4581 C CA . ILE C 3 69 ? 25.009 43.815 129.741 1.00 6.92 69 ILE 3 CA 1
ATOM 4582 C C . ILE C 3 69 ? 23.900 44.719 130.265 1.00 6.92 69 ILE 3 C 1
ATOM 4583 O O . ILE C 3 69 ? 22.804 44.730 129.697 1.00 6.92 69 ILE 3 O 1
ATOM 4588 N N . PRO C 3 70 ? 24.123 45.483 131.325 1.00 7.38 70 PRO 3 N 1
ATOM 4589 C CA . PRO C 3 70 ? 23.063 46.372 131.809 1.00 7.38 70 PRO 3 CA 1
ATOM 4590 C C . PRO C 3 70 ? 22.771 47.481 130.810 1.00 7.38 70 PRO 3 C 1
ATOM 4591 O O . PRO C 3 70 ? 23.649 47.932 130.077 1.00 7.38 70 PRO 3 O 1
ATOM 4595 N N . VAL C 3 71 ? 21.503 47.849 130.727 1.00 7.52 71 VAL 3 N 1
ATOM 4596 C CA . VAL C 3 71 ? 21.041 48.990 129.948 1.00 7.52 71 VAL 3 CA 1
ATOM 4597 C C . VAL C 3 71 ? 20.027 49.698 130.818 1.00 7.52 71 VAL 3 C 1
ATOM 4598 O O . VAL C 3 71 ? 19.087 49.068 131.305 1.00 7.52 71 VAL 3 O 1
ATOM 4602 N N . SER C 3 72 ? 20.205 50.993 131.012 1.00 7.82 72 SER 3 N 1
ATOM 4603 C CA . SER C 3 72 ? 19.399 51.736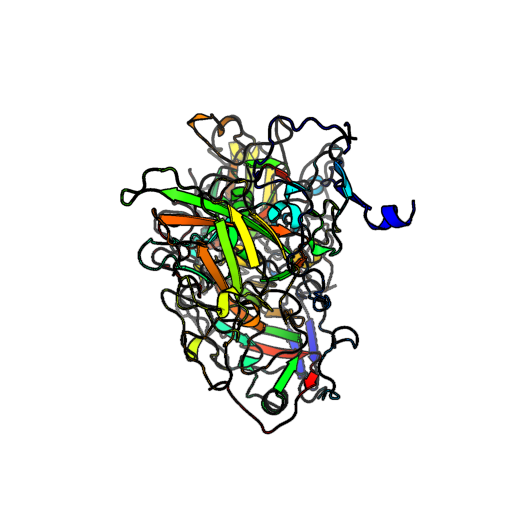 131.964 1.00 7.82 72 SER 3 CA 1
ATOM 4604 C C . SER C 3 72 ? 18.803 52.970 131.327 1.00 7.82 72 SER 3 C 1
ATOM 4605 O O . SER C 3 72 ? 19.170 53.380 130.228 1.00 7.82 72 SER 3 O 1
ATOM 4608 N N . VAL C 3 73 ? 17.864 53.552 132.060 1.00 7.34 73 VAL 3 N 1
ATOM 4609 C CA . VAL C 3 73 ? 17.419 54.900 131.764 1.00 7.34 73 VAL 3 CA 1
ATOM 4610 C C . VAL C 3 73 ? 18.552 55.858 132.087 1.00 7.34 73 VAL 3 C 1
ATOM 4611 O O . VAL C 3 73 ? 19.087 55.862 133.200 1.00 7.34 73 VAL 3 O 1
ATOM 4615 N N . GLN C 3 74 ? 18.946 56.646 131.105 1.00 8.70 74 GLN 3 N 1
ATOM 4616 C CA . GLN C 3 74 ? 20.022 57.602 131.281 1.00 8.70 74 GLN 3 CA 1
ATOM 4617 C C . GLN C 3 74 ? 19.471 58.960 131.690 1.00 8.70 74 GLN 3 C 1
ATOM 4618 O O . GLN C 3 74 ? 18.371 59.354 131.301 1.00 8.70 74 GLN 3 O 1
ATOM 4624 N N . ASP C 3 75 ? 20.264 59.678 132.473 1.00 14.28 75 ASP 3 N 1
ATOM 4625 C CA . ASP C 3 75 ? 20.000 61.067 132.802 1.00 14.28 75 ASP 3 CA 1
ATOM 4626 C C . ASP C 3 75 ? 20.908 62.024 132.039 1.00 14.28 75 ASP 3 C 1
ATOM 4627 O O . ASP C 3 75 ? 20.914 63.218 132.329 1.00 14.28 75 ASP 3 O 1
ATOM 4632 N N . ALA C 3 76 ? 21.682 61.528 131.082 1.00 13.06 76 ALA 3 N 1
ATOM 4633 C CA . ALA C 3 76 ? 22.573 62.351 130.284 1.00 13.06 76 ALA 3 CA 1
ATOM 4634 C C . ALA C 3 76 ? 22.620 61.785 128.876 1.00 13.06 76 ALA 3 C 1
ATOM 4635 O O . ALA C 3 76 ? 22.365 60.602 128.655 1.00 13.06 76 ALA 3 O 1
ATOM 4637 N N . LEU C 3 77 ? 22.967 62.637 127.923 1.00 10.73 77 LEU 3 N 1
ATOM 4638 C CA . LEU C 3 77 ? 22.873 62.277 126.518 1.00 10.73 77 LEU 3 CA 1
ATOM 4639 C C . LEU C 3 77 ? 24.132 61.577 126.014 1.00 10.73 77 LEU 3 C 1
ATOM 4640 O O . LEU C 3 77 ? 25.233 61.770 126.535 1.00 10.73 77 LEU 3 O 1
ATOM 4645 N N . ASP C 3 78 ? 23.928 60.703 125.028 1.00 10.03 78 ASP 3 N 1
ATOM 4646 C CA . ASP C 3 78 ? 24.990 60.082 124.227 1.00 10.03 78 ASP 3 CA 1
ATOM 4647 C C . ASP C 3 78 ? 25.943 59.220 125.065 1.00 10.03 78 ASP 3 C 1
ATOM 4648 O O . ASP C 3 78 ? 27.125 59.114 124.761 1.00 10.03 78 ASP 3 O 1
ATOM 4653 N N . ALA C 3 79 ? 25.430 58.575 126.108 1.00 7.84 79 ALA 3 N 1
ATOM 4654 C CA . ALA C 3 79 ? 26.272 57.796 127.009 1.00 7.84 79 ALA 3 CA 1
ATOM 4655 C C . ALA C 3 79 ? 26.703 56.471 126.378 1.00 7.84 79 ALA 3 C 1
ATOM 4656 O O . ALA C 3 79 ? 26.114 55.986 125.416 1.00 7.84 79 ALA 3 O 1
ATOM 4658 N N . GLN C 3 80 ? 27.759 55.899 126.940 1.00 7.01 80 GLN 3 N 1
ATOM 4659 C CA . GLN C 3 80 ? 28.304 54.632 126.481 1.00 7.01 80 GLN 3 CA 1
ATOM 4660 C C . GLN C 3 80 ? 27.691 53.451 127.224 1.00 7.01 80 GLN 3 C 1
ATOM 4661 O O . GLN C 3 80 ? 27.572 53.465 128.445 1.00 7.01 80 GLN 3 O 1
ATOM 4667 N N . ILE C 3 81 ? 27.350 52.415 126.478 1.00 6.62 81 ILE 3 N 1
ATOM 4668 C CA . ILE C 3 81 ? 26.811 51.193 127.059 1.00 6.62 81 ILE 3 CA 1
ATOM 4669 C C . ILE C 3 81 ? 27.899 50.151 127.274 1.00 6.62 81 ILE 3 C 1
ATOM 4670 O O . ILE C 3 81 ? 27.937 49.499 128.312 1.00 6.62 81 ILE 3 O 1
ATOM 4675 N N . TYR C 3 82 ? 28.801 49.996 126.311 1.00 7.44 82 TYR 3 N 1
ATOM 4676 C CA . TYR C 3 82 ? 29.734 48.878 126.304 1.00 7.44 82 TYR 3 CA 1
ATOM 4677 C C . TYR C 3 82 ? 30.957 49.222 125.473 1.00 7.44 82 TYR 3 C 1
ATOM 4678 O O . TYR C 3 82 ? 30.899 50.055 124.570 1.00 7.44 82 TYR 3 O 1
ATOM 4687 N N . ALA C 3 83 ? 32.057 48.541 125.777 1.00 8.49 83 ALA 3 N 1
ATOM 4688 C CA . ALA C 3 83 ? 33.316 48.666 125.055 1.00 8.49 83 ALA 3 CA 1
ATOM 4689 C C . ALA C 3 83 ? 34.022 47.320 125.034 1.00 8.49 83 ALA 3 C 1
ATOM 4690 O O . ALA C 3 83 ? 34.063 46.623 126.040 1.00 8.49 83 ALA 3 O 1
ATOM 4692 N N . LEU C 3 84 ? 34.582 46.962 123.890 1.00 9.13 84 LEU 3 N 1
ATOM 4693 C CA . LEU C 3 84 ? 35.167 45.637 123.751 1.00 9.13 84 LEU 3 CA 1
ATOM 4694 C C . LEU C 3 84 ? 36.242 45.639 122.678 1.00 9.13 84 LEU 3 C 1
ATOM 4695 O O . LEU C 3 84 ? 35.981 45.998 121.531 1.00 9.13 84 LEU 3 O 1
ATOM 4700 N N . ARG C 3 85 ? 37.434 45.194 123.042 1.00 11.58 85 ARG 3 N 1
ATOM 4701 C CA . ARG C 3 85 ? 38.528 45.071 122.097 1.00 11.58 85 ARG 3 CA 1
ATOM 4702 C C . ARG C 3 85 ? 38.324 43.838 121.225 1.00 11.58 85 ARG 3 C 1
ATOM 4703 O O . ARG C 3 85 ? 38.103 42.739 121.734 1.00 11.58 85 ARG 3 O 1
ATOM 4711 N N . LEU C 3 86 ? 38.340 44.025 119.914 1.00 9.31 86 LEU 3 N 1
ATOM 4712 C CA . LEU C 3 86 ? 38.070 42.923 118.997 1.00 9.31 86 LEU 3 CA 1
ATOM 4713 C C . LEU C 3 86 ? 39.296 42.015 118.941 1.00 9.31 86 LEU 3 C 1
ATOM 4714 O O . LEU C 3 86 ? 40.327 42.374 118.374 1.00 9.31 86 LEU 3 O 1
ATOM 4719 N N . GLU C 3 87 ? 39.164 40.829 119.522 1.00 11.62 87 GLU 3 N 1
ATOM 4720 C CA . GLU C 3 87 ? 40.257 39.898 119.777 1.00 11.62 87 GLU 3 CA 1
ATOM 4721 C C . GLU C 3 87 ? 39.690 38.493 119.859 1.00 11.62 87 GLU 3 C 1
ATOM 4722 O O . GLU C 3 87 ? 38.812 38.249 120.682 1.00 11.62 87 GLU 3 O 1
ATOM 4728 N N . LEU C 3 88 ? 40.206 37.569 119.058 1.00 8.88 88 LEU 3 N 1
ATOM 4729 C CA . LEU C 3 88 ? 39.825 36.178 119.263 1.00 8.88 88 LEU 3 CA 1
ATOM 4730 C C . LEU C 3 88 ? 40.673 35.500 120.327 1.00 8.88 88 LEU 3 C 1
ATOM 4731 O O . LEU C 3 88 ? 40.252 34.483 120.875 1.00 8.88 88 LEU 3 O 1
ATOM 4736 N N . GLY C 3 89 ? 41.829 36.054 120.658 1.00 11.06 89 GLY 3 N 1
ATOM 4737 C CA . GLY C 3 89 ? 42.706 35.491 121.656 1.00 11.06 89 GLY 3 CA 1
ATOM 4738 C C . GLY C 3 89 ? 42.600 36.194 122.990 1.00 11.06 89 GLY 3 C 1
ATOM 4739 O O . GLY C 3 89 ? 41.615 36.873 123.293 1.00 11.06 89 GLY 3 O 1
ATOM 4740 N N . GLY C 3 90 ? 43.626 36.015 123.811 1.00 11.69 90 GLY 3 N 1
ATOM 4741 C CA . GLY C 3 90 ? 43.593 36.618 125.124 1.00 11.69 90 GLY 3 CA 1
ATOM 4742 C C . GLY C 3 90 ? 42.600 35.930 126.045 1.00 11.69 90 GLY 3 C 1
ATOM 4743 O O . GLY C 3 90 ? 42.346 34.730 125.945 1.00 11.69 90 GLY 3 O 1
ATOM 4744 N N . SER C 3 91 ? 42.026 36.716 126.959 1.00 11.39 91 SER 3 N 1
ATOM 4745 C CA . SER C 3 91 ? 41.114 36.203 127.975 1.00 11.39 91 SER 3 CA 1
ATOM 4746 C C . SER C 3 91 ? 39.895 37.089 128.197 1.00 11.39 91 SER 3 C 1
ATOM 4747 O O . SER C 3 91 ? 39.217 36.941 129.212 1.00 11.39 91 SER 3 O 1
ATOM 4750 N N . GLY C 3 92 ? 39.611 38.015 127.294 1.00 9.63 92 GLY 3 N 1
ATOM 4751 C CA . GLY C 3 92 ? 38.442 38.841 127.406 1.00 9.63 92 GLY 3 CA 1
ATOM 4752 C C . GLY C 3 92 ? 37.194 38.086 127.002 1.00 9.63 92 GLY 3 C 1
ATOM 4753 O O . GLY C 3 92 ? 37.228 36.885 126.735 1.00 9.63 92 GLY 3 O 1
ATOM 4754 N N . PRO C 3 93 ? 36.071 38.801 126.918 1.00 9.19 93 PRO 3 N 1
ATOM 4755 C CA . PRO C 3 93 ? 34.776 38.124 126.759 1.00 9.19 93 PRO 3 CA 1
ATOM 4756 C C . PRO C 3 93 ? 34.666 37.229 125.533 1.00 9.19 93 PRO 3 C 1
ATOM 4757 O O . PRO C 3 93 ? 34.080 36.153 125.644 1.00 9.19 93 PRO 3 O 1
ATOM 4761 N N . LEU C 3 94 ? 35.222 37.612 124.380 1.00 8.59 94 LEU 3 N 1
ATOM 4762 C CA . LEU C 3 94 ? 35.151 36.745 123.206 1.00 8.59 94 LEU 3 CA 1
ATOM 4763 C C . LEU C 3 94 ? 35.864 35.412 123.386 1.00 8.59 94 LEU 3 C 1
ATOM 4764 O O . LEU C 3 94 ? 35.568 34.478 122.642 1.00 8.59 94 LEU 3 O 1
ATOM 4769 N N . SER C 3 95 ? 36.805 35.309 124.325 1.00 8.02 95 SER 3 N 1
ATOM 4770 C CA . SER C 3 95 ? 37.644 34.119 124.418 1.00 8.02 95 SER 3 CA 1
ATOM 4771 C C . SER C 3 95 ? 36.875 32.898 124.907 1.00 8.02 95 SER 3 C 1
ATOM 4772 O O . SER C 3 95 ? 37.274 31.774 124.605 1.00 8.02 95 SER 3 O 1
ATOM 4775 N N . SER C 3 96 ? 35.797 33.082 125.670 1.00 7.65 96 SER 3 N 1
ATOM 4776 C CA . SER C 3 96 ? 35.039 31.950 126.190 1.00 7.65 96 SER 3 CA 1
ATOM 4777 C C . SER C 3 96 ? 33.857 31.544 125.313 1.00 7.65 96 SER 3 C 1
ATOM 4778 O O . SER C 3 96 ? 33.138 30.612 125.670 1.00 7.65 96 SER 3 O 1
ATOM 4781 N N . SER C 3 97 ? 33.639 32.191 124.175 1.00 6.12 97 SER 3 N 1
ATOM 4782 C CA . SER C 3 97 ? 32.520 31.822 123.322 1.00 6.12 97 SER 3 CA 1
ATOM 4783 C C . SER C 3 97 ? 32.886 30.616 122.454 1.00 6.12 97 SER 3 C 1
ATOM 4784 O O . SER C 3 97 ? 34.009 30.118 122.475 1.00 6.12 97 SER 3 O 1
ATOM 4787 N N . LEU C 3 98 ? 31.917 30.133 121.673 1.00 5.14 98 LEU 3 N 1
ATOM 4788 C CA . LEU C 3 98 ? 32.173 29.034 120.749 1.00 5.14 98 LEU 3 CA 1
ATOM 4789 C C . LEU C 3 98 ? 33.269 29.400 119.758 1.00 5.14 98 LEU 3 C 1
ATOM 4790 O O . LEU C 3 98 ? 34.230 28.645 119.560 1.00 5.14 98 LEU 3 O 1
ATOM 4795 N N . LEU C 3 99 ? 33.155 30.575 119.147 1.00 4.92 99 LEU 3 N 1
ATOM 4796 C CA . LEU C 3 99 ? 34.199 31.027 118.240 1.00 4.92 99 LEU 3 CA 1
ATOM 4797 C C . LEU C 3 99 ? 35.509 31.250 118.978 1.00 4.92 99 LEU 3 C 1
ATOM 4798 O O . LEU C 3 99 ? 36.570 30.885 118.473 1.00 4.92 99 LEU 3 O 1
ATOM 4803 N N . GLY C 3 100 ? 35.449 31.858 120.163 1.00 5.36 100 GLY 3 N 1
ATOM 4804 C CA . GLY C 3 100 ? 36.657 32.098 120.933 1.00 5.36 100 GLY 3 CA 1
ATOM 4805 C C . GLY C 3 100 ? 37.343 30.833 121.409 1.00 5.36 100 GLY 3 C 1
ATOM 4806 O O . GLY C 3 100 ? 38.572 30.752 121.410 1.00 5.36 100 GLY 3 O 1
ATOM 4807 N N . THR C 3 101 ? 36.563 29.811 121.776 1.00 5.24 101 THR 3 N 1
ATOM 4808 C CA . THR C 3 101 ? 37.139 28.551 122.245 1.00 5.24 101 THR 3 CA 1
ATOM 4809 C C . THR C 3 101 ? 37.723 27.740 121.097 1.00 5.24 101 THR 3 C 1
ATOM 4810 O O . THR C 3 101 ? 38.733 27.062 121.280 1.00 5.24 101 THR 3 O 1
ATOM 4814 N N . LEU C 3 102 ? 37.116 27.815 119.912 1.00 4.84 102 LEU 3 N 1
ATOM 4815 C CA . LEU C 3 102 ? 37.759 27.265 118.727 1.00 4.84 102 LEU 3 CA 1
ATOM 4816 C C . LEU C 3 102 ? 39.056 28.008 118.402 1.00 4.84 102 LEU 3 C 1
ATOM 4817 O O . LEU C 3 102 ? 40.079 27.377 118.129 1.00 4.84 102 LEU 3 O 1
ATOM 4822 N N . ALA C 3 103 ? 39.048 29.345 118.490 1.00 4.83 103 ALA 3 N 1
ATOM 4823 C CA . ALA C 3 103 ? 40.254 30.133 118.253 1.00 4.83 103 ALA 3 CA 1
ATOM 4824 C C . ALA C 3 103 ? 41.374 29.785 119.233 1.00 4.83 103 ALA 3 C 1
ATOM 4825 O O . ALA C 3 103 ? 42.549 29.854 118.871 1.00 4.83 103 ALA 3 O 1
ATOM 4827 N N . LYS C 3 104 ? 41.034 29.356 120.446 1.00 6.04 104 LYS 3 N 1
ATOM 4828 C CA . LYS C 3 104 ? 42.055 28.842 121.361 1.00 6.04 104 LYS 3 CA 1
ATOM 4829 C C . LYS C 3 104 ? 42.840 27.670 120.783 1.00 6.04 104 LYS 3 C 1
ATOM 4830 O O . LYS C 3 104 ? 43.989 27.460 121.166 1.00 6.04 104 LYS 3 O 1
ATOM 4836 N N . HIS C 3 105 ? 42.242 26.877 119.905 1.00 5.25 105 HIS 3 N 1
ATOM 4837 C CA . HIS C 3 105 ? 42.947 25.786 119.252 1.00 5.25 105 HIS 3 CA 1
ATOM 4838 C C . HIS C 3 105 ? 43.680 26.199 117.985 1.00 5.25 105 HIS 3 C 1
ATOM 4839 O O . HIS C 3 105 ? 44.288 25.347 117.345 1.00 5.25 105 HIS 3 O 1
ATOM 4846 N N . TYR C 3 106 ? 43.665 27.466 117.597 1.00 4.43 106 TYR 3 N 1
ATOM 4847 C CA . TYR C 3 106 ? 44.276 27.851 116.339 1.00 4.43 106 TYR 3 CA 1
ATOM 4848 C C . TYR C 3 106 ? 45.104 29.103 116.532 1.00 4.43 106 TYR 3 C 1
ATOM 4849 O O . TYR C 3 106 ? 44.927 29.851 117.485 1.00 4.43 106 TYR 3 O 1
ATOM 4858 N N . THR C 3 107 ? 46.041 29.296 115.624 1.00 4.41 107 THR 3 N 1
ATOM 4859 C CA . THR C 3 107 ? 47.028 30.357 115.713 1.00 4.41 107 THR 3 CA 1
ATOM 4860 C C . THR C 3 107 ? 46.650 31.576 114.887 1.00 4.41 107 THR 3 C 1
ATOM 4861 O O . THR C 3 107 ? 46.961 32.695 115.271 1.00 4.41 107 THR 3 O 1
ATOM 4865 N N . GLN C 3 108 ? 45.919 31.385 113.799 1.00 3.74 108 GLN 3 N 1
ATOM 4866 C CA . GLN C 3 108 ? 45.642 32.453 112.861 1.00 3.74 108 GLN 3 CA 1
ATOM 4867 C C . GLN C 3 108 ? 44.188 32.398 112.435 1.00 3.74 108 GLN 3 C 1
ATOM 4868 O O . GLN C 3 108 ? 43.593 31.324 112.380 1.00 3.74 108 GLN 3 O 1
ATOM 4874 N N . TRP C 3 109 ? 43.637 33.560 112.091 1.00 4.08 109 TRP 3 N 1
ATOM 4875 C CA . TRP C 3 109 ? 42.242 33.667 111.697 1.00 4.08 109 TRP 3 CA 1
ATOM 4876 C C . TRP C 3 109 ? 42.066 34.704 110.599 1.00 4.08 109 TRP 3 C 1
ATOM 4877 O O . TRP C 3 109 ? 42.846 35.640 110.476 1.00 4.08 109 TRP 3 O 1
ATOM 4888 N N . SER C 3 110 ? 41.001 34.525 109.818 1.00 4.34 110 SER 3 N 1
ATOM 4889 C CA . SER C 3 110 ? 40.564 35.465 108.800 1.00 4.34 110 SER 3 CA 1
ATOM 4890 C C . SER C 3 110 ? 39.048 35.406 108.656 1.00 4.34 110 SER 3 C 1
ATOM 4891 O O . SER C 3 110 ? 38.433 34.351 108.811 1.00 4.34 110 SER 3 O 1
ATOM 4894 N N . GLY C 3 111 ? 38.448 36.546 108.359 1.00 4.70 111 GLY 3 N 1
ATOM 4895 C CA . GLY C 3 111 ? 37.070 36.587 107.921 1.00 4.70 111 GLY 3 CA 1
ATOM 4896 C C . GLY C 3 111 ? 36.222 37.506 108.773 1.00 4.70 111 GLY 3 C 1
ATOM 4897 O O . GLY C 3 111 ? 36.666 38.091 109.755 1.00 4.70 111 GLY 3 O 1
ATOM 4898 N N . SER C 3 112 ? 34.985 37.635 108.348 1.00 5.05 112 SER 3 N 1
ATOM 4899 C CA . SER C 3 112 ? 34.038 38.523 108.984 1.00 5.05 112 SER 3 CA 1
ATOM 4900 C C . SER C 3 112 ? 33.351 37.818 110.139 1.00 5.05 112 SER 3 C 1
ATOM 4901 O O . SER C 3 112 ? 33.131 36.611 110.122 1.00 5.05 112 SER 3 O 1
ATOM 4904 N N . VAL C 3 113 ? 33.015 38.596 111.137 1.00 5.50 113 VAL 3 N 1
ATOM 4905 C CA . VAL C 3 113 ? 32.369 38.151 112.357 1.00 5.50 113 VAL 3 CA 1
ATOM 4906 C C . VAL C 3 113 ? 31.089 38.957 112.500 1.00 5.50 113 VAL 3 C 1
ATOM 4907 O O . VAL C 3 113 ? 30.993 40.086 112.021 1.00 5.50 113 VAL 3 O 1
ATOM 4911 N N . GLU C 3 114 ? 30.073 38.357 113.073 1.00 6.73 114 GLU 3 N 1
ATOM 4912 C CA . GLU C 3 114 ? 28.871 39.126 113.322 1.00 6.73 114 GLU 3 CA 1
ATOM 4913 C C . GLU C 3 114 ? 28.510 39.030 114.790 1.00 6.73 114 GLU 3 C 1
ATOM 4914 O O . GLU C 3 114 ? 28.755 38.022 115.445 1.00 6.73 114 GLU 3 O 1
ATOM 4920 N N . ILE C 3 115 ? 27.927 40.103 115.295 1.00 6.95 115 ILE 3 N 1
ATOM 4921 C CA . ILE C 3 115 ? 27.489 40.192 116.673 1.00 6.95 115 ILE 3 CA 1
ATOM 4922 C C . ILE C 3 115 ? 26.000 40.498 116.660 1.00 6.95 115 ILE 3 C 1
ATOM 4923 O O . ILE C 3 115 ? 25.571 41.504 116.085 1.00 6.95 115 ILE 3 O 1
ATOM 4928 N N . THR C 3 116 ? 25.211 39.606 117.240 1.00 7.53 116 THR 3 N 1
ATOM 4929 C CA . THR C 3 116 ? 23.768 39.770 117.318 1.00 7.53 116 THR 3 CA 1
ATOM 4930 C C . THR C 3 116 ? 23.379 40.113 118.749 1.00 7.53 116 THR 3 C 1
ATOM 4931 O O . THR C 3 116 ? 23.746 39.405 119.686 1.00 7.53 116 THR 3 O 1
ATOM 4935 N N . CYS C 3 117 ? 22.638 41.200 118.914 1.00 7.78 117 CYS 3 N 1
ATOM 4936 C CA . CYS C 3 117 ? 22.232 41.689 120.223 1.00 7.78 117 CYS 3 CA 1
ATOM 4937 C C . CYS C 3 117 ? 20.729 41.535 120.393 1.00 7.78 117 CYS 3 C 1
ATOM 4938 O O . CYS C 3 117 ? 19.965 41.876 119.498 1.00 7.78 117 CYS 3 O 1
ATOM 4941 N N . MET C 3 118 ? 20.309 41.057 121.555 1.00 6.66 118 MET 3 N 1
ATOM 4942 C CA . MET C 3 118 ? 18.899 40.880 121.880 1.00 6.66 118 MET 3 CA 1
ATOM 4943 C C . MET C 3 118 ? 18.558 41.705 123.109 1.00 6.66 118 MET 3 C 1
ATOM 4944 O O . MET C 3 118 ? 19.170 41.535 124.162 1.00 6.66 118 MET 3 O 1
ATOM 4949 N N . PHE C 3 119 ? 17.577 42.587 122.972 1.00 5.21 119 PHE 3 N 1
ATOM 4950 C CA . PHE C 3 119 ? 17.093 43.383 124.088 1.00 5.21 119 PHE 3 CA 1
ATOM 4951 C C . PHE C 3 119 ? 16.069 42.600 124.915 1.00 5.21 119 PHE 3 C 1
ATOM 4952 O O . PHE C 3 119 ? 15.253 41.854 124.379 1.00 5.21 119 PHE 3 O 1
ATOM 4960 N N . THR C 3 120 ? 16.136 42.757 126.233 1.00 5.39 120 THR 3 N 1
ATOM 4961 C CA . THR C 3 120 ? 15.309 41.985 127.153 1.00 5.39 120 THR 3 CA 1
ATOM 4962 C C . THR C 3 120 ? 14.400 42.840 128.033 1.00 5.39 120 THR 3 C 1
ATOM 4963 O O . THR C 3 120 ? 13.845 42.323 128.999 1.00 5.39 120 THR 3 O 1
ATOM 4967 N N . GLY C 3 121 ? 14.227 44.123 127.739 1.00 5.43 121 GLY 3 N 1
ATOM 4968 C CA . GLY C 3 121 ? 13.331 44.963 128.508 1.00 5.43 121 GLY 3 CA 1
ATOM 4969 C C . GLY C 3 121 ? 11.880 44.589 128.299 1.00 5.43 121 GLY 3 C 1
ATOM 4970 O O . GLY C 3 121 ? 11.545 43.685 127.539 1.00 5.43 121 GLY 3 O 1
ATOM 4971 N N . THR C 3 122 ? 10.999 45.282 129.012 1.00 5.68 122 THR 3 N 1
ATOM 4972 C CA . THR C 3 122 ? 9.575 45.008 128.864 1.00 5.68 122 THR 3 CA 1
ATOM 4973 C C . THR C 3 122 ? 9.097 45.391 127.464 1.00 5.68 122 THR 3 C 1
ATOM 4974 O O . THR C 3 122 ? 9.755 46.125 126.735 1.00 5.68 122 THR 3 O 1
ATOM 4978 N N . PHE C 3 123 ? 7.931 44.867 127.090 1.00 6.18 123 PHE 3 N 1
ATOM 4979 C CA . PHE C 3 123 ? 7.308 45.260 125.830 1.00 6.18 123 PHE 3 CA 1
ATOM 4980 C C . PHE C 3 123 ? 7.226 46.778 125.683 1.00 6.18 123 PHE 3 C 1
ATOM 4981 O O . PHE C 3 123 ? 7.455 47.314 124.599 1.00 6.18 123 PHE 3 O 1
ATOM 4989 N N . MET C 3 124 ? 6.878 47.479 126.758 1.00 7.26 124 MET 3 N 1
ATOM 4990 C CA . MET C 3 124 ? 6.675 48.922 126.751 1.00 7.26 124 MET 3 CA 1
ATOM 4991 C C . MET C 3 124 ? 7.971 49.727 126.774 1.00 7.26 124 MET 3 C 1
ATOM 4992 O O . MET C 3 124 ? 7.907 50.955 126.735 1.00 7.26 124 MET 3 O 1
ATOM 4997 N N . THR C 3 125 ? 9.131 49.090 126.884 1.00 6.22 125 THR 3 N 1
ATOM 4998 C CA . THR C 3 125 ? 10.387 49.809 127.034 1.00 6.22 125 THR 3 CA 1
ATOM 4999 C C . THR C 3 125 ? 10.972 50.108 125.665 1.00 6.22 125 THR 3 C 1
ATOM 5000 O O . THR C 3 125 ? 11.131 49.205 124.841 1.00 6.22 125 THR 3 O 1
ATOM 5004 N N . THR C 3 126 ? 11.299 51.365 125.427 1.00 5.93 126 THR 3 N 1
ATOM 5005 C CA . THR C 3 126 ? 11.813 51.764 124.131 1.00 5.93 126 THR 3 CA 1
ATOM 5006 C C . THR C 3 126 ? 13.272 52.189 124.230 1.00 5.93 126 THR 3 C 1
ATOM 5007 O O . THR C 3 126 ? 13.797 52.462 125.309 1.00 5.93 126 THR 3 O 1
ATOM 5011 N N . GLY C 3 127 ? 13.926 52.217 123.081 1.00 5.39 127 GLY 3 N 1
ATOM 5012 C CA . GLY C 3 127 ? 15.256 52.774 122.996 1.00 5.39 127 GLY 3 CA 1
ATOM 5013 C C . GLY C 3 127 ? 15.921 52.635 121.648 1.00 5.39 127 GLY 3 C 1
ATOM 5014 O O . GLY C 3 127 ? 15.522 51.817 120.823 1.00 5.39 127 GLY 3 O 1
ATOM 5015 N N . LYS C 3 128 ? 16.939 53.440 121.413 1.00 5.33 128 LYS 3 N 1
ATOM 5016 C CA . LYS C 3 128 ? 17.743 53.340 120.212 1.00 5.33 128 LYS 3 CA 1
ATOM 5017 C C . LYS C 3 128 ? 19.201 53.295 120.617 1.00 5.33 128 LYS 3 C 1
ATOM 5018 O O . LYS C 3 128 ? 19.630 54.045 121.492 1.00 5.33 128 LYS 3 O 1
ATOM 5024 N N . VAL C 3 129 ? 19.954 52.425 119.974 1.00 4.85 129 VAL 3 N 1
ATOM 5025 C CA . VAL C 3 129 ? 21.317 52.111 120.362 1.00 4.85 129 VAL 3 CA 1
ATOM 5026 C C . VAL C 3 129 ? 22.223 52.185 119.139 1.00 4.85 129 VAL 3 C 1
ATOM 5027 O O . VAL C 3 129 ? 21.824 51.803 118.038 1.00 4.85 129 VAL 3 O 1
ATOM 5031 N N . LEU C 3 130 ? 23.437 52.682 119.328 1.00 4.86 130 LEU 3 N 1
ATOM 5032 C CA . LEU C 3 130 ? 24.439 52.723 118.269 1.00 4.86 130 LEU 3 CA 1
ATOM 5033 C C . LEU C 3 130 ? 25.525 51.691 118.564 1.00 4.86 130 LEU 3 C 1
ATOM 5034 O O . LEU C 3 130 ? 26.170 51.747 119.612 1.00 4.86 130 LEU 3 O 1
ATOM 5039 N N . LEU C 3 131 ? 25.733 50.775 117.629 1.00 4.74 131 LEU 3 N 1
ATOM 5040 C CA . LEU C 3 131 ? 26.763 49.744 117.720 1.00 4.74 131 LEU 3 CA 1
ATOM 5041 C C . LEU C 3 131 ? 27.850 50.043 116.693 1.00 4.74 131 LEU 3 C 1
ATOM 5042 O O . LEU C 3 131 ? 27.579 50.055 115.493 1.00 4.74 131 LEU 3 O 1
ATOM 5047 N N . ALA C 3 132 ? 29.075 50.238 117.150 1.00 4.42 132 ALA 3 N 1
ATOM 5048 C CA . ALA C 3 132 ? 30.147 50.743 116.299 1.00 4.42 132 ALA 3 CA 1
ATOM 5049 C C . ALA C 3 132 ? 31.302 49.756 116.221 1.00 4.42 132 ALA 3 C 1
ATOM 5050 O O . ALA C 3 132 ? 31.647 49.105 117.206 1.00 4.42 132 ALA 3 O 1
ATOM 5052 N N . TYR C 3 133 ? 31.904 49.645 115.046 1.00 5.01 133 TYR 3 N 1
ATOM 5053 C CA . TYR C 3 133 ? 33.155 48.922 114.887 1.00 5.01 133 TYR 3 CA 1
ATOM 5054 C C . TYR C 3 133 ? 34.209 49.879 114.353 1.00 5.01 133 TYR 3 C 1
ATOM 5055 O O . TYR C 3 133 ? 34.080 50.389 113.242 1.00 5.01 133 TYR 3 O 1
ATOM 5064 N N . THR C 3 134 ? 35.277 50.055 115.110 1.00 5.04 134 THR 3 N 1
ATOM 5065 C CA . THR C 3 134 ? 36.364 50.951 114.760 1.00 5.04 134 THR 3 CA 1
ATOM 5066 C C . THR C 3 134 ? 37.587 50.159 114.310 1.00 5.04 134 THR 3 C 1
ATOM 5067 O O . THR C 3 134 ? 38.207 49.478 115.133 1.00 5.04 134 THR 3 O 1
ATOM 5071 N N . PRO C 3 135 ? 37.995 50.261 113.049 1.00 4.77 135 PRO 3 N 1
ATOM 5072 C CA . PRO C 3 135 ? 39.250 49.639 112.601 1.00 4.77 135 PRO 3 CA 1
ATOM 5073 C C . PRO C 3 135 ? 40.459 50.126 113.388 1.00 4.77 135 PRO 3 C 1
ATOM 5074 O O . PRO C 3 135 ? 40.453 51.225 113.955 1.00 4.77 135 PRO 3 O 1
ATOM 5078 N N . PRO C 3 136 ? 41.525 49.333 113.425 1.00 4.70 136 PRO 3 N 1
ATOM 5079 C CA . PRO C 3 136 ? 42.648 49.608 114.332 1.00 4.70 136 PRO 3 CA 1
ATOM 5080 C C . PRO C 3 136 ? 43.485 50.817 113.923 1.00 4.70 136 PRO 3 C 1
ATOM 5081 O O . PRO C 3 136 ? 43.337 51.393 112.851 1.00 4.70 136 PRO 3 O 1
ATOM 5085 N N . GLY C 3 137 ? 44.371 51.204 114.830 1.00 6.07 137 GLY 3 N 1
ATOM 5086 C CA . GLY C 3 137 ? 45.318 52.273 114.593 1.00 6.07 137 GLY 3 CA 1
ATOM 5087 C C . GLY C 3 137 ? 45.420 53.204 115.778 1.00 6.07 137 GLY 3 C 1
ATOM 5088 O O . GLY C 3 137 ? 46.467 53.788 116.046 1.00 6.07 137 GLY 3 O 1
ATOM 5089 N N . GLY C 3 138 ? 44.329 53.318 116.506 1.00 8.48 138 GLY 3 N 1
ATOM 5090 C CA . GLY C 3 138 ? 44.207 54.178 117.659 1.00 8.48 138 GLY 3 CA 1
ATOM 5091 C C . GLY C 3 138 ? 43.597 53.428 118.824 1.00 8.48 138 GLY 3 C 1
ATOM 5092 O O . GLY C 3 138 ? 43.632 52.213 118.892 1.00 8.48 138 GLY 3 O 1
ATOM 5093 N N . ASP C 3 139 ? 42.995 54.187 119.725 1.00 11.60 139 ASP 3 N 1
ATOM 5094 C CA . ASP C 3 139 ? 42.362 53.642 120.912 1.00 11.60 139 ASP 3 CA 1
ATOM 5095 C C . ASP C 3 139 ? 40.882 53.356 120.688 1.00 11.60 139 ASP 3 C 1
ATOM 5096 O O . ASP C 3 139 ? 40.345 53.508 119.592 1.00 11.60 139 ASP 3 O 1
ATOM 5101 N N . MET C 3 140 ? 40.231 52.932 121.763 1.00 11.88 140 MET 3 N 1
ATOM 5102 C CA . MET C 3 140 ? 38.781 52.844 121.815 1.00 11.88 140 MET 3 CA 1
ATOM 5103 C C . MET C 3 140 ? 38.175 54.233 121.615 1.00 11.88 140 MET 3 C 1
ATOM 5104 O O . MET C 3 140 ? 38.659 55.209 122.199 1.00 11.88 140 MET 3 O 1
ATOM 5109 N N . PRO C 3 141 ? 37.125 54.359 120.808 1.00 9.80 141 PRO 3 N 1
ATOM 5110 C CA . PRO C 3 141 ? 36.481 55.668 120.639 1.00 9.80 141 PRO 3 CA 1
ATOM 5111 C C . PRO C 3 141 ? 35.969 56.212 121.963 1.00 9.80 141 PRO 3 C 1
ATOM 5112 O O . PRO C 3 141 ? 35.348 55.501 122.752 1.00 9.80 141 PRO 3 O 1
ATOM 5116 N N . ARG C 3 142 ? 36.210 57.498 122.182 1.00 11.26 142 ARG 3 N 1
ATOM 5117 C CA . ARG C 3 142 ? 35.947 58.106 123.478 1.00 11.26 142 ARG 3 CA 1
ATOM 5118 C C . ARG C 3 142 ? 34.508 58.591 123.618 1.00 11.26 142 ARG 3 C 1
ATOM 5119 O O . ARG C 3 142 ? 33.969 58.578 124.723 1.00 11.26 142 ARG 3 O 1
ATOM 5127 N N . ASN C 3 143 ? 33.873 59.030 122.535 1.00 8.27 143 ASN 3 N 1
ATOM 5128 C CA . ASN C 3 143 ? 32.501 59.529 122.586 1.00 8.27 143 ASN 3 CA 1
ATOM 5129 C C . ASN C 3 143 ? 31.742 59.005 121.377 1.00 8.27 143 ASN 3 C 1
ATOM 5130 O O . ASN C 3 143 ? 32.329 58.485 120.435 1.00 8.27 143 ASN 3 O 1
ATOM 5135 N N . ARG C 3 144 ? 30.417 59.132 121.410 1.00 7.23 144 ARG 3 N 1
ATOM 5136 C CA . ARG C 3 144 ? 29.616 58.624 120.299 1.00 7.23 144 ARG 3 CA 1
ATOM 5137 C C . ARG C 3 144 ? 29.916 59.362 118.993 1.00 7.23 144 ARG 3 C 1
ATOM 5138 O O . ARG C 3 144 ? 29.820 58.762 117.924 1.00 7.23 144 ARG 3 O 1
ATOM 5146 N N . GLU C 3 145 ? 30.347 60.626 119.068 1.00 9.26 145 GLU 3 N 1
ATOM 5147 C CA . GLU C 3 145 ? 30.722 61.378 117.866 1.00 9.26 145 GLU 3 CA 1
ATOM 5148 C C . GLU C 3 145 ? 31.909 60.741 117.154 1.00 9.26 145 GLU 3 C 1
ATOM 5149 O O . GLU C 3 145 ? 31.950 60.693 115.924 1.00 9.26 145 GLU 3 O 1
ATOM 5155 N N . GLU C 3 146 ? 32.892 60.276 117.915 1.00 8.60 146 GLU 3 N 1
ATOM 5156 C CA . GLU C 3 146 ? 34.046 59.621 117.327 1.00 8.60 146 GLU 3 CA 1
ATOM 5157 C C . GLU C 3 146 ? 33.703 58.207 116.864 1.00 8.60 146 GLU 3 C 1
ATOM 5158 O O . GLU C 3 146 ? 34.081 57.800 115.767 1.00 8.60 146 GLU 3 O 1
ATOM 5164 N N . ALA C 3 147 ? 32.944 57.465 117.660 1.00 6.80 147 ALA 3 N 1
ATOM 5165 C CA . ALA C 3 147 ? 32.600 56.102 117.269 1.00 6.80 147 ALA 3 CA 1
ATOM 5166 C C . ALA C 3 147 ? 31.762 56.058 115.998 1.00 6.80 147 ALA 3 C 1
ATOM 5167 O O . ALA C 3 147 ? 31.950 55.168 115.171 1.00 6.80 147 ALA 3 O 1
ATOM 5169 N N . MET C 3 148 ? 30.853 57.013 115.806 1.00 6.89 148 MET 3 N 1
ATOM 5170 C CA . MET C 3 148 ? 30.004 56.957 114.619 1.00 6.89 148 MET 3 CA 1
ATOM 5171 C C . MET C 3 148 ? 30.782 57.065 113.307 1.00 6.89 148 MET 3 C 1
ATOM 5172 O O . MET C 3 148 ? 30.257 56.663 112.267 1.00 6.89 148 MET 3 O 1
ATOM 5177 N N . LEU C 3 149 ? 32.017 57.566 113.338 1.00 5.87 149 LEU 3 N 1
ATOM 5178 C CA . LEU C 3 149 ? 32.819 57.700 112.133 1.00 5.87 149 LEU 3 CA 1
ATOM 5179 C C . LEU C 3 149 ? 33.191 56.356 111.532 1.00 5.87 149 LEU 3 C 1
ATOM 5180 O O . LEU C 3 149 ? 33.607 56.309 110.375 1.00 5.87 149 LEU 3 O 1
ATOM 5185 N N . GLY C 3 150 ? 33.056 55.273 112.292 1.00 5.12 150 GLY 3 N 1
ATOM 5186 C CA . GLY C 3 150 ? 33.382 53.950 111.819 1.00 5.12 150 GLY 3 CA 1
ATOM 5187 C C . GLY C 3 150 ? 32.191 53.223 111.227 1.00 5.12 150 GLY 3 C 1
ATOM 5188 O O . GLY C 3 150 ? 31.111 53.777 111.028 1.00 5.12 150 GLY 3 O 1
ATOM 5189 N N . THR C 3 151 ? 32.420 51.957 110.910 1.00 4.90 151 THR 3 N 1
ATOM 5190 C CA . THR C 3 151 ? 31.327 51.045 110.630 1.00 4.90 151 THR 3 CA 1
ATOM 5191 C C . THR C 3 151 ? 30.383 50.987 111.825 1.00 4.90 151 THR 3 C 1
ATOM 5192 O O . THR C 3 151 ? 30.825 50.842 112.961 1.00 4.90 151 THR 3 O 1
ATOM 5196 N N . HIS C 3 152 ? 29.086 51.120 111.575 1.00 4.88 152 HIS 3 N 1
ATOM 5197 C CA . HIS C 3 152 ? 28.133 51.116 112.674 1.00 4.88 152 HIS 3 CA 1
ATOM 5198 C C . HIS C 3 152 ? 26.720 50.856 112.178 1.00 4.88 152 HIS 3 C 1
ATOM 5199 O O . HIS C 3 152 ? 26.388 51.120 111.026 1.00 4.88 152 HIS 3 O 1
ATOM 5206 N N . VAL C 3 153 ? 25.919 50.291 113.069 1.00 4.69 153 VAL 3 N 1
ATOM 5207 C CA . VAL C 3 153 ? 24.495 50.070 112.890 1.00 4.69 153 VAL 3 CA 1
ATOM 5208 C C . VAL C 3 153 ? 23.770 50.836 113.991 1.00 4.69 153 VAL 3 C 1
ATOM 5209 O O . VAL C 3 153 ? 24.331 51.119 115.049 1.00 4.69 153 VAL 3 O 1
ATOM 5213 N N . ILE C 3 154 ? 22.532 51.213 113.725 1.00 5.15 154 ILE 3 N 1
ATOM 5214 C CA . ILE C 3 154 ? 21.704 51.888 114.716 1.00 5.15 154 ILE 3 CA 1
ATOM 5215 C C . ILE C 3 154 ? 20.465 51.044 114.933 1.00 5.15 154 ILE 3 C 1
ATOM 5216 O O . ILE C 3 154 ? 19.777 50.682 113.976 1.00 5.15 154 ILE 3 O 1
ATOM 5221 N N . TRP C 3 155 ? 20.235 50.682 116.183 1.00 5.56 155 TRP 3 N 1
ATOM 5222 C CA . TRP C 3 155 ? 19.289 49.658 116.599 1.00 5.56 155 TRP 3 CA 1
ATOM 5223 C C . TRP C 3 155 ? 18.076 50.338 117.217 1.00 5.56 155 TRP 3 C 1
ATOM 5224 O O . TRP C 3 155 ? 18.213 51.120 118.155 1.00 5.56 155 TRP 3 O 1
ATOM 5235 N N . ASP C 3 156 ? 16.896 50.040 116.700 1.00 6.30 156 ASP 3 N 1
ATOM 5236 C CA . ASP C 3 156 ? 15.643 50.491 117.286 1.00 6.30 156 ASP 3 CA 1
ATOM 5237 C C . ASP C 3 156 ? 14.975 49.315 117.994 1.00 6.30 156 ASP 3 C 1
ATOM 5238 O O . ASP C 3 156 ? 14.699 48.292 117.368 1.00 6.30 156 ASP 3 O 1
ATOM 5243 N N . PHE C 3 157 ? 14.783 49.440 119.301 1.00 5.70 157 PHE 3 N 1
ATOM 5244 C CA . PHE C 3 157 ? 14.040 48.436 120.056 1.00 5.70 157 PHE 3 CA 1
ATOM 5245 C C . PHE C 3 157 ? 12.604 48.342 119.544 1.00 5.70 157 PHE 3 C 1
ATOM 5246 O O . PHE C 3 157 ? 11.924 49.355 119.369 1.00 5.70 157 PHE 3 O 1
ATOM 5254 N N . GLY C 3 158 ? 12.149 47.128 119.280 1.00 8.20 158 GLY 3 N 1
ATOM 5255 C CA . GLY C 3 158 ? 10.801 46.938 118.800 1.00 8.20 158 GLY 3 CA 1
ATOM 5256 C C . GLY C 3 158 ? 10.400 45.485 118.743 1.00 8.20 158 GLY 3 C 1
ATOM 5257 O O . GLY C 3 158 ? 10.899 44.680 119.520 1.00 8.20 158 GLY 3 O 1
ATOM 5258 N N . LEU C 3 159 ? 9.508 45.139 117.820 1.00 10.69 159 LEU 3 N 1
ATOM 5259 C CA . LEU C 3 159 ? 8.999 43.774 117.746 1.00 10.69 159 LEU 3 CA 1
ATOM 5260 C C . LEU C 3 159 ? 10.107 42.795 117.393 1.00 10.69 159 LEU 3 C 1
ATOM 5261 O O . LEU C 3 159 ? 10.315 41.803 118.097 1.00 10.69 159 LEU 3 O 1
ATOM 5266 N N . GLN C 3 160 ? 10.840 43.064 116.322 1.00 11.33 160 GLN 3 N 1
ATOM 5267 C CA . GLN C 3 160 ? 12.045 42.296 116.054 1.00 11.33 160 GLN 3 CA 1
ATOM 5268 C C . GLN C 3 160 ? 13.062 42.608 117.143 1.00 11.33 160 GLN 3 C 1
ATOM 5269 O O . GLN C 3 160 ? 13.646 43.690 117.159 1.00 11.33 160 GLN 3 O 1
ATOM 5275 N N . SER C 3 161 ? 13.274 41.647 118.047 1.00 8.42 161 SER 3 N 1
ATOM 5276 C CA . SER C 3 161 ? 14.002 41.886 119.290 1.00 8.42 161 SER 3 CA 1
ATOM 5277 C C . SER C 3 161 ? 15.494 42.108 119.101 1.00 8.42 161 SER 3 C 1
ATOM 5278 O O . SER C 3 161 ? 16.140 42.606 120.018 1.00 8.42 161 SER 3 O 1
ATOM 5281 N N . SER C 3 162 ? 16.060 41.700 117.977 1.00 7.50 162 SER 3 N 1
ATOM 5282 C CA . SER C 3 162 ? 17.500 41.573 117.863 1.00 7.50 162 SER 3 CA 1
ATOM 5283 C C . SER C 3 162 ? 18.027 42.340 116.660 1.00 7.50 162 SER 3 C 1
ATOM 5284 O O . SER C 3 162 ? 17.307 42.627 115.710 1.00 7.50 162 SER 3 O 1
ATOM 5287 N N . ILE C 3 163 ? 19.320 42.619 116.704 1.00 6.31 163 ILE 3 N 1
ATOM 5288 C CA . ILE C 3 163 ? 20.029 43.351 115.669 1.00 6.31 163 ILE 3 CA 1
ATOM 5289 C C . ILE C 3 163 ? 21.339 42.621 115.392 1.00 6.31 163 ILE 3 C 1
ATOM 5290 O O . ILE C 3 163 ? 21.887 41.945 116.254 1.00 6.31 163 ILE 3 O 1
ATOM 5295 N N . THR C 3 164 ? 21.862 42.786 114.184 1.00 6.65 164 THR 3 N 1
ATOM 5296 C CA . THR C 3 164 ? 23.217 42.348 113.862 1.00 6.65 164 THR 3 CA 1
ATOM 5297 C C . THR C 3 164 ? 24.089 43.536 113.488 1.00 6.65 164 THR 3 C 1
ATOM 5298 O O . THR C 3 164 ? 23.737 44.309 112.596 1.00 6.65 164 THR 3 O 1
ATOM 5302 N N . LEU C 3 165 ? 25.216 43.665 114.166 1.00 6.02 165 LEU 3 N 1
ATOM 5303 C CA . LEU C 3 165 ? 26.365 44.414 113.681 1.00 6.02 165 LEU 3 CA 1
ATOM 5304 C C . LEU C 3 165 ? 27.320 43.412 113.044 1.00 6.02 165 LEU 3 C 1
ATOM 5305 O O . LEU C 3 165 ? 27.890 42.568 113.733 1.00 6.02 165 LEU 3 O 1
ATOM 5310 N N . VAL C 3 166 ? 27.494 43.500 111.738 1.00 6.37 166 VAL 3 N 1
ATOM 5311 C CA . VAL C 3 166 ? 28.482 42.671 111.064 1.00 6.37 166 VAL 3 CA 1
ATOM 5312 C C . VAL C 3 166 ? 29.820 43.376 111.187 1.00 6.37 166 VAL 3 C 1
ATOM 5313 O O . VAL C 3 166 ? 29.960 44.523 110.760 1.00 6.37 166 VAL 3 O 1
ATOM 5317 N N . ILE C 3 167 ? 30.781 42.721 111.825 1.00 5.48 167 ILE 3 N 1
ATOM 5318 C CA . ILE C 3 167 ? 32.139 43.241 111.858 1.00 5.48 167 ILE 3 CA 1
ATOM 5319 C C . ILE C 3 167 ? 32.876 42.671 110.658 1.00 5.48 167 ILE 3 C 1
ATOM 5320 O O . ILE C 3 167 ? 33.266 41.504 110.665 1.00 5.48 167 ILE 3 O 1
ATOM 5325 N N . PRO C 3 168 ? 33.049 43.452 109.611 1.00 5.74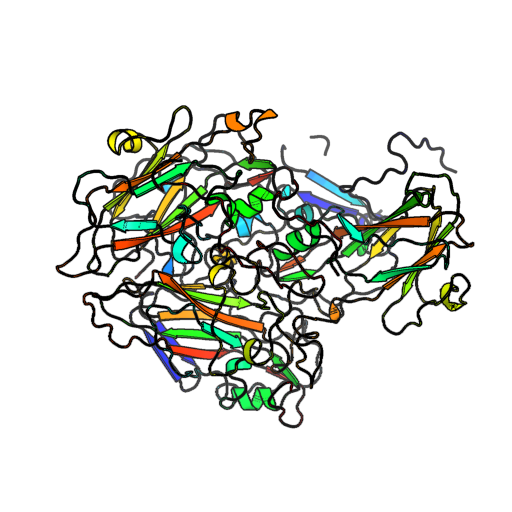 168 PRO 3 N 1
ATOM 5326 C CA . PRO C 3 168 ? 33.611 42.923 108.372 1.00 5.74 168 PRO 3 CA 1
ATOM 5327 C C . PRO C 3 168 ? 35.122 42.758 108.466 1.00 5.74 168 PRO 3 C 1
ATOM 5328 O O . PRO C 3 168 ? 35.803 43.458 109.215 1.00 5.74 168 PRO 3 O 1
ATOM 5332 N N . TRP C 3 169 ? 35.641 41.818 107.683 1.00 6.63 169 TRP 3 N 1
ATOM 5333 C CA . TRP C 3 169 ? 37.084 41.605 107.633 1.00 6.63 169 TRP 3 CA 1
ATOM 5334 C C . TRP C 3 169 ? 37.729 42.795 106.939 1.00 6.63 169 TRP 3 C 1
ATOM 5335 O O . TRP C 3 169 ? 37.646 42.947 105.722 1.00 6.63 169 TRP 3 O 1
ATOM 5346 N N . ILE C 3 170 ? 38.340 43.656 107.736 1.00 4.46 170 ILE 3 N 1
ATOM 5347 C CA . ILE C 3 170 ? 39.027 44.860 107.306 1.00 4.46 170 ILE 3 CA 1
ATOM 5348 C C . ILE C 3 170 ? 40.445 44.730 107.834 1.00 4.46 170 ILE 3 C 1
ATOM 5349 O O . ILE C 3 170 ? 40.657 44.730 109.049 1.00 4.46 170 ILE 3 O 1
ATOM 5354 N N . SER C 3 171 ? 41.414 44.620 106.935 1.00 4.28 171 SER 3 N 1
ATOM 5355 C CA . SER C 3 171 ? 42.698 44.068 107.339 1.00 4.28 171 SER 3 CA 1
ATOM 5356 C C . SER C 3 171 ? 43.735 44.332 106.261 1.00 4.28 171 SER 3 C 1
ATOM 5357 O O . SER C 3 171 ? 43.467 44.134 105.081 1.00 4.28 171 SER 3 O 1
ATOM 5360 N N . ALA C 3 172 ? 44.928 44.730 106.685 1.00 3.84 172 ALA 3 N 1
ATOM 5361 C CA . ALA C 3 172 ? 46.047 44.862 105.761 1.00 3.84 172 ALA 3 CA 1
ATOM 5362 C C . ALA C 3 172 ? 46.447 43.525 105.144 1.00 3.84 172 ALA 3 C 1
ATOM 5363 O O . ALA C 3 172 ? 46.860 43.487 103.983 1.00 3.84 172 ALA 3 O 1
ATOM 5365 N N . SER C 3 173 ? 46.326 42.428 105.888 1.00 3.98 173 SER 3 N 1
ATOM 5366 C CA . SER C 3 173 ? 46.785 41.119 105.453 1.00 3.98 173 SER 3 CA 1
ATOM 5367 C C . SER C 3 173 ? 45.628 40.136 105.351 1.00 3.98 173 SER 3 C 1
ATOM 5368 O O . SER C 3 173 ? 44.540 40.364 105.869 1.00 3.98 173 SER 3 O 1
ATOM 5371 N N . HIS C 3 174 ? 45.894 39.039 104.645 1.00 4.29 174 HIS 3 N 1
ATOM 5372 C CA . HIS C 3 174 ? 44.911 37.985 104.454 1.00 4.29 174 HIS 3 CA 1
ATOM 5373 C C . HIS C 3 174 ? 44.575 37.275 105.762 1.00 4.29 174 HIS 3 C 1
ATOM 5374 O O . HIS C 3 174 ? 43.481 36.742 105.894 1.00 4.29 174 HIS 3 O 1
ATOM 5381 N N . PHE C 3 175 ? 45.488 37.261 106.728 1.00 3.71 175 PHE 3 N 1
ATOM 5382 C CA . PHE C 3 175 ? 45.274 36.575 107.994 1.00 3.71 175 PHE 3 CA 1
ATOM 5383 C C . PHE C 3 175 ? 45.812 37.426 109.132 1.00 3.71 175 PHE 3 C 1
ATOM 5384 O O . PHE C 3 175 ? 46.700 38.256 108.941 1.00 3.71 175 PHE 3 O 1
ATOM 5392 N N . ARG C 3 176 ? 45.263 37.223 110.314 1.00 4.03 176 ARG 3 N 1
ATOM 5393 C CA . ARG C 3 176 ? 45.774 37.812 111.539 1.00 4.03 176 ARG 3 CA 1
ATOM 5394 C C . ARG C 3 176 ? 46.196 36.723 112.511 1.00 4.03 176 ARG 3 C 1
ATOM 5395 O O . ARG C 3 176 ? 45.795 35.571 112.394 1.00 4.03 176 ARG 3 O 1
ATOM 5403 N N . GLY C 3 177 ? 46.998 37.113 113.497 1.00 4.80 177 GLY 3 N 1
ATOM 5404 C CA . GLY C 3 177 ? 47.334 36.210 114.582 1.00 4.80 177 GLY 3 CA 1
ATOM 5405 C C . GLY C 3 177 ? 46.250 36.216 115.643 1.00 4.80 177 GLY 3 C 1
ATOM 5406 O O . GLY C 3 177 ? 45.795 37.275 116.074 1.00 4.80 177 GLY 3 O 1
ATOM 5407 N N . VAL C 3 178 ? 45.840 35.022 116.068 1.00 5.52 178 VAL 3 N 1
ATOM 5408 C CA . VAL C 3 178 ? 44.849 34.869 117.128 1.00 5.52 178 VAL 3 CA 1
ATOM 5409 C C . VAL C 3 178 ? 45.381 35.451 118.429 1.00 5.52 178 VAL 3 C 1
ATOM 5410 O O . VAL C 3 178 ? 44.700 36.210 119.120 1.00 5.52 178 VAL 3 O 1
ATOM 5414 N N . SER C 3 179 ? 46.620 35.145 118.755 1.00 8.79 179 SER 3 N 1
ATOM 5415 C CA . SER C 3 179 ? 47.148 35.500 120.055 1.00 8.79 179 SER 3 CA 1
ATOM 5416 C C . SER C 3 179 ? 47.670 36.935 120.092 1.00 8.79 179 SER 3 C 1
ATOM 5417 O O . SER C 3 179 ? 47.918 37.572 119.071 1.00 8.79 179 SER 3 O 1
ATOM 5420 N N . ASN C 3 180 ? 47.866 37.416 121.309 1.00 12.78 180 ASN 3 N 1
ATOM 5421 C CA . ASN C 3 180 ? 48.464 38.714 121.605 1.00 12.78 180 ASN 3 CA 1
ATOM 5422 C C . ASN C 3 180 ? 49.828 38.565 122.275 1.00 12.78 180 ASN 3 C 1
ATOM 5423 O O . ASN C 3 180 ? 50.219 39.381 123.108 1.00 12.78 180 ASN 3 O 1
ATOM 5428 N N . ASP C 3 181 ? 50.564 37.524 121.889 1.00 12.75 181 ASP 3 N 1
ATOM 5429 C CA . ASP C 3 181 ? 51.886 37.205 122.425 1.00 12.75 181 ASP 3 CA 1
ATOM 5430 C C . ASP C 3 181 ? 52.818 38.413 122.431 1.00 12.75 181 ASP 3 C 1
ATOM 5431 O O . ASP C 3 181 ? 53.242 38.890 121.377 1.00 12.75 181 ASP 3 O 1
ATOM 5436 N N . ASP C 3 182 ? 53.194 38.845 123.636 1.00 13.20 182 ASP 3 N 1
ATOM 5437 C CA . ASP C 3 182 ? 53.916 40.100 123.806 1.00 13.20 182 ASP 3 CA 1
ATOM 5438 C C . ASP C 3 182 ? 55.343 40.007 123.280 1.00 13.20 182 ASP 3 C 1
ATOM 5439 O O . ASP C 3 182 ? 55.769 40.849 122.485 1.00 13.20 182 ASP 3 O 1
ATOM 5444 N N . VAL C 3 183 ? 56.092 38.979 123.699 1.00 12.22 183 VAL 3 N 1
ATOM 5445 C CA . VAL C 3 183 ? 57.482 38.821 123.273 1.00 12.22 183 VAL 3 CA 1
ATOM 5446 C C . VAL C 3 183 ? 57.589 38.808 121.756 1.00 12.22 183 VAL 3 C 1
ATOM 5447 O O . VAL C 3 183 ? 58.570 39.304 121.189 1.00 12.22 183 VAL 3 O 1
ATOM 5451 N N . LEU C 3 184 ? 56.569 38.302 121.081 1.00 9.09 184 LEU 3 N 1
ATOM 5452 C CA . LEU C 3 184 ? 56.526 38.223 119.634 1.00 9.09 184 LEU 3 CA 1
ATOM 5453 C C . LEU C 3 184 ? 55.797 39.405 118.987 1.00 9.09 184 LEU 3 C 1
ATOM 5454 O O . LEU C 3 184 ? 55.609 39.405 117.770 1.00 9.09 184 LEU 3 O 1
ATOM 5459 N N . ASN C 3 185 ? 55.380 40.399 119.777 1.00 7.74 185 ASN 3 N 1
ATOM 5460 C CA . ASN C 3 185 ? 54.683 41.589 119.281 1.00 7.74 185 ASN 3 CA 1
ATOM 5461 C C . ASN C 3 185 ? 53.466 41.241 118.426 1.00 7.74 185 ASN 3 C 1
ATOM 5462 O O . ASN C 3 185 ? 53.250 41.815 117.366 1.00 7.74 185 ASN 3 O 1
ATOM 5467 N N . TYR C 3 186 ? 52.652 40.296 118.884 1.00 6.44 186 TYR 3 N 1
ATOM 5468 C CA . TYR C 3 186 ? 51.473 39.994 118.090 1.00 6.44 186 TYR 3 CA 1
ATOM 5469 C C . TYR C 3 186 ? 50.369 41.046 118.215 1.00 6.44 186 TYR 3 C 1
ATOM 5470 O O . TYR C 3 186 ? 49.382 40.952 117.489 1.00 6.44 186 TYR 3 O 1
ATOM 5479 N N . GLN C 3 187 ? 50.540 42.062 119.063 1.00 7.37 187 GLN 3 N 1
ATOM 5480 C CA . GLN C 3 187 ? 49.729 43.273 118.975 1.00 7.37 187 GLN 3 CA 1
ATOM 5481 C C . GLN C 3 187 ? 49.798 43.934 117.599 1.00 7.37 187 GLN 3 C 1
ATOM 5482 O O . GLN C 3 187 ? 48.941 44.756 117.277 1.00 7.37 187 GLN 3 O 1
ATOM 5488 N N . TYR C 3 188 ? 50.815 43.629 116.803 1.00 4.75 188 TYR 3 N 1
ATOM 5489 C CA . TYR C 3 188 ? 50.789 43.955 115.387 1.00 4.75 188 TYR 3 CA 1
ATOM 5490 C C . TYR C 3 188 ? 49.444 43.635 114.741 1.00 4.75 188 TYR 3 C 1
ATOM 5491 O O . TYR C 3 188 ? 48.990 44.356 113.855 1.00 4.75 188 TYR 3 O 1
ATOM 5500 N N . TYR C 3 189 ? 48.794 42.568 115.174 1.00 4.12 189 TYR 3 N 1
ATOM 5501 C CA . TYR C 3 189 ? 47.543 42.112 114.598 1.00 4.12 189 TYR 3 CA 1
ATOM 5502 C C . TYR C 3 189 ? 46.297 42.729 115.231 1.00 4.12 189 TYR 3 C 1
ATOM 5503 O O . TYR C 3 189 ? 45.208 42.204 115.020 1.00 4.12 189 TYR 3 O 1
ATOM 5512 N N . ALA C 3 190 ? 46.430 43.817 115.988 1.00 4.61 190 ALA 3 N 1
ATOM 5513 C CA . ALA C 3 190 ? 45.285 44.498 116.591 1.00 4.61 190 ALA 3 CA 1
ATOM 5514 C C . ALA C 3 190 ? 44.149 44.678 115.585 1.00 4.61 190 ALA 3 C 1
ATOM 5515 O O . ALA C 3 190 ? 44.363 45.111 114.456 1.00 4.61 190 ALA 3 O 1
ATOM 5517 N N . ALA C 3 191 ? 42.950 44.257 115.968 1.00 5.19 191 ALA 3 N 1
ATOM 5518 C CA . ALA C 3 191 ? 41.868 44.126 115.003 1.00 5.19 191 ALA 3 CA 1
ATOM 5519 C C . ALA C 3 191 ? 40.751 45.141 115.200 1.00 5.19 191 ALA 3 C 1
ATOM 5520 O O . ALA C 3 191 ? 39.722 45.037 114.536 1.00 5.19 191 ALA 3 O 1
ATOM 5522 N N . GLY C 3 192 ? 40.922 46.106 116.085 1.00 5.66 192 GLY 3 N 1
ATOM 5523 C CA . GLY C 3 192 ? 39.977 47.188 116.234 1.00 5.66 192 GLY 3 CA 1
ATOM 5524 C C . GLY C 3 192 ? 39.106 47.078 117.474 1.00 5.66 192 GLY 3 C 1
ATOM 5525 O O . GLY C 3 192 ? 39.405 46.364 118.422 1.00 5.66 192 GLY 3 O 1
ATOM 5526 N N . HIS C 3 193 ? 38.009 47.835 117.461 1.00 6.88 193 HIS 3 N 1
ATOM 5527 C CA . HIS C 3 193 ? 37.176 48.040 118.642 1.00 6.88 193 HIS 3 CA 1
ATOM 5528 C C . HIS C 3 193 ? 35.694 47.925 118.319 1.00 6.88 193 HIS 3 C 1
ATOM 5529 O O . HIS C 3 193 ? 35.237 48.294 117.240 1.00 6.88 193 HIS 3 O 1
ATOM 5536 N N . VAL C 3 194 ? 34.949 47.410 119.287 1.00 5.56 194 VAL 3 N 1
ATOM 5537 C CA . VAL C 3 194 ? 33.495 47.388 119.261 1.00 5.56 194 VAL 3 CA 1
ATOM 5538 C C . VAL C 3 194 ? 33.008 48.180 120.459 1.00 5.56 194 VAL 3 C 1
ATOM 5539 O O . VAL C 3 194 ? 33.427 47.925 121.587 1.00 5.56 194 VAL 3 O 1
ATOM 5543 N N . THR C 3 195 ? 32.133 49.145 120.219 1.00 5.63 195 THR 3 N 1
ATOM 5544 C CA . THR C 3 195 ? 31.549 49.947 121.283 1.00 5.63 195 THR 3 CA 1
ATOM 5545 C C . THR C 3 195 ? 30.059 50.087 121.055 1.00 5.63 195 THR 3 C 1
ATOM 5546 O O . THR C 3 195 ? 29.578 50.055 119.924 1.00 5.63 195 THR 3 O 1
ATOM 5550 N N . ILE C 3 196 ? 29.343 50.269 122.147 1.00 5.52 196 ILE 3 N 1
ATOM 5551 C CA . ILE C 3 196 ? 27.900 50.412 122.126 1.00 5.52 196 ILE 3 CA 1
ATOM 5552 C C . ILE C 3 196 ? 27.539 51.704 122.842 1.00 5.52 196 ILE 3 C 1
ATOM 5553 O O . ILE C 3 196 ? 28.091 52.019 123.895 1.00 5.52 196 ILE 3 O 1
ATOM 5558 N N . TRP C 3 197 ? 26.625 52.461 122.255 1.00 5.89 197 TRP 3 N 1
ATOM 5559 C CA . TRP C 3 197 ? 26.238 53.772 122.754 1.00 5.89 197 TRP 3 CA 1
ATOM 5560 C C . TRP C 3 197 ? 24.726 53.898 122.740 1.00 5.89 197 TRP 3 C 1
ATOM 5561 O O . TRP C 3 197 ? 24.044 53.250 121.948 1.00 5.89 197 TRP 3 O 1
ATOM 5572 N N . TYR C 3 198 ? 24.220 54.744 123.624 1.00 6.07 198 TYR 3 N 1
ATOM 5573 C CA . TYR C 3 198 ? 22.837 55.186 123.540 1.00 6.07 198 TYR 3 CA 1
ATOM 5574 C C . TYR C 3 198 ? 22.694 56.136 122.365 1.00 6.07 198 TYR 3 C 1
ATOM 5575 O O . TYR C 3 198 ? 23.350 57.177 122.318 1.00 6.07 198 TYR 3 O 1
ATOM 5584 N N . GLN C 3 199 ? 21.880 55.746 121.399 1.00 5.53 199 GLN 3 N 1
ATOM 5585 C CA . GLN C 3 199 ? 21.569 56.641 120.301 1.00 5.53 199 GLN 3 CA 1
ATOM 5586 C C . GLN C 3 199 ? 20.509 57.667 120.697 1.00 5.53 199 GLN 3 C 1
ATOM 5587 O O . GLN C 3 199 ? 20.633 58.837 120.345 1.00 5.53 199 GLN 3 O 1
ATOM 5593 N N . THR C 3 200 ? 19.457 57.270 121.412 1.00 6.07 200 THR 3 N 1
ATOM 5594 C CA . THR C 3 200 ? 18.609 58.259 122.074 1.00 6.07 200 THR 3 CA 1
ATOM 5595 C C . THR C 3 200 ? 18.644 58.094 123.588 1.00 6.07 200 THR 3 C 1
ATOM 5596 O O . THR C 3 200 ? 19.394 58.796 124.254 1.00 6.07 200 THR 3 O 1
ATOM 5600 N N . ASN C 3 201 ? 17.967 57.094 124.133 1.00 6.91 201 ASN 3 N 1
ATOM 5601 C CA . ASN C 3 201 ? 17.860 56.798 125.555 1.00 6.91 201 ASN 3 CA 1
ATOM 5602 C C . ASN C 3 201 ? 16.949 55.593 125.678 1.00 6.91 201 ASN 3 C 1
ATOM 5603 O O . ASN C 3 201 ? 16.145 55.309 124.791 1.00 6.91 201 ASN 3 O 1
ATOM 5608 N N . MET C 3 202 ? 17.037 54.936 126.811 1.00 7.13 202 MET 3 N 1
ATOM 5609 C CA . MET C 3 202 ? 16.039 53.962 127.209 1.00 7.13 202 MET 3 CA 1
ATOM 5610 C C . MET C 3 202 ? 14.910 54.696 127.932 1.00 7.13 202 MET 3 C 1
ATOM 5611 O O . MET C 3 202 ? 15.163 55.447 128.870 1.00 7.13 202 MET 3 O 1
ATOM 5616 N N . VAL C 3 203 ? 13.675 54.519 127.476 1.00 6.30 203 VAL 3 N 1
ATOM 5617 C CA . VAL C 3 203 ? 12.525 55.238 128.025 1.00 6.30 203 VAL 3 CA 1
ATOM 5618 C C . VAL C 3 203 ? 11.498 54.223 128.506 1.00 6.30 203 VAL 3 C 1
ATOM 5619 O O . VAL C 3 203 ? 11.208 53.250 127.803 1.00 6.30 203 VAL 3 O 1
ATOM 5623 N N . ILE C 3 204 ? 10.928 54.468 129.685 1.00 6.21 204 ILE 3 N 1
ATOM 5624 C CA . ILE C 3 204 ? 10.003 53.533 130.326 1.00 6.21 204 ILE 3 CA 1
ATOM 5625 C C . ILE C 3 204 ? 8.731 54.254 130.755 1.00 6.21 204 ILE 3 C 1
ATOM 5626 O O . ILE C 3 204 ? 8.727 55.468 130.995 1.00 6.21 204 ILE 3 O 1
ATOM 5631 N N . PRO C 3 205 ? 7.627 53.520 130.864 1.00 6.58 205 PRO 3 N 1
ATOM 5632 C CA . PRO C 3 205 ? 6.429 54.055 131.502 1.00 6.58 205 PRO 3 CA 1
ATOM 5633 C C . PRO C 3 205 ? 6.664 54.210 132.991 1.00 6.58 205 PRO 3 C 1
ATOM 5634 O O . PRO C 3 205 ? 7.597 53.598 133.521 1.00 6.58 205 PRO 3 O 1
ATOM 5638 N N . PRO C 3 206 ? 5.841 54.984 133.697 1.00 7.63 206 PRO 3 N 1
ATOM 5639 C CA . PRO C 3 206 ? 6.090 55.206 135.130 1.00 7.63 206 PRO 3 CA 1
ATOM 5640 C C . PRO C 3 206 ? 6.128 53.895 135.907 1.00 7.63 206 PRO 3 C 1
ATOM 5641 O O . PRO C 3 206 ? 5.298 53.012 135.703 1.00 7.63 206 PRO 3 O 1
ATOM 5645 N N . GLY C 3 207 ? 7.118 53.767 136.787 1.00 8.29 207 GLY 3 N 1
ATOM 5646 C CA . GLY C 3 207 ? 7.228 52.623 137.675 1.00 8.29 207 GLY 3 CA 1
ATOM 5647 C C . GLY C 3 207 ? 7.615 51.300 137.047 1.00 8.29 207 GLY 3 C 1
ATOM 5648 O O . GLY C 3 207 ? 7.456 50.267 137.691 1.00 8.29 207 GLY 3 O 1
ATOM 5649 N N . PHE C 3 208 ? 8.120 51.291 135.823 1.00 6.88 208 PHE 3 N 1
ATOM 5650 C CA . PHE C 3 208 ? 8.647 50.085 135.205 1.00 6.88 208 PHE 3 CA 1
ATOM 5651 C C . PHE C 3 208 ? 10.078 49.851 135.669 1.00 6.88 208 PHE 3 C 1
ATOM 5652 O O . PHE C 3 208 ? 10.663 50.705 136.320 1.00 6.88 208 PHE 3 O 1
ATOM 5660 N N . PRO C 3 209 ? 10.653 48.677 135.401 1.00 7.38 209 PRO 3 N 1
ATOM 5661 C CA . PRO C 3 209 ? 12.084 48.490 135.690 1.00 7.38 209 PRO 3 CA 1
ATOM 5662 C C . PRO C 3 209 ? 12.910 49.483 134.890 1.00 7.38 209 PRO 3 C 1
ATOM 5663 O O . PRO C 3 209 ? 12.780 49.575 133.672 1.00 7.38 209 PRO 3 O 1
ATOM 5667 N N . ASN C 3 210 ? 13.754 50.242 135.587 1.00 8.23 210 ASN 3 N 1
ATOM 5668 C CA . ASN C 3 210 ? 14.598 51.227 134.927 1.00 8.23 210 ASN 3 CA 1
ATOM 5669 C C . ASN C 3 210 ? 15.899 50.623 134.431 1.00 8.23 210 ASN 3 C 1
ATOM 5670 O O . ASN C 3 210 ? 16.782 51.350 133.984 1.00 8.23 210 ASN 3 O 1
ATOM 5675 N N . THR C 3 211 ? 16.020 49.311 134.496 1.00 7.95 211 THR 3 N 1
ATOM 5676 C CA . THR C 3 211 ? 17.196 48.615 134.025 1.00 7.95 211 THR 3 CA 1
ATOM 5677 C C . THR C 3 211 ? 16.733 47.363 133.311 1.00 7.95 211 THR 3 C 1
ATOM 5678 O O . THR C 3 211 ? 15.828 46.674 133.774 1.00 7.95 211 THR 3 O 1
ATOM 5682 N N . ALA C 3 212 ? 17.339 47.100 132.171 1.00 7.24 212 ALA 3 N 1
ATOM 5683 C CA . ALA C 3 212 ? 17.043 45.942 131.361 1.00 7.24 212 ALA 3 CA 1
ATOM 5684 C C . ALA C 3 212 ? 18.386 45.419 130.887 1.00 7.24 212 ALA 3 C 1
ATOM 5685 O O . ALA C 3 212 ? 19.429 45.795 131.416 1.00 7.24 212 ALA 3 O 1
ATOM 5687 N N . GLY C 3 213 ? 18.386 44.549 129.899 1.00 6.50 213 GLY 3 N 1
ATOM 5688 C CA . GLY C 3 213 ? 19.616 43.915 129.483 1.00 6.50 213 GLY 3 CA 1
ATOM 5689 C C . GLY C 3 213 ? 19.725 43.730 127.989 1.00 6.50 213 GLY 3 C 1
ATOM 5690 O O . GLY C 3 213 ? 18.733 43.665 127.268 1.00 6.50 213 GLY 3 O 1
ATOM 5691 N N . ILE C 3 214 ? 20.964 43.665 127.535 1.00 6.71 214 ILE 3 N 1
ATOM 5692 C CA . ILE C 3 214 ? 21.300 43.160 126.216 1.00 6.71 214 ILE 3 CA 1
ATOM 5693 C C . ILE C 3 214 ? 22.020 41.832 126.403 1.00 6.71 214 ILE 3 C 1
ATOM 5694 O O . ILE C 3 214 ? 22.927 41.722 127.229 1.00 6.71 214 ILE 3 O 1
ATOM 5699 N N . ILE C 3 215 ? 21.595 40.820 125.670 1.00 6.93 215 ILE 3 N 1
ATOM 5700 C CA . ILE C 3 215 ? 22.358 39.587 125.561 1.00 6.93 215 ILE 3 CA 1
ATOM 5701 C C . ILE C 3 215 ? 23.104 39.654 124.238 1.00 6.93 215 ILE 3 C 1
ATOM 5702 O O . ILE C 3 215 ? 22.490 39.685 123.168 1.00 6.93 215 ILE 3 O 1
ATOM 5707 N N . MET C 3 216 ? 24.425 39.734 124.315 1.00 8.81 216 MET 3 N 1
ATOM 5708 C CA . MET C 3 216 ? 25.265 39.758 123.131 1.00 8.81 216 MET 3 CA 1
ATOM 5709 C C . MET C 3 216 ? 25.561 38.341 122.678 1.00 8.81 216 MET 3 C 1
ATOM 5710 O O . MET C 3 216 ? 25.818 37.454 123.492 1.00 8.81 216 MET 3 O 1
ATOM 5715 N N . MET C 3 217 ? 25.559 38.144 121.378 1.00 7.88 217 MET 3 N 1
ATOM 5716 C CA . MET C 3 217 ? 25.846 36.859 120.775 1.00 7.88 217 MET 3 CA 1
ATOM 5717 C C . MET C 3 217 ? 26.820 37.082 119.625 1.00 7.88 217 MET 3 C 1
ATOM 5718 O O . MET C 3 217 ? 26.816 38.137 119.000 1.00 7.88 217 MET 3 O 1
ATOM 5723 N N . ILE C 3 218 ? 27.690 36.104 119.385 1.00 6.54 218 ILE 3 N 1
ATOM 5724 C CA . ILE C 3 218 ? 28.721 36.214 118.359 1.00 6.54 218 ILE 3 CA 1
ATOM 5725 C C . ILE C 3 218 ? 28.809 34.926 117.555 1.00 6.54 218 ILE 3 C 1
ATOM 5726 O O . ILE C 3 218 ? 28.594 33.833 118.079 1.00 6.54 218 ILE 3 O 1
ATOM 5731 N N . ALA C 3 219 ? 29.182 35.062 116.284 1.00 5.57 219 ALA 3 N 1
ATOM 5732 C CA . ALA C 3 219 ? 29.465 33.922 115.421 1.00 5.57 219 ALA 3 CA 1
ATOM 5733 C C . ALA C 3 219 ? 30.320 34.366 114.236 1.00 5.57 219 ALA 3 C 1
ATOM 5734 O O . ALA C 3 219 ? 30.462 35.553 113.955 1.00 5.57 219 ALA 3 O 1
ATOM 5736 N N . ALA C 3 220 ? 30.885 33.385 113.542 1.00 4.92 220 ALA 3 N 1
ATOM 5737 C CA . ALA C 3 220 ? 31.656 33.625 112.331 1.00 4.92 220 ALA 3 CA 1
ATOM 5738 C C . ALA C 3 220 ? 30.747 33.687 111.109 1.00 4.92 220 ALA 3 C 1
ATOM 5739 O O . ALA C 3 220 ? 29.722 33.015 111.039 1.00 4.92 220 ALA 3 O 1
ATOM 5741 N N . GLN C 3 221 ? 31.144 34.488 110.143 1.00 5.15 221 GLN 3 N 1
ATOM 5742 C CA . GLN C 3 221 ? 30.490 34.543 108.851 1.00 5.15 221 GLN 3 CA 1
ATOM 5743 C C . GLN C 3 221 ? 31.012 33.408 107.968 1.00 5.15 221 GLN 3 C 1
ATOM 5744 O O . GLN C 3 221 ? 31.975 32.736 108.317 1.00 5.15 221 GLN 3 O 1
ATOM 5750 N N . PRO C 3 222 ? 30.374 33.140 106.826 1.00 4.75 222 PRO 3 N 1
ATOM 5751 C CA . PRO C 3 222 ? 30.869 32.071 105.939 1.00 4.75 222 PRO 3 CA 1
ATOM 5752 C C . PRO C 3 222 ? 32.204 32.353 105.273 1.00 4.75 222 PRO 3 C 1
ATOM 5753 O O . PRO C 3 222 ? 32.700 31.477 104.563 1.00 4.75 222 PRO 3 O 1
ATOM 5757 N N . ASN C 3 223 ? 32.799 33.529 105.435 1.00 4.37 223 ASN 3 N 1
ATOM 5758 C CA . ASN C 3 223 ? 34.084 33.815 104.811 1.00 4.37 223 ASN 3 CA 1
ATOM 5759 C C . ASN C 3 223 ? 35.257 33.630 105.770 1.00 4.37 223 ASN 3 C 1
ATOM 5760 O O . ASN C 3 223 ? 36.369 34.046 105.459 1.00 4.37 223 ASN 3 O 1
ATOM 5765 N N . PHE C 3 224 ? 35.026 32.999 106.909 1.00 4.00 224 PHE 3 N 1
ATOM 5766 C CA . PHE C 3 224 ? 35.943 32.884 108.030 1.00 4.00 224 PHE 3 CA 1
ATOM 5767 C C . PHE C 3 224 ? 36.732 31.571 107.980 1.00 4.00 224 PHE 3 C 1
ATOM 5768 O O . PHE C 3 224 ? 36.210 30.541 107.565 1.00 4.00 224 PHE 3 O 1
ATOM 5776 N N . SER C 3 225 ? 37.991 31.604 108.430 1.00 4.15 225 SER 3 N 1
ATOM 5777 C CA . SER C 3 225 ? 38.757 30.369 108.605 1.00 4.15 225 SER 3 CA 1
ATOM 5778 C C . SER C 3 225 ? 39.818 30.530 109.687 1.00 4.15 225 SER 3 C 1
ATOM 5779 O O . SER C 3 225 ? 40.129 31.635 110.127 1.00 4.15 225 SER 3 O 1
ATOM 5782 N N . PHE C 3 226 ? 40.377 29.390 110.093 1.00 3.48 226 PHE 3 N 1
ATOM 5783 C CA . PHE C 3 226 ? 41.446 29.272 111.075 1.00 3.48 226 PHE 3 CA 1
ATOM 5784 C C . PHE C 3 226 ? 42.614 28.517 110.456 1.00 3.48 226 PHE 3 C 1
ATOM 5785 O O . PHE C 3 226 ? 42.430 27.662 109.597 1.00 3.48 226 PHE 3 O 1
ATOM 5793 N N . ARG C 3 227 ? 43.820 28.833 110.888 1.00 4.15 227 ARG 3 N 1
ATOM 5794 C CA . ARG C 3 227 ? 45.011 28.049 110.584 1.00 4.15 227 ARG 3 CA 1
ATOM 5795 C C . ARG C 3 227 ? 45.742 27.758 111.875 1.00 4.15 227 ARG 3 C 1
ATOM 5796 O O . ARG C 3 227 ? 45.315 28.177 112.936 1.00 4.15 227 ARG 3 O 1
ATOM 5804 N N . ILE C 3 228 ? 46.692 26.836 111.675 1.00 4.73 228 ILE 3 N 1
ATOM 5805 C CA . ILE C 3 228 ? 47.751 26.340 112.595 1.00 4.73 228 ILE 3 CA 1
ATOM 5806 C C . ILE C 3 228 ? 47.114 25.924 113.916 1.00 4.73 228 ILE 3 C 1
ATOM 5807 O O . ILE C 3 228 ? 46.891 26.786 114.779 1.00 4.73 228 ILE 3 O 1
ATOM 5812 N N . GLN C 3 229 ? 46.860 24.629 114.059 1.00 5.25 229 GLN 3 N 1
ATOM 5813 C CA . GLN C 3 229 ? 46.473 24.141 115.377 1.00 5.25 229 GLN 3 CA 1
ATOM 5814 C C . GLN C 3 229 ? 47.530 24.480 116.412 1.00 5.25 229 GLN 3 C 1
ATOM 5815 O O . GLN C 3 229 ? 48.727 24.495 116.132 1.00 5.25 229 GLN 3 O 1
ATOM 5821 N N . LYS C 3 230 ? 47.065 24.733 117.622 1.00 5.72 230 LYS 3 N 1
ATOM 5822 C CA . LYS C 3 230 ? 47.925 25.004 118.757 1.00 5.72 230 LYS 3 CA 1
ATOM 5823 C C . LYS C 3 230 ? 47.215 24.536 120.009 1.00 5.72 230 LYS 3 C 1
ATOM 5824 O O . LYS C 3 230 ? 45.991 24.415 120.044 1.00 5.72 230 LYS 3 O 1
ATOM 5830 N N . ASP C 3 231 ? 47.999 24.336 121.051 1.00 8.21 231 ASP 3 N 1
ATOM 5831 C CA . ASP C 3 231 ? 47.469 23.856 122.312 1.00 8.21 231 ASP 3 CA 1
ATOM 5832 C C . ASP C 3 231 ? 46.598 24.915 122.970 1.00 8.21 231 ASP 3 C 1
ATOM 5833 O O . ASP C 3 231 ? 46.877 26.110 122.899 1.00 8.21 231 ASP 3 O 1
ATOM 5838 N N . ARG C 3 232 ? 45.522 24.465 123.594 1.00 9.79 232 ARG 3 N 1
ATOM 5839 C CA . ARG C 3 232 ? 44.653 25.351 124.351 1.00 9.79 232 ARG 3 CA 1
ATOM 5840 C C . ARG C 3 232 ? 45.310 25.726 125.670 1.00 9.79 232 ARG 3 C 1
ATOM 5841 O O . ARG C 3 232 ? 45.795 24.867 126.408 1.00 9.79 232 ARG 3 O 1
ATOM 5849 N N . GLU C 3 233 ? 45.334 27.022 125.957 1.00 14.85 233 GLU 3 N 1
ATOM 5850 C CA . GLU C 3 233 ? 46.066 27.535 127.107 1.00 14.85 233 GLU 3 CA 1
ATOM 5851 C C . GLU C 3 233 ? 45.488 27.039 128.426 1.00 14.85 233 GLU 3 C 1
ATOM 5852 O O . GLU C 3 233 ? 46.231 26.625 129.318 1.00 14.85 233 GLU 3 O 1
ATOM 5858 N N . ASP C 3 234 ? 44.169 27.064 128.568 1.00 14.84 234 ASP 3 N 1
ATOM 5859 C CA . ASP C 3 234 ? 43.524 26.912 129.859 1.00 14.84 234 ASP 3 CA 1
ATOM 5860 C C . ASP C 3 234 ? 42.982 25.511 130.107 1.00 14.84 234 ASP 3 C 1
ATOM 5861 O O . ASP C 3 234 ? 42.172 25.333 131.013 1.00 14.84 234 ASP 3 O 1
ATOM 5866 N N . MET C 3 235 ? 43.416 24.522 129.341 1.00 13.50 235 MET 3 N 1
ATOM 5867 C CA . MET C 3 235 ? 43.027 23.130 129.543 1.00 13.50 235 MET 3 CA 1
ATOM 5868 C C . MET C 3 235 ? 44.280 22.365 129.955 1.00 13.50 235 MET 3 C 1
ATOM 5869 O O . MET C 3 235 ? 44.968 21.778 129.124 1.00 13.50 235 MET 3 O 1
ATOM 5874 N N . THR C 3 236 ? 44.561 22.365 131.247 1.00 14.84 236 THR 3 N 1
ATOM 5875 C CA . THR C 3 236 ? 45.820 21.903 131.809 1.00 14.84 236 THR 3 CA 1
ATOM 5876 C C . THR C 3 236 ? 45.563 20.779 132.801 1.00 14.84 236 THR 3 C 1
ATOM 5877 O O . THR C 3 236 ? 44.422 20.454 133.125 1.00 14.84 236 THR 3 O 1
ATOM 5881 N N . GLN C 3 237 ? 46.649 20.180 133.274 1.00 11.54 237 GLN 3 N 1
ATOM 5882 C CA . GLN C 3 237 ? 46.583 19.236 134.376 1.00 11.54 237 GLN 3 CA 1
ATOM 5883 C C . GLN C 3 237 ? 47.943 19.170 135.048 1.00 11.54 237 GLN 3 C 1
ATOM 5884 O O . GLN C 3 237 ? 48.983 19.282 134.397 1.00 11.54 237 GLN 3 O 1
ATOM 5890 N N . THR C 3 238 ? 47.921 19.003 136.358 1.00 14.94 238 THR 3 N 1
ATOM 5891 C CA . THR C 3 238 ? 49.134 18.808 137.130 1.00 14.94 238 THR 3 CA 1
ATOM 5892 C C . THR C 3 238 ? 49.417 17.345 137.426 1.00 14.94 238 THR 3 C 1
ATOM 5893 O O . THR C 3 238 ? 50.509 17.027 137.894 1.00 14.94 238 THR 3 O 1
ATOM 5897 N N . ALA C 3 239 ? 48.458 16.458 137.191 1.00 12.89 239 ALA 3 N 1
ATOM 5898 C CA . ALA C 3 239 ? 48.623 15.045 137.476 1.00 12.89 239 ALA 3 CA 1
ATOM 5899 C C . ALA C 3 239 ? 47.815 14.245 136.469 1.00 12.89 239 ALA 3 C 1
ATOM 5900 O O . ALA C 3 239 ? 46.874 14.751 135.858 1.00 12.89 239 ALA 3 O 1
ATOM 5902 N N . ILE C 3 240 ? 48.188 12.979 136.320 1.00 12.27 240 ILE 3 N 1
ATOM 5903 C CA . ILE C 3 240 ? 47.407 12.039 135.526 1.00 12.27 240 ILE 3 CA 1
ATOM 5904 C C . ILE C 3 240 ? 46.063 11.805 136.203 1.00 12.27 240 ILE 3 C 1
ATOM 5905 O O . ILE C 3 240 ? 45.978 11.715 137.431 1.00 12.27 240 ILE 3 O 1
ATOM 5910 N N . LEU C 3 241 ? 44.997 11.751 135.416 1.00 11.04 241 LEU 3 N 1
ATOM 5911 C CA . LEU C 3 241 ? 43.670 11.654 136.000 1.00 11.04 241 LEU 3 CA 1
ATOM 5912 C C . LEU C 3 241 ? 43.380 10.221 136.421 1.00 11.04 241 LEU 3 C 1
ATOM 5913 O O . LEU C 3 241 ? 43.665 9.272 135.693 1.00 11.04 241 LEU 3 O 1
ATOM 5918 N N . GLN C 3 242 ? 42.805 10.079 137.608 1.00 15.79 242 GLN 3 N 1
ATOM 5919 C CA . GLN C 3 242 ? 42.552 8.789 138.226 1.00 15.79 242 GLN 3 CA 1
ATOM 5920 C C . GLN C 3 242 ? 41.087 8.656 138.623 1.00 15.79 242 GLN 3 C 1
ATOM 5921 O O . GLN C 3 242 ? 40.302 9.584 138.450 1.00 15.79 242 GLN 3 O 1
ATOM 5927 N N . GLY D 4 1 ? 51.428 18.105 95.568 1.00 27.24 2 GLY 4 N 1
ATOM 5928 C CA . GLY D 4 1 ? 50.931 18.333 94.224 1.00 27.24 2 GLY 4 CA 1
ATOM 5929 C C . GLY D 4 1 ? 51.752 19.343 93.448 1.00 27.24 2 GLY 4 C 1
ATOM 5930 O O . GLY D 4 1 ? 51.255 19.982 92.517 1.00 27.24 2 GLY 4 O 1
ATOM 5931 N N . ALA D 4 2 ? 53.006 19.510 93.857 1.00 29.81 3 ALA 4 N 1
ATOM 5932 C CA . ALA D 4 2 ? 53.979 20.306 93.111 1.00 29.81 3 ALA 4 CA 1
ATOM 5933 C C . ALA D 4 2 ? 53.467 21.719 92.834 1.00 29.81 3 ALA 4 C 1
ATOM 5934 O O . ALA D 4 2 ? 53.825 22.350 91.838 1.00 29.81 3 ALA 4 O 1
ATOM 5936 N N . GLN D 4 3 ? 52.618 22.222 93.720 1.00 32.17 4 GLN 4 N 1
ATOM 5937 C CA . GLN D 4 3 ? 52.061 23.552 93.547 1.00 32.17 4 GLN 4 CA 1
ATOM 5938 C C . GLN D 4 3 ? 52.185 24.369 94.825 1.00 32.17 4 GLN 4 C 1
ATOM 5939 O O . GLN D 4 3 ? 52.185 25.593 94.785 1.00 32.17 4 GLN 4 O 1
ATOM 5945 N N . GLY D 4 4 ? 47.054 26.625 91.266 1.00 28.83 21 GLY 4 N 1
ATOM 5946 C CA . GLY D 4 4 ? 45.853 26.212 91.964 1.00 28.83 21 GLY 4 CA 1
ATOM 5947 C C . GLY D 4 4 ? 45.691 26.949 93.276 1.00 28.83 21 GLY 4 C 1
ATOM 5948 O O . GLY D 4 4 ? 44.730 27.690 93.469 1.00 28.83 21 GLY 4 O 1
ATOM 5949 N N . GLY D 4 5 ? 46.649 26.751 94.176 1.00 26.14 22 GLY 4 N 1
ATOM 5950 C CA . GLY D 4 5 ? 46.638 27.441 95.447 1.00 26.14 22 GLY 4 CA 1
ATOM 5951 C C . GLY D 4 5 ? 46.359 26.530 96.625 1.00 26.14 22 GLY 4 C 1
ATOM 5952 O O . GLY D 4 5 ? 47.178 25.670 96.957 1.00 26.14 22 GLY 4 O 1
ATOM 5953 N N . SER D 4 6 ? 45.200 26.703 97.255 1.00 20.37 23 SER 4 N 1
ATOM 5954 C CA . SER D 4 6 ? 44.808 25.898 98.412 1.00 20.37 23 SER 4 CA 1
ATOM 5955 C C . SER D 4 6 ? 44.088 24.621 97.976 1.00 20.37 23 SER 4 C 1
ATOM 5956 O O . SER D 4 6 ? 42.966 24.334 98.381 1.00 20.37 23 SER 4 O 1
ATOM 5959 N N . THR D 4 7 ? 44.750 23.842 97.129 1.00 23.08 24 THR 4 N 1
ATOM 5960 C CA . THR D 4 7 ? 44.280 22.507 96.799 1.00 23.08 24 THR 4 CA 1
ATOM 5961 C C . THR D 4 7 ? 45.405 21.507 97.068 1.00 23.08 24 THR 4 C 1
ATOM 5962 O O . THR D 4 7 ? 46.387 21.418 96.345 1.00 23.08 24 THR 4 O 1
ATOM 5966 N N . ILE D 4 8 ? 45.285 20.781 98.175 1.00 21.27 25 ILE 4 N 1
ATOM 5967 C CA . ILE D 4 8 ? 46.126 19.618 98.429 1.00 21.27 25 ILE 4 CA 1
ATOM 5968 C C . ILE D 4 8 ? 45.495 18.409 97.751 1.00 21.27 25 ILE 4 C 1
ATOM 5969 O O . ILE D 4 8 ? 44.321 18.100 97.980 1.00 21.27 25 ILE 4 O 1
ATOM 5974 N N . ASN D 4 9 ? 46.272 17.721 96.915 1.00 26.21 26 ASN 4 N 1
ATOM 5975 C CA . ASN D 4 9 ? 45.795 16.606 96.104 1.00 26.21 26 ASN 4 CA 1
ATOM 5976 C C . ASN D 4 9 ? 46.677 15.394 96.380 1.00 26.21 26 ASN 4 C 1
ATOM 5977 O O . ASN D 4 9 ? 47.845 15.369 95.979 1.00 26.21 26 ASN 4 O 1
ATOM 5982 N N . TYR D 4 10 ? 46.109 14.382 97.036 1.00 23.82 27 TYR 4 N 1
ATOM 5983 C CA . TYR D 4 10 ? 46.869 13.280 97.602 1.00 23.82 27 TYR 4 CA 1
ATOM 5984 C C . TYR D 4 10 ? 46.386 11.940 97.059 1.00 23.82 27 TYR 4 C 1
ATOM 5985 O O . TYR D 4 10 ? 45.185 11.715 96.915 1.00 23.82 27 TYR 4 O 1
ATOM 5994 N N . ASN D 4 11 ? 47.337 11.055 96.774 1.00 26.44 28 ASN 4 N 1
ATOM 5995 C CA . ASN D 4 11 ? 47.067 9.649 96.497 1.00 26.44 28 ASN 4 CA 1
ATOM 5996 C C . ASN D 4 11 ? 47.424 8.855 97.752 1.00 26.44 28 ASN 4 C 1
ATOM 5997 O O . ASN D 4 11 ? 48.587 8.520 97.980 1.00 26.44 28 ASN 4 O 1
ATOM 6002 N N . ASN D 4 12 ? 46.420 8.592 98.582 1.00 22.19 29 ASN 4 N 1
ATOM 6003 C CA . ASN D 4 12 ? 46.578 7.723 99.739 1.00 22.19 29 ASN 4 CA 1
ATOM 6004 C C . ASN D 4 12 ? 46.818 6.297 99.252 1.00 22.19 29 ASN 4 C 1
ATOM 6005 O O . ASN D 4 12 ? 45.943 5.699 98.624 1.00 22.19 29 ASN 4 O 1
ATOM 6010 N N . ILE D 4 13 ? 47.992 5.749 99.536 1.00 19.66 30 ILE 4 N 1
ATOM 6011 C CA . ILE D 4 13 ? 48.323 4.382 99.157 1.00 19.66 30 ILE 4 CA 1
ATOM 6012 C C . ILE D 4 13 ? 48.453 3.560 100.434 1.00 19.66 30 ILE 4 C 1
ATOM 6013 O O . ILE D 4 13 ? 49.400 3.738 101.205 1.00 19.66 30 ILE 4 O 1
ATOM 6018 N N . ASN D 4 14 ? 47.499 2.670 100.660 1.00 13.05 31 ASN 4 N 1
ATOM 6019 C CA . ASN D 4 14 ? 47.515 1.757 101.794 1.00 13.05 31 ASN 4 CA 1
ATOM 6020 C C . ASN D 4 14 ? 48.250 0.486 101.384 1.00 13.05 31 ASN 4 C 1
ATOM 6021 O O . ASN D 4 14 ? 47.925 -0.119 100.366 1.00 13.05 31 ASN 4 O 1
ATOM 6026 N N . TYR D 4 15 ? 49.247 0.093 102.172 1.00 11.65 32 TYR 4 N 1
ATOM 6027 C CA . TYR D 4 15 ? 50.030 -1.097 101.874 1.00 11.65 32 TYR 4 CA 1
ATOM 6028 C C . TYR D 4 15 ? 49.522 -2.341 102.573 1.00 11.65 32 TYR 4 C 1
ATOM 6029 O O . TYR D 4 15 ? 49.973 -3.434 102.240 1.00 11.65 32 TYR 4 O 1
ATOM 6038 N N . TYR D 4 16 ? 48.607 -2.204 103.519 1.00 9.66 33 TYR 4 N 1
ATOM 6039 C CA . TYR D 4 16 ? 48.127 -3.303 104.344 1.00 9.66 33 TYR 4 CA 1
ATOM 6040 C C . TYR D 4 16 ? 46.716 -3.702 103.935 1.00 9.66 33 TYR 4 C 1
ATOM 6041 O O . TYR D 4 16 ? 46.067 -3.046 103.129 1.00 9.66 33 TYR 4 O 1
ATOM 6050 N N . SER D 4 17 ? 46.236 -4.796 104.506 1.00 13.33 34 SER 4 N 1
ATOM 6051 C CA . SER D 4 17 ? 44.961 -5.358 104.069 1.00 13.33 34 SER 4 CA 1
ATOM 6052 C C . SER D 4 17 ? 43.766 -4.568 104.596 1.00 13.33 34 SER 4 C 1
ATOM 6053 O O . SER D 4 17 ? 42.840 -4.260 103.845 1.00 13.33 34 SER 4 O 1
ATOM 6056 N N . HIS D 4 18 ? 43.766 -4.231 105.875 1.00 9.41 35 HIS 4 N 1
ATOM 6057 C CA . HIS D 4 18 ? 42.602 -3.610 106.487 1.00 9.41 35 HIS 4 CA 1
ATOM 6058 C C . HIS D 4 18 ? 42.551 -2.115 106.182 1.00 9.41 35 HIS 4 C 1
ATOM 6059 O O . HIS D 4 18 ? 43.554 -1.409 106.302 1.00 9.41 35 HIS 4 O 1
ATOM 6066 N N . ALA D 4 19 ? 41.369 -1.644 105.775 1.00 9.19 36 ALA 4 N 1
ATOM 6067 C CA . ALA D 4 19 ? 41.120 -0.224 105.535 1.00 9.19 36 ALA 4 CA 1
ATOM 6068 C C . ALA D 4 19 ? 41.534 0.661 106.707 1.00 9.19 36 ALA 4 C 1
ATOM 6069 O O . ALA D 4 19 ? 41.894 1.821 106.500 1.00 9.19 36 ALA 4 O 1
ATOM 6071 N N . ALA D 4 20 ? 41.442 0.148 107.938 1.00 6.82 37 ALA 4 N 1
ATOM 6072 C CA . ALA D 4 20 ? 41.855 0.902 109.113 1.00 6.82 37 ALA 4 CA 1
ATOM 6073 C C . ALA D 4 20 ? 43.336 1.236 109.079 1.00 6.82 37 ALA 4 C 1
ATOM 6074 O O . ALA D 4 20 ? 43.741 2.210 109.698 1.00 6.82 37 ALA 4 O 1
ATOM 6076 N N . SER D 4 21 ? 44.141 0.467 108.349 1.00 7.27 38 SER 4 N 1
ATOM 6077 C CA . SER D 4 21 ? 45.558 0.775 108.218 1.00 7.27 38 SER 4 CA 1
ATOM 6078 C C . SER D 4 21 ? 45.817 2.045 107.425 1.00 7.27 38 SER 4 C 1
ATOM 6079 O O . SER D 4 21 ? 46.869 2.648 107.600 1.00 7.27 38 SER 4 O 1
ATOM 6082 N N . ALA D 4 22 ? 44.904 2.447 106.543 1.00 7.51 39 ALA 4 N 1
ATOM 6083 C CA . ALA D 4 22 ? 45.166 3.577 105.666 1.00 7.51 39 ALA 4 CA 1
ATOM 6084 C C . ALA D 4 22 ? 45.414 4.861 106.459 1.00 7.51 39 ALA 4 C 1
ATOM 6085 O O . ALA D 4 22 ? 44.912 5.047 107.565 1.00 7.51 39 ALA 4 O 1
ATOM 6087 N N . ALA D 4 23 ? 46.191 5.755 105.870 1.00 9.74 40 ALA 4 N 1
ATOM 6088 C CA . ALA D 4 23 ? 46.436 7.052 106.476 1.00 9.74 40 ALA 4 CA 1
ATOM 6089 C C . ALA D 4 23 ? 45.153 7.885 106.487 1.00 9.74 40 ALA 4 C 1
ATOM 6090 O O . ALA D 4 23 ? 44.098 7.461 106.009 1.00 9.74 40 ALA 4 O 1
ATOM 6092 N N . GLN D 4 24 ? 45.254 9.088 107.032 1.00 10.64 41 GLN 4 N 1
ATOM 6093 C CA . GLN D 4 24 ? 44.066 9.893 107.257 1.00 10.64 41 GLN 4 CA 1
ATOM 6094 C C . GLN D 4 24 ? 43.527 10.459 105.951 1.00 10.64 41 GLN 4 C 1
ATOM 6095 O O . GLN D 4 24 ? 44.251 10.650 104.977 1.00 10.64 41 GLN 4 O 1
ATOM 6101 N N . ASN D 4 25 ? 42.222 10.650 105.931 1.00 14.54 42 ASN 4 N 1
ATOM 6102 C CA . ASN D 4 25 ? 41.500 11.031 104.734 1.00 14.54 42 ASN 4 CA 1
ATOM 6103 C C . ASN D 4 25 ? 41.653 12.524 104.507 1.00 14.54 42 ASN 4 C 1
ATOM 6104 O O . ASN D 4 25 ? 41.525 13.314 105.436 1.00 14.54 42 ASN 4 O 1
ATOM 6109 N N . LYS D 4 26 ? 41.957 12.910 103.283 1.00 16.72 43 LYS 4 N 1
ATOM 6110 C CA . LYS D 4 26 ? 42.227 14.307 102.992 1.00 16.72 43 LYS 4 CA 1
ATOM 6111 C C . LYS D 4 26 ? 41.101 14.991 102.244 1.00 16.72 43 LYS 4 C 1
ATOM 6112 O O . LYS D 4 26 ? 41.200 16.186 101.970 1.00 16.72 43 LYS 4 O 1
ATOM 6118 N N . GLN D 4 27 ? 40.028 14.274 101.946 1.00 18.79 44 GLN 4 N 1
ATOM 6119 C CA . GLN D 4 27 ? 38.873 14.869 101.299 1.00 18.79 44 GLN 4 CA 1
ATOM 6120 C C . GLN D 4 27 ? 38.276 15.975 102.166 1.00 18.79 44 GLN 4 C 1
ATOM 6121 O O . GLN D 4 27 ? 38.294 15.909 103.392 1.00 18.79 44 GLN 4 O 1
ATOM 6127 N N . ASP D 4 28 ? 37.762 17.011 101.517 1.00 16.69 45 ASP 4 N 1
ATOM 6128 C CA . ASP D 4 28 ? 36.838 17.928 102.168 1.00 16.69 45 ASP 4 CA 1
ATOM 6129 C C . ASP D 4 28 ? 35.435 17.389 101.945 1.00 16.69 45 ASP 4 C 1
ATOM 6130 O O . ASP D 4 28 ? 35.077 17.042 100.821 1.00 16.69 45 ASP 4 O 1
ATOM 6135 N N . PHE D 4 29 ? 34.672 17.246 103.011 1.00 18.54 46 PHE 4 N 1
ATOM 6136 C CA . PHE D 4 29 ? 33.330 16.711 102.875 1.00 18.54 46 PHE 4 CA 1
ATOM 6137 C C . PHE D 4 29 ? 32.318 17.837 102.939 1.00 18.54 46 PHE 4 C 1
ATOM 6138 O O . PHE D 4 29 ? 32.637 18.964 103.312 1.00 18.54 46 PHE 4 O 1
ATOM 6146 N N . THR D 4 30 ? 31.105 17.525 102.500 1.00 19.42 47 THR 4 N 1
ATOM 6147 C CA . THR D 4 30 ? 30.052 18.524 102.411 1.00 19.42 47 THR 4 CA 1
ATOM 6148 C C . THR D 4 30 ? 29.820 19.186 103.760 1.00 19.42 47 THR 4 C 1
ATOM 6149 O O . THR D 4 30 ? 29.820 18.531 104.803 1.00 19.42 47 THR 4 O 1
ATOM 6153 N N . GLN D 4 31 ? 29.642 20.494 103.732 1.00 17.29 48 GLN 4 N 1
ATOM 6154 C CA . GLN D 4 31 ? 29.237 21.252 104.905 1.00 17.29 48 GLN 4 CA 1
ATOM 6155 C C . GLN D 4 31 ? 27.788 21.672 104.749 1.00 17.29 48 GLN 4 C 1
ATOM 6156 O O . GLN D 4 31 ? 27.439 22.356 103.783 1.00 17.29 48 GLN 4 O 1
ATOM 6162 N N . ASP D 4 32 ? 26.964 21.277 105.711 1.00 15.97 49 ASP 4 N 1
ATOM 6163 C CA . ASP D 4 32 ? 25.587 21.729 105.853 1.00 15.97 49 ASP 4 CA 1
ATOM 6164 C C . ASP D 4 32 ? 25.518 22.524 107.151 1.00 15.97 49 ASP 4 C 1
ATOM 6165 O O . ASP D 4 32 ? 25.044 22.010 108.175 1.00 15.97 49 ASP 4 O 1
ATOM 6170 N N . PRO D 4 33 ? 25.987 23.776 107.156 1.00 11.77 50 PRO 4 N 1
ATOM 6171 C CA . PRO D 4 33 ? 25.907 24.571 108.389 1.00 11.77 50 PRO 4 CA 1
ATOM 6172 C C . PRO D 4 33 ? 24.482 24.862 108.831 1.00 11.77 50 PRO 4 C 1
ATOM 6173 O O . PRO D 4 33 ? 24.282 25.196 110.001 1.00 11.77 50 PRO 4 O 1
ATOM 6177 N N . SER D 4 34 ? 23.490 24.763 107.941 1.00 10.33 51 SER 4 N 1
ATOM 6178 C CA . SER D 4 34 ? 22.155 25.264 108.256 1.00 10.33 51 SER 4 CA 1
ATOM 6179 C C . SER D 4 34 ? 21.349 24.309 109.124 1.00 10.33 51 SER 4 C 1
ATOM 6180 O O . SER D 4 34 ? 20.353 24.726 109.710 1.00 10.33 51 SER 4 O 1
ATOM 6183 N N . LYS D 4 35 ? 21.758 23.046 109.231 1.00 8.86 52 LYS 4 N 1
ATOM 6184 C CA . LYS D 4 35 ? 21.144 22.176 110.222 1.00 8.86 52 LYS 4 CA 1
ATOM 6185 C C . LYS D 4 35 ? 21.421 22.666 111.639 1.00 8.86 52 LYS 4 C 1
ATOM 6186 O O . LYS D 4 35 ? 20.654 22.365 112.551 1.00 8.86 52 LYS 4 O 1
ATOM 6192 N N . PHE D 4 36 ? 22.462 23.468 111.826 1.00 7.96 53 PHE 4 N 1
ATOM 6193 C CA . PHE D 4 36 ? 22.749 24.097 113.106 1.00 7.96 53 PHE 4 CA 1
ATOM 6194 C C . PHE D 4 36 ? 22.444 25.590 113.155 1.00 7.96 53 PHE 4 C 1
ATOM 6195 O O . PHE D 4 36 ? 22.196 26.105 114.235 1.00 7.96 53 PHE 4 O 1
ATOM 6203 N N . THR D 4 37 ? 22.528 26.318 112.044 1.00 8.57 54 THR 4 N 1
ATOM 6204 C CA . THR D 4 37 ? 22.318 27.762 112.115 1.00 8.57 54 THR 4 CA 1
ATOM 6205 C C . THR D 4 37 ? 20.877 28.150 111.823 1.00 8.57 54 THR 4 C 1
ATOM 6206 O O . THR D 4 37 ? 20.363 29.101 112.407 1.00 8.57 54 THR 4 O 1
ATOM 6210 N N . GLN D 4 38 ? 20.222 27.440 110.917 1.00 9.52 55 GLN 4 N 1
ATOM 6211 C CA . GLN D 4 38 ? 18.827 27.680 110.563 1.00 9.52 55 GLN 4 CA 1
ATOM 6212 C C . GLN D 4 38 ? 17.971 26.455 110.872 1.00 9.52 55 GLN 4 C 1
ATOM 6213 O O . GLN D 4 38 ? 17.320 25.908 109.978 1.00 9.52 55 GLN 4 O 1
ATOM 6219 N N . PRO D 4 39 ? 17.921 26.004 112.141 1.00 9.50 56 PRO 4 N 1
ATOM 6220 C CA . PRO D 4 39 ? 17.174 24.777 112.475 1.00 9.50 56 PRO 4 CA 1
ATOM 6221 C C . PRO D 4 39 ? 15.705 25.052 112.799 1.00 9.50 56 PRO 4 C 1
ATOM 6222 O O . PRO D 4 39 ? 15.227 24.807 113.900 1.00 9.50 56 PRO 4 O 1
ATOM 6226 N N . ILE D 4 40 ? 14.980 25.560 111.817 1.00 12.11 57 ILE 4 N 1
ATOM 6227 C CA . ILE D 4 40 ? 13.632 26.058 112.016 1.00 12.11 57 ILE 4 CA 1
ATOM 6228 C C . ILE D 4 40 ? 12.747 25.567 110.887 1.00 12.11 57 ILE 4 C 1
ATOM 6229 O O . ILE D 4 40 ? 13.191 25.396 109.751 1.00 12.11 57 ILE 4 O 1
ATOM 6234 N N . ALA D 4 41 ? 11.478 25.353 111.212 1.00 14.22 58 ALA 4 N 1
ATOM 6235 C CA . ALA D 4 41 ? 10.544 24.803 110.241 1.00 14.22 58 ALA 4 CA 1
ATOM 6236 C C . ALA D 4 41 ? 10.350 25.750 109.058 1.00 14.22 58 ALA 4 C 1
ATOM 6237 O O . ALA D 4 41 ? 10.402 25.327 107.899 1.00 14.22 58 ALA 4 O 1
ATOM 6239 N N . ASP D 4 42 ? 10.153 27.040 109.325 1.00 18.77 59 ASP 4 N 1
ATOM 6240 C CA . ASP D 4 42 ? 9.929 28.028 108.273 1.00 18.77 59 ASP 4 CA 1
ATOM 6241 C C . ASP D 4 42 ? 11.202 28.812 108.000 1.00 18.77 59 ASP 4 C 1
ATOM 6242 O O . ASP D 4 42 ? 11.715 29.500 108.887 1.00 18.77 59 ASP 4 O 1
ATOM 6247 N N . VAL D 4 43 ? 11.681 28.738 106.759 1.00 22.26 60 VAL 4 N 1
ATOM 6248 C CA . VAL D 4 43 ? 12.851 29.499 106.349 1.00 22.26 60 VAL 4 CA 1
ATOM 6249 C C . VAL D 4 43 ? 12.586 30.989 106.490 1.00 22.26 60 VAL 4 C 1
ATOM 6250 O O . VAL D 4 43 ? 11.492 31.483 106.197 1.00 22.26 60 VAL 4 O 1
ATOM 6254 N N . ILE D 4 44 ? 13.587 31.717 106.954 1.00 21.90 61 ILE 4 N 1
ATOM 6255 C CA . ILE D 4 44 ? 13.500 33.161 107.094 1.00 21.90 61 ILE 4 CA 1
ATOM 6256 C C . ILE D 4 44 ? 14.553 33.754 106.167 1.00 21.90 61 ILE 4 C 1
ATOM 6257 O O . ILE D 4 44 ? 15.747 33.743 106.486 1.00 21.90 61 ILE 4 O 1
ATOM 6262 N N . LYS D 4 45 ? 14.128 34.257 105.014 1.00 20.92 62 LYS 4 N 1
ATOM 6263 C CA . LYS D 4 45 ? 15.088 34.868 104.105 1.00 20.92 62 LYS 4 CA 1
ATOM 6264 C C . LYS D 4 45 ? 15.659 36.150 104.705 1.00 20.92 62 LYS 4 C 1
ATOM 6265 O O . LYS D 4 45 ? 14.993 36.864 105.457 1.00 20.92 62 LYS 4 O 1
ATOM 6271 N N . GLU D 4 46 ? 16.926 36.412 104.370 1.00 17.58 63 GLU 4 N 1
ATOM 6272 C CA . GLU D 4 46 ? 17.699 37.470 105.018 1.00 17.58 63 GLU 4 CA 1
ATOM 6273 C C . GLU D 4 46 ? 16.987 38.815 104.971 1.00 17.58 63 GLU 4 C 1
ATOM 6274 O O . GLU D 4 46 ? 17.040 39.581 105.934 1.00 17.58 63 GLU 4 O 1
ATOM 6280 N N . THR D 4 47 ? 16.316 39.122 103.861 1.00 20.39 64 THR 4 N 1
ATOM 6281 C CA . THR D 4 47 ? 15.730 40.440 103.684 1.00 20.39 64 THR 4 CA 1
ATOM 6282 C C . THR D 4 47 ? 14.380 40.591 104.366 1.00 20.39 64 THR 4 C 1
ATOM 6283 O O . THR D 4 47 ? 13.845 41.698 104.393 1.00 20.39 64 THR 4 O 1
ATOM 6287 N N . ALA D 4 48 ? 13.814 39.518 104.893 1.00 19.58 65 ALA 4 N 1
ATOM 6288 C CA . ALA D 4 48 ? 12.533 39.617 105.565 1.00 19.58 65 ALA 4 CA 1
ATOM 6289 C C . ALA D 4 48 ? 12.729 39.948 107.034 1.00 19.58 65 ALA 4 C 1
ATOM 6290 O O . ALA D 4 48 ? 13.796 39.758 107.608 1.00 19.58 65 ALA 4 O 1
ATOM 6292 N N . VAL D 4 49 ? 11.674 40.470 107.622 1.00 18.43 66 VAL 4 N 1
ATOM 6293 C CA . VAL D 4 49 ? 11.521 40.520 109.076 1.00 18.43 66 VAL 4 CA 1
ATOM 6294 C C . VAL D 4 49 ? 11.242 39.114 109.599 1.00 18.43 66 VAL 4 C 1
ATOM 6295 O O . VAL D 4 49 ? 10.415 38.392 109.017 1.00 18.43 66 VAL 4 O 1
ATOM 6299 N N . PRO D 4 50 ? 12.006 38.631 110.631 1.00 16.96 67 PRO 4 N 1
ATOM 6300 C CA . PRO D 4 50 ? 11.959 37.230 111.205 1.00 16.96 67 PRO 4 CA 1
ATOM 6301 C C . PRO D 4 50 ? 10.594 36.881 111.815 1.00 16.96 67 PRO 4 C 1
ATOM 6302 O O . PRO D 4 50 ? 9.970 35.952 111.338 1.00 16.96 67 PRO 4 O 1
ATOM 6306 N N . LEU D 4 51 ? 10.169 37.628 112.838 1.00 18.96 68 LEU 4 N 1
ATOM 6307 C CA . LEU D 4 51 ? 8.853 37.374 113.487 1.00 18.96 68 LEU 4 CA 1
ATOM 6308 C C . LEU D 4 51 ? 7.724 37.761 112.527 1.00 18.96 68 LEU 4 C 1
ATOM 6309 O O . LEU D 4 51 ? 7.958 38.631 111.667 1.00 18.96 68 LEU 4 O 1
ATOM 6314 N N . LYS D 4 52 ? 6.567 37.101 112.642 1.00 15.91 69 LYS 4 N 1
ATOM 6315 C CA . LYS D 4 52 ? 5.408 37.398 111.757 1.00 15.91 69 LYS 4 CA 1
ATOM 6316 C C . LYS D 4 52 ? 5.822 37.197 110.294 1.00 15.91 69 LYS 4 C 1
ATOM 6317 O O . LYS D 4 52 ? 5.679 38.165 109.521 1.00 15.91 69 LYS 4 O 1
#

B-factor: mean 8.54, std 5.67, range [3.18, 41.17]

Solvent-accessible surface area: 33088 Å² total; per-residue (Å²): 80,164,142,118,144,121,40,60,83,141,6,44,4,33,35,88,12,47,31,21,87,80,24,110,135,90,140,66,141,129,42,44,14,20,52,16,7,6,0,4,7,16,13,13,38,2,118,13,27,39,44,57,109,17,178,73,88,112,44,73,27,25,13,27,70,1,7,5,15,27,0,1,9,74,12,27,40,2,0,51,14,73,0,52,64,74,84,1,32,21,85,8,83,26,15,25,44,20,25,3,90,5,15,1,24,21,20,0,0,0,0,0,33,8,18,8,2,9,1,0,53,14,56,14,12,36,64,151,87,94,116,41,155,21,120,22,42,2,0,5,0,28,2,40,98,88,26,91,73,5,83,74,20,102,14,169,72,8,142,24,76,127,26,31,31,35,103,20,52,13,97,31,75,42,9,59,12,0,16,2,5,26,2,92,5,11,1,28,10,27,12,10,1,0,1,19,128,66,162,31,21,58,54,120,66,1,5,26,36,64,31,34,42,42,5,62,8,19,0,34,0,59,128,104,12,76,59,28,0,57,0,75,0,34,1,1,1,1,51,15,18,0,4,0,0,13,1,0,4,12,3,70,16,102,97,18,51,20,21,12,0,48,10,127,55,31,92,38,1,49,45,29,92,40,16,41,50,94,262,57,19,53,88,17,119,21,87,41,36,127,17,84,23,90,11,147,57,2,0,2,34,1,4,0,8,50,27,141,15,61,87,31,57,141,118,29,43,105,46,153,61,189,40,49,83,31,33,110,46,0,22,57,9,17,92,12,171,60,37,54,10,98,92,117,26,106,2,16,1,1,0,0,0,21,2,0,6,115,42,42,98,0,0,74,17,5,23,78,16,102,17,5,31,2,2,1,2,0,0,0,51,2,105,35,63,102,101,6,12,0,0,0,0,0,0,0,0,0,2,0,5,2,1,7,101,122,34,5,50,40,106,44,0,14,25,20,45,71,16,14,78,4,80,19,12,1,14,0,0,6,0,12,1,0,1,1,0,5,7,1,7,14,0,1,0,0,16,24,5,1,33,1,0,1,0,7,1,5,16,0,9,3,53,9,13,18,4,5,17,58,3,1,5,1,0,2,0,0,0,13,6,6,68,22,96,67,21,47,178,104,105,62,135,7,54,2,28,2,1,0,0,0,24,68,1,14,1,7,22,133,79,170,31,55,50,51,1,125,123,155,124,107,160,100,27,147,42,51,168,112,46,97,57,58,44,70,79,10,2,63,16,32,37,67,126,65,164,53,37,85,92,10,130,6,4,1,58,0,25,4,0,7,2,0,1,25,4,8,0,3,0,1,0,6,5,103,112,52,4,83,9,21,98,0,4,19,0,62,2,34,59,43,148,64,152,59,27,38,11,0,0,5,109,6,51,3,10,33,64,25,8,4,3,6,1,1,2,0,0,0,0,23,9,0,28,33,8,2,3,1,2,1,1,2,0,0,1,4,0,0,71,70,2,72,6,83,2,4,1,0,2,31,49,52,85,61,105,10,1,136,73,40,103,73,0,79,141,22,27,73,17,74,0,74,16,28,97,14,2,0,3,0,2,2,3,10,56,70,38,120,50,122,27,16,6,9,34,68,55,100,130,110,102,52,95,176,50,59,6,3,14,1,1,0,7,10,51,71,37,2,85,45,37,134,62,16,20,90,58,10,2,0,0,1,2,1,1,4,13,74,26,4,1,5,91,84,26,68,85,6,141,54,5,83,62,149,66,61,13,156,77,116,166,104,61,52,57,93,66,61,74,8,66,20,167,92,100,26,77,2,0,19,3,6,40,25,62,20,110,118,59,75,32,53,40,10,14,53,10,17,49,76,136,40,147,27,57,37,56,9,1,83

Nearest PDB structures (foldseek):
  6thd-assembly1_2  TM=1.004E+00  e=2.595E-52  Bovine enterovirus strain VG-5-27
  1bev-assembly1_2  TM=1.000E+00  e=5.072E-48  Bovine enterovirus strain VG-5-27
  6t40-assembly1_B  TM=9.887E-01  e=3.143E-41  Enterovirus F
  7thx-assembly1_2  TM=9.851E-01  e=1.546E-39  Possum enterovirus W6
  6acy-assembly1_B  TM=9.526E-01  e=1.727E-30  Coxsackievirus A10

Sequence (812 aa):
GKMLKDAIDKQVAGALVAGTTTSTHSVATDSTPALQAAETGATSTARDESMIETRTIVPTHGIHETSVESFFGRSSLVGMPLLATGTSITHWRIDFREFVQLRAKMSWFTYMRFDVEFTIIATSSTGQNVTTEQHTTYQVMYVPPGAPVPSNQDSFQWQSGCNPSVFADTDGPPAQFSVPFMSSANAYSTVYDGYARFMDTDPDRYGILPSNFLGFMYFRTLEDAAHQVRFRIYAKIKHTSCWIPRAPRQAPYKKRYNLVFSGDSDRICSNRASLTSYYSDRVAQLTLGNSTITTQEAANICVAYGCWPAKLSDTDATSVDKPTEPGVSADRFYTLRSKPWQADSKGWYWKLPDALNNTGMFGQNAQFHYIYRGGWAVHVQCNATKFHQGTLLVLAIPEHQIATQEQPAFDRTMPGSEGGTFQEPFWLEDGTSLGNSLIYPHQWINLRTNNSATLILPYVNAIPMDSAIRHSNWTLAIIPVAPLKYAAETTPLVPITVTIAPMETEYNGLRRAIASNQGLPTKPGPGSYQFMTTDEDCSPCILPDFQPTPEIFIPGKVNNLLEIAQVESILEANNREGVEGVERYVIPVSVQDALDAQIYALRLELGGSGPLSSSLLGTLAKHYTQWSGSVEITCMFTGTFMTTGKVLLAYTPPGGDMPRNREEAMLGTHVIWDFGLQSSITLVIPWISASHFRGVSNDDVLNYQYYAAGHVTIWYQTNMVIPPGFPNTAGIIMMIAAQPNFSFRIQKDREDMTQTAILQGAQGGSTINYNNINYYSHAASAAQNKQDFTQDPSKFTQPIADVIKETAVPLK

Secondary structure (DSSP, 8-state):
-HHHHHTEEEEEE--B---B--------SS--TTEE-GGGSPPP---HHHHS----B----B-GGGBHHHHH-SEEEEE--EE-TTT-EEEEE-SS-SSHHHHHHHTTEEEEEEEEEEEEEEEEE-TT--B-----EEEEEEE-TTSPPP-STT-GGGG-SSS-EEEEETTSSPEEEEE----SSSSEES---BBSSTT---GGGBT--GGG---EEEEEESS--SSEEEEEEEEEEEEEEEEEE-PPP-SPP--SSS-----SS--SSPPBS-TT--/--SS-EEEEETTEEEEESS----EEGGG----PPPTTT----SPPB--GGGTSS-EEPPPEE--TT---EEEEETGGGTTSHHHHHHHHHEEEEEEEEEEEEE----TTEEEEEEEEEEET----SSS---HHHHS-GGG-EE-S-GGGTTTTS-TGGGGGSSEEEEETTT-SEEEEEE----SSS-B-TTTB-SEEEEEEEEEEEEESSSS----EEEEEEEEEEEEEEEE-S------/-------TTTT---TT------BS-TT--PPPPPP-S-EESBTHHHHTS-EE-----BTT--GGGGG-EEEE--SSTT-EEEEEE--SSTTSGGGGSHHHHHHTTEEEEES-EEEEEEE-S-TT-B-EEEEEEE-SSS----SHHHHTTSEEEEEE-SSS-EEEEEE----SSS-EES---TTTTGGGG---EEEEEESS--B--TTS-SEEEEEEEEEE-TT-EEEEE---TT---SS---/-----S-EEEEEE--SSSGGGS----PPPP--THHHHS-BSS---TTS-S--

Foldseek 3Di:
DVVVVVVDDDDDFDDWDDWDDFADDDDDPPDDQPDDDCVVVDDRPRDPRNPDGDHTGDTDHTDVCPDPQNLQFDKDWQDKWKQALPFQKTKDFDDRQPDVPNLLSVQQFFWKFWKKKKKKAKFWAAPVRHGDDDKFKKKKWFAFPPRDDDDGLPGCSSVCPPTDMDIDINPDHIDIDMGHRDFPDPTDGSWAQDFCDPPDDPPVRGGDPCSSGGTMIMMGTNDRGPTMMIMTMMMGTHPMDGDDTDDTDQADADDRRDRDGDCPDPDRDDDDDDPVDD/DDQQWDWDDAQPEIDIFNGEDHEAEWVVDFADADDPVQDDDDDDWDDPGSQAQYKDWFDKDWADQPAFWWKAFPPLQCLCPTVNVQLLQFFQKKFFKKKKKKFWADDPQKWWKKKKFKAFQQQAADPHRDDPCQVRVYNVTDGDPPSQCSRHNHGVVPRVVTTIDMCTNNGGGMYIYITYTDDPGNIHRRQPGGGIMIMMGIDGGMDGNDPPDDTIIMMMMMGIGNMIGHHGDGGHRHPD/DDDDDDDPPPPDDDPPDDDDDDDPCVPDDDDDDDDDPDDDDDLLVQQQDKWFWLFLPDPPDDDPVSQWQKAFFDPDPQAWRGKDFDALDDDHRNCPTSSSVVLLFFWKKFWKKKKKKFWFFDQQKWFKKKKAWFFDDDDTDDTPVRRVVGQIDMDTDHDPGMDMRIGGGDDPDRMATRYCDVVVNSCVRRGTMITMIGPGGIDHDPPGPRMTTMRMMMGGDPVMDGHDTDDRDPPDDPDDDD/DVDVPPDDDDDFDAPDDDPVRTDDDDDDDDDDCCVPVVVDPDDDDPPDDDDD